Protein 2IQI (pdb70)

Secondary structure (DSSP, 8-state):
-EEE-----PPPPTTSPP--SEEEEPPPB--TTTSSSS-EEESSTT--EE-TTEEESS-HHHHHHHHHHHHHHTTSS-SEEE----EEEEEEEEEEEEE-TTSSS-EEEEEEEEEEEETTTTEEEEEEEEEEEEE-SSSSHHHHHHHHHHHHHHHHHHHHHHHHHHHHHHHT-/-EE-----PPPPTTSPPB-S-EEEPPPB--TTTSSSS-EEESSTTB-EE-TT-EESS-HHHHHHHHHHHHHHHHTSBS-EE---EEEEEEEEEEEEE-TTSSS-EEEEEEEEEEEETTTTEEEEEEEEEEEEE-SSSSHHHHHHHHHHHHHHHHHHHHHHHHHHHHHHH--/-EE-----PPPPTTSPPB-S-EEEPPPB--TTTSSSEEEEESSTTB-EEEEEEEESS-HHHHHHHHHHHHHHHHSSBS-EE---EEEEEEEEEEEEE-TTSSS-EEEEEEEEEEEETTTTEEEEEEEEEEEEE-SSSSHHHHHHHHHHHHHHHHHHHHHHHHHHHHHHHT-/-EE-----PPPPTTSPPB-S-EEEPPPB--TTTSSSEEEEEEETTEEEEEEEEEESS-HHHHHHHHHHHHHHTTTSBS-EE---EEEEEEEEEEEEE-TTSSSPEEEEEEEEEEEETTTTEEEEEEEEEEEEE-SSSSHHHHHHHHHHHHHHHHHHHHHHHHHHHHHHHT-/-EE-----PPPPTTSPPEEEEEEEPPPEE-TTTSSSEEEEESSTT--EEEEEEEESS-HHHHHHHHHHHHHHTTSSEEEEE---EEEEEEEEEEEEE--SSSS-EEEEEEEEEEEETTTTEEEEEEEEEEEEE-SSSSHHHHHHHHHHHHHHHHHHHHHHHHHHHHHHHT-/-EEE-----PPP-TTSPPEEEEEEEPPPEE-TTTSSSEEEEESSTTEEEEEEEEEESS-HHHHHHHHHHHHHHTTTSEEEEE-----SEEEEEEEEEEEEE-TTSSS-EEEEEEEEEEEETTTTEEEEEEEEEEEEE-SSSSHHHHHHHHHHHHHHHHHHHHHHHHHHHHHHHT-/-EE-----PPPPTTSPPB-S-EEEPPPB--TTTSSSEEEEESSTTB-EEEEEEEESS-HHHHHHHHHHHHHHTTTSBS-EE----EEEEEEEEEEEEE-TTSSS-EEEEEEEEEEEETTTTEEEEEEEEEEEEE-SSSSHHHHHHHHHHHHHHHHHHHHHHHHHHHHHHS--/-EE------PPPTTS--B-S-EEEPPPB--TTTSSSEEEEESSTTEEEEEEEEEESS-HHHHHHHHHHHHHHHHSSBS-EE---EEEEEEEEEEEEE-TTSSS-EEEEEEEEEEEETTTTEEEEEEEEEEEEE-SSSSHHHHHHHHHHHHHHHHHHHHHHHHHHHHHHTT-

CATH classification: 3.40.50.10610

Structure (mmCIF, N/CA/C/O backbone):
data_2IQI
#
_entry.id   2IQI
#
_cell.length_a   155.933
_cell.length_b   103.114
_cell.length_c   121.650
_cell.angle_alpha   90.000
_cell.angle_beta   90.000
_cell.angle_gamma   90.000
#
_symmetry.space_group_name_H-M   'P 21 21 2'
#
loop_
_entity.id
_entity.type
_entity.pdbx_description
1 polymer 'Hypothetical protein XCC0632'
2 water water
#
loop_
_atom_site.group_PDB
_atom_site.id
_atom_site.type_symbol
_atom_site.label_atom_id
_atom_site.label_alt_id
_atom_site.label_comp_id
_atom_site.label_asym_id
_atom_site.label_entity_id
_atom_site.label_seq_id
_atom_site.pdbx_PDB_ins_code
_atom_site.Cartn_x
_atom_site.Cartn_y
_atom_site.Cartn_z
_atom_site.occupancy
_atom_site.B_iso_or_equiv
_atom_site.auth_seq_id
_atom_site.auth_comp_id
_atom_site.auth_asym_id
_atom_site.auth_atom_id
_atom_site.pdbx_PDB_model_num
ATOM 1 N N . ALA A 1 10 ? 56.827 34.988 50.569 1.00 47.70 32 ALA A N 1
ATOM 2 C CA . ALA A 1 10 ? 55.886 35.298 49.423 1.00 47.72 32 ALA A CA 1
ATOM 3 C C . ALA A 1 10 ? 55.439 33.997 48.747 1.00 46.98 32 ALA A C 1
ATOM 4 O O . ALA A 1 10 ? 56.281 33.204 48.312 1.00 47.39 32 ALA A O 1
ATOM 6 N N . THR A 1 11 ? 54.133 33.762 48.679 1.00 45.18 33 THR A N 1
ATOM 7 C CA . THR A 1 11 ? 53.647 32.671 47.873 1.00 43.88 33 THR A CA 1
ATOM 8 C C . THR A 1 11 ? 53.810 33.029 46.371 1.00 43.57 33 THR A C 1
ATOM 9 O O . THR A 1 11 ? 53.511 34.165 45.931 1.00 43.68 33 THR A O 1
ATOM 13 N N . ILE A 1 12 ? 54.303 32.075 45.592 1.00 41.72 34 ILE A N 1
ATOM 14 C CA . ILE A 1 12 ? 54.405 32.276 44.174 1.00 40.65 34 ILE A CA 1
ATOM 15 C C . ILE A 1 12 ? 53.308 31.473 43.411 1.00 40.74 34 ILE A C 1
ATOM 16 O O . ILE A 1 12 ? 53.282 30.233 43.434 1.00 40.05 34 ILE A O 1
ATOM 21 N N . TYR A 1 13 ? 52.412 32.191 42.727 1.00 39.98 35 TYR A N 1
ATOM 22 C CA . TYR A 1 13 ? 51.418 31.563 41.844 1.00 38.84 35 TYR A CA 1
ATOM 23 C C . TYR A 1 13 ? 51.912 31.306 40.418 1.00 38.65 35 TYR A C 1
ATOM 24 O O . TYR A 1 13 ? 52.620 32.119 39.830 1.00 38.01 35 TYR A O 1
ATOM 33 N N . ALA A 1 14 ? 51.550 30.147 39.879 1.00 39.26 36 ALA A N 1
ATOM 34 C CA . ALA A 1 14 ? 51.871 29.825 38.504 1.00 39.82 36 ALA A CA 1
ATOM 35 C C . ALA A 1 14 ? 50.711 29.103 37.879 1.00 40.60 36 ALA A C 1
ATOM 36 O O . ALA A 1 14 ? 50.545 27.878 38.064 1.00 41.35 36 ALA A O 1
ATOM 38 N N . PRO A 1 15 ? 49.875 29.853 37.153 1.00 40.26 37 PRO A N 1
ATOM 39 C CA . PRO A 1 15 ? 48.805 29.234 36.414 1.00 40.51 37 PRO A CA 1
ATOM 40 C C . PRO A 1 15 ? 49.304 28.376 35.268 1.00 40.56 37 PRO A C 1
ATOM 41 O O . PRO A 1 15 ? 50.400 28.568 34.746 1.00 40.23 37 PRO A O 1
ATOM 45 N N . THR A 1 16 ? 48.455 27.431 34.902 1.00 40.84 38 THR A N 1
ATOM 46 C CA . THR A 1 16 ? 48.697 26.472 33.856 1.00 40.54 38 THR A CA 1
ATOM 47 C C . THR A 1 16 ? 47.604 26.705 32.856 1.00 40.14 38 THR A C 1
ATOM 48 O O . THR A 1 16 ? 46.420 26.584 33.187 1.00 41.59 38 THR A O 1
ATOM 52 N N . VAL A 1 17 ? 48.009 27.089 31.658 1.00 39.00 39 VAL A N 1
ATOM 53 C CA . VAL A 1 17 ? 47.108 27.447 30.608 1.00 37.88 39 VAL A CA 1
ATOM 54 C C . VAL A 1 17 ? 47.355 26.500 29.467 1.00 38.53 39 VAL A C 1
ATOM 55 O O . VAL A 1 17 ? 48.336 26.620 28.751 1.00 37.84 39 VAL A O 1
ATOM 59 N N . ARG A 1 18 ? 46.422 25.570 29.308 1.00 40.09 40 ARG A N 1
ATOM 60 C CA . ARG A 1 18 ? 46.310 24.704 28.133 1.00 41.30 40 ARG A CA 1
ATOM 61 C C . ARG A 1 18 ? 45.105 25.140 27.276 1.00 41.00 40 ARG A C 1
ATOM 62 O O . ARG A 1 18 ? 43.974 25.162 27.743 1.00 40.91 40 ARG A O 1
ATOM 70 N N . VAL A 1 19 ? 45.360 25.535 26.033 1.00 41.81 41 VAL A N 1
ATOM 71 C CA . VAL A 1 19 ? 44.266 26.003 25.160 1.00 41.51 41 VAL A CA 1
ATOM 72 C C . VAL A 1 19 ? 43.822 24.923 24.189 1.00 42.65 41 VAL A C 1
ATOM 73 O O . VAL A 1 19 ? 44.614 24.415 23.388 1.00 41.59 41 VAL A O 1
ATOM 77 N N . THR A 1 20 ? 42.541 24.583 24.289 1.00 43.72 42 THR A N 1
ATOM 78 C CA . THR A 1 20 ? 41.945 23.552 23.474 1.00 45.20 42 THR A CA 1
ATOM 79 C C . THR A 1 20 ? 41.739 24.076 22.059 1.00 44.93 42 THR A C 1
ATOM 80 O O . THR A 1 20 ? 41.021 25.059 21.856 1.00 43.86 42 THR A O 1
ATOM 84 N N . PRO A 1 21 ? 42.346 23.372 21.076 1.00 45.28 43 PRO A N 1
ATOM 85 C CA . PRO A 1 21 ? 42.202 23.681 19.654 1.00 45.07 43 PRO A CA 1
ATOM 86 C C . PRO A 1 21 ? 40.725 23.613 19.288 1.00 45.43 43 PRO A C 1
ATOM 87 O O . PRO A 1 21 ? 40.007 22.714 19.760 1.00 45.98 43 PRO A O 1
ATOM 91 N N . ASN A 1 22 ? 40.291 24.564 18.467 1.00 45.27 44 ASN A N 1
ATOM 92 C CA . ASN A 1 22 ? 38.929 24.665 17.982 1.00 45.30 44 ASN A CA 1
ATOM 93 C C . ASN A 1 22 ? 38.798 24.131 16.552 1.00 45.84 44 ASN A C 1
ATOM 94 O O . ASN A 1 22 ? 39.480 24.613 15.654 1.00 45.62 44 ASN A O 1
ATOM 99 N N . PRO A 1 23 ? 37.890 23.159 16.331 1.00 46.48 45 PRO A N 1
ATOM 100 C CA . PRO A 1 23 ? 37.756 22.532 15.023 1.00 46.67 45 PRO A CA 1
ATOM 101 C C . PRO A 1 23 ? 37.395 23.484 13.931 1.00 46.39 45 PRO A C 1
ATOM 102 O O . PRO A 1 23 ? 37.579 23.151 12.786 1.00 47.16 45 PRO A O 1
ATOM 106 N N . ALA A 1 24 ? 36.936 24.677 14.255 1.00 46.24 46 ALA A N 1
ATOM 107 C CA . ALA A 1 24 ? 36.614 25.601 13.190 1.00 45.86 46 ALA A CA 1
ATOM 108 C C . ALA A 1 24 ? 37.696 26.630 12.877 1.00 45.45 46 ALA A C 1
ATOM 109 O O . ALA A 1 24 ? 37.458 27.571 12.082 1.00 45.91 46 ALA A O 1
ATOM 111 N N . TRP A 1 25 ? 38.862 26.497 13.502 1.00 44.34 47 TRP A N 1
ATOM 112 C CA . TRP A 1 25 ? 39.938 27.404 13.176 1.00 43.98 47 TRP A CA 1
ATOM 113 C C . TRP A 1 25 ? 40.553 26.922 11.873 1.00 44.46 47 TRP A C 1
ATOM 114 O O . TRP A 1 25 ? 40.865 25.728 11.742 1.00 44.18 47 TRP A O 1
ATOM 125 N N . PRO A 1 26 ? 40.784 27.847 10.917 1.00 44.39 48 PRO A N 1
ATOM 126 C CA . PRO A 1 26 ? 41.461 27.443 9.695 1.00 44.52 48 PRO A CA 1
ATOM 127 C C . PRO A 1 26 ? 42.844 26.897 10.025 1.00 45.48 48 PRO A C 1
ATOM 128 O O . PRO A 1 26 ? 43.531 27.409 10.950 1.00 45.10 48 PRO A O 1
ATOM 132 N N . GLN A 1 27 ? 43.211 25.834 9.300 1.00 46.70 49 GLN A N 1
ATOM 133 C CA . GLN A 1 27 ? 44.586 25.367 9.203 1.00 47.88 49 GLN A CA 1
ATOM 134 C C . GLN A 1 27 ? 45.283 26.246 8.189 1.00 47.60 49 GLN A C 1
ATOM 135 O O . GLN A 1 27 ? 44.862 26.291 7.044 1.00 48.04 49 GLN A O 1
ATOM 141 N N . VAL A 1 28 ? 46.316 26.972 8.606 1.00 47.64 50 VAL A N 1
ATOM 142 C CA . VAL A 1 28 ? 46.930 27.964 7.733 1.00 47.96 50 VAL A CA 1
ATOM 143 C C . VAL A 1 28 ? 48.326 27.539 7.279 1.00 48.44 50 VAL A C 1
ATOM 144 O O . VAL A 1 28 ? 48.805 26.468 7.646 1.00 49.14 50 VAL A O 1
ATOM 148 N N . SER A 1 29 ? 48.975 28.375 6.473 1.00 48.48 51 SER A N 1
ATOM 149 C CA . SER A 1 29 ? 50.365 28.120 6.093 1.00 48.49 51 SER A CA 1
ATOM 150 C C . SER A 1 29 ? 51.227 29.404 6.028 1.00 48.46 51 SER A C 1
ATOM 151 O O . SER A 1 29 ? 52.398 29.341 5.623 1.00 47.50 51 SER A O 1
ATOM 154 N N . TRP A 1 30 ? 50.647 30.557 6.406 1.00 48.32 52 TRP A N 1
ATOM 155 C CA . TRP A 1 30 ? 51.458 31.746 6.664 1.00 48.24 52 TRP A CA 1
ATOM 156 C C . TRP A 1 30 ? 52.188 31.584 8.026 1.00 48.61 52 TRP A C 1
ATOM 157 O O . TRP A 1 30 ? 52.031 30.548 8.731 1.00 47.97 52 TRP A O 1
ATOM 168 N N . GLN A 1 31 ? 53.016 32.573 8.371 1.00 48.08 53 GLN A N 1
ATOM 169 C CA . GLN A 1 31 ? 53.939 32.421 9.467 1.00 47.68 53 GLN A CA 1
ATOM 170 C C . GLN A 1 31 ? 53.748 33.572 10.386 1.00 46.90 53 GLN A C 1
ATOM 171 O O . GLN A 1 31 ? 53.562 34.705 9.909 1.00 46.83 53 GLN A O 1
ATOM 177 N N . LEU A 1 32 ? 53.790 33.277 11.698 1.00 45.25 54 LEU A N 1
ATOM 178 C CA . LEU A 1 32 ? 53.396 34.226 12.709 1.00 43.79 54 LEU A CA 1
ATOM 179 C C . LEU A 1 32 ? 54.512 34.580 13.662 1.00 43.90 54 LEU A C 1
ATOM 180 O O . LEU A 1 32 ? 55.154 33.715 14.280 1.00 43.49 54 LEU A O 1
ATOM 185 N N . LEU A 1 33 ? 54.730 35.876 13.786 1.00 43.45 55 LEU A N 1
ATOM 186 C CA . LEU A 1 33 ? 55.634 36.374 14.790 1.00 43.90 55 LEU A CA 1
ATOM 187 C C . LEU A 1 33 ? 54.785 36.962 15.929 1.00 44.08 55 LEU A C 1
ATOM 188 O O . LEU A 1 33 ? 53.997 37.890 15.684 1.00 45.33 55 LEU A O 1
ATOM 193 N N . VAL A 1 34 ? 54.941 36.434 17.150 1.00 42.87 56 VAL A N 1
ATOM 194 C CA . VAL A 1 34 ? 54.255 36.980 18.295 1.00 41.76 56 VAL A CA 1
ATOM 195 C C . VAL A 1 34 ? 55.204 37.969 18.970 1.00 42.07 56 VAL A C 1
ATOM 196 O O . VAL A 1 34 ? 56.218 37.572 19.526 1.00 42.48 56 VAL A O 1
ATOM 200 N N . ALA A 1 35 ? 54.880 39.253 18.934 1.00 41.89 57 ALA A N 1
ATOM 201 C CA . ALA A 1 35 ? 55.680 40.259 19.626 1.00 42.20 57 ALA A CA 1
ATOM 202 C C . ALA A 1 35 ? 55.650 40.163 21.177 1.00 43.02 57 ALA A C 1
ATOM 203 O O . ALA A 1 35 ? 54.807 39.457 21.763 1.00 43.11 57 ALA A O 1
ATOM 205 N N . LYS A 1 36 ? 56.574 40.865 21.837 1.00 43.77 58 LYS A N 1
ATOM 206 C CA . LYS A 1 36 ? 56.471 41.070 23.279 1.00 44.57 58 LYS A CA 1
ATOM 207 C C . LYS A 1 36 ? 55.264 41.958 23.511 1.00 43.79 58 LYS A C 1
ATOM 208 O O . LYS A 1 36 ? 55.156 43.006 22.890 1.00 43.36 58 LYS A O 1
ATOM 214 N N . PRO A 1 37 ? 54.343 41.538 24.402 1.00 43.41 59 PRO A N 1
ATOM 215 C CA . PRO A 1 37 ? 53.244 42.415 24.824 1.00 42.54 59 PRO A CA 1
ATOM 216 C C . PRO A 1 37 ? 53.795 43.650 25.477 1.00 42.07 59 PRO A C 1
ATOM 217 O O . PRO A 1 37 ? 54.867 43.604 26.097 1.00 42.44 59 PRO A O 1
ATOM 221 N N . SER A 1 38 ? 53.099 44.757 25.320 1.00 41.66 60 SER A N 1
ATOM 222 C CA . SER A 1 38 ? 53.544 45.993 25.933 1.00 41.83 60 SER A CA 1
ATOM 223 C C . SER A 1 38 ? 52.555 46.355 27.039 1.00 42.20 60 SER A C 1
ATOM 224 O O . SER A 1 38 ? 51.393 45.888 26.995 1.00 42.64 60 SER A O 1
ATOM 227 N N . ALA A 1 39 ? 53.015 47.147 28.023 1.00 41.70 61 ALA A N 1
ATOM 228 C CA . ALA A 1 39 ? 52.234 47.444 29.221 1.00 41.50 61 ALA A CA 1
ATOM 229 C C . ALA A 1 39 ? 52.921 48.409 30.170 1.00 41.96 61 ALA A C 1
ATOM 230 O O . ALA A 1 39 ? 54.130 48.470 30.222 1.00 42.20 61 ALA A O 1
ATOM 232 N N . ALA A 1 40 ? 52.140 49.124 30.974 1.00 43.10 62 ALA A N 1
ATOM 233 C CA . ALA A 1 40 ? 52.705 49.900 32.076 1.00 43.58 62 ALA A CA 1
ATOM 234 C C . ALA A 1 40 ? 53.470 49.006 33.053 1.00 45.04 62 ALA A C 1
ATOM 235 O O . ALA A 1 40 ? 53.103 47.827 33.259 1.00 45.12 62 ALA A O 1
ATOM 237 N N . ARG A 1 41 ? 54.534 49.565 33.644 1.00 46.65 63 ARG A N 1
ATOM 238 C CA . ARG A 1 41 ? 55.393 48.843 34.597 1.00 48.47 63 ARG A CA 1
ATOM 239 C C . ARG A 1 41 ? 54.648 48.120 35.712 1.00 47.99 63 ARG A C 1
ATOM 240 O O . ARG A 1 41 ? 55.076 47.072 36.170 1.00 47.65 63 ARG A O 1
ATOM 248 N N . ILE A 1 42 ? 53.533 48.703 36.130 1.00 48.24 64 ILE A N 1
ATOM 249 C CA . ILE A 1 42 ? 52.690 48.147 37.161 1.00 49.00 64 ILE A CA 1
ATOM 250 C C . ILE A 1 42 ? 52.053 46.775 36.759 1.00 49.83 64 ILE A C 1
ATOM 251 O O . ILE A 1 42 ? 51.852 45.902 37.612 1.00 49.52 64 ILE A O 1
ATOM 256 N N . ILE A 1 43 ? 51.761 46.591 35.468 1.00 50.68 65 ILE A N 1
ATOM 257 C CA . ILE A 1 43 ? 51.206 45.338 34.959 1.00 51.82 65 ILE A CA 1
ATOM 258 C C . ILE A 1 43 ? 52.346 44.367 34.705 1.00 52.86 65 ILE A C 1
ATOM 259 O O . ILE A 1 43 ? 52.247 43.159 34.937 1.00 52.91 65 ILE A O 1
ATOM 264 N N . ASP A 1 44 ? 53.437 44.930 34.214 1.00 54.01 66 ASP A N 1
ATOM 265 C CA . ASP A 1 44 ? 54.587 44.180 33.769 1.00 54.99 66 ASP A CA 1
ATOM 266 C C . ASP A 1 44 ? 55.538 43.899 34.922 1.00 55.63 66 ASP A C 1
ATOM 267 O O . ASP A 1 44 ? 56.760 43.999 34.766 1.00 56.13 66 ASP A O 1
ATOM 272 N N . SER A 1 45 ? 54.980 43.603 36.093 1.00 55.58 67 SER A N 1
ATOM 273 C CA . SER A 1 45 ? 55.764 43.208 37.224 1.00 55.64 67 SER A CA 1
ATOM 274 C C . SER A 1 45 ? 55.349 41.767 37.571 1.00 55.47 67 SER A C 1
ATOM 275 O O . SER A 1 45 ? 54.350 41.259 37.045 1.00 55.45 67 SER A O 1
ATOM 278 N N . PRO A 1 46 ? 56.145 41.062 38.391 1.00 55.12 68 PRO A N 1
ATOM 279 C CA . PRO A 1 46 ? 55.584 39.826 38.935 1.00 54.64 68 PRO A CA 1
ATOM 280 C C . PRO A 1 46 ? 54.529 40.047 40.052 1.00 54.05 68 PRO A C 1
ATOM 281 O O . PRO A 1 46 ? 53.990 39.071 40.624 1.00 53.97 68 PRO A O 1
ATOM 285 N N . ARG A 1 47 ? 54.222 41.306 40.353 1.00 52.85 69 ARG A N 1
ATOM 286 C CA . ARG A 1 47 ? 53.281 41.558 41.436 1.00 51.91 69 ARG A CA 1
ATOM 287 C C . ARG A 1 47 ? 51.872 41.446 40.926 1.00 50.03 69 ARG A C 1
ATOM 288 O O . ARG A 1 47 ? 51.629 41.518 39.721 1.00 50.08 69 ARG A O 1
ATOM 296 N N . ILE A 1 48 ? 50.945 41.239 41.851 1.00 48.16 70 ILE A N 1
ATOM 297 C CA . ILE A 1 48 ? 49.562 40.973 41.491 1.00 45.55 70 ILE A CA 1
ATOM 298 C C . ILE A 1 48 ? 48.739 42.169 41.843 1.00 45.31 70 ILE A C 1
ATOM 299 O O . ILE A 1 48 ? 48.577 42.498 43.011 1.00 45.39 70 ILE A O 1
ATOM 304 N N . ASN A 1 49 ? 48.213 42.823 40.824 1.00 45.36 71 ASN A N 1
ATOM 305 C CA . ASN A 1 49 ? 47.362 43.980 41.027 1.00 44.89 71 ASN A CA 1
ATOM 306 C C . ASN A 1 49 ? 45.965 43.675 41.531 1.00 43.94 71 ASN A C 1
ATOM 307 O O . ASN A 1 49 ? 45.351 42.640 41.203 1.00 42.65 71 ASN A O 1
ATOM 312 N N . VAL A 1 50 ? 45.487 44.597 42.352 1.00 43.01 72 VAL A N 1
ATOM 313 C CA . VAL A 1 50 ? 44.164 44.520 42.905 1.00 42.63 72 VAL A CA 1
ATOM 314 C C . VAL A 1 50 ? 43.602 45.941 42.966 1.00 42.37 72 VAL A C 1
ATOM 315 O O . VAL A 1 50 ? 44.301 46.872 43.329 1.00 42.38 72 VAL A O 1
ATOM 319 N N . ARG A 1 51 ? 42.351 46.097 42.555 1.00 42.25 73 ARG A N 1
ATOM 320 C CA . ARG A 1 51 ? 41.642 47.370 42.608 1.00 42.20 73 ARG A CA 1
ATOM 321 C C . ARG A 1 51 ? 40.532 47.244 43.661 1.00 42.29 73 ARG A C 1
ATOM 322 O O . ARG A 1 51 ? 39.415 46.831 43.338 1.00 41.66 73 ARG A O 1
ATOM 330 N N . PRO A 1 52 ? 40.845 47.524 44.945 1.00 42.57 74 PRO A N 1
ATOM 331 C CA . PRO A 1 52 ? 39.804 47.344 45.944 1.00 42.66 74 PRO A CA 1
ATOM 332 C C . PRO A 1 52 ? 38.669 48.364 45.826 1.00 43.67 74 PRO A C 1
ATOM 333 O O . PRO A 1 52 ? 37.560 48.059 46.252 1.00 44.93 74 PRO A O 1
ATOM 337 N N . THR A 1 53 ? 38.935 49.555 45.297 1.00 43.66 75 THR A N 1
ATOM 338 C CA . THR A 1 53 ? 37.877 50.504 44.926 1.00 43.92 75 THR A CA 1
ATOM 339 C C . THR A 1 53 ? 38.224 51.122 43.587 1.00 43.82 75 THR A C 1
ATOM 340 O O . THR A 1 53 ? 39.391 51.184 43.207 1.00 43.43 75 THR A O 1
ATOM 344 N N . PRO A 1 54 ? 37.210 51.639 42.900 1.00 43.61 76 PRO A N 1
ATOM 345 C CA . PRO A 1 54 ? 37.335 51.893 41.472 1.00 43.57 76 PRO A CA 1
ATOM 346 C C . PRO A 1 54 ? 38.481 52.786 40.993 1.00 43.25 76 PRO A C 1
ATOM 347 O O . PRO A 1 54 ? 39.080 52.472 39.961 1.00 43.88 76 PRO A O 1
ATOM 351 N N . GLY A 1 55 ? 38.818 53.858 41.704 1.00 42.65 77 GLY A N 1
ATOM 352 C CA . GLY A 1 55 ? 39.911 54.719 41.225 1.00 41.73 77 GLY A CA 1
ATOM 353 C C . GLY A 1 55 ? 41.336 54.359 41.650 1.00 41.40 77 GLY A C 1
ATOM 354 O O . GLY A 1 55 ? 42.230 55.186 41.527 1.00 40.88 77 GLY A O 1
ATOM 355 N N . GLU A 1 56 ? 41.556 53.129 42.127 1.00 41.57 78 GLU A N 1
ATOM 356 C CA . GLU A 1 56 ? 42.718 52.822 42.976 1.00 42.63 78 GLU A CA 1
ATOM 357 C C . GLU A 1 56 ? 43.389 51.447 42.790 1.00 41.89 78 GLU A C 1
ATOM 358 O O . GLU A 1 56 ? 42.716 50.434 42.725 1.00 42.34 78 GLU A O 1
ATOM 364 N N . LEU A 1 57 ? 44.715 51.413 42.727 1.00 41.63 79 LEU A N 1
ATOM 365 C CA . LEU A 1 57 ? 45.434 50.137 42.628 1.00 41.93 79 LEU A CA 1
ATOM 366 C C . LEU A 1 57 ? 46.323 49.836 43.839 1.00 42.42 79 LEU A C 1
ATOM 367 O O . LEU A 1 57 ? 47.059 50.705 44.303 1.00 43.11 79 LEU A O 1
ATOM 372 N N . GLN A 1 58 ? 46.243 48.609 44.347 1.00 42.91 80 GLN A N 1
ATOM 373 C CA . GLN A 1 58 ? 47.155 48.088 45.379 1.00 43.37 80 GLN A CA 1
ATOM 374 C C . GLN A 1 58 ? 47.821 46.807 44.843 1.00 43.98 80 GLN A C 1
ATOM 375 O O . GLN A 1 58 ? 47.614 46.452 43.688 1.00 43.94 80 GLN A O 1
ATOM 381 N N . VAL A 1 59 ? 48.640 46.129 45.645 1.00 44.54 81 VAL A N 1
ATOM 382 C CA . VAL A 1 59 ? 49.188 44.817 45.232 1.00 45.25 81 VAL A CA 1
ATOM 383 C C . VAL A 1 59 ? 48.903 43.844 46.344 1.00 46.12 81 VAL A C 1
ATOM 384 O O . VAL A 1 59 ? 48.884 44.250 47.489 1.00 47.64 81 VAL A O 1
ATOM 388 N N . TYR A 1 60 ? 48.622 42.582 46.055 1.00 46.97 82 TYR A N 1
ATOM 389 C CA . TYR A 1 60 ? 48.425 41.657 47.173 1.00 48.31 82 TYR A CA 1
ATOM 390 C C . TYR A 1 60 ? 49.764 41.551 47.899 1.00 50.08 82 TYR A C 1
ATOM 391 O O . TYR A 1 60 ? 50.814 41.432 47.257 1.00 50.23 82 TYR A O 1
ATOM 400 N N . HIS A 1 61 ? 49.758 41.636 49.222 1.00 52.19 83 HIS A N 1
ATOM 401 C CA . HIS A 1 61 ? 51.023 41.426 49.918 1.00 54.41 83 HIS A CA 1
ATOM 402 C C . HIS A 1 61 ? 51.310 39.939 50.145 1.00 53.74 83 HIS A C 1
ATOM 403 O O . HIS A 1 61 ? 50.401 39.153 50.394 1.00 53.32 83 HIS A O 1
ATOM 410 N N . GLY A 1 62 ? 52.566 39.553 49.972 1.00 53.44 84 GLY A N 1
ATOM 411 C CA . GLY A 1 62 ? 52.954 38.154 50.178 1.00 53.98 84 GLY A CA 1
ATOM 412 C C . GLY A 1 62 ? 52.428 37.174 49.138 1.00 53.73 84 GLY A C 1
ATOM 413 O O . GLY A 1 62 ? 52.327 35.958 49.390 1.00 54.51 84 GLY A O 1
ATOM 414 N N . ALA A 1 63 ? 52.084 37.712 47.970 1.00 52.75 85 ALA A N 1
ATOM 415 C CA . ALA A 1 63 ? 51.725 36.922 46.803 1.00 51.41 85 ALA A CA 1
ATOM 416 C C . ALA A 1 63 ? 52.403 37.529 45.573 1.00 50.40 85 ALA A C 1
ATOM 417 O O . ALA A 1 63 ? 52.559 38.747 45.491 1.00 50.56 85 ALA A O 1
ATOM 419 N N . GLY A 1 64 ? 52.828 36.690 44.632 1.00 49.04 86 GLY A N 1
ATOM 420 C CA . GLY A 1 64 ? 53.325 37.187 43.345 1.00 47.00 86 GLY A CA 1
ATOM 421 C C . GLY A 1 64 ? 53.191 36.134 42.269 1.00 45.91 86 GLY A C 1
ATOM 422 O O . GLY A 1 64 ? 52.853 34.980 42.560 1.00 45.62 86 GLY A O 1
ATOM 423 N N . TRP A 1 65 ? 53.488 36.534 41.034 1.00 45.03 87 TRP A N 1
ATOM 424 C CA . TRP A 1 65 ? 53.479 35.659 39.847 1.00 43.88 87 TRP A CA 1
ATOM 425 C C . TRP A 1 65 ? 54.891 35.067 39.522 1.00 44.30 87 TRP A C 1
ATOM 426 O O . TRP A 1 65 ? 55.880 35.789 39.584 1.00 44.80 87 TRP A O 1
ATOM 437 N N . ALA A 1 66 ? 54.972 33.789 39.134 1.00 43.90 88 ALA A N 1
ATOM 438 C CA . ALA A 1 66 ? 56.220 33.180 38.642 1.00 44.03 88 ALA A CA 1
ATOM 439 C C . ALA A 1 66 ? 56.936 33.968 37.523 1.00 44.76 88 ALA A C 1
ATOM 440 O O . ALA A 1 66 ? 58.169 34.012 37.453 1.00 45.66 88 ALA A O 1
ATOM 442 N N . GLN A 1 67 ? 56.155 34.560 36.623 1.00 44.74 89 GLN A N 1
ATOM 443 C CA . GLN A 1 67 ? 56.678 35.382 35.535 1.00 43.90 89 GLN A CA 1
ATOM 444 C C . GLN A 1 67 ? 55.953 36.704 35.647 1.00 42.78 89 GLN A C 1
ATOM 445 O O . GLN A 1 67 ? 54.867 36.721 36.187 1.00 42.50 89 GLN A O 1
ATOM 451 N N . PRO A 1 68 ? 56.507 37.793 35.062 1.00 41.87 90 PRO A N 1
ATOM 452 C CA . PRO A 1 68 ? 55.675 38.983 34.894 1.00 40.83 90 PRO A CA 1
ATOM 453 C C . PRO A 1 68 ? 54.490 38.694 33.986 1.00 40.69 90 PRO A C 1
ATOM 454 O O . PRO A 1 68 ? 54.531 37.757 33.179 1.00 40.48 90 PRO A O 1
ATOM 458 N N . ALA A 1 69 ? 53.444 39.505 34.121 1.00 40.92 91 ALA A N 1
ATOM 459 C CA . ALA A 1 69 ? 52.135 39.215 33.548 1.00 40.54 91 ALA A CA 1
ATOM 460 C C . ALA A 1 69 ? 52.139 39.208 32.022 1.00 40.73 91 ALA A C 1
ATOM 461 O O . ALA A 1 69 ? 51.535 38.338 31.397 1.00 41.13 91 ALA A O 1
ATOM 463 N N . THR A 1 70 ? 52.852 40.147 31.429 1.00 40.67 92 THR A N 1
ATOM 464 C CA . THR A 1 70 ? 53.111 40.140 29.989 1.00 40.72 92 THR A CA 1
ATOM 465 C C . THR A 1 70 ? 53.808 38.880 29.525 1.00 40.89 92 THR A C 1
ATOM 466 O O . THR A 1 70 ? 53.515 38.406 28.446 1.00 42.11 92 THR A O 1
ATOM 470 N N . ASP A 1 71 ? 54.734 38.331 30.304 1.00 41.10 93 ASP A N 1
ATOM 471 C CA . ASP A 1 71 ? 55.394 37.089 29.888 1.00 41.60 93 ASP A CA 1
ATOM 472 C C . ASP A 1 71 ? 54.480 35.857 30.011 1.00 41.68 93 ASP A C 1
ATOM 473 O O . ASP A 1 71 ? 54.654 34.901 29.226 1.00 41.44 93 ASP A O 1
ATOM 478 N N . MET A 1 72 ? 53.570 35.843 31.017 1.00 41.18 94 MET A N 1
ATOM 479 C CA . MET A 1 72 ? 52.604 34.726 31.180 1.00 40.49 94 MET A CA 1
ATOM 480 C C . MET A 1 72 ? 51.729 34.766 29.923 1.00 40.24 94 MET A C 1
ATOM 481 O O . MET A 1 72 ? 51.380 33.722 29.349 1.00 39.48 94 MET A O 1
ATOM 486 N N . LEU A 1 73 ? 51.401 36.000 29.511 1.00 39.44 95 LEU A N 1
ATOM 487 C CA . LEU A 1 73 ? 50.599 36.240 28.341 1.00 39.52 95 LEU A CA 1
ATOM 488 C C . LEU A 1 73 ? 51.334 35.906 27.025 1.00 39.09 95 LEU A C 1
ATOM 489 O O . LEU A 1 73 ? 50.808 35.218 26.150 1.00 38.40 95 LEU A O 1
ATOM 494 N N . GLU A 1 74 ? 52.558 36.378 26.900 1.00 39.45 96 GLU A N 1
ATOM 495 C CA . GLU A 1 74 ? 53.417 35.927 25.811 1.00 39.93 96 GLU A CA 1
ATOM 496 C C . GLU A 1 74 ? 53.607 34.384 25.752 1.00 39.02 96 GLU A C 1
ATOM 497 O O . GLU A 1 74 ? 53.574 33.789 24.689 1.00 39.34 96 GLU A O 1
ATOM 503 N N . ASP A 1 75 ? 53.779 33.718 26.871 1.00 38.61 97 ASP A N 1
ATOM 504 C CA . ASP A 1 75 ? 53.897 32.269 26.794 1.00 39.19 97 ASP A CA 1
ATOM 505 C C . ASP A 1 75 ? 52.572 31.560 26.511 1.00 38.68 97 ASP A C 1
ATOM 506 O O . ASP A 1 75 ? 52.584 30.503 25.900 1.00 38.88 97 ASP A O 1
ATOM 511 N N . SER A 1 76 ? 51.443 32.099 26.959 1.00 37.51 98 SER A N 1
ATOM 512 C CA . SER A 1 76 ? 50.195 31.385 26.751 1.00 37.29 98 SER A CA 1
ATOM 513 C C . SER A 1 76 ? 49.862 31.381 25.309 1.00 36.55 98 SER A C 1
ATOM 514 O O . SER A 1 76 ? 49.412 30.360 24.766 1.00 36.85 98 SER A O 1
AT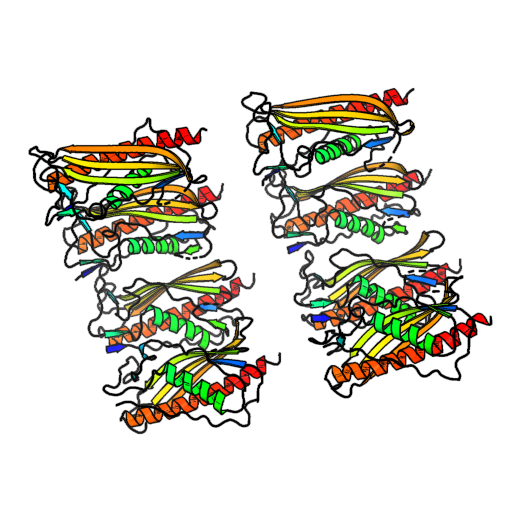OM 517 N N . VAL A 1 77 ? 50.069 32.553 24.712 1.00 35.58 99 VAL A N 1
ATOM 518 C CA . VAL A 1 77 ? 49.662 32.828 23.355 1.00 35.39 99 VAL A CA 1
ATOM 519 C C . VAL A 1 77 ? 50.447 31.935 22.391 1.00 36.68 99 VAL A C 1
ATOM 520 O O . VAL A 1 77 ? 49.848 31.195 21.583 1.00 37.01 99 VAL A O 1
ATOM 524 N N . VAL A 1 78 ? 51.777 31.982 22.519 1.00 36.86 100 VAL A N 1
ATOM 525 C CA . VAL A 1 78 ? 52.680 31.209 21.689 1.00 36.59 100 VAL A CA 1
ATOM 526 C C . VAL A 1 78 ? 52.486 29.715 21.925 1.00 36.84 100 VAL A C 1
ATOM 527 O O . VAL A 1 78 ? 52.387 28.953 20.976 1.00 36.85 100 VAL A O 1
ATOM 531 N N . ARG A 1 79 ? 52.410 29.289 23.180 1.00 36.75 101 ARG A N 1
ATOM 532 C CA . ARG A 1 79 ? 52.113 27.888 23.432 1.00 36.70 101 ARG A CA 1
ATOM 533 C C . ARG A 1 79 ? 50.789 27.480 22.854 1.00 36.53 101 ARG A C 1
ATOM 534 O O . ARG A 1 79 ? 50.709 26.406 22.283 1.00 36.45 101 ARG A O 1
ATOM 542 N N . ALA A 1 80 ? 49.751 28.317 22.953 1.00 36.34 102 ALA A N 1
ATOM 543 C CA . ALA A 1 80 ? 48.452 27.909 22.372 1.00 36.06 102 ALA A CA 1
ATOM 544 C C . ALA A 1 80 ? 48.453 27.830 20.815 1.00 36.65 102 ALA A C 1
ATOM 545 O O . ALA A 1 80 ? 47.812 26.951 20.236 1.00 36.84 102 ALA A O 1
ATOM 547 N N . PHE A 1 81 ? 49.210 28.705 20.148 1.00 36.80 103 PHE A N 1
ATOM 548 C CA . PHE A 1 81 ? 49.478 28.524 18.714 1.00 37.31 103 PHE A CA 1
ATOM 549 C C . PHE A 1 81 ? 50.210 27.218 18.440 1.00 38.30 103 PHE A C 1
ATOM 550 O O . PHE A 1 81 ? 49.844 26.494 17.525 1.00 38.70 103 PHE A O 1
ATOM 558 N N . GLU A 1 82 ? 51.233 26.918 19.240 1.00 39.79 104 GLU A N 1
ATOM 559 C CA . GLU A 1 82 ? 52.022 25.695 19.073 1.00 40.55 104 GLU A CA 1
ATOM 560 C C . GLU A 1 82 ? 51.137 24.489 19.216 1.00 41.60 104 GLU A C 1
ATOM 561 O O . GLU A 1 82 ? 51.123 23.635 18.334 1.00 42.77 104 GLU A O 1
ATOM 567 N N . ASP A 1 83 ? 50.338 24.450 20.268 1.00 42.45 105 ASP A N 1
ATOM 568 C CA . ASP A 1 83 ? 49.540 23.268 20.577 1.00 44.15 105 ASP A CA 1
ATOM 569 C C . ASP A 1 83 ? 48.278 23.153 19.736 1.00 44.39 105 ASP A C 1
ATOM 570 O O . ASP A 1 83 ? 47.486 22.253 19.971 1.00 45.09 105 ASP A O 1
ATOM 575 N N . SER A 1 84 ? 48.036 24.069 18.803 1.00 44.30 106 SER A N 1
ATOM 576 C CA . SER A 1 84 ? 46.738 24.065 18.152 1.00 43.85 106 SER A CA 1
ATOM 577 C C . SER A 1 84 ? 46.671 23.100 17.006 1.00 44.60 106 SER A C 1
ATOM 578 O O . SER A 1 84 ? 45.598 22.590 16.700 1.00 45.33 106 SER A O 1
ATOM 581 N N . GLY A 1 85 ? 47.810 22.847 16.362 1.00 45.38 107 GLY A N 1
ATOM 582 C CA . GLY A 1 85 ? 47.828 22.063 15.136 1.00 45.89 107 GLY A CA 1
ATOM 583 C C . GLY A 1 85 ? 47.425 22.891 13.926 1.00 47.03 107 GLY A C 1
ATOM 584 O O . GLY A 1 85 ? 47.463 22.409 12.810 1.00 48.67 107 GLY A O 1
ATOM 585 N N . LYS A 1 86 ? 47.085 24.159 14.117 1.00 47.35 108 LYS A N 1
ATOM 586 C CA . LYS A 1 86 ? 46.566 24.980 13.026 1.00 47.40 108 LYS A CA 1
ATOM 587 C C . LYS A 1 86 ? 47.624 25.789 12.282 1.00 47.32 108 LYS A C 1
ATOM 588 O O . LYS A 1 86 ? 47.381 26.246 11.166 1.00 47.16 108 LYS A O 1
ATOM 594 N N . ILE A 1 87 ? 48.800 25.933 12.885 1.00 47.22 109 ILE A N 1
ATOM 595 C CA . ILE A 1 87 ? 49.855 26.802 12.344 1.00 47.33 109 ILE A CA 1
ATOM 596 C C . ILE A 1 87 ? 51.250 26.250 12.647 1.00 48.23 109 ILE A C 1
ATOM 597 O O . ILE A 1 87 ? 51.634 26.103 13.795 1.00 47.89 109 ILE A O 1
ATOM 602 N N . ALA A 1 88 ? 52.003 25.964 11.593 1.00 49.18 110 ALA A N 1
ATOM 603 C CA . ALA A 1 88 ? 53.273 25.299 11.741 1.00 49.72 110 ALA A CA 1
ATOM 604 C C . ALA A 1 88 ? 54.350 26.286 12.126 1.00 49.96 110 ALA A C 1
ATOM 605 O O . ALA A 1 88 ? 55.364 25.872 12.670 1.00 50.74 110 ALA A O 1
ATOM 607 N N . ALA A 1 89 ? 54.152 27.575 11.867 1.00 49.56 111 ALA A N 1
ATOM 608 C CA . ALA A 1 89 ? 55.225 28.535 12.138 1.00 49.80 111 ALA A CA 1
ATOM 609 C C . ALA A 1 89 ? 54.842 29.709 13.042 1.00 49.79 111 ALA A C 1
ATOM 610 O O . ALA A 1 89 ? 54.275 30.696 12.589 1.00 49.88 111 ALA A O 1
ATOM 612 N N . VAL A 1 90 ? 55.170 29.595 14.323 1.00 50.09 112 VAL A N 1
ATOM 613 C CA . VAL A 1 90 ? 54.958 30.670 15.268 1.00 50.50 112 VAL A CA 1
ATOM 614 C C . VAL A 1 90 ? 56.258 30.881 15.949 1.00 51.39 112 VAL A C 1
ATOM 615 O O . VAL A 1 90 ? 56.882 29.918 16.334 1.00 51.96 112 VAL A O 1
ATOM 619 N N . ALA A 1 91 ? 56.645 32.130 16.160 1.00 52.29 113 ALA A N 1
ATOM 620 C CA . ALA A 1 91 ? 57.918 32.394 16.771 1.00 52.93 113 ALA A CA 1
ATOM 621 C C . ALA A 1 91 ? 57.891 33.689 17.579 1.00 53.89 113 ALA A C 1
ATOM 622 O O . ALA A 1 91 ? 56.963 34.497 17.434 1.00 53.37 113 ALA A O 1
ATOM 624 N N . ARG A 1 92 ? 58.917 33.875 18.413 1.00 54.96 114 ARG A N 1
ATOM 625 C CA . ARG A 1 92 ? 59.056 35.063 19.227 1.00 56.90 114 ARG A CA 1
ATOM 626 C C . ARG A 1 92 ? 60.146 35.894 18.592 1.00 58.49 114 ARG A C 1
ATOM 627 O O . ARG A 1 92 ? 60.158 36.079 17.412 1.00 60.07 114 ARG A O 1
ATOM 635 N N . ILE A 1 93 ? 61.105 36.387 19.342 1.00 60.53 115 ILE A N 1
ATOM 636 C CA . ILE A 1 93 ? 62.122 37.221 18.726 1.00 61.37 115 ILE A CA 1
ATOM 637 C C . ILE A 1 93 ? 63.540 36.683 18.981 1.00 61.44 115 ILE A C 1
ATOM 638 O O . ILE A 1 93 ? 64.242 36.276 18.040 1.00 61.68 115 ILE A O 1
ATOM 643 N N . SER A 1 99 ? 58.865 35.625 8.464 1.00 50.83 121 SER A N 1
ATOM 644 C CA . SER A 1 99 ? 57.467 35.807 8.929 1.00 51.48 121 SER A CA 1
ATOM 645 C C . SER A 1 99 ? 56.504 36.698 8.061 1.00 51.13 121 SER A C 1
ATOM 646 O O . SER A 1 99 ? 56.846 37.833 7.685 1.00 50.66 121 SER A O 1
ATOM 649 N N . ASP A 1 100 ? 55.291 36.181 7.801 1.00 50.70 122 ASP A N 1
ATOM 650 C CA . ASP A 1 100 ? 54.208 36.909 7.099 1.00 49.99 122 ASP A CA 1
ATOM 651 C C . ASP A 1 100 ? 53.405 37.907 7.963 1.00 49.38 122 ASP A C 1
ATOM 652 O O . ASP A 1 100 ? 53.219 39.057 7.586 1.00 49.73 122 ASP A O 1
ATOM 657 N N . TYR A 1 101 ? 52.920 37.472 9.123 1.00 49.08 123 TYR A N 1
ATOM 658 C CA . TYR A 1 101 ? 52.147 38.360 10.031 1.00 47.98 123 TYR A CA 1
ATOM 659 C C . TYR A 1 101 ? 52.828 38.545 11.364 1.00 47.29 123 TYR A C 1
ATOM 660 O O . TYR A 1 101 ? 53.588 37.676 11.791 1.00 47.18 123 TYR A O 1
ATOM 669 N N . LYS A 1 102 ? 52.528 39.667 12.020 1.00 46.60 124 LYS A N 1
ATOM 670 C CA . LYS A 1 102 ? 53.028 39.968 13.361 1.00 46.12 124 LYS A CA 1
ATOM 671 C C . LYS A 1 102 ? 51.840 40.250 14.284 1.00 44.49 124 LYS A C 1
ATOM 672 O O . LYS A 1 102 ? 51.016 41.117 13.985 1.00 43.52 124 LYS A O 1
ATOM 678 N N . LEU A 1 103 ? 51.755 39.501 15.395 1.00 43.37 125 LEU A N 1
ATOM 679 C CA . LEU A 1 103 ? 50.721 39.714 16.439 1.00 41.46 125 LEU A CA 1
ATOM 680 C C . LEU A 1 103 ? 51.269 40.560 17.562 1.00 41.24 125 LEU A C 1
ATOM 681 O O . LEU A 1 103 ? 52.134 40.097 18.333 1.00 40.92 125 LEU A O 1
ATOM 686 N N . ALA A 1 104 ? 50.758 41.790 17.658 1.00 40.12 126 ALA A N 1
ATOM 687 C CA . ALA A 1 104 ? 51.163 42.706 18.724 1.00 39.60 126 ALA A CA 1
ATOM 688 C C . ALA A 1 104 ? 50.050 42.980 19.769 1.00 39.40 126 ALA A C 1
ATOM 689 O O . ALA A 1 104 ? 48.964 43.469 19.440 1.00 39.90 126 ALA A O 1
ATOM 691 N N . ILE A 1 105 ? 50.349 42.693 21.030 1.00 38.81 127 ILE A N 1
ATOM 692 C CA . ILE A 1 105 ? 49.396 42.843 22.112 1.00 38.48 127 ILE A CA 1
ATOM 693 C C . ILE A 1 105 ? 49.780 43.984 23.043 1.00 38.08 127 ILE A C 1
ATOM 694 O O . ILE A 1 105 ? 50.892 44.076 23.482 1.00 37.69 127 ILE A O 1
ATOM 699 N N . ASP A 1 106 ? 48.849 44.879 23.323 1.00 39.03 128 ASP A N 1
ATOM 700 C CA . ASP A 1 106 ? 49.051 45.890 24.351 1.00 39.72 128 ASP A CA 1
ATOM 701 C C . ASP A 1 106 ? 48.105 45.505 25.486 1.00 39.64 128 ASP A C 1
ATOM 702 O O . ASP A 1 106 ? 46.901 45.335 25.242 1.00 39.93 128 ASP A O 1
ATOM 707 N N . VAL A 1 107 ? 48.659 45.310 26.690 1.00 39.16 129 VAL A N 1
ATOM 708 C CA . VAL A 1 107 ? 47.889 44.900 27.878 1.00 38.89 129 VAL A CA 1
ATOM 709 C C . VAL A 1 107 ? 47.455 46.128 28.694 1.00 38.80 129 VAL A C 1
ATOM 710 O O . VAL A 1 107 ? 48.304 46.956 29.066 1.00 38.77 129 VAL A O 1
ATOM 714 N N . ARG A 1 108 ? 46.144 46.254 28.935 1.00 38.06 130 ARG A N 1
ATOM 715 C CA . ARG A 1 108 ? 45.573 47.472 29.532 1.00 37.47 130 ARG A CA 1
ATOM 716 C C . ARG A 1 108 ? 45.270 47.286 31.007 1.00 37.25 130 ARG A C 1
ATOM 717 O O . ARG A 1 108 ? 45.539 48.164 31.820 1.00 36.79 130 ARG A O 1
ATOM 725 N N . ARG A 1 109 ? 44.699 46.130 31.336 1.00 37.61 131 ARG A N 1
ATOM 726 C CA . ARG A 1 109 ? 44.394 45.769 32.703 1.00 37.69 131 ARG A CA 1
ATOM 727 C C . ARG A 1 109 ? 44.769 44.326 32.930 1.00 38.35 131 ARG A C 1
ATOM 728 O O . ARG A 1 109 ? 44.499 43.461 32.077 1.00 38.60 131 ARG A O 1
ATOM 736 N N . PHE A 1 110 ? 45.468 44.091 34.041 1.00 38.42 132 PHE A N 1
ATOM 737 C CA . PHE A 1 110 ? 45.768 42.750 34.544 1.00 38.49 132 PHE A CA 1
ATOM 738 C C . PHE A 1 110 ? 45.602 42.793 36.088 1.00 39.53 132 PHE A C 1
ATOM 739 O O . PHE A 1 110 ? 46.557 43.070 36.849 1.00 39.67 132 PHE A O 1
ATOM 747 N N . GLU A 1 111 ? 44.381 42.564 36.560 1.00 39.54 133 GLU A N 1
ATOM 748 C CA . GLU A 1 111 ? 44.087 42.920 37.937 1.00 40.48 133 GLU A CA 1
ATOM 749 C C . GLU A 1 111 ? 42.958 42.118 38.556 1.00 39.93 133 GLU A C 1
ATOM 750 O O . GLU A 1 111 ? 42.052 41.654 37.870 1.00 39.87 133 GLU A O 1
ATOM 756 N N . SER A 1 112 ? 43.035 41.954 39.868 1.00 40.05 134 SER A N 1
ATOM 757 C CA . SER A 1 112 ? 41.903 41.484 40.645 1.00 40.45 134 SER A CA 1
ATOM 758 C C . SER A 1 112 ? 40.976 42.657 40.914 1.00 40.72 134 SER A C 1
ATOM 759 O O . SER A 1 112 ? 41.345 43.586 41.603 1.00 40.85 134 SER A O 1
ATOM 762 N N . ASP A 1 113 ? 39.785 42.635 40.327 1.00 41.90 135 ASP A N 1
ATOM 763 C CA . ASP A 1 113 ? 38.895 43.808 40.331 1.00 42.79 135 ASP A CA 1
ATOM 764 C C . ASP A 1 113 ? 37.660 43.543 41.164 1.00 42.82 135 ASP A C 1
ATOM 765 O O . ASP A 1 113 ? 36.878 42.631 40.862 1.00 42.57 135 ASP A O 1
ATOM 770 N N . TYR A 1 114 ? 37.503 44.327 42.228 1.00 43.08 136 TYR A N 1
ATOM 771 C CA . TYR A 1 114 ? 36.379 44.120 43.149 1.00 43.67 136 TYR A CA 1
ATOM 772 C C . TYR A 1 114 ? 35.087 44.617 42.548 1.00 43.90 136 TYR A C 1
ATOM 773 O O . TYR A 1 114 ? 34.030 44.080 42.840 1.00 43.15 136 TYR A O 1
ATOM 782 N N . ALA A 1 115 ? 35.208 45.636 41.697 1.00 45.40 137 ALA A N 1
ATOM 783 C CA . ALA A 1 115 ? 34.081 46.263 40.979 1.00 47.13 137 ALA A CA 1
ATOM 784 C C . ALA A 1 115 ? 32.834 46.531 41.890 1.00 48.36 137 ALA A C 1
ATOM 785 O O . ALA A 1 115 ? 31.704 46.117 41.577 1.00 48.26 137 ALA A O 1
ATOM 787 N N . GLY A 1 116 ? 33.054 47.204 43.025 1.00 49.77 138 GLY A N 1
ATOM 788 C CA . GLY A 1 116 ? 32.002 47.298 44.072 1.00 51.71 138 GLY A CA 1
ATOM 789 C C . GLY A 1 116 ? 31.206 46.015 44.381 1.00 52.11 138 GLY A C 1
ATOM 790 O O . GLY A 1 116 ? 29.981 46.028 44.518 1.00 53.19 138 GLY A O 1
ATOM 791 N N . GLN A 1 117 ? 31.897 44.892 44.460 1.00 51.98 139 GLN A N 1
ATOM 792 C CA . GLN A 1 117 ? 31.268 43.634 44.789 1.00 51.29 139 GLN A CA 1
ATOM 793 C C . GLN A 1 117 ? 31.987 43.140 46.002 1.00 50.41 139 GLN A C 1
ATOM 794 O O . GLN A 1 117 ? 32.956 43.727 46.451 1.00 49.68 139 GLN A O 1
ATOM 800 N N . SER A 1 118 ? 31.509 42.036 46.525 1.00 50.67 140 SER A N 1
ATOM 801 C CA . SER A 1 118 ? 32.048 41.491 47.748 1.00 50.08 140 SER A CA 1
ATOM 802 C C . SER A 1 118 ? 33.266 40.667 47.412 1.00 48.87 140 SER A C 1
ATOM 803 O O . SER A 1 118 ? 34.239 40.705 48.171 1.00 48.53 140 SER A O 1
ATOM 806 N N . LEU A 1 119 ? 33.188 39.937 46.277 1.00 47.13 141 LEU A N 1
ATOM 807 C CA . LEU A 1 119 ? 34.311 39.142 45.724 1.00 45.19 141 LEU A CA 1
ATOM 808 C C . LEU A 1 119 ? 34.801 39.683 44.360 1.00 44.02 141 LEU A C 1
ATOM 809 O O . LEU A 1 119 ? 33.981 40.019 43.487 1.00 44.16 141 LEU A O 1
ATOM 814 N N . PRO A 1 120 ? 36.134 39.712 44.151 1.00 42.29 142 PRO A N 1
ATOM 815 C CA . PRO A 1 120 ? 36.679 40.385 42.994 1.00 41.08 142 PRO A CA 1
ATOM 816 C C . PRO A 1 120 ? 36.710 39.465 41.769 1.00 40.23 142 PRO A C 1
ATOM 817 O O . PRO A 1 120 ? 36.571 38.228 41.894 1.00 39.35 142 PRO A O 1
ATOM 821 N N . ALA A 1 121 ? 36.887 40.076 40.597 1.00 38.78 143 ALA A N 1
ATOM 822 C CA . ALA A 1 121 ? 36.990 39.333 39.341 1.00 37.58 143 ALA A CA 1
ATOM 823 C C . ALA A 1 121 ? 38.407 39.485 38.780 1.00 36.60 143 ALA A C 1
ATOM 824 O O . ALA A 1 121 ? 38.925 40.600 38.685 1.00 35.52 143 ALA A O 1
ATOM 826 N N . ALA A 1 122 ? 39.034 38.361 38.428 1.00 36.00 144 ALA A N 1
ATOM 827 C CA . ALA A 1 122 ? 40.313 38.423 37.713 1.00 36.12 144 ALA A CA 1
ATOM 828 C C . ALA A 1 122 ? 40.029 38.945 36.319 1.00 35.21 144 ALA A C 1
ATOM 829 O O . ALA A 1 122 ? 39.247 38.361 35.599 1.00 35.55 144 ALA A O 1
ATOM 831 N N . THR A 1 123 ? 40.672 40.048 35.972 1.00 34.11 145 THR A N 1
ATOM 832 C CA . THR A 1 123 ? 40.320 40.838 34.843 1.00 33.47 145 THR A CA 1
ATOM 833 C C . THR A 1 123 ? 41.522 41.093 33.938 1.00 33.55 145 THR A C 1
ATOM 834 O O . THR A 1 123 ? 42.554 41.633 34.374 1.00 34.17 145 THR A O 1
ATOM 838 N N . ILE A 1 124 ? 41.378 40.724 32.670 1.00 32.49 146 ILE A N 1
ATOM 839 C CA . ILE A 1 124 ? 42.383 41.014 31.701 1.00 31.50 146 ILE A CA 1
ATOM 840 C C . ILE A 1 124 ? 41.709 41.793 30.627 1.00 32.31 146 ILE A C 1
ATOM 841 O O . ILE A 1 124 ? 40.696 41.369 30.091 1.00 32.91 146 ILE A O 1
ATOM 846 N N . GLU A 1 125 ? 42.244 42.971 30.337 1.00 33.24 147 GLU A N 1
ATOM 847 C CA . GLU A 1 125 ? 41.844 43.727 29.173 1.00 33.83 147 GLU A CA 1
ATOM 848 C C . GLU A 1 125 ? 43.073 44.039 28.345 1.00 33.65 147 GLU A C 1
ATOM 849 O O . GLU A 1 125 ? 44.079 44.542 28.887 1.00 33.27 147 GLU A O 1
ATOM 855 N N . LEU A 1 126 ? 42.990 43.727 27.044 1.00 33.95 148 LEU A N 1
ATOM 856 C CA . LEU A 1 126 ? 44.109 43.906 26.112 1.00 34.72 148 LEU A CA 1
ATOM 857 C C . LEU A 1 126 ? 43.676 44.211 24.648 1.00 36.48 148 LEU A C 1
ATOM 858 O O . LEU A 1 126 ? 42.522 43.922 24.252 1.00 37.20 148 LEU A O 1
ATOM 863 N N . ASN A 1 127 ? 44.596 44.786 23.854 1.00 36.85 149 ASN A N 1
ATOM 864 C CA . ASN A 1 127 ? 44.329 45.078 22.453 1.00 37.31 149 ASN A CA 1
ATOM 865 C C . ASN A 1 127 ? 45.359 44.409 21.549 1.00 38.30 149 ASN A C 1
ATOM 866 O O . ASN A 1 127 ? 46.570 44.584 21.730 1.00 39.25 149 ASN A O 1
ATOM 871 N N . ALA A 1 128 ? 44.887 43.632 20.583 1.00 38.63 150 ALA A N 1
ATOM 872 C CA . ALA A 1 128 ? 45.769 42.985 19.619 1.00 39.04 150 ALA A CA 1
ATOM 873 C C . ALA A 1 128 ? 45.685 43.669 18.282 1.00 39.46 150 ALA A C 1
ATOM 874 O O . ALA A 1 128 ? 44.606 43.979 17.794 1.00 39.46 150 ALA A O 1
ATOM 876 N N . LYS A 1 129 ? 46.833 43.903 17.684 1.00 39.90 151 LYS A N 1
ATOM 877 C CA . LYS A 1 129 ? 46.869 44.288 16.304 1.00 40.53 151 LYS A CA 1
ATOM 878 C C . LYS A 1 129 ? 47.500 43.126 15.591 1.00 41.26 151 LYS A C 1
ATOM 879 O O . LYS A 1 129 ? 48.463 42.519 16.113 1.00 42.24 151 LYS A O 1
ATOM 885 N N . LEU A 1 130 ? 46.976 42.808 14.418 1.00 41.49 152 LEU A N 1
ATOM 886 C CA . LEU A 1 130 ? 47.637 41.923 13.502 1.00 42.78 152 LEU A CA 1
ATOM 887 C C . LEU A 1 130 ? 48.146 42.770 12.338 1.00 44.40 152 LEU A C 1
ATOM 888 O O . LEU A 1 130 ? 47.386 43.487 11.689 1.00 45.47 152 LEU A O 1
ATOM 893 N N . LEU A 1 131 ? 49.442 42.718 12.100 1.00 46.25 153 LEU A N 1
ATOM 894 C CA . LEU A 1 131 ? 50.098 43.478 11.030 1.00 47.63 153 LEU A CA 1
ATOM 895 C C . LEU A 1 131 ? 50.620 42.535 9.972 1.00 48.86 153 LEU A C 1
ATOM 896 O O . LEU A 1 131 ? 50.991 41.390 10.265 1.00 48.77 153 LEU A O 1
ATOM 901 N N . HIS A 1 132 ? 50.626 43.013 8.731 1.00 50.99 154 HIS A N 1
ATOM 902 C CA . HIS A 1 132 ? 51.192 42.281 7.612 1.00 53.01 154 HIS A CA 1
ATOM 903 C C . HIS A 1 132 ? 52.633 42.775 7.529 1.00 54.52 154 HIS A C 1
ATOM 904 O O . HIS A 1 132 ? 52.859 43.966 7.273 1.00 55.18 154 HIS A O 1
ATOM 911 N N . SER A 1 133 ? 53.606 41.898 7.798 1.00 56.53 155 SER A N 1
ATOM 912 C CA . SER A 1 133 ? 55.002 42.357 8.048 1.00 58.87 155 SER A CA 1
ATOM 913 C C . SER A 1 133 ? 55.594 43.234 6.933 1.00 59.87 155 SER A C 1
ATOM 914 O O . SER A 1 133 ? 56.297 44.216 7.209 1.00 59.82 155 SER A O 1
ATOM 917 N N . SER A 1 134 ? 55.281 42.871 5.684 1.00 61.12 156 SER A N 1
ATOM 918 C CA . SER A 1 134 ? 55.656 43.638 4.482 1.00 61.59 156 SER A CA 1
ATOM 919 C C . SER A 1 134 ? 55.296 45.112 4.468 1.00 62.00 156 SER A C 1
ATOM 920 O O . SER A 1 134 ? 56.171 45.939 4.390 1.00 62.64 156 SER A O 1
ATOM 923 N N . ASP A 1 135 ? 54.014 45.452 4.471 1.00 62.30 157 ASP A N 1
ATOM 924 C CA . ASP A 1 135 ? 53.650 46.846 4.230 1.00 62.81 157 ASP A CA 1
ATOM 925 C C . ASP A 1 135 ? 53.654 47.639 5.530 1.00 62.75 157 ASP A C 1
ATOM 926 O O . ASP A 1 135 ? 53.405 48.863 5.517 1.00 62.56 157 ASP A O 1
ATOM 931 N N . GLN A 1 136 ? 53.924 46.934 6.647 1.00 62.27 158 GLN A N 1
ATOM 932 C CA . GLN A 1 136 ? 53.604 47.410 7.999 1.00 61.63 158 GLN A CA 1
ATOM 933 C C . GLN A 1 136 ? 52.156 47.869 7.961 1.00 59.05 158 GLN A C 1
ATOM 934 O O . GLN A 1 136 ? 51.829 49.036 8.242 1.00 58.27 158 GLN A O 1
ATOM 940 N N . ARG A 1 137 ? 51.306 46.934 7.543 1.00 56.93 159 ARG A N 1
ATOM 941 C CA . ARG A 1 137 ? 49.912 47.219 7.195 1.00 55.29 159 ARG A CA 1
ATOM 942 C C . ARG A 1 137 ? 49.031 46.629 8.264 1.00 54.69 159 ARG A C 1
ATOM 943 O O . ARG A 1 137 ? 49.046 45.422 8.500 1.00 54.38 159 ARG A O 1
ATOM 951 N N . VAL A 1 138 ? 48.251 47.481 8.907 1.00 53.61 160 VAL A N 1
ATOM 952 C CA . VAL A 1 138 ? 47.317 46.999 9.910 1.00 52.14 160 VAL A CA 1
ATOM 953 C C . VAL A 1 138 ? 46.206 46.207 9.265 1.00 51.28 160 VAL A C 1
ATOM 954 O O . VAL A 1 138 ? 45.414 46.753 8.517 1.00 51.65 160 VAL A O 1
ATOM 958 N N . VAL A 1 139 ? 46.185 44.904 9.536 1.00 50.04 161 VAL A N 1
ATOM 959 C CA . VAL A 1 139 ? 45.146 44.038 9.026 1.00 48.58 161 VAL A CA 1
ATOM 960 C C . VAL A 1 139 ? 43.857 44.277 9.799 1.00 48.51 161 VAL A C 1
ATOM 961 O O . VAL A 1 139 ? 42.826 44.480 9.215 1.00 49.41 161 VAL A O 1
ATOM 965 N N . ALA A 1 140 ? 43.936 44.272 11.122 1.00 48.28 162 ALA A N 1
ATOM 966 C CA . ALA A 1 140 ? 42.802 44.516 12.013 1.00 47.06 162 ALA A CA 1
ATOM 967 C C . ALA A 1 140 ? 43.306 44.649 13.443 1.00 46.69 162 ALA A C 1
ATOM 968 O O . ALA A 1 140 ? 44.488 44.419 13.753 1.00 46.79 162 ALA A O 1
ATOM 970 N N . SER A 1 141 ? 42.385 45.030 14.312 1.00 45.62 163 SER A N 1
ATOM 971 C CA . SER A 1 141 ? 42.689 45.390 15.666 1.00 44.14 163 SER A CA 1
ATOM 972 C C . SER A 1 141 ? 41.444 45.015 16.409 1.00 42.85 163 SER A C 1
ATOM 973 O O . SER A 1 141 ? 40.361 45.079 15.833 1.00 43.38 163 SER A O 1
ATOM 976 N N . ARG A 1 142 ? 41.591 44.599 17.666 1.00 41.22 164 ARG A N 1
ATOM 977 C CA . ARG A 1 142 ? 40.465 44.206 18.491 1.00 39.91 164 ARG A CA 1
ATOM 978 C C . ARG A 1 142 ? 40.804 44.237 19.963 1.00 38.94 164 ARG A C 1
ATOM 979 O O . ARG A 1 142 ? 41.832 43.729 20.392 1.00 39.17 164 ARG A O 1
ATOM 987 N N . THR A 1 143 ? 39.894 44.810 20.742 1.00 38.15 165 THR A N 1
ATOM 988 C CA . THR A 1 143 ? 39.981 44.815 22.193 1.00 36.80 165 THR A CA 1
ATOM 989 C C . THR A 1 143 ? 39.289 43.582 22.740 1.00 36.45 165 THR A C 1
ATOM 990 O O . THR A 1 143 ? 38.202 43.255 22.310 1.00 36.54 165 THR A O 1
ATOM 994 N N . PHE A 1 144 ? 39.966 42.872 23.635 1.00 36.21 166 PHE A N 1
ATOM 995 C CA . PHE A 1 144 ? 39.430 41.687 24.308 1.00 36.26 166 PHE A CA 1
ATOM 996 C C . PHE A 1 144 ? 39.387 42.004 25.785 1.00 36.69 166 PHE A C 1
ATOM 997 O O . PHE A 1 144 ? 40.406 42.417 26.311 1.00 37.40 166 PHE A O 1
ATOM 1005 N N . THR A 1 145 ? 38.244 41.804 26.441 1.00 36.86 167 THR A N 1
ATOM 1006 C CA . THR A 1 145 ? 38.119 41.968 27.890 1.00 37.64 167 THR A CA 1
ATOM 1007 C C . THR A 1 145 ? 37.563 40.683 28.480 1.00 37.75 167 THR A C 1
ATOM 1008 O O . THR A 1 145 ? 36.497 40.245 28.090 1.00 38.18 167 THR A O 1
ATOM 1012 N N . VAL A 1 146 ? 38.234 40.117 29.461 1.00 37.53 168 VAL A N 1
ATOM 1013 C CA . VAL A 1 146 ? 37.676 38.984 30.132 1.00 37.66 168 VAL A CA 1
ATOM 1014 C C . VAL A 1 146 ? 37.692 39.231 31.634 1.00 38.62 168 VAL A C 1
ATOM 1015 O O . VAL A 1 146 ? 38.699 39.706 32.171 1.00 38.60 168 VAL A O 1
ATOM 1019 N N . ALA A 1 147 ? 36.571 38.942 32.307 1.00 39.08 169 ALA A N 1
ATOM 1020 C CA . ALA A 1 147 ? 36.502 39.004 33.785 1.00 39.47 169 ALA A CA 1
ATOM 1021 C C . ALA A 1 147 ? 35.905 37.721 34.358 1.00 40.17 169 ALA A C 1
ATOM 1022 O O . ALA A 1 147 ? 34.807 37.286 33.972 1.00 40.23 169 ALA A O 1
ATOM 1024 N N . ARG A 1 148 ? 36.626 37.072 35.259 1.00 41.02 170 ARG A N 1
ATOM 102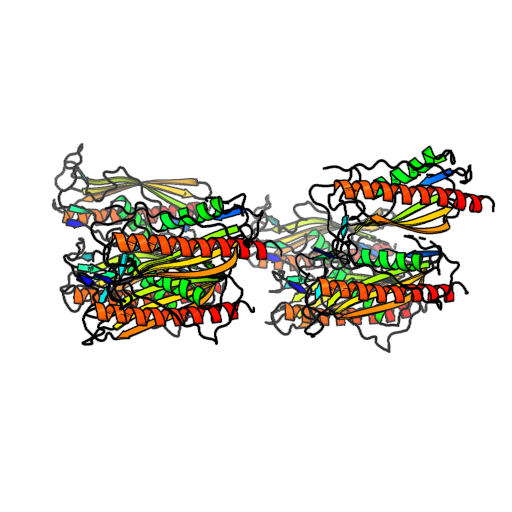5 C CA . ARG A 1 148 ? 36.089 35.818 35.801 1.00 41.80 170 ARG A CA 1
ATOM 1026 C C . ARG A 1 148 ? 36.002 35.915 37.304 1.00 42.57 170 ARG A C 1
ATOM 1027 O O . ARG A 1 148 ? 37.011 36.164 37.961 1.00 43.23 170 ARG A O 1
ATOM 1035 N N . PRO A 1 149 ? 34.794 35.716 37.868 1.00 43.32 171 PRO A N 1
ATOM 1036 C CA . PRO A 1 149 ? 34.626 35.909 39.322 1.00 42.87 171 PRO A CA 1
ATOM 1037 C C . PRO A 1 149 ? 35.446 34.862 40.038 1.00 42.84 171 PRO A C 1
ATOM 1038 O O . PRO A 1 149 ? 35.535 33.714 39.584 1.00 42.73 171 PRO A O 1
ATOM 1042 N N . SER A 1 150 ? 36.086 35.307 41.106 1.00 42.93 172 SER A N 1
ATOM 1043 C CA . SER A 1 150 ? 36.835 34.487 42.014 1.00 42.97 172 SER A CA 1
ATOM 1044 C C . SER A 1 150 ? 35.875 33.987 43.075 1.00 43.56 172 SER A C 1
ATOM 1045 O O . SER A 1 150 ? 34.887 34.637 43.351 1.00 44.22 172 SER A O 1
ATOM 1048 N N . SER A 1 151 ? 36.164 32.845 43.685 1.00 44.39 173 SER A N 1
ATOM 1049 C CA . SER A 1 151 ? 35.230 32.287 44.623 1.00 44.55 173 SER A CA 1
ATOM 1050 C C . SER A 1 151 ? 35.458 32.621 46.101 1.00 46.05 173 SER A C 1
ATOM 1051 O O . SER A 1 151 ? 34.501 32.544 46.912 1.00 47.61 173 SER A O 1
ATOM 1054 N N . SER A 1 152 ? 36.661 33.064 46.461 1.00 45.97 174 SER A N 1
ATOM 1055 C CA . SER A 1 152 ? 36.827 33.791 47.723 1.00 45.64 174 SER A CA 1
ATOM 1056 C C . SER A 1 152 ? 37.802 34.968 47.587 1.00 45.74 174 SER A C 1
ATOM 1057 O O . SER A 1 152 ? 38.272 35.249 46.512 1.00 46.63 174 SER A O 1
ATOM 1060 N N . THR A 1 153 ? 38.117 35.660 48.667 1.00 45.59 175 THR A N 1
ATOM 1061 C CA . THR A 1 153 ? 39.079 36.746 48.586 1.00 45.43 175 THR A CA 1
ATOM 1062 C C . THR A 1 153 ? 40.555 36.313 48.786 1.00 45.82 175 THR A C 1
ATOM 1063 O O . THR A 1 153 ? 41.440 37.151 48.615 1.00 45.26 175 THR A O 1
ATOM 1067 N N . ASP A 1 154 ? 40.829 35.045 49.154 1.00 46.07 176 ASP A N 1
ATOM 1068 C CA . ASP A 1 154 ? 42.229 34.611 49.335 1.00 47.32 176 ASP A CA 1
ATOM 1069 C C . ASP A 1 154 ? 42.947 34.657 47.987 1.00 46.46 176 ASP A C 1
ATOM 1070 O O . ASP A 1 154 ? 42.380 34.289 46.959 1.00 46.66 176 ASP A O 1
ATOM 1075 N N . THR A 1 155 ? 44.218 35.030 48.004 1.00 45.03 177 THR A N 1
ATOM 1076 C CA . THR A 1 155 ? 44.985 35.099 46.779 1.00 43.68 177 THR A CA 1
ATOM 1077 C C . THR A 1 155 ? 44.956 33.793 45.972 1.00 42.93 177 THR A C 1
ATOM 1078 O O . THR A 1 155 ? 44.844 33.848 44.743 1.00 43.25 177 THR A O 1
ATOM 1082 N N . ALA A 1 156 ? 44.992 32.634 46.625 1.00 41.79 178 ALA A N 1
ATOM 1083 C CA . ALA A 1 156 ? 44.787 31.351 45.879 1.00 41.37 178 ALA A CA 1
ATOM 1084 C C . ALA A 1 156 ? 43.493 31.267 45.021 1.00 41.06 178 ALA A C 1
ATOM 1085 O O . ALA A 1 156 ? 43.515 30.698 43.919 1.00 40.92 178 ALA A O 1
ATOM 1087 N N . ALA A 1 157 ? 42.377 31.794 45.528 1.00 39.90 179 ALA A N 1
ATOM 1088 C CA . ALA A 1 157 ? 41.157 31.821 44.743 1.00 39.13 179 ALA A CA 1
ATOM 1089 C C . ALA A 1 157 ? 41.318 32.792 43.549 1.00 38.01 179 ALA A C 1
ATOM 1090 O O . ALA A 1 157 ? 40.851 32.529 42.429 1.00 37.11 179 ALA A O 1
ATOM 1092 N N . VAL A 1 158 ? 42.004 33.892 43.814 1.00 37.00 180 VAL A N 1
ATOM 1093 C CA . VAL A 1 158 ? 42.223 34.925 42.821 1.00 37.62 180 VAL A CA 1
ATOM 1094 C C . VAL A 1 158 ? 43.087 34.405 41.647 1.00 38.29 180 VAL A C 1
ATOM 1095 O O . VAL A 1 158 ? 42.805 34.680 40.474 1.00 38.86 180 VAL A O 1
ATOM 1099 N N . ALA A 1 159 ? 44.123 33.641 41.984 1.00 37.78 181 ALA A N 1
ATOM 1100 C CA . ALA A 1 159 ? 45.027 33.097 41.016 1.00 37.04 181 ALA A CA 1
ATOM 1101 C C . ALA A 1 159 ? 44.313 32.058 40.176 1.00 37.15 181 ALA A C 1
ATOM 1102 O O . ALA A 1 159 ? 44.557 31.948 38.977 1.00 37.56 181 ALA A O 1
ATOM 1104 N N . ALA A 1 160 ? 43.439 31.286 40.807 1.00 37.06 182 ALA A N 1
ATOM 1105 C CA . ALA A 1 160 ? 42.640 30.302 40.105 1.00 37.03 182 ALA A CA 1
ATOM 1106 C C . ALA A 1 160 ? 41.737 30.985 39.096 1.00 37.28 182 ALA A C 1
ATOM 1107 O O . ALA A 1 160 ? 41.579 30.499 37.969 1.00 36.60 182 ALA A O 1
ATOM 1109 N N . ALA A 1 161 ? 41.166 32.125 39.489 1.00 37.03 183 ALA A N 1
ATOM 1110 C CA . ALA A 1 161 ? 40.353 32.897 38.537 1.00 37.09 183 ALA A CA 1
ATOM 1111 C C . ALA A 1 161 ? 41.209 33.461 37.367 1.00 36.92 183 ALA A C 1
ATOM 1112 O O . ALA A 1 161 ? 40.755 33.565 36.239 1.00 36.47 183 ALA A O 1
ATOM 1114 N N . PHE A 1 162 ? 42.457 33.804 37.657 1.00 36.81 184 PHE A N 1
ATOM 1115 C CA . PHE A 1 162 ? 43.337 34.344 36.659 1.00 36.74 184 PHE A CA 1
ATOM 1116 C C . PHE A 1 162 ? 43.710 33.271 35.634 1.00 37.79 184 PHE A C 1
ATOM 1117 O O . PHE A 1 162 ? 43.874 33.565 34.460 1.00 38.82 184 PHE A O 1
ATOM 1125 N N . GLU A 1 163 ? 43.837 32.023 36.065 1.00 38.13 185 GLU A N 1
ATOM 1126 C CA . GLU A 1 163 ? 44.037 30.937 35.132 1.00 38.34 185 GLU A CA 1
ATOM 1127 C C . GLU A 1 163 ? 42.839 30.853 34.149 1.00 38.53 185 GLU A C 1
ATOM 1128 O O . GLU A 1 163 ? 43.000 30.702 32.926 1.00 38.72 185 GLU A O 1
ATOM 1134 N N . GLN A 1 164 ? 41.629 30.965 34.691 1.00 38.36 186 GLN A N 1
ATOM 1135 C CA . GLN A 1 164 ? 40.440 30.938 33.886 1.00 38.04 186 GLN A CA 1
ATOM 1136 C C . GLN A 1 164 ? 40.415 32.128 32.880 1.00 37.85 186 GLN A C 1
ATOM 1137 O O . GLN A 1 164 ? 40.104 31.915 31.683 1.00 38.06 186 GLN A O 1
ATOM 1143 N N . ALA A 1 165 ? 40.769 33.343 33.336 1.00 36.20 187 ALA A N 1
ATOM 1144 C CA . ALA A 1 165 ? 40.778 34.528 32.471 1.00 35.65 187 ALA A CA 1
ATOM 1145 C C . ALA A 1 165 ? 41.876 34.442 31.409 1.00 36.30 187 ALA A C 1
ATOM 1146 O O . ALA A 1 165 ? 41.673 34.819 30.230 1.00 36.64 187 ALA A O 1
ATOM 1148 N N . LEU A 1 166 ? 43.039 33.949 31.825 1.00 35.71 188 LEU A N 1
ATOM 1149 C CA . LEU A 1 166 ? 44.127 33.752 30.915 1.00 35.63 188 LEU A CA 1
ATOM 1150 C C . LEU A 1 166 ? 43.725 32.794 29.858 1.00 35.33 188 LEU A C 1
ATOM 1151 O O . LEU A 1 166 ? 43.996 33.057 28.689 1.00 36.15 188 LEU A O 1
ATOM 1156 N N . THR A 1 167 ? 43.114 31.672 30.260 1.00 34.46 189 THR A N 1
ATOM 1157 C CA . THR A 1 167 ? 42.789 30.611 29.315 1.00 33.38 189 THR A CA 1
ATOM 1158 C C . THR A 1 167 ? 41.767 31.150 28.314 1.00 33.67 189 THR A C 1
ATOM 1159 O O . THR A 1 167 ? 41.961 31.019 27.096 1.00 33.91 189 THR A O 1
ATOM 1163 N N . GLN A 1 168 ? 40.725 31.813 28.819 1.00 33.48 190 GLN A N 1
ATOM 1164 C CA . GLN A 1 168 ? 39.689 32.377 27.945 1.00 33.71 190 GLN A CA 1
ATOM 1165 C C . GLN A 1 168 ? 40.190 33.476 26.980 1.00 34.01 190 GLN A C 1
ATOM 1166 O O . GLN A 1 168 ? 39.855 33.412 25.801 1.00 34.92 190 GLN A O 1
ATOM 1172 N N . VAL A 1 169 ? 40.998 34.446 27.438 1.00 33.77 191 VAL A N 1
ATOM 1173 C CA . VAL A 1 169 ? 41.476 35.507 26.523 1.00 33.24 191 VAL A CA 1
ATOM 1174 C C . VAL A 1 169 ? 42.411 34.944 25.464 1.00 33.99 191 VAL A C 1
ATOM 1175 O O . VAL A 1 169 ? 42.319 35.351 24.310 1.00 34.51 191 VAL A O 1
ATOM 1179 N N . THR A 1 170 ? 43.287 34.004 25.852 1.00 34.01 192 THR A N 1
ATOM 1180 C CA . THR A 1 170 ? 44.240 33.388 24.934 1.00 33.84 192 THR A CA 1
ATOM 1181 C C . THR A 1 170 ? 43.441 32.640 23.863 1.00 34.76 192 THR A C 1
ATOM 1182 O O . THR A 1 170 ? 43.797 32.671 22.695 1.00 34.84 192 THR A O 1
ATOM 1186 N N . THR A 1 171 ? 42.352 31.978 24.261 1.00 35.58 193 THR A N 1
ATOM 1187 C CA . THR A 1 171 ? 41.529 31.215 23.308 1.00 36.05 193 THR A CA 1
ATOM 1188 C C . THR A 1 171 ? 40.899 32.181 22.289 1.00 36.92 193 THR A C 1
ATOM 1189 O O . THR A 1 171 ? 40.739 31.865 21.091 1.00 37.50 193 THR A O 1
ATOM 1193 N N . GLU A 1 172 ? 40.525 33.358 22.766 1.00 36.73 194 GLU A N 1
ATOM 1194 C CA . GLU A 1 172 ? 39.895 34.317 21.889 1.00 37.42 194 GLU A CA 1
ATOM 1195 C C . GLU A 1 172 ? 40.951 34.926 20.963 1.00 36.19 194 GLU A C 1
ATOM 1196 O O . GLU A 1 172 ? 40.648 35.296 19.837 1.00 35.96 194 GLU A O 1
ATOM 1202 N N . LEU A 1 173 ? 42.186 35.016 21.436 1.00 35.31 195 LEU A N 1
ATOM 1203 C CA . LEU A 1 173 ? 43.234 35.654 20.650 1.00 35.40 195 LEU A CA 1
ATOM 1204 C C . LEU A 1 173 ? 43.672 34.770 19.502 1.00 34.49 195 LEU A C 1
ATOM 1205 O O . LEU A 1 173 ? 43.725 35.187 18.353 1.00 33.98 195 LEU A O 1
ATOM 1210 N N . VAL A 1 174 ? 43.995 33.542 19.853 1.00 33.62 196 VAL A N 1
ATOM 1211 C CA . VAL A 1 174 ? 44.450 32.583 18.922 1.00 33.42 196 VAL A CA 1
ATOM 1212 C C . VAL A 1 174 ? 43.469 32.448 17.759 1.00 33.82 196 VAL A C 1
ATOM 1213 O O . VAL A 1 174 ? 43.884 32.421 16.585 1.00 33.44 196 VAL A O 1
ATOM 1217 N N . GLY A 1 175 ? 42.175 32.390 18.077 1.00 33.79 197 GLY A N 1
ATOM 1218 C CA . GLY A 1 175 ? 41.160 32.069 17.101 1.00 33.77 197 GLY A CA 1
ATOM 1219 C C . GLY A 1 175 ? 40.978 33.267 16.230 1.00 34.82 197 GLY A C 1
ATOM 1220 O O . GLY A 1 175 ? 40.705 33.148 15.048 1.00 36.25 197 GLY A O 1
ATOM 1221 N N . TRP A 1 176 ? 41.159 34.445 16.793 1.00 35.30 198 TRP A N 1
ATOM 1222 C CA . TRP A 1 176 ? 40.922 35.656 16.018 1.00 35.63 198 TRP A CA 1
ATOM 1223 C C . TRP A 1 176 ? 42.109 35.925 15.139 1.00 36.61 198 TRP A C 1
ATOM 1224 O O . TRP A 1 176 ? 41.961 36.549 14.101 1.00 37.26 198 TRP A O 1
ATOM 1235 N N . THR A 1 177 ? 43.285 35.476 15.570 1.00 37.40 199 THR A N 1
ATOM 1236 C CA . THR A 1 177 ? 44.514 35.665 14.815 1.00 38.56 199 THR A CA 1
ATOM 1237 C C . THR A 1 177 ? 44.525 34.767 13.592 1.00 38.61 199 THR A C 1
ATOM 1238 O O . THR A 1 177 ? 44.844 35.211 12.499 1.00 39.27 199 THR A O 1
ATOM 1242 N N . LEU A 1 178 ? 44.165 33.506 13.789 1.00 38.51 200 LEU A N 1
ATOM 1243 C CA . LEU A 1 178 ? 44.070 32.565 12.698 1.00 38.20 200 LEU A CA 1
ATOM 1244 C C . LEU A 1 178 ? 43.011 32.968 11.708 1.00 39.17 200 LEU A C 1
ATOM 1245 O O . LEU A 1 178 ? 43.255 32.890 10.520 1.00 40.49 200 LEU A O 1
ATOM 1250 N N . ILE A 1 179 ? 41.824 33.352 12.174 1.00 39.83 201 ILE A N 1
ATOM 1251 C CA . ILE A 1 179 ? 40.731 33.662 11.244 1.00 39.41 201 ILE A CA 1
ATOM 1252 C C . ILE A 1 179 ? 41.029 34.972 10.512 1.00 40.99 201 ILE A C 1
ATOM 1253 O O . ILE A 1 179 ? 40.969 35.015 9.270 1.00 41.71 201 ILE A O 1
ATOM 1258 N N . THR A 1 180 ? 41.385 36.017 11.256 1.00 41.35 202 THR A N 1
ATOM 1259 C CA . THR A 1 180 ? 41.673 37.292 10.629 1.00 42.76 202 THR A CA 1
ATOM 1260 C C . THR A 1 180 ? 42.871 37.163 9.669 1.00 44.22 202 THR A C 1
ATOM 1261 O O . THR A 1 180 ? 42.819 37.633 8.531 1.00 44.74 202 THR A O 1
ATOM 1265 N N . GLY A 1 181 ? 43.921 36.485 10.114 1.00 44.75 203 GLY A N 1
ATOM 1266 C CA . GLY A 1 181 ? 45.072 36.272 9.279 1.00 45.81 203 GLY A CA 1
ATOM 1267 C C . GLY A 1 181 ? 44.690 35.638 7.968 1.00 46.81 203 GLY A C 1
ATOM 1268 O O . GLY A 1 181 ? 45.068 36.121 6.904 1.00 46.87 203 GLY A O 1
ATOM 1269 N N . GLN A 1 182 ? 43.935 34.557 8.064 1.00 47.96 204 GLN A N 1
ATOM 1270 C CA . GLN A 1 182 ? 43.510 33.776 6.928 1.00 49.88 204 GLN A CA 1
ATOM 1271 C C . GLN A 1 182 ? 42.576 34.541 5.970 1.00 51.60 204 GLN A C 1
ATOM 1272 O O . GLN A 1 182 ? 42.644 34.358 4.764 1.00 52.57 204 GLN A O 1
ATOM 1278 N N . GLN A 1 183 ? 41.716 35.410 6.483 1.00 52.99 205 GLN A N 1
ATOM 1279 C CA . GLN A 1 183 ? 40.849 36.147 5.584 1.00 53.95 205 GLN A CA 1
ATOM 1280 C C . GLN A 1 183 ? 41.666 37.171 4.852 1.00 53.93 205 GLN A C 1
ATOM 1281 O O . GLN A 1 183 ? 41.338 37.507 3.708 1.00 54.99 205 GLN A O 1
ATOM 1287 N N . ASP A 1 184 ? 42.728 37.663 5.490 1.00 54.02 206 ASP A N 1
ATOM 1288 C CA . ASP A 1 184 ? 43.593 38.645 4.841 1.00 53.91 206 ASP A CA 1
ATOM 1289 C C . ASP A 1 184 ? 44.435 37.939 3.803 1.00 54.40 206 ASP A C 1
ATOM 1290 O O . ASP A 1 184 ? 44.618 38.451 2.712 1.00 54.40 206 ASP A O 1
ATOM 1295 N N . SER A 1 185 ? 44.928 36.754 4.142 1.00 54.78 207 SER A N 1
ATOM 1296 C CA . SER A 1 185 ? 45.858 36.065 3.274 1.00 55.14 207 SER A CA 1
ATOM 1297 C C . SER A 1 185 ? 45.212 35.741 1.935 1.00 55.58 207 SER A C 1
ATOM 1298 O O . SER A 1 185 ? 45.878 35.725 0.909 1.00 55.55 207 SER A O 1
ATOM 1301 N N . GLN A 1 186 ? 43.905 35.515 1.953 1.00 55.87 208 GLN A N 1
ATOM 1302 C CA . GLN A 1 186 ? 43.177 35.109 0.759 1.00 56.05 208 GLN A CA 1
ATOM 1303 C C . GLN A 1 186 ? 42.847 36.244 -0.204 1.00 55.55 208 GLN A C 1
ATOM 1304 O O . GLN A 1 186 ? 42.031 36.057 -1.092 1.00 55.45 208 GLN A O 1
ATOM 1310 N N . THR A 1 187 ? 43.464 37.414 -0.014 1.00 55.32 209 THR A N 1
ATOM 1311 C CA . THR A 1 187 ? 43.196 38.606 -0.837 1.00 55.32 209 THR A CA 1
ATOM 1312 C C . THR A 1 187 ? 44.500 39.202 -1.388 1.00 55.55 209 THR A C 1
ATOM 1313 O O . THR A 1 187 ? 45.597 38.626 -1.220 1.00 56.03 209 THR A O 1
ATOM 1317 N N . THR B 1 11 ? 74.163 22.363 48.549 1.00 40.06 33 THR B N 1
ATOM 1318 C CA . THR B 1 11 ? 74.234 21.047 47.845 1.00 41.54 33 THR B CA 1
ATOM 1319 C C . THR B 1 11 ? 73.998 21.142 46.326 1.00 42.71 33 THR B C 1
ATOM 1320 O O . THR B 1 11 ? 72.963 21.675 45.895 1.00 43.54 33 THR B O 1
ATOM 1324 N N . ILE B 1 12 ? 74.920 20.578 45.528 1.00 42.64 34 ILE B N 1
ATOM 1325 C CA . ILE B 1 12 ? 74.867 20.704 44.068 1.00 42.64 34 ILE B CA 1
ATOM 1326 C C . ILE B 1 12 ? 74.620 19.347 43.342 1.00 42.23 34 ILE B C 1
ATOM 1327 O O . ILE B 1 12 ? 75.437 18.439 43.395 1.00 41.83 34 ILE B O 1
ATOM 1332 N N . TYR B 1 13 ? 73.481 19.226 42.674 1.00 41.45 35 TYR B N 1
ATOM 1333 C CA . TYR B 1 13 ? 73.174 18.045 41.911 1.00 40.99 35 TYR B CA 1
ATOM 1334 C C . TYR B 1 13 ? 73.654 18.180 40.475 1.00 41.71 35 TYR B C 1
ATOM 1335 O O . TYR B 1 13 ? 73.465 19.209 39.817 1.00 40.88 35 TYR B O 1
ATOM 1344 N N . ALA B 1 14 ? 74.318 17.130 40.013 1.00 42.61 36 ALA B N 1
ATOM 1345 C CA . ALA B 1 14 ? 74.916 17.116 38.701 1.00 43.65 36 ALA B CA 1
ATOM 1346 C C . ALA B 1 14 ? 74.529 15.811 38.056 1.00 44.45 36 ALA B C 1
ATOM 1347 O O . ALA B 1 14 ? 75.268 14.845 38.131 1.00 45.00 36 ALA B O 1
ATOM 1349 N N . PRO B 1 15 ? 73.346 15.765 37.441 1.00 45.29 37 PRO B N 1
ATOM 1350 C CA . PRO B 1 15 ? 72.888 14.566 36.751 1.00 45.86 37 PRO B CA 1
ATOM 1351 C C . PRO B 1 15 ? 73.839 14.159 35.648 1.00 46.39 37 PRO B C 1
ATOM 1352 O O . PRO B 1 15 ? 74.613 14.966 35.172 1.00 46.07 37 PRO B O 1
ATOM 1356 N N . THR B 1 16 ? 73.766 12.908 35.247 1.00 47.39 38 THR B N 1
ATOM 1357 C CA . THR B 1 16 ? 74.641 12.406 34.218 1.00 49.14 38 THR B CA 1
ATOM 1358 C C . THR B 1 16 ? 73.809 11.647 33.188 1.00 49.83 38 THR B C 1
ATOM 1359 O O . THR B 1 16 ? 73.250 10.589 33.485 1.00 50.56 38 THR B O 1
ATOM 1363 N N . VAL B 1 17 ? 73.686 12.221 31.998 1.00 50.52 39 VAL B N 1
ATOM 1364 C CA . VAL B 1 17 ? 72.783 11.686 30.997 1.00 51.22 39 VAL B CA 1
ATOM 1365 C C . VAL B 1 17 ? 73.616 11.055 29.913 1.00 52.64 39 VAL B C 1
ATOM 1366 O O . VAL B 1 17 ? 74.402 11.740 29.265 1.00 52.73 39 VAL B O 1
ATOM 1370 N N . ARG B 1 18 ? 73.474 9.746 29.730 1.00 54.18 40 ARG B N 1
ATOM 1371 C CA . ARG B 1 18 ? 74.117 9.074 28.598 1.00 56.04 40 ARG B CA 1
ATOM 1372 C C . ARG B 1 18 ? 73.040 8.311 27.859 1.00 56.24 40 ARG B C 1
ATOM 1373 O O . ARG B 1 18 ? 72.389 7.441 28.440 1.00 55.82 40 ARG B O 1
ATOM 1381 N N . VAL B 1 19 ? 72.824 8.681 26.597 1.00 57.23 41 VAL B N 1
ATOM 1382 C CA . VAL B 1 19 ? 71.828 8.027 25.738 1.00 58.24 41 VAL B CA 1
ATOM 1383 C C . VAL B 1 19 ? 72.467 6.922 24.913 1.00 59.16 41 VAL B C 1
ATOM 1384 O O . VAL B 1 19 ? 73.398 7.179 24.160 1.00 59.63 41 VAL B O 1
ATOM 1388 N N . THR B 1 20 ? 71.972 5.695 25.050 1.00 60.53 42 THR B N 1
ATOM 1389 C CA . THR B 1 20 ? 72.416 4.601 24.182 1.00 61.85 42 THR B CA 1
ATOM 1390 C C . THR B 1 20 ? 71.804 4.828 22.820 1.00 62.45 42 THR B C 1
ATOM 1391 O O . THR B 1 20 ? 70.590 5.051 22.722 1.00 62.73 42 THR B O 1
ATOM 1395 N N . PRO B 1 21 ? 72.620 4.743 21.756 1.00 63.04 43 PRO B N 1
ATOM 1396 C CA . PRO B 1 21 ? 72.020 4.966 20.448 1.00 63.67 43 PRO B CA 1
ATOM 1397 C C . PRO B 1 21 ? 71.013 3.854 20.138 1.00 64.52 43 PRO B C 1
ATOM 1398 O O . PRO B 1 21 ? 71.216 2.700 20.536 1.00 64.39 43 PRO B O 1
ATOM 1402 N N . ASN B 1 22 ? 69.922 4.215 19.472 1.00 65.36 44 ASN B N 1
ATOM 1403 C CA . ASN B 1 22 ? 69.004 3.240 18.880 1.00 66.16 44 ASN B CA 1
ATOM 1404 C C . ASN B 1 22 ? 69.529 2.779 17.488 1.00 66.49 44 ASN B C 1
ATOM 1405 O O . ASN B 1 22 ? 69.783 3.610 16.601 1.00 66.72 44 ASN B O 1
ATOM 1410 N N . PRO B 1 23 ? 69.737 1.457 17.306 1.00 66.89 45 PRO B N 1
ATOM 1411 C CA . PRO B 1 23 ? 70.091 0.914 15.964 1.00 66.83 45 PRO B CA 1
ATOM 1412 C C . PRO B 1 23 ? 69.182 1.415 14.823 1.00 66.62 45 PRO B C 1
ATOM 1413 O O . PRO B 1 23 ? 69.679 1.828 13.772 1.00 66.58 45 PRO B O 1
ATOM 1417 N N . ALA B 1 24 ? 67.868 1.415 15.038 1.00 66.45 46 ALA B N 1
ATOM 1418 C CA . ALA B 1 24 ? 66.912 1.867 14.014 1.00 66.49 46 ALA B CA 1
ATOM 1419 C C . ALA B 1 24 ? 67.063 3.341 13.540 1.00 66.74 46 ALA B C 1
ATOM 1420 O O . ALA B 1 24 ? 66.497 3.723 12.514 1.00 66.93 46 ALA B O 1
ATOM 1422 N N . TRP B 1 25 ? 67.806 4.170 14.279 1.00 66.86 47 TRP B N 1
ATOM 1423 C CA . TRP B 1 25 ? 67.958 5.583 13.908 1.00 66.71 47 TRP B CA 1
ATOM 1424 C C . TRP B 1 25 ? 68.736 5.705 12.604 1.00 66.94 47 TRP B C 1
ATOM 1425 O O . TRP B 1 25 ? 69.716 5.004 12.395 1.00 67.54 47 TRP B O 1
ATOM 1436 N N . PRO B 1 26 ? 68.297 6.582 11.707 1.00 67.08 48 PRO B N 1
ATOM 1437 C CA . PRO B 1 26 ? 69.047 6.745 10.473 1.00 67.40 48 PRO B CA 1
ATOM 1438 C C . PRO B 1 26 ? 70.445 7.334 10.671 1.00 67.77 48 PRO B C 1
ATOM 1439 O O . PRO B 1 26 ? 70.621 8.310 11.403 1.00 67.89 48 PRO B O 1
ATOM 1443 N N . GLN B 1 27 ? 71.428 6.722 10.020 1.00 68.05 49 GLN B N 1
ATOM 1444 C CA . GLN B 1 27 ? 72.744 7.330 9.842 1.00 67.88 49 GLN B CA 1
ATOM 1445 C C . GLN B 1 27 ? 72.564 8.485 8.837 1.00 67.12 49 GLN B C 1
ATOM 1446 O O . GLN B 1 27 ? 72.076 8.284 7.731 1.00 66.85 49 GLN B O 1
ATOM 1452 N N . VAL B 1 28 ? 72.912 9.702 9.234 1.00 66.49 50 VAL B N 1
ATOM 1453 C CA . VAL B 1 28 ? 72.615 10.874 8.405 1.00 65.55 50 VAL B CA 1
ATOM 1454 C C . VAL B 1 28 ? 73.870 11.660 8.057 1.00 64.93 50 VAL B C 1
ATOM 1455 O O . VAL B 1 28 ? 74.876 11.609 8.771 1.00 64.93 50 VAL B O 1
ATOM 1459 N N . SER B 1 29 ? 73.813 12.407 6.967 1.00 64.44 51 SER B N 1
ATOM 1460 C CA . SER B 1 29 ? 75.015 13.088 6.498 1.00 64.04 51 SER B CA 1
ATOM 1461 C C . SER B 1 29 ? 74.913 14.614 6.561 1.00 63.29 51 SER B C 1
ATOM 1462 O O . SER B 1 29 ? 75.919 15.303 6.399 1.00 63.21 51 SER B O 1
ATOM 1465 N N . TRP B 1 30 ? 73.705 15.129 6.806 1.00 62.40 52 TRP B N 1
ATOM 1466 C CA . TRP B 1 30 ? 73.493 16.570 7.027 1.00 61.18 52 TRP B CA 1
ATOM 1467 C C . TRP B 1 30 ? 74.121 17.093 8.343 1.00 60.13 52 TRP B C 1
ATOM 1468 O O . TRP B 1 30 ? 74.622 16.332 9.161 1.00 59.29 52 TRP B O 1
ATOM 1479 N N . GLN B 1 31 ? 74.105 18.403 8.522 1.00 59.25 53 GLN B N 1
ATOM 1480 C CA . GLN B 1 31 ? 74.733 19.015 9.673 1.00 58.98 53 GLN B CA 1
ATOM 1481 C C . GLN B 1 31 ? 73.690 19.669 10.555 1.00 58.02 53 GLN B C 1
ATOM 1482 O O . GLN B 1 31 ? 72.840 20.417 10.051 1.00 58.11 53 GLN B O 1
ATOM 1488 N N . LEU B 1 32 ? 73.773 19.425 11.866 1.00 56.30 54 LEU B N 1
ATOM 1489 C CA . LEU B 1 32 ? 72.798 19.985 12.803 1.00 54.20 54 LEU B CA 1
ATOM 1490 C C . LEU B 1 32 ? 73.349 21.024 13.766 1.00 53.53 54 LEU B C 1
ATOM 1491 O O . LEU B 1 32 ? 74.314 20.773 14.490 1.00 53.76 54 LEU B O 1
ATOM 1496 N N . LEU B 1 33 ? 72.694 22.175 13.788 1.00 52.44 55 LEU B N 1
ATOM 1497 C CA . LEU B 1 33 ? 72.899 23.176 14.821 1.00 51.88 55 LEU B CA 1
ATOM 1498 C C . LEU B 1 33 ? 71.909 22.950 15.969 1.00 51.29 55 LEU B C 1
ATOM 1499 O O . LEU B 1 33 ? 70.708 22.975 15.741 1.00 51.37 55 LEU B O 1
ATOM 1504 N N . VAL B 1 34 ? 72.387 22.769 17.199 1.00 50.65 56 VAL B N 1
ATOM 1505 C CA . VAL B 1 34 ? 71.478 22.848 18.358 1.00 49.89 56 VAL B CA 1
ATOM 1506 C C . VAL B 1 34 ? 71.470 24.238 19.003 1.00 49.99 56 VAL B C 1
ATOM 1507 O O . VAL B 1 34 ? 72.477 24.674 19.597 1.00 50.00 56 VAL B O 1
ATOM 1511 N N . ALA B 1 35 ? 70.329 24.915 18.888 1.00 49.49 57 ALA B N 1
ATOM 1512 C CA . ALA B 1 35 ? 70.116 26.234 19.488 1.00 49.65 57 ALA B CA 1
ATOM 1513 C C . ALA B 1 35 ? 70.064 26.274 21.036 1.00 49.98 57 ALA B C 1
ATOM 1514 O O . ALA B 1 35 ? 69.803 25.273 21.714 1.00 49.41 57 ALA B O 1
ATOM 1516 N N . LYS B 1 36 ? 70.326 27.447 21.588 1.00 50.58 58 LYS B N 1
ATOM 1517 C CA . LYS B 1 36 ? 70.193 27.635 23.017 1.00 51.60 58 LYS B CA 1
ATOM 1518 C C . LYS B 1 36 ? 68.717 27.563 23.369 1.00 50.42 58 LYS B C 1
ATOM 1519 O O . LYS B 1 36 ? 67.907 28.359 22.866 1.00 50.28 58 LYS B O 1
ATOM 1525 N N . PRO B 1 37 ? 68.362 26.592 24.217 1.00 49.32 59 PRO B N 1
ATOM 1526 C CA . PRO B 1 37 ? 66.965 26.418 24.510 1.00 49.28 59 PRO B CA 1
ATOM 1527 C C . PRO B 1 37 ? 66.481 27.600 25.334 1.00 49.31 59 PRO B C 1
ATOM 1528 O O . PRO B 1 37 ? 67.289 28.202 26.066 1.00 48.85 59 PRO B O 1
ATOM 1532 N N . SER B 1 38 ? 65.194 27.936 25.180 1.00 48.97 60 SER B N 1
ATOM 1533 C CA . SER B 1 38 ? 64.601 29.100 25.862 1.00 48.93 60 SER B CA 1
ATOM 1534 C C . SER B 1 38 ? 63.673 28.708 27.032 1.00 49.05 60 SER B C 1
ATOM 1535 O O . SER B 1 38 ? 63.271 27.564 27.155 1.00 48.94 60 SER B O 1
ATOM 1538 N N . ALA B 1 39 ? 63.345 29.658 27.890 1.00 49.49 61 ALA B N 1
ATOM 1539 C CA . ALA B 1 39 ? 62.631 29.332 29.110 1.00 50.20 61 ALA B CA 1
ATOM 1540 C C . ALA B 1 39 ? 62.396 30.570 29.967 1.00 50.87 61 ALA B C 1
ATOM 1541 O O . ALA B 1 39 ? 63.208 31.479 29.964 1.00 51.70 61 ALA B O 1
ATOM 1543 N N . ALA B 1 40 ? 61.301 30.621 30.716 1.00 51.76 62 ALA B N 1
ATOM 1544 C CA . ALA B 1 40 ? 61.183 31.657 31.759 1.00 52.46 62 ALA B CA 1
ATOM 1545 C C . ALA B 1 40 ? 62.412 31.626 32.686 1.00 53.12 62 ALA B C 1
ATOM 1546 O O . ALA B 1 40 ? 62.989 30.563 32.887 1.00 52.78 62 ALA B O 1
ATOM 1548 N N . ARG B 1 41 ? 62.799 32.782 33.230 1.00 54.36 63 ARG B N 1
ATOM 1549 C CA . ARG B 1 41 ? 63.940 32.903 34.152 1.00 56.65 63 ARG B CA 1
ATOM 1550 C C . ARG B 1 41 ? 63.897 31.904 35.307 1.00 55.42 63 ARG B C 1
ATOM 1551 O O . ARG B 1 41 ? 64.929 31.541 35.861 1.00 54.74 63 ARG B O 1
ATOM 1559 N N . ILE B 1 42 ? 62.698 31.457 35.654 1.00 54.94 64 ILE B N 1
ATOM 1560 C CA . ILE B 1 42 ? 62.517 30.633 36.829 1.00 54.76 64 ILE B CA 1
ATOM 1561 C C . ILE B 1 42 ? 63.006 29.203 36.591 1.00 54.85 64 ILE B C 1
ATOM 1562 O O . ILE B 1 42 ? 63.428 28.514 37.530 1.00 55.51 64 ILE B O 1
ATOM 1567 N N . ILE B 1 43 ? 62.969 28.772 35.333 1.00 54.61 65 ILE B N 1
ATOM 1568 C CA . ILE B 1 43 ? 63.449 27.458 34.928 1.00 54.34 65 ILE B CA 1
ATOM 1569 C C . ILE B 1 43 ? 64.930 27.558 34.600 1.00 54.65 65 ILE B C 1
ATOM 1570 O O . ILE B 1 43 ? 65.733 26.696 34.955 1.00 55.21 65 ILE B O 1
ATOM 1575 N N . ASP B 1 44 ? 65.279 28.637 33.916 1.00 54.88 66 ASP B N 1
ATOM 1576 C CA . ASP B 1 44 ? 66.625 28.878 33.409 1.00 55.44 66 ASP B CA 1
ATOM 1577 C C . ASP B 1 44 ? 67.473 29.431 34.532 1.00 54.81 66 ASP B C 1
ATOM 1578 O O . ASP B 1 44 ? 67.981 30.534 34.466 1.00 54.55 66 ASP B O 1
ATOM 1583 N N . SER B 1 45 ? 67.615 28.613 35.558 1.00 54.48 67 SER B N 1
ATOM 1584 C CA . SER B 1 45 ? 68.169 28.992 36.815 1.00 54.18 67 SER B CA 1
ATOM 1585 C C . SER B 1 45 ? 68.812 27.700 37.381 1.00 54.00 67 SER B C 1
ATOM 1586 O O . SER B 1 45 ? 68.473 26.594 36.942 1.00 53.62 67 SER B O 1
ATOM 1589 N N . PRO B 1 46 ? 69.809 27.840 38.276 1.00 53.59 68 PRO B N 1
ATOM 1590 C CA . PRO B 1 46 ? 70.272 26.679 39.032 1.00 53.32 68 PRO B CA 1
ATOM 1591 C C . PRO B 1 46 ? 69.322 26.262 40.150 1.00 52.83 68 PRO B C 1
ATOM 1592 O O . PRO B 1 46 ? 69.608 25.304 40.878 1.00 53.01 68 PRO B O 1
ATOM 1596 N N . ARG B 1 47 ? 68.215 26.977 40.307 1.00 51.80 69 ARG B N 1
ATOM 1597 C CA . ARG B 1 47 ? 67.248 26.589 41.330 1.00 51.17 69 ARG B CA 1
ATOM 1598 C C . ARG B 1 47 ? 66.423 25.372 40.894 1.00 49.04 69 ARG B C 1
ATOM 1599 O O . ARG B 1 47 ? 66.232 25.103 39.700 1.00 48.80 69 ARG B O 1
ATOM 1607 N N . ILE B 1 48 ? 65.997 24.590 41.869 1.00 47.07 70 ILE B N 1
ATOM 1608 C CA . ILE B 1 48 ? 65.226 23.401 41.583 1.00 44.81 70 ILE B CA 1
ATOM 1609 C C . ILE B 1 48 ? 63.786 23.698 41.923 1.00 44.38 70 ILE B C 1
ATOM 1610 O O . ILE B 1 48 ? 63.421 23.885 43.085 1.00 43.69 70 ILE B O 1
ATOM 1615 N N . ASN B 1 49 ? 62.980 23.806 40.875 1.00 43.87 71 ASN B N 1
ATOM 1616 C CA . ASN B 1 49 ? 61.574 24.150 41.009 1.00 43.32 71 ASN B CA 1
ATOM 1617 C C . ASN B 1 49 ? 60.800 22.989 41.574 1.00 42.21 71 ASN B C 1
ATOM 1618 O O . ASN B 1 49 ? 61.025 21.842 41.153 1.00 42.42 71 ASN B O 1
ATOM 1623 N N . VAL B 1 50 ? 59.895 23.279 42.507 1.00 40.62 72 VAL B N 1
ATOM 1624 C CA . VAL B 1 50 ? 58.951 22.271 43.004 1.00 40.32 72 VAL B CA 1
ATOM 1625 C C . VAL B 1 50 ? 57.490 22.767 43.057 1.00 40.38 72 VAL B C 1
ATOM 1626 O O . VAL B 1 50 ? 57.187 23.896 43.450 1.00 40.57 72 VAL B O 1
ATOM 1630 N N . ARG B 1 51 ? 56.580 21.916 42.646 1.00 40.37 73 ARG B N 1
ATOM 1631 C CA . ARG B 1 51 ? 55.163 22.250 42.696 1.00 40.80 73 ARG B CA 1
ATOM 1632 C C . ARG B 1 51 ? 54.470 21.457 43.827 1.00 40.66 73 ARG B C 1
ATOM 1633 O O . ARG B 1 51 ? 54.011 20.331 43.608 1.00 39.67 73 ARG B O 1
ATOM 1641 N N . PRO B 1 52 ? 54.411 22.040 45.039 1.00 40.91 74 PRO B N 1
ATOM 1642 C CA . PRO B 1 52 ? 53.845 21.343 46.197 1.00 41.97 74 PRO B CA 1
ATOM 1643 C C . PRO B 1 52 ? 52.306 21.149 46.144 1.00 43.23 74 PRO B C 1
ATOM 1644 O O . PRO B 1 52 ? 51.820 20.050 46.505 1.00 43.95 74 PRO B O 1
ATOM 1648 N N . THR B 1 53 ? 51.573 22.163 45.686 1.00 43.26 75 THR B N 1
ATOM 1649 C CA . THR B 1 53 ? 50.180 22.018 45.266 1.00 44.74 75 THR B CA 1
ATOM 1650 C C . THR B 1 53 ? 50.037 22.544 43.846 1.00 44.60 75 THR B C 1
ATOM 1651 O O . THR B 1 53 ? 50.854 23.370 43.433 1.00 44.48 75 THR B O 1
ATOM 1655 N N . PRO B 1 54 ? 48.965 22.128 43.107 1.00 44.72 76 PRO B N 1
ATOM 1656 C CA . PRO B 1 54 ? 48.859 22.467 41.673 1.00 44.35 76 PRO B CA 1
ATOM 1657 C C . PRO B 1 54 ? 49.048 23.933 41.270 1.00 44.75 76 PRO B C 1
ATOM 1658 O O . PRO B 1 54 ? 49.641 24.162 40.226 1.00 46.48 76 PRO B O 1
ATOM 1662 N N . GLY B 1 55 ? 48.620 24.919 42.050 1.00 43.69 77 GLY B N 1
ATOM 1663 C CA . GLY B 1 55 ? 48.751 26.303 41.575 1.00 42.58 77 GLY B CA 1
ATOM 1664 C C . GLY B 1 55 ? 50.026 27.082 41.881 1.00 42.60 77 GLY B C 1
ATOM 1665 O O . GLY B 1 55 ? 50.193 28.195 41.401 1.00 42.72 77 GLY B O 1
ATOM 1666 N N . GLU B 1 56 ? 50.937 26.495 42.656 1.00 42.76 78 GLU B N 1
ATOM 1667 C CA . GLU B 1 56 ? 52.061 27.224 43.291 1.00 42.67 78 GLU B CA 1
ATOM 1668 C C . GLU B 1 56 ? 53.457 26.743 42.917 1.00 42.12 78 GLU B C 1
ATOM 1669 O O . GLU B 1 56 ? 53.648 25.563 42.710 1.00 42.79 78 GLU B O 1
ATOM 1675 N N . LEU B 1 57 ? 54.434 27.636 42.870 1.00 41.90 79 LEU B N 1
ATOM 1676 C CA . LEU B 1 57 ? 55.831 27.216 42.761 1.00 42.37 79 LEU B CA 1
ATOM 1677 C C . LEU B 1 57 ? 56.688 27.624 43.943 1.00 43.27 79 LEU B C 1
ATOM 1678 O O . LEU B 1 57 ? 56.597 28.747 44.453 1.00 43.69 79 LEU B O 1
ATOM 1683 N N . GLN B 1 58 ? 57.523 26.694 44.383 1.00 44.03 80 GLN B N 1
ATOM 1684 C CA . GLN B 1 58 ? 58.596 27.001 45.319 1.00 44.72 80 GLN B CA 1
ATOM 1685 C C . GLN B 1 58 ? 59.884 26.408 44.775 1.00 44.70 80 GLN B C 1
ATOM 1686 O O . GLN B 1 58 ? 59.917 25.900 43.651 1.00 44.52 80 GLN B O 1
ATOM 1692 N N . VAL B 1 59 ? 60.943 26.484 45.567 1.00 44.81 81 VAL B N 1
ATOM 1693 C CA . VAL B 1 59 ? 62.234 25.952 45.169 1.00 45.36 81 VAL B CA 1
ATOM 1694 C C . VAL B 1 59 ? 62.704 25.174 46.382 1.00 46.20 81 VAL B C 1
ATOM 1695 O O . VAL B 1 59 ? 62.494 25.654 47.481 1.00 47.52 81 VAL B O 1
ATOM 1699 N N . TYR B 1 60 ? 63.289 23.981 46.205 1.00 46.37 82 TYR B N 1
ATOM 1700 C CA . TYR B 1 60 ? 63.968 23.283 47.301 1.00 46.75 82 TYR B CA 1
ATOM 1701 C C . TYR B 1 60 ? 65.029 24.175 47.835 1.00 48.50 82 TYR B C 1
ATOM 1702 O O . TYR B 1 60 ? 65.785 24.743 47.079 1.00 49.17 82 TYR B O 1
ATOM 1711 N N . HIS B 1 61 ? 65.066 24.327 49.147 1.00 50.74 83 HIS B N 1
ATOM 1712 C CA . HIS B 1 61 ? 66.070 25.170 49.746 1.00 52.71 83 HIS B CA 1
ATOM 1713 C C . HIS B 1 61 ? 67.392 24.415 49.920 1.00 52.70 83 HIS B C 1
ATOM 1714 O O . HIS B 1 61 ? 67.416 23.162 50.023 1.00 52.28 83 HIS B O 1
ATOM 1721 N N . GLY B 1 62 ? 68.489 25.177 49.902 1.00 52.18 84 GLY B N 1
ATOM 1722 C CA . GLY B 1 62 ? 69.795 24.590 50.117 1.00 52.33 84 GLY B CA 1
ATOM 1723 C C . GLY B 1 62 ? 70.085 23.442 49.153 1.00 52.08 84 GLY B C 1
ATOM 1724 O O . GLY B 1 62 ? 70.718 22.441 49.527 1.00 52.84 84 GLY B O 1
ATOM 1725 N N . ALA B 1 63 ? 69.626 23.603 47.908 1.00 50.66 85 ALA B N 1
ATOM 1726 C CA . ALA B 1 63 ? 69.857 22.630 46.844 1.00 48.67 85 ALA B CA 1
ATOM 1727 C C . ALA B 1 63 ? 69.814 23.342 45.505 1.00 47.05 85 ALA B C 1
ATOM 1728 O O . ALA B 1 63 ? 69.115 24.315 45.347 1.00 47.15 85 ALA B O 1
ATOM 1730 N N . GLY B 1 64 ? 70.579 22.840 44.556 1.00 45.47 86 GLY B N 1
ATOM 1731 C CA . GLY B 1 64 ? 70.762 23.483 43.265 1.00 43.95 86 GLY B CA 1
ATOM 1732 C C . GLY B 1 64 ? 71.381 22.542 42.232 1.00 42.75 86 GLY B C 1
ATOM 1733 O O . GLY B 1 64 ? 72.040 21.550 42.593 1.00 41.96 86 GLY B O 1
ATOM 1734 N N . TRP B 1 65 ? 71.142 22.864 40.954 1.00 41.86 87 TRP B N 1
ATOM 1735 C CA . TRP B 1 65 ? 71.740 22.187 39.801 1.00 41.21 87 TRP B CA 1
ATOM 1736 C C . TRP B 1 65 ? 73.181 22.687 39.590 1.00 41.68 87 TRP B C 1
ATOM 1737 O O . TRP B 1 65 ? 73.499 23.808 39.990 1.00 42.23 87 TRP B O 1
ATOM 1748 N N . ALA B 1 66 ? 74.043 21.868 38.977 1.00 41.46 88 ALA B N 1
ATOM 1749 C CA . ALA B 1 66 ? 75.401 22.297 38.616 1.00 41.73 88 ALA B CA 1
ATOM 1750 C C . ALA B 1 66 ? 75.410 23.462 37.623 1.00 42.20 88 ALA B C 1
ATOM 1751 O O . ALA B 1 66 ? 76.327 24.266 37.584 1.00 41.95 88 ALA B O 1
ATOM 1753 N N . GLN B 1 67 ? 74.317 23.572 36.893 1.00 43.16 89 GLN B N 1
ATOM 1754 C CA . GLN B 1 67 ? 74.259 24.206 35.614 1.00 44.53 89 GLN B CA 1
ATOM 1755 C C . GLN B 1 67 ? 72.755 24.510 35.433 1.00 44.39 89 GLN B C 1
ATOM 1756 O O . GLN B 1 67 ? 71.912 23.659 35.707 1.00 45.20 89 GLN B O 1
ATOM 1762 N N . PRO B 1 68 ? 72.399 25.735 35.027 1.00 44.14 90 PRO B N 1
ATOM 1763 C CA . PRO B 1 68 ? 70.981 26.037 34.796 1.00 43.91 90 PRO B CA 1
ATOM 1764 C C . PRO B 1 68 ? 70.277 24.982 33.918 1.00 44.38 90 PRO B C 1
ATOM 1765 O O . PRO B 1 68 ? 70.902 24.439 33.014 1.00 44.55 90 PRO B O 1
ATOM 1769 N N . ALA B 1 69 ? 68.990 24.715 34.176 1.00 44.46 91 ALA B N 1
ATOM 1770 C CA . ALA B 1 69 ? 68.244 23.649 33.509 1.00 44.35 91 ALA B CA 1
ATOM 1771 C C . ALA B 1 69 ? 68.294 23.731 31.993 1.00 44.79 91 ALA B C 1
ATOM 1772 O O . ALA B 1 69 ? 68.416 22.709 31.317 1.00 45.12 91 ALA B O 1
ATOM 1774 N N . THR B 1 70 ? 68.219 24.939 31.450 1.00 45.03 92 THR B N 1
ATOM 1775 C CA . THR B 1 70 ? 68.306 25.106 30.002 1.00 45.02 92 THR B CA 1
ATOM 1776 C C . THR B 1 70 ? 69.662 24.661 29.476 1.00 44.50 92 THR B C 1
ATOM 1777 O O . THR B 1 70 ? 69.730 24.096 28.384 1.00 45.36 92 THR B O 1
ATOM 1781 N N . ASP B 1 71 ? 70.732 24.909 30.236 1.00 43.39 93 ASP B N 1
ATOM 1782 C CA . ASP B 1 71 ? 72.080 24.458 29.843 1.00 42.21 93 ASP B CA 1
ATOM 1783 C C . ASP B 1 71 ? 72.240 22.956 30.000 1.00 42.16 93 ASP B C 1
ATOM 1784 O O . ASP B 1 71 ? 72.875 22.319 29.176 1.00 42.56 93 ASP B O 1
ATOM 1789 N N . MET B 1 72 ? 71.681 22.376 31.058 1.00 42.69 94 MET B N 1
ATOM 1790 C CA . MET B 1 72 ? 71.690 20.921 31.227 1.00 43.06 94 MET B CA 1
ATOM 1791 C C . MET B 1 72 ? 71.041 20.276 30.001 1.00 42.76 94 MET B C 1
ATOM 1792 O O . MET B 1 72 ? 71.548 19.305 29.445 1.00 41.56 94 MET B O 1
ATOM 1797 N N . LEU B 1 73 ? 69.913 20.843 29.597 1.00 43.33 95 LEU B N 1
ATOM 1798 C CA . LEU B 1 73 ? 69.168 20.365 28.458 1.00 44.52 95 LEU B CA 1
ATOM 1799 C C . LEU B 1 73 ? 69.973 20.501 27.175 1.00 45.25 95 LEU B C 1
ATOM 1800 O O . LEU B 1 73 ? 70.011 19.570 26.360 1.00 45.48 95 LEU B O 1
ATOM 1805 N N . GLU B 1 74 ? 70.607 21.656 26.992 1.00 45.82 96 GLU B N 1
ATOM 1806 C CA . GLU B 1 74 ? 71.459 21.869 25.849 1.00 46.97 96 GLU B CA 1
ATOM 1807 C C . GLU B 1 74 ? 72.592 20.813 25.813 1.00 46.78 96 GLU B C 1
ATOM 1808 O O . GLU B 1 74 ? 72.768 20.121 24.817 1.00 46.86 96 GLU B O 1
ATOM 1814 N N . ASP B 1 75 ? 73.332 20.667 26.906 1.00 46.87 97 ASP B N 1
ATOM 1815 C CA . ASP B 1 75 ? 74.437 19.702 26.963 1.00 47.26 97 ASP B CA 1
ATOM 1816 C C . ASP B 1 75 ? 73.998 18.226 26.813 1.00 46.76 97 ASP B C 1
ATOM 1817 O O . ASP B 1 75 ? 74.662 17.440 26.124 1.00 46.42 97 ASP B O 1
ATOM 1822 N N . SER B 1 76 ? 72.898 17.838 27.449 1.00 45.85 98 SER B N 1
ATOM 1823 C CA . SER B 1 76 ? 72.432 16.489 27.286 1.00 45.77 98 SER B CA 1
ATOM 1824 C C . SER B 1 76 ? 72.119 16.198 25.849 1.00 45.20 98 SER B C 1
ATOM 1825 O O . SER B 1 76 ? 72.346 15.096 25.395 1.00 45.79 98 SER B O 1
ATOM 1828 N N . VAL B 1 77 ? 71.586 17.182 25.146 1.00 44.61 99 VAL B N 1
ATOM 1829 C CA . VAL B 1 77 ? 71.098 16.960 23.800 1.00 45.30 99 VAL B CA 1
ATOM 1830 C C . VAL B 1 77 ? 72.262 16.886 22.783 1.00 46.10 99 VAL B C 1
ATOM 1831 O O . VAL B 1 77 ? 72.407 15.876 22.091 1.00 46.23 99 VAL B O 1
ATOM 1835 N N . VAL B 1 78 ? 73.070 17.953 22.697 1.00 46.23 100 VAL B N 1
ATOM 1836 C CA . VAL B 1 78 ? 74.252 17.984 21.838 1.00 46.19 100 VAL B CA 1
ATOM 1837 C C . VAL B 1 78 ? 75.104 16.728 22.042 1.00 47.26 100 VAL B C 1
ATOM 1838 O O . VAL B 1 78 ? 75.498 16.069 21.060 1.00 47.88 100 VAL B O 1
ATOM 1842 N N . ARG B 1 79 ? 75.345 16.376 23.306 1.00 47.36 101 ARG B N 1
ATOM 1843 C CA . ARG B 1 79 ? 76.200 15.249 23.651 1.00 47.53 101 ARG B CA 1
ATOM 1844 C C . ARG B 1 79 ? 75.635 13.934 23.188 1.00 47.90 101 ARG B C 1
ATOM 1845 O O . ARG B 1 79 ? 76.394 13.089 22.726 1.00 48.17 101 ARG B O 1
ATOM 1853 N N . ALA B 1 80 ? 74.310 13.772 23.283 1.00 47.87 102 ALA B N 1
ATOM 1854 C CA . ALA B 1 80 ? 73.645 12.536 22.863 1.00 47.70 102 ALA B CA 1
ATOM 1855 C C . ALA B 1 80 ? 73.733 12.335 21.356 1.00 48.58 102 ALA B C 1
ATOM 1856 O O . ALA B 1 80 ? 73.876 11.201 20.907 1.00 48.70 102 ALA B O 1
ATOM 1858 N N . PHE B 1 81 ? 73.632 13.425 20.586 1.00 49.39 103 PHE B N 1
ATOM 1859 C CA . PHE B 1 81 ? 73.886 13.380 19.158 1.00 50.71 103 PHE B CA 1
ATOM 1860 C C . PHE B 1 81 ? 75.318 12.923 18.943 1.00 51.66 103 PHE B C 1
ATOM 1861 O O . PHE B 1 81 ? 75.563 12.022 18.139 1.00 51.69 103 PHE B O 1
ATOM 1869 N N . GLU B 1 82 ? 76.242 13.528 19.699 1.00 53.04 104 GLU B N 1
ATOM 1870 C CA . GLU B 1 82 ? 77.681 13.211 19.632 1.00 53.63 104 GLU B CA 1
ATOM 1871 C C . GLU B 1 82 ? 77.976 11.753 19.970 1.00 54.54 104 GLU B C 1
ATOM 1872 O O . GLU B 1 82 ? 78.617 11.073 19.179 1.00 54.82 104 GLU B O 1
ATOM 1878 N N . ASP B 1 83 ? 77.466 11.254 21.098 1.00 55.47 105 ASP B N 1
ATOM 1879 C CA . ASP B 1 83 ? 77.618 9.834 21.445 1.00 56.55 105 ASP B CA 1
ATOM 1880 C C . ASP B 1 83 ? 76.837 8.818 20.541 1.00 56.95 105 ASP B C 1
ATOM 1881 O O . ASP B 1 83 ? 77.033 7.609 20.666 1.00 57.14 105 ASP B O 1
ATOM 1886 N N . SER B 1 84 ? 75.966 9.281 19.641 1.00 57.30 106 SER B N 1
ATOM 1887 C CA . SER B 1 84 ? 75.086 8.355 18.903 1.00 57.84 106 SER B CA 1
ATOM 1888 C C . SER B 1 84 ? 75.757 7.618 17.768 1.00 58.63 106 SER B C 1
ATOM 1889 O O . SER B 1 84 ? 75.449 6.456 17.515 1.00 59.40 106 SER B O 1
ATOM 1892 N N . GLY B 1 85 ? 76.626 8.318 17.042 1.00 59.19 107 GLY B N 1
ATOM 1893 C CA . GLY B 1 85 ? 77.299 7.738 15.891 1.00 58.68 107 GLY B CA 1
ATOM 1894 C C . GLY B 1 85 ? 76.372 7.719 14.706 1.00 58.75 107 GLY B C 1
ATOM 1895 O O . GLY B 1 85 ? 76.595 6.966 13.773 1.00 59.55 107 GLY B O 1
ATOM 1896 N N . LYS B 1 86 ? 75.325 8.541 14.745 1.00 58.37 108 LYS B N 1
ATOM 1897 C CA . LYS B 1 86 ? 74.398 8.711 13.622 1.00 57.46 108 LYS B CA 1
ATOM 1898 C C . LYS B 1 86 ? 74.557 10.076 12.964 1.00 57.26 108 LYS B C 1
ATOM 1899 O O . LYS B 1 86 ? 73.933 10.367 11.934 1.00 57.53 108 LYS B O 1
ATOM 1905 N N . ILE B 1 87 ? 75.379 10.925 13.569 1.00 56.99 109 ILE B N 1
ATOM 1906 C CA . ILE B 1 87 ? 75.623 12.259 13.036 1.00 56.69 109 ILE B CA 1
ATOM 1907 C C . ILE B 1 87 ? 77.063 12.697 13.329 1.00 57.26 109 ILE B C 1
ATOM 1908 O O . ILE B 1 87 ? 77.484 12.843 14.476 1.00 57.08 109 ILE B O 1
ATOM 1913 N N . ALA B 1 88 ? 77.794 12.840 12.234 1.00 57.91 110 ALA B N 1
ATOM 1914 C CA . ALA B 1 88 ? 79.168 13.251 12.177 1.00 58.51 110 ALA B CA 1
ATOM 1915 C C . ALA B 1 88 ? 79.354 14.750 12.448 1.00 59.26 110 ALA B C 1
ATOM 1916 O O . ALA B 1 88 ? 80.448 15.155 12.854 1.00 59.98 110 ALA B O 1
ATOM 1918 N N . ALA B 1 89 ? 78.330 15.579 12.205 1.00 59.60 111 ALA B N 1
ATOM 1919 C CA . ALA B 1 89 ? 78.445 17.030 12.492 1.00 59.61 111 ALA B CA 1
ATOM 1920 C C . ALA B 1 89 ? 77.300 17.626 13.327 1.00 59.82 111 ALA B C 1
ATOM 1921 O O . ALA B 1 89 ? 76.174 17.751 12.837 1.00 59.88 111 ALA B O 1
ATOM 1923 N N . VAL B 1 90 ? 77.614 17.971 14.585 1.00 59.89 112 VAL B N 1
ATOM 1924 C CA . VAL B 1 90 ? 76.682 18.599 15.530 1.00 59.65 112 VAL B CA 1
ATOM 1925 C C . VAL B 1 90 ? 77.326 19.790 16.234 1.00 59.78 112 VAL B C 1
ATOM 1926 O O . VAL B 1 90 ? 78.423 19.680 16.786 1.00 59.69 112 VAL B O 1
ATOM 1930 N N . ALA B 1 91 ? 76.608 20.910 16.283 1.00 59.58 113 ALA B N 1
ATOM 1931 C CA . ALA B 1 91 ? 77.221 22.171 16.686 1.00 59.02 113 ALA B CA 1
ATOM 1932 C C . ALA B 1 91 ? 76.364 23.064 17.587 1.00 58.45 113 ALA B C 1
ATOM 1933 O O . ALA B 1 91 ? 75.142 22.945 17.629 1.00 58.94 113 ALA B O 1
ATOM 1935 N N . ARG B 1 92 ? 77.034 23.985 18.275 1.00 57.22 114 ARG B N 1
ATOM 1936 C CA . ARG B 1 92 ? 76.407 25.140 18.857 1.00 55.82 114 ARG B CA 1
ATOM 1937 C C . ARG B 1 92 ? 76.947 26.363 18.102 1.00 55.29 114 ARG B C 1
ATOM 1938 O O . ARG B 1 92 ? 76.466 27.500 18.229 1.00 55.33 114 ARG B O 1
ATOM 1946 N N . SER B 1 99 ? 75.926 24.361 8.574 1.00 60.81 121 SER B N 1
ATOM 1947 C CA . SER B 1 99 ? 74.641 23.974 9.221 1.00 61.17 121 SER B CA 1
ATOM 1948 C C . SER B 1 99 ? 73.401 23.741 8.306 1.00 61.03 121 SER B C 1
ATOM 1949 O O . SER B 1 99 ? 72.941 24.661 7.640 1.00 61.27 121 SER B O 1
ATOM 1952 N N . ASP B 1 100 ? 72.834 22.536 8.308 1.00 60.76 122 ASP B N 1
ATOM 1953 C CA . ASP B 1 100 ? 71.681 22.231 7.424 1.00 60.81 122 ASP B CA 1
ATOM 1954 C C . ASP B 1 100 ? 70.299 22.374 8.081 1.00 60.06 122 ASP B C 1
ATOM 1955 O O . ASP B 1 100 ? 69.402 22.993 7.501 1.00 60.69 122 ASP B O 1
ATOM 1960 N N . TYR B 1 101 ? 70.133 21.756 9.256 1.00 58.42 123 TYR B N 1
ATOM 1961 C CA . TYR B 1 101 ? 68.976 21.982 10.126 1.00 56.70 123 TYR B CA 1
ATOM 1962 C C . TYR B 1 101 ? 69.345 22.575 11.509 1.00 54.58 123 TYR B C 1
ATOM 1963 O O . TYR B 1 101 ? 70.446 22.337 12.028 1.00 53.56 123 TYR B O 1
ATOM 1972 N N . LYS B 1 102 ? 68.395 23.334 12.072 1.00 52.21 124 LYS B N 1
ATOM 1973 C CA . LYS B 1 102 ? 68.455 23.938 13.408 1.00 50.32 124 LYS B CA 1
ATOM 1974 C C . LYS B 1 102 ? 67.404 23.295 14.341 1.00 49.32 124 LYS B C 1
ATOM 1975 O O . LYS B 1 102 ? 66.194 23.297 14.019 1.00 49.36 124 LYS B O 1
ATOM 1981 N N . LEU B 1 103 ? 67.841 22.746 15.483 1.00 47.31 125 LEU B N 1
ATOM 1982 C CA . LEU B 1 103 ? 66.886 22.256 16.501 1.00 45.26 125 LEU B CA 1
ATOM 1983 C C . LEU B 1 103 ? 66.653 23.291 17.587 1.00 43.55 125 LEU B C 1
ATOM 1984 O O . LEU B 1 103 ? 67.540 23.552 18.380 1.00 43.08 125 LEU B O 1
ATOM 1989 N N . ALA B 1 104 ? 65.460 23.874 17.629 1.00 42.12 126 ALA B N 1
ATOM 1990 C CA . ALA B 1 104 ? 65.146 24.868 18.679 1.00 41.07 126 ALA B CA 1
ATOM 1991 C C . ALA B 1 104 ? 64.118 24.399 19.721 1.00 39.81 126 ALA B C 1
ATOM 1992 O O . ALA B 1 104 ? 63.022 23.997 19.404 1.00 39.54 126 ALA B O 1
ATOM 1994 N N . ILE B 1 105 ? 64.513 24.461 20.974 1.00 39.17 127 ILE B N 1
ATOM 1995 C CA . ILE B 1 105 ? 63.743 23.935 22.077 1.00 38.16 127 ILE B CA 1
ATOM 1996 C C . ILE B 1 105 ? 63.314 25.083 22.996 1.00 38.21 127 ILE B C 1
ATOM 1997 O O . ILE B 1 105 ? 64.153 25.871 23.493 1.00 37.44 127 ILE B O 1
ATOM 2002 N N . ASP B 1 106 ? 62.011 25.158 23.225 1.00 38.30 128 ASP B N 1
ATOM 2003 C CA . ASP B 1 106 ? 61.464 25.955 24.309 1.00 39.15 128 ASP B CA 1
ATOM 2004 C C . ASP B 1 106 ? 61.074 25.012 25.451 1.00 38.18 128 ASP B C 1
ATOM 2005 O O . ASP B 1 106 ? 60.356 24.031 25.237 1.00 38.37 128 ASP B O 1
ATOM 2010 N N . VAL B 1 107 ? 61.548 25.310 26.655 1.00 37.49 129 VAL B N 1
ATOM 2011 C CA . VAL B 1 107 ? 61.224 24.538 27.877 1.00 36.98 129 VAL B CA 1
ATOM 2012 C C . VAL B 1 107 ? 60.031 25.164 28.625 1.00 36.89 129 VAL B C 1
ATOM 2013 O O . VAL B 1 107 ? 60.079 26.321 29.052 1.00 37.22 129 VAL B O 1
ATOM 2017 N N . ARG B 1 108 ? 58.941 24.412 28.748 1.00 36.54 130 ARG B N 1
ATOM 2018 C CA . ARG B 1 108 ? 57.716 24.939 29.319 1.00 36.67 130 ARG B CA 1
ATOM 2019 C C . ARG B 1 108 ? 57.667 24.710 30.821 1.00 37.37 130 ARG B C 1
ATOM 2020 O O . ARG B 1 108 ? 57.263 25.581 31.597 1.00 36.95 130 ARG B O 1
ATOM 2028 N N . ARG B 1 109 ? 58.075 23.514 31.231 1.00 38.64 131 ARG B N 1
ATOM 2029 C CA . ARG B 1 109 ? 58.244 23.226 32.638 1.00 39.65 131 ARG B CA 1
ATOM 2030 C C . ARG B 1 109 ? 59.341 22.211 32.938 1.00 39.92 131 ARG B C 1
ATOM 2031 O O . ARG B 1 109 ? 59.613 21.319 32.129 1.00 40.00 131 ARG B O 1
ATOM 2039 N N . PHE B 1 110 ? 59.986 22.400 34.099 1.00 40.02 132 PHE B N 1
ATOM 2040 C CA . PHE B 1 110 ? 61.154 21.638 34.525 1.00 39.33 132 PHE B CA 1
ATOM 2041 C C . PHE B 1 110 ? 61.093 21.589 36.063 1.00 39.05 132 PHE B C 1
ATOM 2042 O O . PHE B 1 110 ? 61.691 22.405 36.777 1.00 39.31 132 PHE B O 1
ATOM 2050 N N . GLU B 1 111 ? 60.335 20.656 36.597 1.00 38.68 133 GLU B N 1
ATOM 2051 C CA . GLU B 1 111 ? 60.014 20.739 38.029 1.00 38.91 133 GLU B CA 1
ATOM 2052 C C . GLU B 1 111 ? 59.765 19.425 38.679 1.00 37.91 133 GLU B C 1
ATOM 2053 O O . GLU B 1 111 ? 59.497 18.412 38.031 1.00 36.91 133 GLU B O 1
ATOM 2059 N N . SER B 1 112 ? 59.832 19.476 39.991 1.00 38.26 134 SER B N 1
ATOM 2060 C CA . SER B 1 112 ? 59.425 18.350 40.810 1.00 39.49 134 SER B CA 1
ATOM 2061 C C . SER B 1 112 ? 57.923 18.537 41.165 1.00 39.83 134 SER B C 1
ATOM 2062 O O . SER B 1 112 ? 57.555 19.438 41.921 1.00 39.46 134 SER B O 1
ATOM 2065 N N . ASP B 1 113 ? 57.079 17.710 40.556 1.00 40.82 135 ASP B N 1
ATOM 2066 C CA . ASP B 1 113 ? 55.627 17.867 40.582 1.00 42.56 135 ASP B CA 1
ATOM 2067 C C . ASP B 1 113 ? 54.923 16.838 41.493 1.00 43.01 135 ASP B C 1
ATOM 2068 O O . ASP B 1 113 ? 54.862 15.630 41.190 1.00 42.25 135 ASP B O 1
ATOM 2073 N N . TYR B 1 114 ? 54.396 17.314 42.615 1.00 44.19 136 TYR B N 1
ATOM 2074 C CA . TYR B 1 114 ? 53.564 16.451 43.435 1.00 46.32 136 TYR B CA 1
ATOM 2075 C C . TYR B 1 114 ? 52.308 15.993 42.663 1.00 48.15 136 TYR B C 1
ATOM 2076 O O . TYR B 1 114 ? 52.018 14.781 42.608 1.00 49.20 136 TYR B O 1
ATOM 2085 N N . ALA B 1 115 ? 51.595 16.913 42.010 1.00 49.74 137 ALA B N 1
ATOM 2086 C CA . ALA B 1 115 ? 50.428 16.498 41.229 1.00 51.41 137 ALA B CA 1
ATOM 2087 C C . ALA B 1 115 ? 49.469 15.641 42.094 1.00 52.64 137 ALA B C 1
ATOM 2088 O O . ALA B 1 115 ? 48.968 14.592 41.631 1.00 51.42 137 ALA B O 1
ATOM 2090 N N . GLY B 1 116 ? 49.266 16.083 43.354 1.00 53.84 138 GLY B N 1
ATOM 2091 C CA . GLY B 1 116 ? 48.338 15.436 44.273 1.00 55.21 138 GLY B CA 1
ATOM 2092 C C . GLY B 1 116 ? 48.954 14.340 45.129 1.00 56.16 138 GLY B C 1
ATOM 2093 O O . GLY B 1 116 ? 48.779 14.360 46.342 1.00 56.90 138 GLY B O 1
ATOM 2094 N N . GLN B 1 117 ? 49.657 13.389 44.492 1.00 56.14 139 GLN B N 1
ATOM 2095 C CA . GLN B 1 117 ? 50.461 12.318 45.142 1.00 55.48 139 GLN B CA 1
ATOM 2096 C C . GLN B 1 117 ? 51.256 12.737 46.388 1.00 54.43 139 GLN B C 1
ATOM 2097 O O . GLN B 1 117 ? 51.458 13.924 46.664 1.00 53.77 139 GLN B O 1
ATOM 2103 N N . SER B 1 118 ? 51.725 11.744 47.131 1.00 53.64 140 SER B N 1
ATOM 2104 C CA . SER B 1 118 ? 52.547 12.000 48.307 1.00 53.19 140 SER B CA 1
ATOM 2105 C C . SER B 1 118 ? 54.047 11.990 47.945 1.00 52.84 140 SER B C 1
ATOM 2106 O O . SER B 1 118 ? 54.874 12.412 48.734 1.00 52.68 140 SER B O 1
ATOM 2109 N N . LEU B 1 119 ? 54.361 11.476 46.754 1.00 52.18 141 LEU B N 1
ATOM 2110 C CA . LEU B 1 119 ? 55.691 11.497 46.175 1.00 51.28 141 LEU B CA 1
ATOM 2111 C C . LEU B 1 119 ? 55.677 12.247 44.816 1.00 50.90 141 LEU B C 1
ATOM 2112 O O . LEU B 1 119 ? 54.833 11.972 43.950 1.00 51.91 141 LEU B O 1
ATOM 2117 N N . PRO B 1 120 ? 56.606 13.199 44.614 1.00 49.57 142 PRO B N 1
ATOM 2118 C CA . PRO B 1 120 ? 56.638 13.989 43.389 1.00 48.29 142 PRO B CA 1
ATOM 2119 C C . PRO B 1 120 ? 57.239 13.270 42.178 1.00 47.06 142 PRO B C 1
ATOM 2120 O O . PRO B 1 120 ? 58.027 12.351 42.344 1.00 47.38 142 PRO B O 1
ATOM 2124 N N . ALA B 1 121 ? 56.857 13.687 40.968 1.00 45.30 143 ALA B N 1
ATOM 2125 C CA . ALA B 1 121 ? 57.519 13.220 39.747 1.00 43.10 143 ALA B CA 1
ATOM 2126 C C . ALA B 1 121 ? 58.330 14.351 39.137 1.00 41.85 143 ALA B C 1
ATOM 2127 O O . ALA B 1 121 ? 57.855 15.476 39.029 1.00 40.93 143 ALA B O 1
ATOM 2129 N N . ALA B 1 122 ? 59.564 14.044 38.755 1.00 40.73 144 ALA B N 1
ATOM 2130 C CA . ALA B 1 122 ? 60.397 15.001 38.060 1.00 40.06 144 ALA B CA 1
ATOM 2131 C C . ALA B 1 122 ? 59.830 15.194 36.673 1.00 39.94 144 ALA B C 1
ATOM 2132 O O . ALA B 1 122 ? 59.700 14.227 35.892 1.00 39.19 144 ALA B O 1
ATOM 2134 N N . THR B 1 123 ? 59.495 16.444 36.369 1.00 39.82 145 THR B N 1
ATOM 2135 C CA . THR B 1 123 ? 58.726 16.722 35.180 1.00 40.29 145 THR B CA 1
ATOM 2136 C C . THR B 1 123 ? 59.388 17.714 34.230 1.00 40.40 145 THR B C 1
ATOM 2137 O O . THR B 1 123 ? 59.733 18.825 34.612 1.00 40.33 145 THR B O 1
ATOM 2141 N N . ILE B 1 124 ? 59.555 17.277 32.984 1.00 40.41 146 ILE B N 1
ATOM 2142 C CA . ILE B 1 124 ? 60.089 18.090 31.921 1.00 40.03 146 ILE B CA 1
ATOM 2143 C C . ILE B 1 124 ? 59.018 18.133 30.823 1.00 40.57 146 ILE B C 1
ATOM 2144 O O . ILE B 1 124 ? 58.511 17.074 30.410 1.00 40.59 146 ILE B O 1
ATOM 2149 N N . GLU B 1 125 ? 58.676 19.346 30.365 1.00 40.49 147 GLU B N 1
ATOM 2150 C CA . GLU B 1 125 ? 57.806 19.551 29.193 1.00 40.92 147 GLU B CA 1
ATOM 2151 C C . GLU B 1 125 ? 58.429 20.597 28.256 1.00 40.81 147 GLU B C 1
ATOM 2152 O O . GLU B 1 125 ? 58.751 21.698 28.686 1.00 41.06 147 GLU B O 1
ATOM 2158 N N . LEU B 1 126 ? 58.611 20.243 26.981 1.00 40.02 148 LEU B N 1
ATOM 2159 C CA . LEU B 1 126 ? 59.266 21.144 26.056 1.00 39.74 148 LEU B CA 1
ATOM 2160 C C . LEU B 1 126 ? 58.726 21.072 24.630 1.00 39.95 148 LEU B C 1
ATOM 2161 O O . LEU B 1 126 ? 58.031 20.132 24.225 1.00 39.56 148 LEU B O 1
ATOM 2166 N N . ASN B 1 127 ? 59.043 22.079 23.853 1.00 39.61 149 ASN B N 1
ATOM 2167 C CA . ASN B 1 127 ? 58.547 22.071 22.521 1.00 40.15 149 ASN B CA 1
ATOM 2168 C C . ASN B 1 127 ? 59.694 22.228 21.543 1.00 40.56 149 ASN B C 1
ATOM 2169 O O . ASN B 1 127 ? 60.464 23.190 21.643 1.00 40.86 149 ASN B O 1
ATOM 2174 N N . ALA B 1 128 ? 59.813 21.289 20.615 1.00 41.07 150 ALA B N 1
ATOM 2175 C CA . ALA B 1 128 ? 60.911 21.329 19.653 1.00 42.96 150 ALA B CA 1
ATOM 2176 C C . ALA B 1 128 ? 60.491 21.733 18.237 1.00 44.10 150 ALA B C 1
ATOM 2177 O O . ALA B 1 128 ? 59.518 21.209 17.679 1.00 44.32 150 ALA B O 1
ATOM 2179 N N . LYS B 1 129 ? 61.217 22.693 17.677 1.00 46.06 151 LYS B N 1
ATOM 2180 C CA . LYS B 1 129 ? 61.155 22.982 16.250 1.00 47.89 151 LYS B CA 1
ATOM 2181 C C . LYS B 1 129 ? 62.423 22.482 15.601 1.00 49.26 151 LYS B C 1
ATOM 2182 O O . LYS B 1 129 ? 63.525 22.638 16.147 1.00 49.55 151 LYS B O 1
ATOM 2188 N N . LEU B 1 130 ? 62.263 21.857 14.443 1.00 51.41 152 LEU B N 1
ATOM 2189 C CA . LEU B 1 130 ? 63.386 21.572 13.560 1.00 53.40 152 LEU B CA 1
ATOM 2190 C C . LEU B 1 130 ? 63.257 22.408 12.300 1.00 54.97 152 LEU B C 1
ATOM 2191 O O . LEU B 1 130 ? 62.393 22.154 11.484 1.00 55.93 152 LEU B O 1
ATOM 2196 N N . LEU B 1 131 ? 64.091 23.432 12.170 1.00 57.10 153 LEU B N 1
ATOM 2197 C CA . LEU B 1 131 ? 64.082 24.337 11.007 1.00 58.39 153 LEU B CA 1
ATOM 2198 C C . LEU B 1 131 ? 65.080 23.847 9.979 1.00 59.72 153 LEU B C 1
ATOM 2199 O O . LEU B 1 131 ? 65.954 23.024 10.299 1.00 60.46 153 LEU B O 1
ATOM 2204 N N . HIS B 1 132 ? 64.946 24.343 8.746 1.00 60.97 154 HIS B N 1
ATOM 2205 C CA . HIS B 1 132 ? 65.943 24.172 7.686 1.00 61.53 154 HIS B CA 1
ATOM 2206 C C . HIS B 1 132 ? 66.658 25.534 7.641 1.00 62.19 154 HIS B C 1
ATOM 2207 O O . HIS B 1 132 ? 66.004 26.568 7.514 1.00 62.15 154 HIS B O 1
ATOM 2214 N N . SER B 1 133 ? 67.981 25.540 7.807 1.00 63.04 155 SER B N 1
ATOM 2215 C CA . SER B 1 133 ? 68.735 26.778 8.083 1.00 64.18 155 SER B CA 1
ATOM 2216 C C . SER B 1 133 ? 68.629 27.888 7.032 1.00 65.00 155 SER B C 1
ATOM 2217 O O . SER B 1 133 ? 68.356 29.047 7.387 1.00 65.23 155 SER B O 1
ATOM 2220 N N . SER B 1 134 ? 68.846 27.534 5.758 1.00 65.91 156 SER B N 1
ATOM 2221 C CA . SER B 1 134 ? 68.793 28.487 4.612 1.00 66.78 156 SER B CA 1
ATOM 2222 C C . SER B 1 134 ? 67.429 29.169 4.402 1.00 67.02 156 SER B C 1
ATOM 2223 O O . SER B 1 134 ? 67.350 30.380 4.221 1.00 67.03 156 SER B O 1
ATOM 2226 N N . ASP B 1 135 ? 66.368 28.363 4.418 1.00 67.53 157 ASP B N 1
ATOM 2227 C CA . ASP B 1 135 ? 64.993 28.831 4.272 1.00 67.52 157 ASP B CA 1
ATOM 2228 C C . ASP B 1 135 ? 64.471 29.571 5.489 1.00 66.99 157 ASP B C 1
ATOM 2229 O O . ASP B 1 135 ? 63.658 30.482 5.350 1.00 67.28 157 ASP B O 1
ATOM 2234 N N . GLN B 1 136 ? 64.938 29.164 6.676 1.00 66.08 158 GLN B N 1
ATOM 2235 C CA . GLN B 1 136 ? 64.273 29.449 7.966 1.00 65.00 158 GLN B CA 1
ATOM 2236 C C . GLN B 1 136 ? 62.844 28.892 7.881 1.00 63.93 158 GLN B C 1
ATOM 2237 O O . GLN B 1 136 ? 61.866 29.616 8.144 1.00 64.44 158 GLN B O 1
ATOM 2243 N N . ARG B 1 137 ? 62.748 27.615 7.468 1.00 62.00 159 ARG B N 1
ATOM 2244 C CA . ARG B 1 137 ? 61.492 26.960 7.098 1.00 60.01 159 ARG B CA 1
ATOM 2245 C C . ARG B 1 137 ? 61.227 25.862 8.102 1.00 59.80 159 ARG B C 1
ATOM 2246 O O . ARG B 1 137 ? 62.021 24.929 8.211 1.00 60.24 159 ARG B O 1
ATOM 2254 N N . VAL B 1 138 ? 60.097 25.944 8.810 1.00 58.78 160 VAL B N 1
ATOM 2255 C CA . VAL B 1 138 ? 59.762 24.949 9.837 1.00 57.34 160 VAL B CA 1
ATOM 2256 C C . VAL B 1 138 ? 59.424 23.590 9.231 1.00 56.57 160 VAL B C 1
ATOM 2257 O O . VAL B 1 138 ? 58.422 23.434 8.570 1.00 56.82 160 VAL B O 1
ATOM 2261 N N . VAL B 1 139 ? 60.290 22.617 9.457 1.00 55.49 161 VAL B N 1
ATOM 2262 C CA . VAL B 1 139 ? 60.069 21.263 8.986 1.00 54.86 161 VAL B CA 1
ATOM 2263 C C . VAL B 1 139 ? 58.924 20.599 9.737 1.00 54.70 161 VAL B C 1
ATOM 2264 O O . VAL B 1 139 ? 58.040 20.004 9.106 1.00 55.33 161 VAL B O 1
ATOM 2268 N N . ALA B 1 140 ? 58.968 20.675 11.077 1.00 54.00 162 ALA B N 1
ATOM 2269 C CA . ALA B 1 140 ? 58.011 20.011 12.001 1.00 52.66 162 ALA B CA 1
ATOM 2270 C C . ALA B 1 140 ? 58.187 20.515 13.424 1.00 52.09 162 ALA B C 1
ATOM 2271 O O . ALA B 1 140 ? 59.140 21.240 13.755 1.00 51.99 162 ALA B O 1
ATOM 2273 N N . SER B 1 141 ? 57.246 20.092 14.260 1.00 51.24 163 SER B N 1
ATOM 2274 C CA . SER B 1 141 ? 57.081 20.547 15.637 1.00 49.49 163 SER B CA 1
ATOM 2275 C C . SER B 1 141 ? 56.536 19.384 16.427 1.00 48.41 163 SER B C 1
ATOM 2276 O O . SER B 1 141 ? 55.646 18.659 15.961 1.00 47.70 163 SER B O 1
ATOM 2279 N N . ARG B 1 142 ? 57.057 19.229 17.633 1.00 46.89 164 ARG B N 1
ATOM 2280 C CA . ARG B 1 142 ? 56.490 18.301 18.568 1.00 45.92 164 ARG B CA 1
ATOM 2281 C C . ARG B 1 142 ? 56.691 18.780 19.999 1.00 45.25 164 ARG B C 1
ATOM 2282 O O . ARG B 1 142 ? 57.702 19.430 20.333 1.00 44.56 164 ARG B O 1
ATOM 2290 N N . THR B 1 143 ? 55.702 18.446 20.829 1.00 44.22 165 THR B N 1
ATOM 2291 C CA . THR B 1 143 ? 55.777 18.654 22.255 1.00 42.54 165 THR B CA 1
ATOM 2292 C C . THR B 1 143 ? 56.080 17.314 22.923 1.00 42.58 165 THR B C 1
ATOM 2293 O O . THR B 1 143 ? 55.446 16.289 22.643 1.00 42.50 165 THR B O 1
ATOM 2297 N N . PHE B 1 144 ? 57.105 17.330 23.768 1.00 42.27 166 PHE B N 1
ATOM 2298 C CA . PHE B 1 144 ? 57.507 16.174 24.536 1.00 41.94 166 PHE B CA 1
ATOM 2299 C C . PHE B 1 144 ? 57.221 16.461 25.990 1.00 41.86 166 PHE B C 1
ATOM 2300 O O . PHE B 1 144 ? 57.504 17.567 26.472 1.00 41.76 166 PHE B O 1
ATOM 2308 N N . THR B 1 145 ? 56.656 15.475 26.681 1.00 41.66 167 THR B N 1
ATOM 2309 C CA . THR B 1 145 ? 56.448 15.558 28.123 1.00 41.94 167 THR B CA 1
ATOM 2310 C C . THR B 1 145 ? 56.931 14.250 28.711 1.00 41.93 167 THR B C 1
ATOM 2311 O O . THR B 1 145 ? 56.679 13.183 28.165 1.00 42.11 167 THR B O 1
ATOM 2315 N N . VAL B 1 146 ? 57.630 14.334 29.831 1.00 41.86 168 VAL B N 1
ATOM 2316 C CA . VAL B 1 146 ? 58.163 13.163 30.486 1.00 41.63 168 VAL B CA 1
ATOM 2317 C C . VAL B 1 146 ? 58.052 13.417 31.985 1.00 41.67 168 VAL B C 1
ATOM 2318 O O . VAL B 1 146 ? 58.495 14.483 32.471 1.00 42.14 168 VAL B O 1
ATOM 2322 N N . ALA B 1 147 ? 57.458 12.469 32.717 1.00 41.21 169 ALA B N 1
ATOM 2323 C CA . ALA B 1 147 ? 57.369 12.577 34.178 1.00 41.09 169 ALA B CA 1
ATOM 2324 C C . ALA B 1 147 ? 57.889 11.328 34.820 1.00 41.18 169 ALA B C 1
ATOM 2325 O O . ALA B 1 147 ? 57.406 10.239 34.534 1.00 41.26 169 ALA B O 1
ATOM 2327 N N . ARG B 1 148 ? 58.881 11.475 35.685 1.00 41.62 170 ARG B N 1
ATOM 2328 C CA . ARG B 1 148 ? 59.491 10.315 36.340 1.00 42.33 170 ARG B CA 1
ATOM 2329 C C . ARG B 1 148 ? 59.335 10.404 37.855 1.00 42.91 170 ARG B C 1
ATOM 2330 O O . ARG B 1 148 ? 59.827 11.346 38.486 1.00 42.65 170 ARG B O 1
ATOM 2338 N N . PRO B 1 149 ? 58.589 9.461 38.450 1.00 43.89 171 PRO B N 1
ATOM 2339 C CA . PRO B 1 149 ? 58.325 9.517 39.897 1.00 44.20 171 PRO B CA 1
ATOM 2340 C C . PRO B 1 149 ? 59.591 9.386 40.733 1.00 44.75 171 PRO B C 1
ATOM 2341 O O . PRO B 1 149 ? 60.436 8.536 40.460 1.00 44.90 171 PRO B O 1
ATOM 2345 N N . SER B 1 150 ? 59.728 10.247 41.733 1.00 45.08 172 SER B N 1
ATOM 2346 C CA . SER B 1 150 ? 60.829 10.150 42.659 1.00 45.47 172 SER B CA 1
ATOM 2347 C C . SER B 1 150 ? 60.510 9.068 43.683 1.00 46.32 172 SER B C 1
ATOM 2348 O O . SER B 1 150 ? 59.356 8.819 44.004 1.00 46.66 172 SER B O 1
ATOM 2351 N N . SER B 1 151 ? 61.538 8.387 44.153 1.00 47.23 173 SER B N 1
ATOM 2352 C CA . SER B 1 151 ? 61.317 7.175 44.894 1.00 48.19 173 SER B CA 1
ATOM 2353 C C . SER B 1 151 ? 61.254 7.559 46.354 1.00 49.48 173 SER B C 1
ATOM 2354 O O . SER B 1 151 ? 61.028 6.694 47.218 1.00 50.82 173 SER B O 1
ATOM 2357 N N . SER B 1 152 ? 61.423 8.853 46.634 1.00 49.15 174 SER B N 1
ATOM 2358 C CA . SER B 1 152 ? 61.396 9.354 47.993 1.00 49.06 174 SER B CA 1
ATOM 2359 C C . SER B 1 152 ? 61.173 10.869 47.899 1.00 49.23 174 SER B C 1
ATOM 2360 O O . SER B 1 152 ? 61.159 11.414 46.819 1.00 49.42 174 SER B O 1
ATOM 2363 N N . THR B 1 153 ? 60.971 11.539 49.019 1.00 49.40 175 THR B N 1
ATOM 2364 C CA . THR B 1 153 ? 60.694 12.974 49.046 1.00 49.45 175 THR B CA 1
ATOM 2365 C C . THR B 1 153 ? 61.989 13.838 49.115 1.00 50.20 175 THR B C 1
ATOM 2366 O O . THR B 1 153 ? 61.937 15.071 48.974 1.00 49.81 175 THR B O 1
ATOM 2370 N N . ASP B 1 154 ? 63.136 13.172 49.342 1.00 50.81 176 ASP B N 1
ATOM 2371 C CA . ASP B 1 154 ? 64.468 13.804 49.482 1.00 51.52 176 ASP B CA 1
ATOM 2372 C C . ASP B 1 154 ? 64.968 14.429 48.202 1.00 51.02 176 ASP B C 1
ATOM 2373 O O . ASP B 1 154 ? 64.798 13.823 47.134 1.00 51.27 176 ASP B O 1
ATOM 2378 N N . THR B 1 155 ? 65.663 15.566 48.288 1.00 49.68 177 THR B N 1
ATOM 2379 C CA . THR B 1 155 ? 66.170 16.176 47.061 1.00 48.73 177 THR B CA 1
ATOM 2380 C C . THR B 1 155 ? 67.129 15.251 46.280 1.00 48.31 177 THR B C 1
ATOM 2381 O O . THR B 1 155 ? 67.045 15.174 45.050 1.00 47.83 177 THR B O 1
ATOM 2385 N N . ALA B 1 156 ? 68.007 14.530 46.979 1.00 47.60 178 ALA B N 1
ATOM 2386 C CA . ALA B 1 156 ? 68.810 13.480 46.313 1.00 46.55 178 ALA B CA 1
ATOM 2387 C C . ALA B 1 156 ? 67.964 12.548 45.444 1.00 45.65 178 ALA B C 1
ATOM 2388 O O . ALA B 1 156 ? 68.359 12.229 44.303 1.00 45.10 178 ALA B O 1
ATOM 2390 N N . ALA B 1 157 ? 66.798 12.137 45.969 1.00 44.74 179 ALA B N 1
ATOM 2391 C CA . ALA B 1 157 ? 65.921 11.166 45.257 1.00 43.84 179 ALA B CA 1
ATOM 2392 C C . ALA B 1 157 ? 65.261 11.792 44.027 1.00 43.47 179 ALA B C 1
ATOM 2393 O O . ALA B 1 157 ? 65.081 11.126 43.019 1.00 43.15 179 ALA B O 1
ATOM 2395 N N . VAL B 1 158 ? 64.930 13.079 44.134 1.00 42.97 180 VAL B N 1
ATOM 2396 C CA . VAL B 1 158 ? 64.308 13.837 43.080 1.00 43.23 180 VAL B CA 1
ATOM 2397 C C . VAL B 1 158 ? 65.314 14.071 41.969 1.00 43.35 180 VAL B C 1
ATOM 2398 O O . VAL B 1 158 ? 65.013 13.850 40.767 1.00 43.89 180 VAL B O 1
ATOM 2402 N N . ALA B 1 159 ? 66.516 14.503 42.367 1.00 42.75 181 ALA B N 1
ATOM 2403 C CA . ALA B 1 159 ? 67.589 14.759 41.408 1.00 41.09 181 ALA B CA 1
ATOM 2404 C C . ALA B 1 159 ? 67.842 13.489 40.630 1.00 40.61 181 ALA B C 1
ATOM 2405 O O . ALA B 1 159 ? 67.934 13.544 39.418 1.00 40.64 181 ALA B O 1
ATOM 2407 N N . ALA B 1 160 ? 67.874 12.339 41.313 1.00 40.88 182 ALA B N 1
ATOM 2408 C CA . ALA B 1 160 ? 67.864 11.002 40.629 1.00 40.43 182 ALA B CA 1
ATOM 2409 C C . ALA B 1 160 ? 66.775 10.873 39.569 1.00 40.31 182 ALA B C 1
ATOM 2410 O O . ALA B 1 160 ? 67.054 10.398 38.445 1.00 39.94 182 ALA B O 1
ATOM 2412 N N . ALA B 1 161 ? 65.548 11.297 39.918 1.00 39.88 183 ALA B N 1
ATOM 2413 C CA . ALA B 1 161 ? 64.419 11.169 38.992 1.00 40.56 183 ALA B CA 1
ATOM 2414 C C . ALA B 1 161 ? 64.557 12.117 37.775 1.00 41.27 183 ALA B C 1
ATOM 2415 O O . ALA B 1 161 ? 64.204 11.769 36.621 1.00 40.62 183 ALA B O 1
ATOM 2417 N N . PHE B 1 162 ? 65.110 13.299 38.045 1.00 41.91 184 PHE B N 1
ATOM 2418 C CA . PHE B 1 162 ? 65.401 14.256 36.998 1.00 42.60 184 PHE B CA 1
ATOM 2419 C C . PHE B 1 162 ? 66.385 13.713 35.992 1.00 43.31 184 PHE B C 1
ATOM 2420 O O . PHE B 1 162 ? 66.278 14.014 34.820 1.00 44.52 184 PHE B O 1
ATOM 2428 N N . GLU B 1 163 ? 67.351 12.930 36.440 1.00 43.82 185 GLU B N 1
ATOM 2429 C CA . GLU B 1 163 ? 68.290 12.313 35.539 1.00 44.88 185 GLU B CA 1
ATOM 2430 C C . GLU B 1 163 ? 67.619 11.316 34.587 1.00 45.33 185 GLU B C 1
ATOM 2431 O O . GLU B 1 163 ? 67.857 11.364 33.374 1.00 44.94 185 GLU B O 1
ATOM 2437 N N . GLN B 1 164 ? 66.783 10.419 35.116 1.00 45.84 186 GLN B N 1
ATOM 2438 C CA . GLN B 1 164 ? 66.021 9.507 34.241 1.00 46.76 186 GLN B CA 1
ATOM 2439 C C . GLN B 1 164 ? 65.181 10.275 33.235 1.00 45.65 186 GLN B C 1
ATOM 2440 O O . GLN B 1 164 ? 65.244 10.014 32.030 1.00 46.38 186 GLN B O 1
ATOM 2446 N N . ALA B 1 165 ? 64.426 11.252 33.727 1.00 45.17 187 ALA B N 1
ATOM 2447 C CA . ALA B 1 165 ? 63.570 12.080 32.891 1.00 43.87 187 ALA B CA 1
ATOM 2448 C C . ALA B 1 165 ? 64.324 12.828 31.801 1.00 43.79 187 ALA B C 1
ATOM 2449 O O . ALA B 1 165 ? 63.854 12.869 30.649 1.00 43.86 187 ALA B O 1
ATOM 2451 N N . LEU B 1 166 ? 65.477 13.416 32.151 1.00 42.95 188 LEU B N 1
ATOM 2452 C CA . LEU B 1 166 ? 66.350 14.039 31.160 1.00 43.08 188 LEU B CA 1
ATOM 2453 C C . LEU B 1 166 ? 66.889 13.047 30.174 1.00 42.83 188 LEU B C 1
ATOM 2454 O O . LEU B 1 166 ? 67.100 13.378 29.022 1.00 42.98 188 LEU B O 1
ATOM 2459 N N . THR B 1 167 ? 67.125 11.827 30.618 1.00 42.94 189 THR B N 1
ATOM 2460 C CA . THR B 1 167 ? 67.587 10.809 29.691 1.00 43.65 189 THR B CA 1
ATOM 2461 C C . THR B 1 167 ? 66.506 10.480 28.668 1.00 44.23 189 THR B C 1
ATOM 2462 O O . THR B 1 167 ? 66.780 10.470 27.467 1.00 44.15 189 THR B O 1
ATOM 2466 N N . GLN B 1 168 ? 65.286 10.228 29.141 1.00 44.83 190 GLN B N 1
ATOM 2467 C CA . GLN B 1 168 ? 64.179 9.910 28.240 1.00 45.89 190 GLN B CA 1
ATOM 2468 C C . GLN B 1 168 ? 63.877 11.075 27.301 1.00 44.92 190 GLN B C 1
ATOM 2469 O O . GLN B 1 168 ? 63.779 10.877 26.095 1.00 45.04 190 GLN B O 1
ATOM 2475 N N . VAL B 1 169 ? 63.769 12.297 27.816 1.00 44.94 191 VAL B N 1
ATOM 2476 C CA . VAL B 1 169 ? 63.367 13.388 26.920 1.00 44.63 191 VAL B CA 1
ATOM 2477 C C . VAL B 1 169 ? 64.422 13.593 25.846 1.00 44.24 191 VAL B C 1
ATOM 2478 O O . VAL B 1 169 ? 64.094 13.888 24.703 1.00 44.29 191 VAL B O 1
ATOM 2482 N N . THR B 1 170 ? 65.683 13.404 26.232 1.00 43.99 192 THR B N 1
ATOM 2483 C CA . THR B 1 170 ? 66.805 13.579 25.332 1.00 43.51 192 THR B CA 1
ATOM 2484 C C . THR B 1 170 ? 66.837 12.467 24.307 1.00 43.67 192 THR B C 1
ATOM 2485 O O . THR B 1 170 ? 67.119 12.716 23.140 1.00 43.94 192 THR B O 1
ATOM 2489 N N . THR B 1 171 ? 66.568 11.246 24.750 1.00 43.71 193 THR B N 1
ATOM 2490 C CA . THR B 1 171 ? 66.450 10.114 23.846 1.00 44.51 193 THR B CA 1
ATOM 2491 C C . THR B 1 171 ? 65.355 10.395 22.809 1.00 44.98 193 THR B C 1
ATOM 2492 O O . THR B 1 171 ? 65.593 10.284 21.605 1.00 45.27 193 THR B O 1
ATOM 2496 N N . GLU B 1 172 ? 64.166 10.760 23.285 1.00 45.08 194 GLU B N 1
ATOM 2497 C CA . GLU B 1 172 ? 63.032 11.027 22.410 1.00 45.43 194 GLU B CA 1
ATOM 2498 C C . GLU B 1 172 ? 63.358 12.156 21.435 1.00 44.32 194 GLU B C 1
ATOM 2499 O O . GLU B 1 172 ? 62.951 12.092 20.295 1.00 44.67 194 GLU B O 1
ATOM 2505 N N . LEU B 1 173 ? 64.111 13.164 21.864 1.00 43.28 195 LEU B N 1
ATOM 2506 C CA . LEU B 1 173 ? 64.456 14.274 20.981 1.00 43.21 195 LEU B CA 1
ATOM 2507 C C . LEU B 1 173 ? 65.474 13.928 19.894 1.00 43.92 195 LEU B C 1
ATOM 2508 O O . LEU B 1 173 ? 65.408 14.430 18.775 1.00 44.31 195 LEU B O 1
ATOM 2513 N N . VAL B 1 174 ? 66.456 13.110 20.243 1.00 44.44 196 VAL B N 1
ATOM 2514 C CA . VAL B 1 174 ? 67.465 12.693 19.280 1.00 44.46 196 VAL B CA 1
ATOM 2515 C C . VAL B 1 174 ? 66.836 11.799 18.202 1.00 44.48 196 VAL B C 1
ATOM 2516 O O . VAL B 1 174 ? 66.926 12.115 17.005 1.00 44.06 196 VAL B O 1
ATOM 2520 N N . GLY B 1 175 ? 66.157 10.734 18.646 1.00 44.28 197 GLY B N 1
ATOM 2521 C CA . GLY B 1 175 ? 65.293 9.931 17.806 1.00 44.83 197 GLY B CA 1
ATOM 2522 C C . GLY B 1 175 ? 64.469 10.761 16.815 1.00 45.80 197 GLY B C 1
ATOM 2523 O O . GLY B 1 175 ? 64.497 10.491 15.599 1.00 46.24 197 GLY B O 1
ATOM 2524 N N . TRP B 1 176 ? 63.759 11.783 17.314 1.00 45.41 198 TRP B N 1
ATOM 2525 C CA . TRP B 1 176 ? 62.802 12.508 16.482 1.00 45.17 198 TRP B CA 1
ATOM 2526 C C . TRP B 1 176 ? 63.536 13.413 15.512 1.00 45.63 198 TRP B C 1
ATOM 2527 O O . TRP B 1 176 ? 63.180 13.460 14.344 1.00 45.89 198 TRP B O 1
ATOM 2538 N N . THR B 1 177 ? 64.566 14.104 15.986 1.00 46.44 199 THR B N 1
ATOM 2539 C CA . THR B 1 177 ? 65.374 14.967 15.130 1.00 47.69 199 THR B CA 1
ATOM 2540 C C . THR B 1 177 ? 65.973 14.171 13.969 1.00 48.45 199 THR B C 1
ATOM 2541 O O . THR B 1 177 ? 65.892 14.594 12.810 1.00 48.13 199 THR B O 1
ATOM 2545 N N . LEU B 1 178 ? 66.547 13.013 14.283 1.00 49.17 200 LEU B N 1
ATOM 2546 C CA . LEU B 1 178 ? 67.236 12.246 13.277 1.00 50.07 200 LEU B CA 1
ATOM 2547 C C . LEU B 1 178 ? 66.253 11.833 12.191 1.00 51.75 200 LEU B C 1
ATOM 2548 O O . LEU B 1 178 ? 66.481 12.139 11.005 1.00 52.16 200 LEU B O 1
ATOM 2553 N N . ILE B 1 179 ? 65.166 11.164 12.605 1.00 52.93 201 ILE B N 1
ATOM 2554 C CA . ILE B 1 179 ? 64.112 10.680 11.696 1.00 53.85 201 ILE B CA 1
ATOM 2555 C C . ILE B 1 179 ? 63.480 11.816 10.897 1.00 55.22 201 ILE B C 1
ATOM 2556 O O . ILE B 1 179 ? 63.430 11.773 9.658 1.00 55.66 201 ILE B O 1
ATOM 2561 N N . THR B 1 180 ? 63.025 12.847 11.599 1.00 56.70 202 THR B N 1
ATOM 2562 C CA . THR B 1 180 ? 62.371 13.978 10.944 1.00 58.00 202 THR B CA 1
ATOM 2563 C C . THR B 1 180 ? 63.274 14.657 9.931 1.00 58.77 202 THR B C 1
ATOM 2564 O O . THR B 1 180 ? 62.892 14.809 8.791 1.00 59.29 202 THR B O 1
ATOM 2568 N N . GLY B 1 181 ? 64.467 15.058 10.338 1.00 60.00 203 GLY B N 1
ATOM 2569 C CA . GLY B 1 181 ? 65.378 15.738 9.417 1.00 62.09 203 GLY B CA 1
ATOM 2570 C C . GLY B 1 181 ? 65.722 14.919 8.169 1.00 63.53 203 GLY B C 1
ATOM 2571 O O . GLY B 1 181 ? 65.766 15.460 7.051 1.00 63.28 203 GLY B O 1
ATOM 2572 N N . GLN B 1 182 ? 65.961 13.618 8.366 1.00 64.67 204 GLN B N 1
ATOM 2573 C CA . GLN B 1 182 ? 66.220 12.694 7.268 1.00 66.29 204 GLN B CA 1
ATOM 2574 C C . GLN B 1 182 ? 65.056 12.684 6.268 1.00 67.26 204 GLN B C 1
ATOM 2575 O O . GLN B 1 182 ? 65.270 12.901 5.075 1.00 67.76 204 GLN B O 1
ATOM 2581 N N . GLN B 1 183 ? 63.836 12.468 6.771 1.00 68.25 205 GLN B N 1
ATOM 2582 C CA . GLN B 1 183 ? 62.617 12.490 5.966 1.00 69.13 205 GLN B CA 1
ATOM 2583 C C . GLN B 1 183 ? 62.487 13.759 5.140 1.00 68.94 205 GLN B C 1
ATOM 2584 O O . GLN B 1 183 ? 61.910 13.736 4.063 1.00 69.48 205 GLN B O 1
ATOM 2590 N N . ASP B 1 184 ? 63.019 14.865 5.632 1.00 69.11 206 ASP B N 1
ATOM 2591 C CA . ASP B 1 184 ? 62.921 16.118 4.894 1.00 69.77 206 ASP B CA 1
ATOM 2592 C C . ASP B 1 184 ? 64.019 16.276 3.815 1.00 70.79 206 ASP B C 1
ATOM 2593 O O . ASP B 1 184 ? 63.740 16.798 2.734 1.00 70.81 206 ASP B O 1
ATOM 2598 N N . SER B 1 185 ? 65.246 15.820 4.090 1.00 71.77 207 SER B N 1
ATOM 2599 C CA . SER B 1 185 ? 66.344 15.958 3.113 1.00 72.87 207 SER B CA 1
ATOM 2600 C C . SER B 1 185 ? 66.137 15.125 1.823 1.00 73.54 207 SER B C 1
ATOM 2601 O O . SER B 1 185 ? 66.638 15.481 0.745 1.00 73.39 207 SER B O 1
ATOM 2604 N N . GLN B 1 186 ? 65.407 14.017 1.937 1.00 74.01 208 GLN B N 1
ATOM 2605 C CA . GLN B 1 186 ? 64.999 13.269 0.749 1.00 74.72 208 GLN B CA 1
ATOM 2606 C C . GLN B 1 186 ? 63.900 14.025 -0.064 1.00 74.49 208 GLN B C 1
ATOM 2607 O O . GLN B 1 186 ? 62.882 13.449 -0.422 1.00 74.29 208 GLN B O 1
ATOM 2613 N N . THR B 1 187 ? 64.120 15.321 -0.319 1.00 74.48 209 THR B N 1
ATOM 2614 C CA . THR B 1 187 ? 63.265 16.153 -1.179 1.00 74.46 209 THR B CA 1
ATOM 2615 C C . THR B 1 187 ? 64.016 17.450 -1.608 1.00 74.39 209 THR B C 1
ATOM 2616 O O . THR B 1 187 ? 64.755 17.499 -2.615 1.00 73.67 209 THR B O 1
ATOM 2620 N N . THR C 1 11 ? 95.723 28.144 48.588 1.00 45.86 33 THR C N 1
ATOM 2621 C CA . THR C 1 11 ? 96.670 27.297 47.799 1.00 46.66 33 THR C CA 1
ATOM 2622 C C . THR C 1 11 ? 96.285 27.261 46.312 1.00 46.87 33 THR C C 1
ATOM 2623 O O . THR C 1 11 ? 95.126 26.996 45.965 1.00 47.72 33 THR C O 1
ATOM 2627 N N . ILE C 1 12 ? 97.262 27.526 45.445 1.00 46.35 34 ILE C N 1
ATOM 2628 C CA . ILE C 1 12 ? 97.042 27.619 44.009 1.00 45.44 34 ILE C CA 1
ATOM 2629 C C . ILE C 1 12 ? 97.922 26.570 43.313 1.00 45.37 34 ILE C C 1
ATOM 2630 O O . ILE C 1 12 ? 99.153 26.658 43.335 1.00 45.37 34 ILE C O 1
ATOM 2635 N N . TYR C 1 13 ? 97.286 25.557 42.723 1.00 44.92 35 TYR C N 1
ATOM 2636 C CA . TYR C 1 13 ? 97.977 24.498 41.979 1.00 44.07 35 TYR C CA 1
ATOM 2637 C C . TYR C 1 13 ? 98.207 24.913 40.538 1.00 44.02 35 TYR C C 1
ATOM 2638 O O . TYR C 1 13 ? 97.359 25.585 39.916 1.00 44.15 35 TYR C O 1
ATOM 2647 N N . ALA C 1 14 ? 99.374 24.538 40.024 1.00 43.35 36 ALA C N 1
ATOM 2648 C CA . ALA C 1 14 ? 99.864 25.051 38.760 1.00 42.66 36 ALA C CA 1
ATOM 2649 C C . ALA C 1 14 ? 100.579 23.920 38.068 1.00 42.82 36 ALA C C 1
ATOM 2650 O O . ALA C 1 14 ? 101.791 23.863 38.058 1.00 42.55 36 ALA C O 1
ATOM 2652 N N . PRO C 1 15 ? 99.817 22.992 37.499 1.00 43.21 37 PRO C N 1
ATOM 2653 C CA . PRO C 1 15 ? 100.419 21.844 36.853 1.00 43.73 37 PRO C CA 1
ATOM 2654 C C . PRO C 1 15 ? 101.343 22.253 35.727 1.00 44.56 37 PRO C C 1
ATOM 2655 O O . PRO C 1 15 ? 101.201 23.335 35.169 1.00 43.87 37 PRO C O 1
ATOM 2659 N N . THR C 1 16 ? 102.287 21.371 35.413 1.00 46.00 38 THR C N 1
ATOM 2660 C CA . THR C 1 16 ? 103.178 21.562 34.288 1.00 47.20 38 THR C CA 1
ATOM 2661 C C . THR C 1 16 ? 102.918 20.451 33.285 1.00 47.53 38 THR C C 1
ATOM 2662 O O . THR C 1 16 ? 103.234 19.283 33.533 1.00 47.93 38 THR C O 1
ATOM 2666 N N . VAL C 1 17 ? 102.297 20.821 32.169 1.00 47.98 39 VAL C N 1
ATOM 2667 C CA . VAL C 1 17 ? 102.023 19.882 31.103 1.00 48.55 39 VAL C CA 1
ATOM 2668 C C . VAL C 1 17 ? 103.099 19.989 30.026 1.00 49.11 39 VAL C C 1
ATOM 2669 O O . VAL C 1 17 ? 103.085 20.927 29.252 1.00 48.86 39 VAL C O 1
ATOM 2673 N N . ARG C 1 18 ? 104.030 19.030 30.013 1.00 50.21 40 ARG C N 1
ATOM 2674 C CA . ARG C 1 18 ? 105.032 18.854 28.930 1.00 51.15 40 ARG C CA 1
ATOM 2675 C C . ARG C 1 18 ? 104.711 17.639 28.076 1.00 50.85 40 ARG C C 1
ATOM 2676 O O . ARG C 1 18 ? 104.793 16.511 28.540 1.00 49.93 40 ARG C O 1
ATOM 2684 N N . VAL C 1 19 ? 104.368 17.876 26.820 1.00 51.80 41 VAL C N 1
ATOM 2685 C CA . VAL C 1 19 ? 104.068 16.775 25.884 1.00 52.35 41 VAL C CA 1
ATOM 2686 C C . VAL C 1 19 ? 105.250 16.382 25.007 1.00 53.01 41 VAL C C 1
ATOM 2687 O O . VAL C 1 19 ? 105.816 17.217 24.277 1.00 53.67 41 VAL C O 1
ATOM 2691 N N . THR C 1 20 ? 105.607 15.107 25.106 1.00 53.75 42 THR C N 1
ATOM 2692 C CA . THR C 1 20 ? 106.629 14.472 24.271 1.00 55.02 42 THR C CA 1
ATOM 2693 C C . THR C 1 20 ? 106.091 14.090 22.885 1.00 55.21 42 THR C C 1
ATOM 2694 O O . THR C 1 20 ? 105.227 13.212 22.779 1.00 55.38 42 THR C O 1
ATOM 2698 N N . PRO C 1 21 ? 106.635 14.708 21.819 1.00 55.40 43 PRO C N 1
ATOM 2699 C CA . PRO C 1 21 ? 106.282 14.321 20.446 1.00 55.52 43 PRO C CA 1
ATOM 2700 C C . PRO C 1 21 ? 106.451 12.812 20.180 1.00 55.89 43 PRO C C 1
ATOM 2701 O O . PRO C 1 21 ? 107.452 12.212 20.593 1.00 55.49 43 PRO C O 1
ATOM 2705 N N . ASN C 1 22 ? 105.455 12.200 19.544 1.00 56.47 44 ASN C N 1
ATOM 2706 C CA . ASN C 1 22 ? 105.662 10.931 18.872 1.00 57.59 44 ASN C CA 1
ATOM 2707 C C . ASN C 1 22 ? 106.248 11.258 17.493 1.00 58.50 44 ASN C C 1
ATOM 2708 O O . ASN C 1 22 ? 105.655 12.039 16.726 1.00 58.47 44 ASN C O 1
ATOM 2713 N N . PRO C 1 23 ? 107.438 10.699 17.186 1.00 59.21 45 PRO C N 1
ATOM 2714 C CA . PRO C 1 23 ? 108.009 10.830 15.826 1.00 59.81 45 PRO C CA 1
ATOM 2715 C C . PRO C 1 23 ? 107.080 10.338 14.702 1.00 60.13 45 PRO C C 1
ATOM 2716 O O . PRO C 1 23 ? 107.102 10.916 13.611 1.00 59.94 45 PRO C O 1
ATOM 2720 N N . ALA C 1 24 ? 106.259 9.317 14.991 1.00 60.25 46 ALA C N 1
ATOM 2721 C CA . ALA C 1 24 ? 105.277 8.773 14.037 1.00 60.72 46 ALA C CA 1
ATOM 2722 C C . ALA C 1 24 ? 104.238 9.790 13.520 1.00 61.21 46 ALA C C 1
ATOM 2723 O O . ALA C 1 24 ? 103.608 9.557 12.481 1.00 61.31 46 ALA C O 1
ATOM 2725 N N . TRP C 1 25 ? 104.027 10.881 14.262 1.00 61.32 47 TRP C N 1
ATOM 2726 C CA . TRP C 1 25 ? 103.118 11.926 13.830 1.00 61.49 47 TRP C CA 1
ATOM 2727 C C . TRP C 1 25 ? 103.711 12.582 12.587 1.00 61.84 47 TRP C C 1
ATOM 2728 O O . TRP C 1 25 ? 104.930 12.735 12.492 1.00 62.03 47 TRP C O 1
ATOM 2739 N N . PRO C 1 26 ? 102.855 12.993 11.644 1.00 61.86 48 PRO C N 1
ATOM 2740 C CA . PRO C 1 26 ? 103.362 13.641 10.447 1.00 61.88 48 PRO C CA 1
ATOM 2741 C C . PRO C 1 26 ? 103.742 15.087 10.729 1.00 62.05 48 PRO C C 1
ATOM 2742 O O . PRO C 1 26 ? 103.158 15.720 11.616 1.00 62.74 48 PRO C O 1
ATOM 2746 N N . GLN C 1 27 ? 104.730 15.590 9.995 1.00 61.75 49 GLN C N 1
ATOM 2747 C CA . GLN C 1 27 ? 105.045 17.010 9.955 1.00 61.11 49 GLN C CA 1
ATOM 2748 C C . GLN C 1 27 ? 104.134 17.608 8.905 1.00 60.07 49 GLN C C 1
ATOM 2749 O O . GLN C 1 27 ? 103.984 17.069 7.824 1.00 59.78 49 GLN C O 1
ATOM 2755 N N . VAL C 1 28 ? 103.472 18.700 9.237 1.00 59.85 50 VAL C N 1
ATOM 2756 C CA . VAL C 1 28 ? 102.373 19.167 8.397 1.00 59.05 50 VAL C CA 1
ATOM 2757 C C . VAL C 1 28 ? 102.663 20.555 7.910 1.00 59.51 50 VAL C C 1
ATOM 2758 O O . VAL C 1 28 ? 103.441 21.300 8.510 1.00 59.32 50 VAL C O 1
ATOM 2762 N N . SER C 1 29 ? 102.010 20.878 6.804 1.00 59.91 51 SER C N 1
ATOM 2763 C CA . SER C 1 29 ? 102.272 22.070 6.046 1.00 59.63 51 SER C CA 1
ATOM 2764 C C . SER C 1 29 ? 101.209 23.118 6.396 1.00 58.80 51 SER C C 1
ATOM 2765 O O . SER C 1 29 ? 101.418 24.326 6.205 1.00 58.73 51 SER C O 1
ATOM 2768 N N . TRP C 1 30 ? 100.073 22.638 6.909 1.00 57.54 52 TRP C N 1
ATOM 2769 C CA . TRP C 1 30 ? 98.928 23.489 7.179 1.00 56.34 52 TRP C CA 1
ATOM 2770 C C . TRP C 1 30 ? 99.001 24.308 8.488 1.00 55.27 52 TRP C C 1
ATOM 2771 O O . TRP C 1 30 ? 99.924 24.184 9.290 1.00 54.92 52 TRP C O 1
ATOM 2782 N N . GLN C 1 31 ? 98.013 25.171 8.656 1.00 54.32 53 GLN C N 1
ATOM 2783 C CA . GLN C 1 31 ? 97.969 26.131 9.729 1.00 53.85 53 GLN C CA 1
ATOM 2784 C C . GLN C 1 31 ? 96.722 25.858 10.598 1.00 52.61 53 GLN C C 1
ATOM 2785 O O . GLN C 1 31 ? 95.585 25.828 10.078 1.00 52.48 53 GLN C O 1
ATOM 2791 N N . LEU C 1 32 ? 96.949 25.669 11.911 1.00 50.71 54 LEU C N 1
ATOM 2792 C CA . LEU C 1 32 ? 95.910 25.265 12.874 1.00 48.98 54 LEU C CA 1
ATOM 2793 C C . LEU C 1 32 ? 95.487 26.371 13.814 1.00 48.08 54 LEU C C 1
ATOM 2794 O O . LEU C 1 32 ? 96.305 27.002 14.460 1.00 48.10 54 LEU C O 1
ATOM 2799 N N . LEU C 1 33 ? 94.193 26.623 13.859 1.00 47.23 55 LEU C N 1
ATOM 2800 C CA . LEU C 1 33 ? 93.628 27.448 14.903 1.00 46.90 55 LEU C CA 1
ATOM 2801 C C . LEU C 1 33 ? 93.106 26.533 16.031 1.00 46.17 55 LEU C C 1
ATOM 2802 O O . LEU C 1 33 ? 92.338 25.608 15.785 1.00 46.42 55 LEU C O 1
ATOM 2807 N N . VAL C 1 34 ? 93.544 26.779 17.259 1.00 45.79 56 VAL C N 1
ATOM 2808 C CA . VAL C 1 34 ? 92.975 26.117 18.438 1.00 45.62 56 VAL C CA 1
ATOM 2809 C C . VAL C 1 34 ? 91.993 27.093 19.068 1.00 45.18 56 VAL C C 1
ATOM 2810 O O . VAL C 1 34 ? 92.400 28.086 19.686 1.00 44.33 56 VAL C O 1
ATOM 2814 N N . ALA C 1 35 ? 90.702 26.808 18.893 1.00 45.20 57 ALA C N 1
ATOM 2815 C CA . ALA C 1 35 ? 89.612 27.632 19.453 1.00 45.40 57 ALA C CA 1
ATOM 2816 C C . ALA C 1 35 ? 89.602 27.584 20.973 1.00 45.84 57 ALA C C 1
ATOM 2817 O O . ALA C 1 35 ? 90.053 26.601 21.569 1.00 45.82 57 ALA C O 1
ATOM 2819 N N . LYS C 1 36 ? 89.062 28.622 21.600 1.00 46.87 58 LYS C N 1
ATOM 2820 C CA . LYS C 1 36 ? 88.696 28.548 23.033 1.00 48.41 58 LYS C CA 1
ATOM 2821 C C . LYS C 1 36 ? 87.831 27.315 23.368 1.00 47.75 58 LYS C C 1
ATOM 2822 O O . LYS C 1 36 ? 86.764 27.114 22.790 1.00 46.96 58 LYS C O 1
ATOM 2828 N N . PRO C 1 37 ? 88.306 26.469 24.297 1.00 47.47 59 PRO C N 1
ATOM 2829 C CA . PRO C 1 37 ? 87.436 25.386 24.721 1.00 47.81 59 PRO C CA 1
ATOM 2830 C C . PRO C 1 37 ? 86.142 25.949 25.355 1.00 48.32 59 PRO C C 1
ATOM 2831 O O . PRO C 1 37 ? 86.091 27.118 25.752 1.00 47.99 59 PRO C O 1
ATOM 2835 N N . SER C 1 38 ? 85.107 25.125 25.415 1.00 48.94 60 SER C N 1
ATOM 2836 C CA . SER C 1 38 ? 83.856 25.520 26.040 1.00 49.63 60 SER C CA 1
ATOM 2837 C C . SER C 1 38 ? 83.524 24.542 27.156 1.00 49.72 60 SER C C 1
ATOM 2838 O O . SER C 1 38 ? 83.838 23.354 27.054 1.00 49.59 60 SER C O 1
ATOM 2841 N N . ALA C 1 39 ? 82.889 25.054 28.206 1.00 50.17 61 ALA C N 1
ATOM 2842 C CA . ALA C 1 39 ? 82.390 24.244 29.303 1.00 50.72 61 ALA C CA 1
ATOM 2843 C C . ALA C 1 39 ? 81.415 24.997 30.211 1.00 51.18 61 ALA C C 1
ATOM 2844 O O . ALA C 1 39 ? 81.349 26.218 30.196 1.00 50.82 61 ALA C O 1
ATOM 2846 N N . ALA C 1 40 ? 80.670 24.258 31.028 1.00 52.23 62 ALA C N 1
ATOM 2847 C CA . ALA C 1 40 ? 79.809 24.861 32.043 1.00 53.13 62 ALA C CA 1
ATOM 2848 C C . ALA C 1 40 ? 80.604 25.821 32.918 1.00 53.84 62 ALA C C 1
ATOM 2849 O O . ALA C 1 40 ? 81.814 25.664 33.070 1.00 54.16 62 ALA C O 1
ATOM 2851 N N . ARG C 1 41 ? 79.936 26.802 33.506 1.00 54.47 63 ARG C N 1
ATOM 2852 C CA . ARG C 1 41 ? 80.640 27.754 34.353 1.00 56.50 63 ARG C CA 1
ATOM 2853 C C . ARG C 1 41 ? 81.446 27.101 35.484 1.00 55.26 63 ARG C C 1
ATOM 2854 O O . ARG C 1 41 ? 82.433 27.664 35.959 1.00 55.37 63 ARG C O 1
ATOM 2862 N N . ILE C 1 42 ? 81.019 25.914 35.901 1.00 54.48 64 ILE C N 1
ATOM 2863 C CA . ILE C 1 42 ? 81.563 25.250 37.073 1.00 53.77 64 ILE C CA 1
ATOM 2864 C C . ILE C 1 42 ? 82.929 24.589 36.770 1.00 53.48 64 ILE C C 1
ATOM 2865 O O . ILE C 1 42 ? 83.689 24.266 37.683 1.00 53.83 64 ILE C O 1
ATOM 2870 N N . ILE C 1 43 ? 83.226 24.408 35.485 1.00 52.55 65 ILE C N 1
ATOM 2871 C CA . ILE C 1 43 ? 84.480 23.839 35.016 1.00 51.57 65 ILE C CA 1
ATOM 2872 C C . ILE C 1 43 ? 85.373 24.995 34.590 1.00 52.55 65 ILE C C 1
ATOM 2873 O O . ILE C 1 43 ? 86.581 25.010 34.844 1.00 53.56 65 ILE C O 1
ATOM 2878 N N . ASP C 1 44 ? 84.749 25.967 33.937 1.00 52.66 66 ASP C N 1
ATOM 2879 C CA . ASP C 1 44 ? 85.396 27.157 33.412 1.00 52.52 66 ASP C CA 1
ATOM 2880 C C . ASP C 1 44 ? 85.580 28.146 34.548 1.00 52.01 66 ASP C C 1
ATOM 2881 O O . ASP C 1 44 ? 85.168 29.291 34.452 1.00 52.05 66 ASP C O 1
ATOM 2886 N N . SER C 1 45 ? 86.155 27.678 35.650 1.00 51.63 67 SER C N 1
ATOM 2887 C CA . SER C 1 45 ? 86.464 28.526 36.794 1.00 50.98 67 SER C CA 1
ATOM 2888 C C . SER C 1 45 ? 87.724 27.957 37.394 1.00 50.81 67 SER C C 1
ATOM 2889 O O . SER C 1 45 ? 88.133 26.844 37.028 1.00 51.16 67 SER C O 1
ATOM 2892 N N . PRO C 1 46 ? 88.369 28.714 38.293 1.00 50.39 68 PRO C N 1
ATOM 2893 C CA . PRO C 1 46 ? 89.515 28.152 38.983 1.00 49.86 68 PRO C CA 1
ATOM 2894 C C . PRO C 1 46 ? 89.132 27.174 40.096 1.00 49.82 68 PRO C C 1
ATOM 2895 O O . PRO C 1 46 ? 90.020 26.681 40.813 1.00 50.62 68 PRO C O 1
ATOM 2899 N N . ARG C 1 47 ? 87.847 26.885 40.263 1.00 49.17 69 ARG C N 1
ATOM 2900 C CA . ARG C 1 47 ? 87.448 25.936 41.311 1.00 48.76 69 ARG C CA 1
ATOM 2901 C C . ARG C 1 47 ? 87.872 24.531 40.924 1.00 47.06 69 ARG C C 1
ATOM 2902 O O . ARG C 1 47 ? 87.844 24.199 39.738 1.00 47.09 69 ARG C O 1
ATOM 2910 N N . ILE C 1 48 ? 88.325 23.728 41.893 1.00 45.21 70 ILE C N 1
ATOM 2911 C CA . ILE C 1 48 ? 88.644 22.326 41.588 1.00 43.68 70 ILE C CA 1
ATOM 2912 C C . ILE C 1 48 ? 87.477 21.442 41.959 1.00 43.55 70 ILE C C 1
ATOM 2913 O O . ILE C 1 48 ? 87.156 21.253 43.115 1.00 43.75 70 ILE C O 1
ATOM 2918 N N . ASN C 1 49 ? 86.839 20.920 40.932 1.00 43.64 71 ASN C N 1
ATOM 2919 C CA . ASN C 1 49 ? 85.608 20.209 41.069 1.00 43.50 71 ASN C CA 1
ATOM 2920 C C . ASN C 1 49 ? 85.916 18.874 41.609 1.00 43.63 71 ASN C C 1
ATOM 2921 O O . ASN C 1 49 ? 86.858 18.255 41.134 1.00 44.57 71 ASN C O 1
ATOM 2926 N N . VAL C 1 50 ? 85.134 18.424 42.589 1.00 43.45 72 VAL C N 1
ATOM 2927 C CA . VAL C 1 50 ? 85.194 17.035 43.062 1.00 43.35 72 VAL C CA 1
ATOM 2928 C C . VAL C 1 50 ? 83.788 16.401 43.121 1.00 43.30 72 VAL C C 1
ATOM 2929 O O . VAL C 1 50 ? 82.812 17.062 43.492 1.00 43.71 72 VAL C O 1
ATOM 2933 N N . ARG C 1 51 ? 83.695 15.130 42.749 1.00 42.69 73 ARG C N 1
ATOM 2934 C CA . ARG C 1 51 ? 82.450 14.360 42.775 1.00 42.40 73 ARG C CA 1
ATOM 2935 C C . ARG C 1 51 ? 82.477 13.297 43.876 1.00 42.50 73 ARG C C 1
ATOM 2936 O O . ARG C 1 51 ? 82.850 12.163 43.605 1.00 42.78 73 ARG C O 1
ATOM 2944 N N . PRO C 1 52 ? 82.063 13.637 45.114 1.00 43.14 74 PRO C N 1
ATOM 2945 C CA . PRO C 1 52 ? 82.154 12.627 46.190 1.00 43.66 74 PRO C CA 1
ATOM 2946 C C . PRO C 1 52 ? 81.070 11.518 46.174 1.00 44.42 74 PRO C C 1
ATOM 2947 O O . PRO C 1 52 ? 81.295 10.481 46.787 1.00 45.08 74 PRO C O 1
ATOM 2951 N N . THR C 1 53 ? 79.935 11.715 45.498 1.00 44.73 75 THR C N 1
ATOM 2952 C CA . THR C 1 53 ? 79.009 10.606 45.162 1.00 45.71 75 THR C CA 1
ATOM 2953 C C . THR C 1 53 ? 78.493 10.810 43.757 1.00 45.38 75 THR C C 1
ATOM 2954 O O . THR C 1 53 ? 78.373 11.950 43.330 1.00 46.38 75 THR C O 1
ATOM 2958 N N . PRO C 1 54 ? 78.141 9.728 43.035 1.00 44.97 76 PRO C N 1
ATOM 2959 C CA . PRO C 1 54 ? 77.831 9.855 41.611 1.00 44.75 76 PRO C CA 1
ATOM 2960 C C . PRO C 1 54 ? 76.928 11.014 41.215 1.00 45.45 76 PRO C C 1
ATOM 2961 O O . PRO C 1 54 ? 77.067 11.518 40.106 1.00 46.00 76 PRO C O 1
ATOM 2965 N N . GLY C 1 55 ? 76.006 11.440 42.086 1.00 45.75 77 GLY C N 1
ATOM 2966 C CA . GLY C 1 55 ? 75.026 12.457 41.696 1.00 44.69 77 GLY C CA 1
ATOM 2967 C C . GLY C 1 55 ? 75.330 13.898 42.064 1.00 44.61 77 GLY C C 1
ATOM 2968 O O . GLY C 1 55 ? 74.578 14.772 41.666 1.00 44.62 77 GLY C O 1
ATOM 2969 N N . GLU C 1 56 ? 76.404 14.160 42.814 1.00 44.40 78 GLU C N 1
ATOM 2970 C CA . GLU C 1 56 ? 76.695 15.523 43.325 1.00 44.81 78 GLU C CA 1
ATOM 2971 C C . GLU C 1 56 ? 78.051 16.087 42.955 1.00 45.09 78 GLU C C 1
ATOM 2972 O O . GLU C 1 56 ? 78.993 15.343 42.688 1.00 46.02 78 GLU C O 1
ATOM 2978 N N . LEU C 1 57 ? 78.165 17.409 42.956 1.00 45.26 79 LEU C N 1
ATOM 2979 C CA . LEU C 1 57 ? 79.460 18.051 42.819 1.00 45.61 79 LEU C CA 1
ATOM 2980 C C . LEU C 1 57 ? 79.728 19.027 43.956 1.00 45.79 79 LEU C C 1
ATOM 2981 O O . LEU C 1 57 ? 78.871 19.788 44.343 1.00 46.14 79 LEU C O 1
ATOM 2986 N N . GLN C 1 58 ? 80.938 18.996 44.487 1.00 46.08 80 GLN C N 1
ATOM 2987 C CA . GLN C 1 58 ? 81.394 20.020 45.406 1.00 46.05 80 GLN C CA 1
ATOM 2988 C C . GLN C 1 58 ? 82.714 20.517 44.854 1.00 46.03 80 GLN C C 1
ATOM 2989 O O . GLN C 1 58 ? 83.145 20.078 43.767 1.00 45.58 80 GLN C O 1
ATOM 2995 N N . VAL C 1 59 ? 83.339 21.438 45.585 1.00 45.68 81 VAL C N 1
ATOM 2996 C CA . VAL C 1 59 ? 84.650 21.912 45.223 1.00 46.40 81 VAL C CA 1
ATOM 2997 C C . VAL C 1 59 ? 85.547 21.684 46.419 1.00 46.64 81 VAL C C 1
ATOM 2998 O O . VAL C 1 59 ? 85.036 21.620 47.533 1.00 47.39 81 VAL C O 1
ATOM 3002 N N . TYR C 1 60 ? 86.862 21.537 46.211 1.00 46.52 82 TYR C N 1
ATOM 3003 C CA . TYR C 1 60 ? 87.815 21.462 47.347 1.00 46.01 82 TYR C CA 1
ATOM 3004 C C . TYR C 1 60 ? 87.933 22.848 47.952 1.00 47.39 82 TYR C C 1
ATOM 3005 O O . TYR C 1 60 ? 87.935 23.844 47.217 1.00 47.03 82 TYR C O 1
ATOM 3014 N N . HIS C 1 61 ? 88.023 22.921 49.284 1.00 49.27 83 HIS C N 1
ATOM 3015 C CA . HIS C 1 61 ? 88.125 24.228 49.947 1.00 50.88 83 HIS C CA 1
ATOM 3016 C C . HIS C 1 61 ? 89.556 24.691 50.105 1.00 50.24 83 HIS C C 1
ATOM 3017 O O . HIS C 1 61 ? 90.473 23.863 50.203 1.00 49.85 83 HIS C O 1
ATOM 3024 N N . GLY C 1 62 ? 89.750 26.006 50.057 1.00 50.04 84 GLY C N 1
ATOM 3025 C CA . GLY C 1 62 ? 91.122 26.581 50.100 1.00 51.11 84 GLY C CA 1
ATOM 3026 C C . GLY C 1 62 ? 92.113 25.986 49.070 1.00 51.39 84 GLY C C 1
ATOM 3027 O O . GLY C 1 62 ? 93.263 25.606 49.404 1.00 51.78 84 GLY C O 1
ATOM 3028 N N . ALA C 1 63 ? 91.653 25.894 47.821 1.00 50.07 85 ALA C N 1
ATOM 3029 C CA . ALA C 1 63 ? 92.387 25.222 46.766 1.00 49.18 85 ALA C CA 1
ATOM 3030 C C . ALA C 1 63 ? 91.801 25.651 45.413 1.00 48.16 85 ALA C C 1
ATOM 3031 O O . ALA C 1 63 ? 90.578 25.665 45.218 1.00 48.47 85 ALA C O 1
ATOM 3033 N N . GLY C 1 64 ? 92.690 26.050 44.515 1.00 46.47 86 GLY C N 1
ATOM 3034 C CA . GLY C 1 64 ? 92.308 26.530 43.199 1.00 44.94 86 GLY C CA 1
ATOM 3035 C C . GLY C 1 64 ? 93.361 26.220 42.147 1.00 43.75 86 GLY C C 1
ATOM 3036 O O . GLY C 1 64 ? 94.520 25.884 42.474 1.00 43.95 86 GLY C O 1
ATOM 3037 N N . TRP C 1 65 ? 92.948 26.303 40.885 1.00 41.48 87 TRP C N 1
ATOM 3038 C CA . TRP C 1 65 ? 93.865 26.268 39.781 1.00 39.01 87 TRP C CA 1
ATOM 3039 C C . TRP C 1 65 ? 94.488 27.653 39.600 1.00 39.60 87 TRP C C 1
ATOM 3040 O O . TRP C 1 65 ? 93.938 28.657 40.038 1.00 39.13 87 TRP C O 1
ATOM 3051 N N . ALA C 1 66 ? 95.634 27.710 38.916 1.00 40.56 88 ALA C N 1
ATOM 3052 C CA . ALA C 1 66 ? 96.321 28.985 38.659 1.00 39.88 88 ALA C CA 1
ATOM 3053 C C . ALA C 1 66 ? 95.592 29.822 37.629 1.00 39.41 88 ALA C C 1
ATOM 3054 O O . ALA C 1 66 ? 95.729 31.045 37.597 1.00 38.43 88 ALA C O 1
ATOM 3056 N N . GLN C 1 67 ? 94.810 29.130 36.809 1.00 39.72 89 GLN C N 1
ATOM 3057 C CA . GLN C 1 67 ? 93.972 29.716 35.753 1.00 40.71 89 GLN C CA 1
ATOM 3058 C C . GLN C 1 67 ? 92.788 28.761 35.554 1.00 39.98 89 GLN C C 1
ATOM 3059 O O . GLN C 1 67 ? 92.914 27.583 35.876 1.00 40.66 89 GLN C O 1
ATOM 3065 N N . PRO C 1 68 ? 91.652 29.241 35.016 1.00 39.20 90 PRO C N 1
ATOM 3066 C CA . PRO C 1 68 ? 90.465 28.361 34.816 1.00 38.75 90 PRO C CA 1
ATOM 3067 C C . PRO C 1 68 ? 90.780 27.071 34.040 1.00 38.89 90 PRO C C 1
ATOM 3068 O O . PRO C 1 68 ? 91.717 27.052 33.268 1.00 38.81 90 PRO C O 1
ATOM 3072 N N . ALA C 1 69 ? 90.010 26.001 34.229 1.00 39.38 91 ALA C N 1
ATOM 3073 C CA . ALA C 1 69 ? 90.382 24.691 33.654 1.00 39.77 91 ALA C CA 1
ATOM 3074 C C . ALA C 1 69 ? 90.399 24.659 32.138 1.00 40.02 91 ALA C C 1
ATOM 3075 O O . ALA C 1 69 ? 91.296 24.058 31.527 1.00 40.71 91 ALA C O 1
ATOM 3077 N N . THR C 1 70 ? 89.395 25.286 31.538 1.00 39.72 92 THR C N 1
ATOM 3078 C CA . THR C 1 70 ? 89.357 25.498 30.112 1.00 39.12 92 THR C CA 1
ATOM 3079 C C . THR C 1 70 ? 90.634 26.155 29.633 1.00 39.79 92 THR C C 1
ATOM 3080 O O . THR C 1 70 ? 91.227 25.689 28.689 1.00 39.76 92 THR C O 1
ATOM 3084 N N . ASP C 1 71 ? 91.037 27.251 30.279 1.00 40.91 93 ASP C N 1
ATOM 3085 C CA . ASP C 1 71 ? 92.299 27.932 29.985 1.00 42.09 93 ASP C CA 1
ATOM 3086 C C . ASP C 1 71 ? 93.524 27.060 30.135 1.00 43.01 93 ASP C C 1
ATOM 3087 O O . ASP C 1 71 ? 94.471 27.237 29.346 1.00 43.54 93 ASP C O 1
ATOM 3092 N N . MET C 1 72 ? 93.532 26.178 31.154 1.00 43.53 94 MET C N 1
ATOM 3093 C CA . MET C 1 72 ? 94.632 25.228 31.367 1.00 44.11 94 MET C CA 1
ATOM 3094 C C . MET C 1 72 ? 94.690 24.355 30.145 1.00 44.37 94 MET C C 1
ATOM 3095 O O . MET C 1 72 ? 95.789 24.094 29.633 1.00 44.64 94 MET C O 1
ATOM 3100 N N . LEU C 1 73 ? 93.521 23.899 29.693 1.00 43.90 95 LEU C N 1
ATOM 3101 C CA . LEU C 1 73 ? 93.453 22.970 28.582 1.00 44.86 95 LEU C CA 1
ATOM 3102 C C . LEU C 1 73 ? 93.901 23.612 27.288 1.00 45.28 95 LEU C C 1
ATOM 3103 O O . LEU C 1 73 ? 94.622 23.005 26.519 1.00 45.41 95 LEU C O 1
ATOM 3108 N N . GLU C 1 74 ? 93.461 24.839 27.050 1.00 46.06 96 GLU C N 1
ATOM 3109 C CA . GLU C 1 74 ? 93.834 25.562 25.859 1.00 47.48 96 GLU C CA 1
ATOM 3110 C C . GLU C 1 74 ? 95.362 25.710 25.791 1.00 47.50 96 GLU C C 1
ATOM 3111 O O . GLU C 1 74 ? 95.961 25.364 24.778 1.00 47.31 96 GLU C O 1
ATOM 3117 N N . ASP C 1 75 ? 95.973 26.217 26.872 1.00 47.84 97 ASP C N 1
ATOM 3118 C CA . ASP C 1 75 ? 97.432 26.383 26.969 1.00 47.82 97 ASP C CA 1
ATOM 3119 C C . ASP C 1 75 ? 98.197 25.073 26.714 1.00 47.17 97 ASP C C 1
ATOM 3120 O O . ASP C 1 75 ? 99.133 25.066 25.939 1.00 46.94 97 ASP C O 1
ATOM 3125 N N . SER C 1 76 ? 97.788 23.975 27.347 1.00 46.67 98 SER C N 1
ATOM 3126 C CA . SER C 1 76 ? 98.442 22.673 27.197 1.00 46.15 98 SER C CA 1
ATOM 3127 C C . SER C 1 76 ? 98.433 22.217 25.760 1.00 45.47 98 SER C C 1
ATOM 3128 O O . SER C 1 76 ? 99.413 21.667 25.259 1.00 45.28 98 SER C O 1
ATOM 3131 N N . VAL C 1 77 ? 97.295 22.420 25.110 1.00 44.67 99 VAL C N 1
ATOM 3132 C CA . VAL C 1 77 ? 97.099 21.970 23.744 1.00 43.95 99 VAL C CA 1
ATOM 3133 C C . VAL C 1 77 ? 97.906 22.847 22.813 1.00 43.48 99 VAL C C 1
ATOM 3134 O O . VAL C 1 77 ? 98.561 22.345 21.945 1.00 44.05 99 VAL C O 1
ATOM 3138 N N . VAL C 1 78 ? 97.890 24.151 23.006 1.00 43.06 100 VAL C N 1
ATOM 3139 C CA . VAL C 1 78 ? 98.588 25.024 22.083 1.00 43.83 100 VAL C CA 1
ATOM 3140 C C . VAL C 1 78 ? 100.093 24.767 22.231 1.00 44.66 100 VAL C C 1
ATOM 3141 O O . VAL C 1 78 ? 100.832 24.582 21.265 1.00 44.89 100 VAL C O 1
ATOM 3145 N N . ARG C 1 79 ? 100.519 24.664 23.470 1.00 45.38 101 ARG C N 1
ATOM 3146 C CA . ARG C 1 79 ? 101.903 24.503 23.769 1.00 45.62 101 ARG C CA 1
ATOM 3147 C C . ARG C 1 79 ? 102.408 23.134 23.355 1.00 45.90 101 ARG C C 1
ATOM 3148 O O . ARG C 1 79 ? 103.555 23.014 22.973 1.00 46.15 101 ARG C O 1
ATOM 3156 N N . ALA C 1 80 ? 101.571 22.103 23.393 1.00 46.16 102 ALA C N 1
ATOM 3157 C CA . ALA C 1 80 ? 101.995 20.794 22.846 1.00 46.13 102 ALA C CA 1
ATOM 3158 C C . ALA C 1 80 ? 102.177 20.846 21.311 1.00 46.42 102 ALA C C 1
ATOM 3159 O O . ALA C 1 80 ? 103.091 20.226 20.757 1.00 46.30 102 ALA C O 1
ATOM 3161 N N . PHE C 1 81 ? 101.335 21.600 20.622 1.00 46.48 103 PHE C N 1
ATOM 3162 C CA . PHE C 1 81 ? 101.544 21.751 19.193 1.00 47.67 103 PHE C CA 1
ATOM 3163 C C . PHE C 1 81 ? 102.869 22.428 18.894 1.00 48.74 103 PHE C C 1
ATOM 3164 O O . PHE C 1 81 ? 103.733 21.870 18.194 1.00 49.00 103 PHE C O 1
ATOM 3172 N N . GLU C 1 82 ? 103.017 23.625 19.460 1.00 49.69 104 GLU C N 1
ATOM 3173 C CA . GLU C 1 82 ? 104.247 24.397 19.402 1.00 49.90 104 GLU C CA 1
ATOM 3174 C C . GLU C 1 82 ? 105.494 23.568 19.783 1.00 50.34 104 GLU C C 1
ATOM 3175 O O . GLU C 1 82 ? 106.524 23.690 19.134 1.00 51.58 104 GLU C O 1
ATOM 3181 N N . ASP C 1 83 ? 105.415 22.719 20.800 1.00 50.25 105 ASP C N 1
ATOM 3182 C CA . ASP C 1 83 ? 106.606 21.972 21.222 1.00 50.65 105 ASP C CA 1
ATOM 3183 C C . ASP C 1 83 ? 106.862 20.748 20.330 1.00 50.67 105 ASP C C 1
ATOM 3184 O O . ASP C 1 83 ? 107.965 20.186 20.341 1.00 50.54 105 ASP C O 1
ATOM 3189 N N . SER C 1 84 ? 105.852 20.335 19.565 1.00 50.71 106 SER C N 1
ATOM 3190 C CA . SER C 1 84 ? 105.907 19.018 18.906 1.00 50.63 106 SER C CA 1
ATOM 3191 C C . SER C 1 84 ? 106.953 18.969 17.804 1.00 51.03 106 SER C C 1
ATOM 3192 O O . SER C 1 84 ? 107.612 17.936 17.597 1.00 51.60 106 SER C O 1
ATOM 3195 N N . GLY C 1 85 ? 107.090 20.089 17.100 1.00 50.83 107 GLY C N 1
ATOM 3196 C CA . GLY C 1 85 ? 107.974 20.175 15.966 1.00 50.26 107 GLY C CA 1
ATOM 3197 C C . GLY C 1 85 ? 107.315 19.648 14.726 1.00 50.27 107 GLY C C 1
ATOM 3198 O O . GLY C 1 85 ? 107.945 19.602 13.682 1.00 51.19 107 GLY C O 1
ATOM 3199 N N . LYS C 1 86 ? 106.044 19.280 14.821 1.00 49.73 108 LYS C N 1
ATOM 3200 C CA . LYS C 1 86 ? 105.326 18.739 13.682 1.00 49.58 108 LYS C CA 1
ATOM 3201 C C . LYS C 1 86 ? 104.478 19.771 12.910 1.00 50.16 108 LYS C C 1
ATOM 3202 O O . LYS C 1 86 ? 104.098 19.545 11.765 1.00 50.09 108 LYS C O 1
ATOM 3208 N N . ILE C 1 87 ? 104.187 20.911 13.531 1.00 51.03 109 ILE C N 1
ATOM 3209 C CA . ILE C 1 87 ? 103.336 21.956 12.912 1.00 51.07 109 ILE C CA 1
ATOM 3210 C C . ILE C 1 87 ? 103.939 23.294 13.293 1.00 52.00 109 ILE C C 1
ATOM 3211 O O . ILE C 1 87 ? 103.954 23.656 14.475 1.00 52.25 109 ILE C O 1
ATOM 3216 N N . ALA C 1 88 ? 104.443 24.033 12.315 1.00 52.63 110 ALA C N 1
ATOM 3217 C CA . ALA C 1 88 ? 105.134 25.273 12.651 1.00 53.18 110 ALA C CA 1
ATOM 3218 C C . ALA C 1 88 ? 104.217 26.497 12.613 1.00 53.08 110 ALA C C 1
ATOM 3219 O O . ALA C 1 88 ? 104.657 27.605 12.880 1.00 53.31 110 ALA C O 1
ATOM 3221 N N . ALA C 1 89 ? 102.942 26.286 12.320 1.00 53.67 111 ALA C N 1
ATOM 3222 C CA . ALA C 1 89 ? 101.922 27.344 12.417 1.00 54.56 111 ALA C CA 1
ATOM 3223 C C . ALA C 1 89 ? 100.705 26.977 13.317 1.00 55.26 111 ALA C C 1
ATOM 3224 O O . ALA C 1 89 ? 99.724 26.406 12.809 1.00 55.60 111 ALA C O 1
ATOM 3226 N N . VAL C 1 90 ? 100.768 27.294 14.623 1.00 55.31 112 VAL C N 1
ATOM 3227 C CA . VAL C 1 90 ? 99.631 27.106 15.559 1.00 55.31 112 VAL C CA 1
ATOM 3228 C C . VAL C 1 90 ? 99.196 28.424 16.163 1.00 55.19 112 VAL C C 1
ATOM 3229 O O . VAL C 1 90 ? 100.032 29.166 16.650 1.00 55.07 112 VAL C O 1
ATOM 3233 N N . ALA C 1 91 ? 97.897 28.705 16.206 1.00 55.62 113 ALA C N 1
ATOM 3234 C CA . ALA C 1 91 ? 97.470 30.031 16.700 1.00 56.11 113 ALA C CA 1
ATOM 3235 C C . ALA C 1 91 ? 96.242 30.035 17.596 1.00 55.94 113 ALA C C 1
ATOM 3236 O O . ALA C 1 91 ? 95.603 29.013 17.766 1.00 54.98 113 ALA C O 1
ATOM 3238 N N . ARG C 1 92 ? 95.920 31.221 18.129 1.00 56.67 114 ARG C N 1
ATOM 3239 C CA . ARG C 1 92 ? 94.620 31.524 18.756 1.00 57.22 114 ARG C CA 1
ATOM 3240 C C . ARG C 1 92 ? 93.819 32.610 17.970 1.00 56.36 114 ARG C C 1
ATOM 3241 O O . ARG C 1 92 ? 92.772 33.144 18.413 1.00 56.10 114 ARG C O 1
ATOM 3249 N N . SER C 1 99 ? 94.719 30.490 8.710 1.00 50.57 121 SER C N 1
ATOM 3250 C CA . SER C 1 99 ? 94.183 29.225 9.269 1.00 52.43 121 SER C CA 1
ATOM 3251 C C . SER C 1 99 ? 93.412 28.241 8.316 1.00 52.32 121 SER C C 1
ATOM 3252 O O . SER C 1 99 ? 92.420 28.625 7.703 1.00 52.51 121 SER C O 1
ATOM 3255 N N . ASP C 1 100 ? 93.846 26.976 8.240 1.00 52.48 122 ASP C N 1
ATOM 3256 C CA . ASP C 1 100 ? 93.192 25.951 7.390 1.00 52.86 122 ASP C CA 1
ATOM 3257 C C . ASP C 1 100 ? 92.209 25.060 8.161 1.00 52.77 122 ASP C C 1
ATOM 3258 O O . ASP C 1 100 ? 91.133 24.701 7.645 1.00 52.91 122 ASP C O 1
ATOM 3263 N N . TYR C 1 101 ? 92.599 24.687 9.382 1.00 52.53 123 TYR C N 1
ATOM 3264 C CA . TYR C 1 101 ? 91.744 23.908 10.288 1.00 51.90 123 TYR C CA 1
ATOM 3265 C C . TYR C 1 101 ? 91.528 24.634 11.597 1.00 51.18 123 TYR C C 1
ATOM 3266 O O . TYR C 1 101 ? 92.359 25.451 12.002 1.00 51.54 123 TYR C O 1
ATOM 3275 N N . LYS C 1 102 ? 90.394 24.362 12.234 1.00 50.01 124 LYS C N 1
ATOM 3276 C CA . LYS C 1 102 ? 90.083 24.883 13.562 1.00 48.66 124 LYS C CA 1
ATOM 3277 C C . LYS C 1 102 ? 89.811 23.680 14.447 1.00 47.67 124 LYS C C 1
ATOM 3278 O O . LYS C 1 102 ? 88.963 22.849 14.110 1.00 47.80 124 LYS C O 1
ATOM 3284 N N . LEU C 1 103 ? 90.547 23.561 15.546 1.00 46.19 125 LEU C N 1
ATOM 3285 C CA . LEU C 1 103 ? 90.271 22.515 16.524 1.00 45.14 125 LEU C CA 1
ATOM 3286 C C . LEU C 1 103 ? 89.340 23.122 17.574 1.00 45.48 125 LEU C C 1
ATOM 3287 O O . LEU C 1 103 ? 89.693 24.124 18.226 1.00 45.76 125 LEU C O 1
ATOM 3292 N N . ALA C 1 104 ? 88.144 22.541 17.714 1.00 45.06 126 ALA C N 1
ATOM 3293 C CA . ALA C 1 104 ? 87.117 23.032 18.660 1.00 44.38 126 ALA C CA 1
ATOM 3294 C C . ALA C 1 104 ? 86.868 21.980 19.742 1.00 44.48 126 ALA C C 1
ATOM 3295 O O . ALA C 1 104 ? 86.409 20.863 19.441 1.00 45.51 126 ALA C O 1
ATOM 3297 N N . ILE C 1 105 ? 87.199 22.307 20.993 1.00 43.74 127 ILE C N 1
ATOM 3298 C CA . ILE C 1 105 ? 87.055 21.356 22.089 1.00 42.57 127 ILE C CA 1
ATOM 3299 C C . ILE C 1 105 ? 85.886 21.681 22.995 1.00 42.51 127 ILE C C 1
ATOM 3300 O O . ILE C 1 105 ? 85.696 22.831 23.397 1.00 42.82 127 ILE C O 1
ATOM 3305 N N . ASP C 1 106 ? 85.106 20.667 23.337 1.00 42.33 128 ASP C N 1
ATOM 3306 C CA . ASP C 1 106 ? 84.074 20.825 24.372 1.00 42.67 128 ASP C CA 1
ATOM 3307 C C . ASP C 1 106 ? 84.385 19.910 25.575 1.00 42.27 128 ASP C C 1
ATOM 3308 O O . ASP C 1 106 ? 84.562 18.693 25.413 1.00 43.08 128 ASP C O 1
ATOM 3313 N N . VAL C 1 107 ? 84.458 20.500 26.766 1.00 41.01 129 VAL C N 1
ATOM 3314 C CA . VAL C 1 107 ? 84.892 19.806 27.970 1.00 40.19 129 VAL C CA 1
ATOM 3315 C C . VAL C 1 107 ? 83.660 19.418 28.787 1.00 40.48 129 VAL C C 1
ATOM 3316 O O . VAL C 1 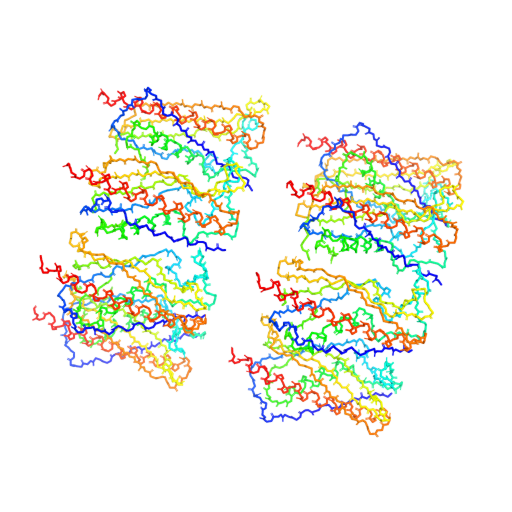107 ? 82.929 20.306 29.280 1.00 40.82 129 VAL C O 1
ATOM 3320 N N . ARG C 1 108 ? 83.411 18.116 28.916 1.00 40.55 130 ARG C N 1
ATOM 3321 C CA . ARG C 1 108 ? 82.212 17.620 29.616 1.00 41.52 130 ARG C CA 1
ATOM 3322 C C . ARG C 1 108 ? 82.431 17.418 31.114 1.00 42.45 130 ARG C C 1
ATOM 3323 O O . ARG C 1 108 ? 81.562 17.792 31.911 1.00 42.71 130 ARG C O 1
ATOM 3331 N N . ARG C 1 109 ? 83.571 16.841 31.510 1.00 42.79 131 ARG C N 1
ATOM 3332 C CA . ARG C 1 109 ? 83.996 17.012 32.894 1.00 43.21 131 ARG C CA 1
ATOM 3333 C C . ARG C 1 109 ? 85.468 17.239 33.043 1.00 43.22 131 ARG C C 1
ATOM 3334 O O . ARG C 1 109 ? 86.250 16.916 32.161 1.00 43.79 131 ARG C O 1
ATOM 3342 N N . PHE C 1 110 ? 85.809 17.856 34.167 1.00 42.49 132 PHE C N 1
ATOM 3343 C CA . PHE C 1 110 ? 87.151 18.158 34.560 1.00 41.66 132 PHE C CA 1
ATOM 3344 C C . PHE C 1 110 ? 87.059 18.119 36.091 1.00 41.41 132 PHE C C 1
ATOM 3345 O O . PHE C 1 110 ? 86.792 19.135 36.750 1.00 41.10 132 PHE C O 1
ATOM 3353 N N . GLU C 1 111 ? 87.231 16.924 36.644 1.00 40.79 133 GLU C N 1
ATOM 3354 C CA . GLU C 1 111 ? 86.917 16.709 38.047 1.00 41.18 133 GLU C CA 1
ATOM 3355 C C . GLU C 1 111 ? 87.680 15.555 38.719 1.00 41.10 133 GLU C C 1
ATOM 3356 O O . GLU C 1 111 ? 88.123 14.590 38.083 1.00 41.34 133 GLU C O 1
ATOM 3362 N N . SER C 1 112 ? 87.801 15.676 40.026 1.00 40.80 134 SER C N 1
ATOM 3363 C CA . SER C 1 112 ? 88.293 14.622 40.870 1.00 40.91 134 SER C CA 1
ATOM 3364 C C . SER C 1 112 ? 87.090 13.708 41.162 1.00 41.77 134 SER C C 1
ATOM 3365 O O . SER C 1 112 ? 86.157 14.130 41.827 1.00 41.86 134 SER C O 1
ATOM 3368 N N . ASP C 1 113 ? 87.110 12.474 40.660 1.00 42.33 135 ASP C N 1
ATOM 3369 C CA . ASP C 1 113 ? 85.955 11.583 40.735 1.00 42.89 135 ASP C CA 1
ATOM 3370 C C . ASP C 1 113 ? 86.206 10.374 41.663 1.00 43.85 135 ASP C C 1
ATOM 3371 O O . ASP C 1 113 ? 87.072 9.530 41.385 1.00 43.57 135 ASP C O 1
ATOM 3376 N N . TYR C 1 114 ? 85.422 10.264 42.742 1.00 44.33 136 TYR C N 1
ATOM 3377 C CA . TYR C 1 114 ? 85.576 9.136 43.656 1.00 44.81 136 TYR C CA 1
ATOM 3378 C C . TYR C 1 114 ? 85.143 7.808 43.049 1.00 45.66 136 TYR C C 1
ATOM 3379 O O . TYR C 1 114 ? 85.732 6.748 43.343 1.00 45.23 136 TYR C O 1
ATOM 3388 N N . ALA C 1 115 ? 84.124 7.874 42.190 1.00 46.90 137 ALA C N 1
ATOM 3389 C CA . ALA C 1 115 ? 83.607 6.722 41.439 1.00 48.01 137 ALA C CA 1
ATOM 3390 C C . ALA C 1 115 ? 83.396 5.457 42.270 1.00 49.55 137 ALA C C 1
ATOM 3391 O O . ALA C 1 115 ? 83.629 4.359 41.769 1.00 49.91 137 ALA C O 1
ATOM 3393 N N . GLY C 1 116 ? 82.963 5.584 43.527 1.00 50.94 138 GLY C N 1
ATOM 3394 C CA . GLY C 1 116 ? 82.766 4.378 44.354 1.00 53.39 138 GLY C CA 1
ATOM 3395 C C . GLY C 1 116 ? 83.970 3.930 45.192 1.00 54.93 138 GLY C C 1
ATOM 3396 O O . GLY C 1 116 ? 83.802 3.306 46.255 1.00 55.27 138 GLY C O 1
ATOM 3397 N N . GLN C 1 117 ? 85.169 4.272 44.704 1.00 55.39 139 GLN C N 1
ATOM 3398 C CA . GLN C 1 117 ? 86.459 4.045 45.364 1.00 55.41 139 GLN C CA 1
ATOM 3399 C C . GLN C 1 117 ? 86.709 4.874 46.628 1.00 54.43 139 GLN C C 1
ATOM 3400 O O . GLN C 1 117 ? 86.087 5.898 46.873 1.00 54.39 139 GLN C O 1
ATOM 3406 N N . SER C 1 118 ? 87.686 4.427 47.397 1.00 53.52 140 SER C N 1
ATOM 3407 C CA . SER C 1 118 ? 88.164 5.153 48.538 1.00 52.08 140 SER C CA 1
ATOM 3408 C C . SER C 1 118 ? 89.097 6.339 48.159 1.00 51.50 140 SER C C 1
ATOM 3409 O O . SER C 1 118 ? 89.252 7.266 48.949 1.00 50.70 140 SER C O 1
ATOM 3412 N N . LEU C 1 119 ? 89.719 6.295 46.969 1.00 50.53 141 LEU C N 1
ATOM 3413 C CA . LEU C 1 119 ? 90.554 7.414 46.429 1.00 49.35 141 LEU C CA 1
ATOM 3414 C C . LEU C 1 119 ? 90.070 7.957 45.075 1.00 47.58 141 LEU C C 1
ATOM 3415 O O . LEU C 1 119 ? 89.682 7.201 44.204 1.00 47.65 141 LEU C O 1
ATOM 3420 N N . PRO C 1 120 ? 90.167 9.269 44.852 1.00 46.62 142 PRO C N 1
ATOM 3421 C CA . PRO C 1 120 ? 89.618 9.785 43.592 1.00 45.71 142 PRO C CA 1
ATOM 3422 C C . PRO C 1 120 ? 90.576 9.724 42.401 1.00 45.20 142 PRO C C 1
ATOM 3423 O O . PRO C 1 120 ? 91.807 9.734 42.564 1.00 44.98 142 PRO C O 1
ATOM 3427 N N . ALA C 1 121 ? 89.981 9.659 41.214 1.00 44.18 143 ALA C N 1
ATOM 3428 C CA . ALA C 1 121 ? 90.674 9.717 39.948 1.00 42.83 143 ALA C CA 1
ATOM 3429 C C . ALA C 1 121 ? 90.442 11.104 39.267 1.00 42.85 143 ALA C C 1
ATOM 3430 O O . ALA C 1 121 ? 89.300 11.546 39.087 1.00 42.95 143 ALA C O 1
ATOM 3432 N N . ALA C 1 122 ? 91.533 11.801 38.944 1.00 42.47 144 ALA C N 1
ATOM 3433 C CA . ALA C 1 122 ? 91.487 13.023 38.150 1.00 42.07 144 ALA C CA 1
ATOM 3434 C C . ALA C 1 122 ? 90.991 12.692 36.732 1.00 42.35 144 ALA C C 1
ATOM 3435 O O . ALA C 1 122 ? 91.642 11.948 35.980 1.00 41.99 144 ALA C O 1
ATOM 3437 N N . THR C 1 123 ? 89.843 13.270 36.377 1.00 42.21 145 THR C N 1
ATOM 3438 C CA . THR C 1 123 ? 89.047 12.773 35.277 1.00 42.58 145 THR C CA 1
ATOM 3439 C C . THR C 1 123 ? 88.704 13.939 34.370 1.00 42.92 145 THR C C 1
ATOM 3440 O O . THR C 1 123 ? 88.161 14.954 34.826 1.00 43.85 145 THR C O 1
ATOM 3444 N N . ILE C 1 124 ? 89.044 13.790 33.092 1.00 42.43 146 ILE C N 1
ATOM 3445 C CA . ILE C 1 124 ? 88.806 14.805 32.096 1.00 42.27 146 ILE C CA 1
ATOM 3446 C C . ILE C 1 124 ? 88.086 14.146 30.933 1.00 42.80 146 ILE C C 1
ATOM 3447 O O . ILE C 1 124 ? 88.555 13.159 30.383 1.00 43.74 146 ILE C O 1
ATOM 3452 N N . GLU C 1 125 ? 86.930 14.660 30.559 1.00 42.92 147 GLU C N 1
ATOM 3453 C CA . GLU C 1 125 ? 86.238 14.113 29.419 1.00 43.50 147 GLU C CA 1
ATOM 3454 C C . GLU C 1 125 ? 85.903 15.235 28.485 1.00 42.08 147 GLU C C 1
ATOM 3455 O O . GLU C 1 125 ? 85.203 16.152 28.876 1.00 42.54 147 GLU C O 1
ATOM 3461 N N . LEU C 1 126 ? 86.395 15.176 27.252 1.00 41.07 148 LEU C N 1
ATOM 3462 C CA . LEU C 1 126 ? 86.050 16.203 26.268 1.00 39.78 148 LEU C CA 1
ATOM 3463 C C . LEU C 1 126 ? 85.707 15.612 24.894 1.00 39.92 148 LEU C C 1
ATOM 3464 O O . LEU C 1 126 ? 86.093 14.473 24.579 1.00 39.79 148 LEU C O 1
ATOM 3469 N N . ASN C 1 127 ? 84.966 16.376 24.093 1.00 40.02 149 ASN C N 1
ATOM 3470 C CA . ASN C 1 127 ? 84.736 16.042 22.679 1.00 40.64 149 ASN C CA 1
ATOM 3471 C C . ASN C 1 127 ? 85.432 17.073 21.827 1.00 40.79 149 ASN C C 1
ATOM 3472 O O . ASN C 1 127 ? 85.215 18.267 21.995 1.00 40.66 149 ASN C O 1
ATOM 3477 N N . ALA C 1 128 ? 86.286 16.614 20.931 1.00 41.72 150 ALA C N 1
ATOM 3478 C CA . ALA C 1 128 ? 86.981 17.536 20.028 1.00 42.90 150 ALA C CA 1
ATOM 3479 C C . ALA C 1 128 ? 86.350 17.422 18.673 1.00 43.63 150 ALA C C 1
ATOM 3480 O O . ALA C 1 128 ? 85.909 16.335 18.275 1.00 43.25 150 ALA C O 1
ATOM 3482 N N . LYS C 1 129 ? 86.317 18.545 17.975 1.00 45.46 151 LYS C N 1
ATOM 3483 C CA . LYS C 1 129 ? 85.986 18.571 16.556 1.00 48.14 151 LYS C CA 1
ATOM 3484 C C . LYS C 1 129 ? 87.089 19.216 15.745 1.00 49.52 151 LYS C C 1
ATOM 3485 O O . LYS C 1 129 ? 87.623 20.261 16.142 1.00 49.90 151 LYS C O 1
ATOM 3491 N N . LEU C 1 130 ? 87.408 18.622 14.598 1.00 51.66 152 LEU C N 1
ATOM 3492 C CA . LEU C 1 130 ? 88.288 19.280 13.635 1.00 53.98 152 LEU C CA 1
ATOM 3493 C C . LEU C 1 130 ? 87.485 19.873 12.487 1.00 56.00 152 LEU C C 1
ATOM 3494 O O . LEU C 1 130 ? 86.824 19.144 11.751 1.00 56.93 152 LEU C O 1
ATOM 3499 N N . LEU C 1 131 ? 87.526 21.194 12.345 1.00 57.93 153 LEU C N 1
ATOM 3500 C CA . LEU C 1 131 ? 86.832 21.886 11.254 1.00 59.59 153 LEU C CA 1
ATOM 3501 C C . LEU C 1 131 ? 87.761 22.144 10.073 1.00 60.87 153 LEU C C 1
ATOM 3502 O O . LEU C 1 131 ? 88.984 22.184 10.251 1.00 61.53 153 LEU C O 1
ATOM 3507 N N . HIS C 1 132 ? 87.209 22.299 8.872 1.00 61.73 154 HIS C N 1
ATOM 3508 C CA . HIS C 1 132 ? 87.980 22.867 7.775 1.00 62.88 154 HIS C CA 1
ATOM 3509 C C . HIS C 1 132 ? 87.491 24.304 7.706 1.00 63.73 154 HIS C C 1
ATOM 3510 O O . HIS C 1 132 ? 86.285 24.524 7.616 1.00 64.48 154 HIS C O 1
ATOM 3517 N N . SER C 1 133 ? 88.388 25.288 7.783 1.00 64.60 155 SER C N 1
ATOM 3518 C CA . SER C 1 133 ? 87.942 26.675 8.015 1.00 65.66 155 SER C CA 1
ATOM 3519 C C . SER C 1 133 ? 87.315 27.322 6.798 1.00 66.65 155 SER C C 1
ATOM 3520 O O . SER C 1 133 ? 86.342 28.070 6.953 1.00 66.43 155 SER C O 1
ATOM 3523 N N . SER C 1 134 ? 87.900 27.052 5.612 1.00 67.92 156 SER C N 1
ATOM 3524 C CA . SER C 1 134 ? 87.360 27.448 4.279 1.00 68.88 156 SER C CA 1
ATOM 3525 C C . SER C 1 134 ? 85.853 27.400 4.226 1.00 69.27 156 SER C C 1
ATOM 3526 O O . SER C 1 134 ? 85.203 28.431 4.113 1.00 68.76 156 SER C O 1
ATOM 3529 N N . ASP C 1 135 ? 85.326 26.178 4.333 1.00 70.29 157 ASP C N 1
ATOM 3530 C CA . ASP C 1 135 ? 83.922 25.872 4.076 1.00 71.46 157 ASP C CA 1
ATOM 3531 C C . ASP C 1 135 ? 83.143 25.423 5.313 1.00 71.52 157 ASP C C 1
ATOM 3532 O O . ASP C 1 135 ? 82.100 24.749 5.186 1.00 71.76 157 ASP C O 1
ATOM 3537 N N . GLN C 1 136 ? 83.642 25.769 6.503 1.00 71.22 158 GLN C N 1
ATOM 3538 C CA . GLN C 1 136 ? 82.931 25.460 7.744 1.00 70.51 158 GLN C CA 1
ATOM 3539 C C . GLN C 1 136 ? 82.656 23.945 7.918 1.00 69.44 158 GLN C C 1
ATOM 3540 O O . GLN C 1 136 ? 81.709 23.566 8.607 1.00 69.67 158 GLN C O 1
ATOM 3546 N N . ARG C 1 137 ? 83.475 23.086 7.305 1.00 67.74 159 ARG C N 1
ATOM 3547 C CA . ARG C 1 137 ? 83.163 21.651 7.213 1.00 66.25 159 ARG C CA 1
ATOM 3548 C C . ARG C 1 137 ? 83.720 20.820 8.358 1.00 65.51 159 ARG C C 1
ATOM 3549 O O . ARG C 1 137 ? 84.924 20.866 8.644 1.00 65.59 159 ARG C O 1
ATOM 3557 N N . VAL C 1 138 ? 82.858 20.024 8.987 1.00 64.29 160 VAL C N 1
ATOM 3558 C CA . VAL C 1 138 ? 83.331 19.076 9.989 1.00 62.89 160 VAL C CA 1
ATOM 3559 C C . VAL C 1 138 ? 84.089 17.941 9.320 1.00 62.61 160 VAL C C 1
ATOM 3560 O O . VAL C 1 138 ? 83.580 17.235 8.445 1.00 62.71 160 VAL C O 1
ATOM 3564 N N . VAL C 1 139 ? 85.348 17.835 9.723 1.00 62.06 161 VAL C N 1
ATOM 3565 C CA . VAL C 1 139 ? 86.262 16.836 9.245 1.00 61.05 161 VAL C CA 1
ATOM 3566 C C . VAL C 1 139 ? 86.033 15.603 10.095 1.00 61.29 161 VAL C C 1
ATOM 3567 O O . VAL C 1 139 ? 85.854 14.521 9.538 1.00 61.67 161 VAL C O 1
ATOM 3571 N N . ALA C 1 140 ? 86.009 15.782 11.428 1.00 60.97 162 ALA C N 1
ATOM 3572 C CA . ALA C 1 140 ? 85.944 14.682 12.411 1.00 60.59 162 ALA C CA 1
ATOM 3573 C C . ALA C 1 140 ? 85.732 15.124 13.866 1.00 60.92 162 ALA C C 1
ATOM 3574 O O . ALA C 1 140 ? 85.980 16.281 14.265 1.00 61.15 162 ALA C O 1
ATOM 3576 N N . SER C 1 141 ? 85.303 14.164 14.673 1.00 60.44 163 SER C N 1
ATOM 3577 C CA . SER C 1 141 ? 84.804 14.459 15.992 1.00 59.71 163 SER C CA 1
ATOM 3578 C C . SER C 1 141 ? 85.027 13.211 16.838 1.00 58.83 163 SER C C 1
ATOM 3579 O O . SER C 1 141 ? 84.448 12.177 16.554 1.00 59.05 163 SER C O 1
ATOM 3582 N N . ARG C 1 142 ? 85.902 13.299 17.838 1.00 57.37 164 ARG C N 1
ATOM 3583 C CA . ARG C 1 142 ? 86.165 12.179 18.755 1.00 55.97 164 ARG C CA 1
ATOM 3584 C C . ARG C 1 142 ? 85.965 12.646 20.197 1.00 54.32 164 ARG C C 1
ATOM 3585 O O . ARG C 1 142 ? 86.264 13.801 20.558 1.00 54.07 164 ARG C O 1
ATOM 3593 N N . THR C 1 143 ? 85.408 11.747 20.997 1.00 52.40 165 THR C N 1
ATOM 3594 C CA . THR C 1 143 ? 85.268 11.959 22.419 1.00 50.83 165 THR C CA 1
ATOM 3595 C C . THR C 1 143 ? 86.483 11.369 23.135 1.00 49.75 165 THR C C 1
ATOM 3596 O O . THR C 1 143 ? 86.888 10.233 22.856 1.00 49.65 165 THR C O 1
ATOM 3600 N N . PHE C 1 144 ? 87.075 12.151 24.035 1.00 48.42 166 PHE C N 1
ATOM 3601 C CA . PHE C 1 144 ? 88.261 11.723 24.776 1.00 47.20 166 PHE C CA 1
ATOM 3602 C C . PHE C 1 144 ? 87.959 11.704 26.247 1.00 47.29 166 PHE C C 1
ATOM 3603 O O . PHE C 1 144 ? 87.444 12.706 26.772 1.00 48.11 166 PHE C O 1
ATOM 3611 N N . THR C 1 145 ? 88.297 10.590 26.907 1.00 46.51 167 THR C N 1
ATOM 3612 C CA . THR C 1 145 ? 88.169 10.426 28.350 1.00 45.64 167 THR C CA 1
ATOM 3613 C C . THR C 1 145 ? 89.440 9.822 28.917 1.00 45.29 167 THR C C 1
ATOM 3614 O O . THR C 1 145 ? 89.969 8.869 28.381 1.00 45.39 167 THR C O 1
ATOM 3618 N N . VAL C 1 146 ? 89.899 10.371 30.032 1.00 44.80 168 VAL C N 1
ATOM 3619 C CA . VAL C 1 146 ? 91.110 9.976 30.672 1.00 44.45 168 VAL C CA 1
ATOM 3620 C C . VAL C 1 146 ? 90.864 10.111 32.182 1.00 44.84 168 VAL C C 1
ATOM 3621 O O . VAL C 1 146 ? 90.414 11.174 32.646 1.00 44.46 168 VAL C O 1
ATOM 3625 N N . ALA C 1 147 ? 91.139 9.044 32.948 1.00 45.17 169 ALA C N 1
ATOM 3626 C CA . ALA C 1 147 ? 91.020 9.081 34.436 1.00 45.47 169 ALA C CA 1
ATOM 3627 C C . ALA C 1 147 ? 92.308 8.579 35.077 1.00 45.51 169 ALA C C 1
ATOM 3628 O O . ALA C 1 147 ? 92.789 7.523 34.705 1.00 45.79 169 ALA C O 1
ATOM 3630 N N . ARG C 1 148 ? 92.895 9.329 36.002 1.00 45.57 170 ARG C N 1
ATOM 3631 C CA . ARG C 1 148 ? 94.109 8.831 36.664 1.00 46.51 170 ARG C CA 1
ATOM 3632 C C . ARG C 1 148 ? 93.943 8.925 38.182 1.00 46.22 170 ARG C C 1
ATOM 3633 O O . ARG C 1 148 ? 93.571 9.976 38.707 1.00 45.28 170 ARG C O 1
ATOM 3641 N N . PRO C 1 149 ? 94.236 7.822 38.889 1.00 46.25 171 PRO C N 1
ATOM 3642 C CA . PRO C 1 149 ? 93.853 7.778 40.279 1.00 46.42 171 PRO C CA 1
ATOM 3643 C C . PRO C 1 149 ? 94.862 8.512 41.141 1.00 46.45 171 PRO C C 1
ATOM 3644 O O . PRO C 1 149 ? 96.056 8.472 40.877 1.00 46.41 171 PRO C O 1
ATOM 3648 N N . SER C 1 150 ? 94.370 9.222 42.148 1.00 46.88 172 SER C N 1
ATOM 3649 C CA . SER C 1 150 ? 95.236 9.954 43.040 1.00 46.23 172 SER C CA 1
ATOM 3650 C C . SER C 1 150 ? 95.798 8.928 43.986 1.00 46.59 172 SER C C 1
ATOM 3651 O O . SER C 1 150 ? 95.140 7.963 44.338 1.00 46.19 172 SER C O 1
ATOM 3654 N N . SER C 1 151 ? 97.053 9.110 44.351 1.00 47.45 173 SER C N 1
ATOM 3655 C CA . SER C 1 151 ? 97.700 8.218 45.283 1.00 47.99 173 SER C CA 1
ATOM 3656 C C . SER C 1 151 ? 97.255 8.561 46.735 1.00 48.38 173 SER C C 1
ATOM 3657 O O . SER C 1 151 ? 97.706 7.937 47.700 1.00 49.17 173 SER C O 1
ATOM 3660 N N . SER C 1 152 ? 96.376 9.546 46.890 1.00 47.92 174 SER C N 1
ATOM 3661 C CA . SER C 1 152 ? 96.048 10.082 48.200 1.00 47.58 174 SER C CA 1
ATOM 3662 C C . SER C 1 152 ? 94.852 11.020 48.112 1.00 47.84 174 SER C C 1
ATOM 3663 O O . SER C 1 152 ? 94.382 11.352 47.031 1.00 47.86 174 SER C O 1
ATOM 3666 N N . THR C 1 153 ? 94.380 11.430 49.275 1.00 47.94 175 THR C N 1
ATOM 3667 C CA . THR C 1 153 ? 93.146 12.145 49.441 1.00 47.96 175 THR C CA 1
ATOM 3668 C C . THR C 1 153 ? 93.404 13.640 49.367 1.00 48.43 175 THR C C 1
ATOM 3669 O O . THR C 1 153 ? 92.508 14.404 49.032 1.00 48.31 175 THR C O 1
ATOM 3673 N N . ASP C 1 154 ? 94.631 14.040 49.710 1.00 48.96 176 ASP C N 1
ATOM 3674 C CA . ASP C 1 154 ? 95.063 15.435 49.711 1.00 49.85 176 ASP C CA 1
ATOM 3675 C C . ASP C 1 154 ? 94.955 16.059 48.343 1.00 48.94 176 ASP C C 1
ATOM 3676 O O . ASP C 1 154 ? 95.160 15.387 47.321 1.00 48.30 176 ASP C O 1
ATOM 3681 N N . THR C 1 155 ? 94.697 17.363 48.325 1.00 47.91 177 THR C N 1
ATOM 3682 C CA . THR C 1 155 ? 94.600 18.052 47.062 1.00 47.45 177 THR C CA 1
ATOM 3683 C C . THR C 1 155 ? 95.917 18.058 46.267 1.00 46.95 177 THR C C 1
ATOM 3684 O O . THR C 1 155 ? 95.874 17.811 45.062 1.00 48.10 177 THR C O 1
ATOM 3688 N N . ALA C 1 156 ? 97.063 18.299 46.907 1.00 45.81 178 ALA C N 1
ATOM 3689 C CA . ALA C 1 156 ? 98.377 18.153 46.231 1.00 44.38 178 ALA C CA 1
ATOM 3690 C C . ALA C 1 156 ? 98.445 16.845 45.450 1.00 43.28 178 ALA C C 1
ATOM 3691 O O . ALA C 1 156 ? 98.715 16.837 44.244 1.00 43.33 178 ALA C O 1
ATOM 3693 N N . ALA C 1 157 ? 98.155 15.737 46.099 1.00 41.83 179 ALA C N 1
ATOM 3694 C CA . ALA C 1 157 ? 98.151 14.492 45.335 1.00 40.94 179 ALA C CA 1
ATOM 3695 C C . ALA C 1 157 ? 97.123 14.466 44.192 1.00 40.40 179 ALA C C 1
ATOM 3696 O O . ALA C 1 157 ? 97.374 13.819 43.195 1.00 40.25 179 ALA C O 1
ATOM 3698 N N . VAL C 1 158 ? 95.969 15.136 44.344 1.00 39.87 180 VAL C N 1
ATOM 3699 C CA . VAL C 1 158 ? 94.922 15.090 43.310 1.00 39.46 180 VAL C CA 1
ATOM 3700 C C . VAL C 1 158 ? 95.321 15.940 42.104 1.00 39.50 180 VAL C C 1
ATOM 3701 O O . VAL C 1 158 ? 95.148 15.541 40.942 1.00 38.13 180 VAL C O 1
ATOM 3705 N N . ALA C 1 159 ? 95.852 17.121 42.415 1.00 39.41 181 ALA C N 1
ATOM 3706 C CA . ALA C 1 159 ? 96.465 17.981 41.431 1.00 39.42 181 ALA C CA 1
ATOM 3707 C C . ALA C 1 159 ? 97.610 17.264 40.641 1.00 39.45 181 ALA C C 1
ATOM 3708 O O . ALA C 1 159 ? 97.710 17.406 39.425 1.00 39.82 181 ALA C O 1
ATOM 3710 N N . ALA C 1 160 ? 98.469 16.498 41.295 1.00 38.78 182 ALA C N 1
ATOM 3711 C CA . ALA C 1 160 ? 99.490 15.787 40.528 1.00 38.53 182 ALA C CA 1
ATOM 3712 C C . ALA C 1 160 ? 98.820 14.785 39.571 1.00 39.03 182 ALA C C 1
ATOM 3713 O O . ALA C 1 160 ? 99.334 14.469 38.507 1.00 39.70 182 ALA C O 1
ATOM 3715 N N . ALA C 1 161 ? 97.654 14.284 39.929 1.00 39.56 183 ALA C N 1
ATOM 3716 C CA . ALA C 1 161 ? 96.956 13.402 39.004 1.00 39.91 183 ALA C CA 1
ATOM 3717 C C . ALA C 1 161 ? 96.349 14.153 37.796 1.00 40.18 183 ALA C C 1
ATOM 3718 O O . ALA C 1 161 ? 96.323 13.632 36.693 1.00 41.35 183 ALA C O 1
ATOM 3720 N N . PHE C 1 162 ? 95.864 15.368 38.003 1.00 40.37 184 PHE C N 1
ATOM 3721 C CA . PHE C 1 162 ? 95.355 16.194 36.927 1.00 40.31 184 PHE C CA 1
ATOM 3722 C C . PHE C 1 162 ? 96.451 16.531 35.935 1.00 40.68 184 PHE C C 1
ATOM 3723 O O . PHE C 1 162 ? 96.260 16.421 34.721 1.00 40.84 184 PHE C O 1
ATOM 3731 N N . GLU C 1 163 ? 97.607 16.925 36.450 1.00 41.63 185 GLU C N 1
ATOM 3732 C CA . GLU C 1 163 ? 98.807 17.088 35.621 1.00 42.70 185 GLU C CA 1
ATOM 3733 C C . GLU C 1 163 ? 99.006 15.890 34.729 1.00 42.27 185 GLU C C 1
ATOM 3734 O O . GLU C 1 163 ? 99.161 16.050 33.503 1.00 42.95 185 GLU C O 1
ATOM 3740 N N . GLN C 1 164 ? 98.952 14.700 35.323 1.00 41.39 186 GLN C N 1
ATOM 3741 C CA . GLN C 1 164 ? 99.056 13.471 34.538 1.00 42.03 186 GLN C CA 1
ATOM 3742 C C . GLN C 1 164 ? 97.911 13.252 33.551 1.00 41.41 186 GLN C C 1
ATOM 3743 O O . GLN C 1 164 ? 98.133 12.783 32.449 1.00 41.91 186 GLN C O 1
ATOM 3749 N N . ALA C 1 165 ? 96.687 13.574 33.947 1.00 40.84 187 ALA C N 1
ATOM 3750 C CA . ALA C 1 165 ? 95.549 13.362 33.085 1.00 40.35 187 ALA C CA 1
ATOM 3751 C C . ALA C 1 165 ? 95.548 14.359 31.927 1.00 40.14 187 ALA C C 1
ATOM 3752 O O . ALA C 1 165 ? 95.183 13.995 30.798 1.00 39.54 187 ALA C O 1
ATOM 3754 N N . LEU C 1 166 ? 95.961 15.601 32.211 1.00 39.27 188 LEU C N 1
ATOM 3755 C CA . LEU C 1 166 ? 96.055 16.634 31.199 1.00 39.36 188 LEU C CA 1
ATOM 3756 C C . LEU C 1 166 ? 97.021 16.246 30.120 1.00 39.23 188 LEU C C 1
ATOM 3757 O O . LEU C 1 166 ? 96.695 16.256 28.948 1.00 39.50 188 LEU C O 1
ATOM 3762 N N . THR C 1 167 ? 98.228 15.908 30.545 1.00 39.39 189 THR C N 1
ATOM 3763 C CA . THR C 1 167 ? 99.263 15.426 29.667 1.00 39.89 189 THR C CA 1
ATOM 3764 C C . THR C 1 167 ? 98.742 14.305 28.737 1.00 39.91 189 THR C C 1
ATOM 3765 O O . THR C 1 167 ? 98.899 14.403 27.521 1.00 40.05 189 THR C O 1
ATOM 3769 N N . GLN C 1 168 ? 98.132 13.258 29.297 1.00 39.60 190 GLN C N 1
ATOM 3770 C CA . GLN C 1 168 ? 97.589 12.180 28.488 1.00 41.27 190 GLN C CA 1
ATOM 3771 C C . GLN C 1 168 ? 96.536 12.738 27.516 1.00 40.29 190 GLN C C 1
ATOM 3772 O O . GLN C 1 168 ? 96.632 12.505 26.313 1.00 40.29 190 GLN C O 1
ATOM 3778 N N . VAL C 1 169 ? 95.569 13.516 27.994 1.00 40.03 191 VAL C N 1
ATOM 3779 C CA . VAL C 1 169 ? 94.502 13.893 27.084 1.00 40.30 191 VAL C CA 1
ATOM 3780 C C . VAL C 1 169 ? 95.025 14.774 25.934 1.00 41.52 191 VAL C C 1
ATOM 3781 O O . VAL C 1 169 ? 94.608 14.601 24.779 1.00 41.52 191 VAL C O 1
ATOM 3785 N N . THR C 1 170 ? 95.949 15.690 26.256 1.00 42.51 192 THR C N 1
ATOM 3786 C CA . THR C 1 170 ? 96.603 16.558 25.270 1.00 43.09 192 THR C CA 1
ATOM 3787 C C . THR C 1 170 ? 97.433 15.767 24.232 1.00 44.28 192 THR C C 1
ATOM 3788 O O . THR C 1 170 ? 97.335 16.039 23.017 1.00 44.38 192 THR C O 1
ATOM 3792 N N . THR C 1 171 ? 98.261 14.823 24.709 1.00 44.75 193 THR C N 1
ATOM 3793 C CA . THR C 1 171 ? 99.017 13.931 23.832 1.00 46.12 193 THR C CA 1
ATOM 3794 C C . THR C 1 171 ? 98.071 13.293 22.800 1.00 46.60 193 THR C C 1
ATOM 3795 O O . THR C 1 171 ? 98.367 13.285 21.609 1.00 47.09 193 THR C O 1
ATOM 3799 N N . GLU C 1 172 ? 96.926 12.801 23.260 1.00 46.13 194 GLU C N 1
ATOM 3800 C CA . GLU C 1 172 ? 95.956 12.185 22.381 1.00 46.96 194 GLU C CA 1
ATOM 3801 C C . GLU C 1 172 ? 95.335 13.152 21.378 1.00 46.17 194 GLU C C 1
ATOM 3802 O O . GLU C 1 172 ? 95.117 12.795 20.215 1.00 46.24 194 GLU C O 1
ATOM 3808 N N . LEU C 1 173 ? 95.045 14.364 21.827 1.00 45.82 195 LEU C N 1
ATOM 3809 C CA . LEU C 1 173 ? 94.476 15.389 20.960 1.00 45.76 195 LEU C CA 1
ATOM 3810 C C . LEU C 1 173 ? 95.438 15.863 19.870 1.00 45.94 195 LEU C C 1
ATOM 3811 O O . LEU C 1 173 ? 95.044 16.093 18.729 1.00 45.69 195 LEU C O 1
ATOM 3816 N N . VAL C 1 174 ? 96.702 16.034 20.228 1.00 46.22 196 VAL C N 1
ATOM 3817 C CA . VAL C 1 174 ? 97.649 16.591 19.285 1.00 46.16 196 VAL C CA 1
ATOM 3818 C C . VAL C 1 174 ? 97.813 15.585 18.190 1.00 46.76 196 VAL C C 1
ATOM 3819 O O . VAL C 1 174 ? 97.645 15.937 17.024 1.00 47.90 196 VAL C O 1
ATOM 3823 N N . GLY C 1 175 ? 98.078 14.333 18.568 1.00 46.42 197 GLY C N 1
ATOM 3824 C CA . GLY C 1 175 ? 98.181 13.234 17.621 1.00 46.56 197 GLY C CA 1
ATOM 3825 C C . GLY C 1 175 ? 96.939 13.006 16.767 1.00 47.12 197 GLY C C 1
ATOM 3826 O O . GLY C 1 175 ? 97.023 12.563 15.620 1.00 47.78 197 GLY C O 1
ATOM 3827 N N . TRP C 1 176 ? 95.773 13.298 17.324 1.00 47.13 198 TRP C N 1
ATOM 3828 C CA . TRP C 1 176 ? 94.546 13.087 16.604 1.00 46.85 198 TRP C CA 1
ATOM 3829 C C . TRP C 1 176 ? 94.349 14.214 15.625 1.00 47.72 198 TRP C C 1
ATOM 3830 O O . TRP C 1 176 ? 93.852 14.015 14.513 1.00 47.95 198 TRP C O 1
ATOM 3841 N N . THR C 1 177 ? 94.728 15.412 16.038 1.00 48.49 199 THR C N 1
ATOM 3842 C CA . THR C 1 177 ? 94.609 16.556 15.160 1.00 49.40 199 THR C CA 1
ATOM 3843 C C . THR C 1 177 ? 95.583 16.388 13.973 1.00 50.53 199 THR C C 1
ATOM 3844 O O . THR C 1 177 ? 95.170 16.510 12.814 1.00 50.76 199 THR C O 1
ATOM 3848 N N . LEU C 1 178 ? 96.840 16.040 14.243 1.00 51.41 200 LEU C N 1
ATOM 3849 C CA . LEU C 1 178 ? 97.810 15.924 13.158 1.00 52.99 200 LEU C CA 1
ATOM 3850 C C . LEU C 1 178 ? 97.425 14.849 12.126 1.00 54.72 200 LEU C C 1
ATOM 3851 O O . LEU C 1 178 ? 97.285 15.167 10.944 1.00 55.07 200 LEU C O 1
ATOM 3856 N N . ILE C 1 179 ? 97.247 13.602 12.579 1.00 56.30 201 ILE C N 1
ATOM 3857 C CA . ILE C 1 179 ? 96.852 12.491 11.712 1.00 57.97 201 ILE C CA 1
ATOM 3858 C C . ILE C 1 179 ? 95.618 12.831 10.888 1.00 59.47 201 ILE C C 1
ATOM 3859 O O . ILE C 1 179 ? 95.688 12.804 9.670 1.00 60.47 201 ILE C O 1
ATOM 3864 N N . THR C 1 180 ? 94.507 13.160 11.552 1.00 60.92 202 THR C N 1
ATOM 3865 C CA . THR C 1 180 ? 93.207 13.349 10.907 1.00 61.96 202 THR C CA 1
ATOM 3866 C C . THR C 1 180 ? 93.298 14.466 9.896 1.00 63.24 202 THR C C 1
ATOM 3867 O O . THR C 1 180 ? 92.932 14.278 8.738 1.00 64.06 202 THR C O 1
ATOM 3871 N N . GLY C 1 181 ? 93.788 15.618 10.343 1.00 64.18 203 GLY C N 1
ATOM 3872 C CA . GLY C 1 181 ? 93.893 16.793 9.503 1.00 65.98 203 GLY C CA 1
ATOM 3873 C C . GLY C 1 181 ? 94.756 16.596 8.271 1.00 67.24 203 GLY C C 1
ATOM 3874 O O . GLY C 1 181 ? 94.468 17.162 7.225 1.00 67.14 203 GLY C O 1
ATOM 3875 N N . GLN C 1 182 ? 95.814 15.798 8.400 1.00 68.77 204 GLN C N 1
ATOM 3876 C CA . GLN C 1 182 ? 96.671 15.440 7.267 1.00 70.60 204 GLN C CA 1
ATOM 3877 C C . GLN C 1 182 ? 95.907 14.547 6.281 1.00 72.01 204 GLN C C 1
ATOM 3878 O O . GLN C 1 182 ? 95.742 14.908 5.112 1.00 72.88 204 GLN C O 1
ATOM 3884 N N . GLN C 1 183 ? 95.403 13.411 6.759 1.00 73.25 205 GLN C N 1
ATOM 3885 C CA . GLN C 1 183 ? 94.520 12.566 5.960 1.00 74.35 205 GLN C CA 1
ATOM 3886 C C . GLN C 1 183 ? 93.391 13.348 5.304 1.00 74.63 205 GLN C C 1
ATOM 3887 O O . GLN C 1 183 ? 92.642 12.795 4.495 1.00 74.94 205 GLN C O 1
ATOM 3893 N N . ASP C 1 184 ? 93.265 14.625 5.642 1.00 75.03 206 ASP C N 1
ATOM 3894 C CA . ASP C 1 184 ? 92.279 15.461 4.979 1.00 75.73 206 ASP C CA 1
ATOM 3895 C C . ASP C 1 184 ? 92.869 16.521 4.065 1.00 76.84 206 ASP C C 1
ATOM 3896 O O . ASP C 1 184 ? 92.199 16.945 3.129 1.00 77.53 206 ASP C O 1
ATOM 3901 N N . SER C 1 185 ? 94.094 16.972 4.307 1.00 77.57 207 SER C N 1
ATOM 3902 C CA . SER C 1 185 ? 94.644 17.963 3.399 1.00 78.62 207 SER C CA 1
ATOM 3903 C C . SER C 1 185 ? 94.815 17.293 2.035 1.00 79.39 207 SER C C 1
ATOM 3904 O O . SER C 1 185 ? 94.494 17.887 1.002 1.00 79.64 207 SER C O 1
ATOM 3907 N N . GLN C 1 186 ? 95.244 16.027 2.067 1.00 80.28 208 GLN C N 1
ATOM 3908 C CA . GLN C 1 186 ? 95.462 15.182 0.876 1.00 81.21 208 GLN C CA 1
ATOM 3909 C C . GLN C 1 186 ? 94.196 14.660 0.148 1.00 81.31 208 GLN C C 1
ATOM 3910 O O . GLN C 1 186 ? 94.145 13.488 -0.225 1.00 81.28 208 GLN C O 1
ATOM 3916 N N . THR C 1 187 ? 93.197 15.524 -0.042 1.00 81.51 209 THR C N 1
ATOM 3917 C CA . THR C 1 187 ? 91.958 15.194 -0.747 1.00 81.76 209 THR C CA 1
ATOM 3918 C C . THR C 1 187 ? 91.348 16.499 -1.313 1.00 82.06 209 THR C C 1
ATOM 3919 O O . THR C 1 187 ? 92.074 17.572 -1.350 1.00 81.93 209 THR C O 1
ATOM 3923 N N . THR D 1 11 ? 106.241 48.028 48.290 1.00 45.85 33 THR D N 1
ATOM 3924 C CA . THR D 1 11 ? 107.593 47.920 47.653 1.00 46.84 33 THR D CA 1
ATOM 3925 C C . THR D 1 11 ? 107.483 47.598 46.157 1.00 46.92 33 THR D C 1
ATOM 3926 O O . THR D 1 11 ? 106.963 46.548 45.742 1.00 46.84 33 THR D O 1
ATOM 3930 N N . ILE D 1 12 ? 107.968 48.532 45.349 1.00 46.74 34 ILE D N 1
ATOM 3931 C CA . ILE D 1 12 ? 107.824 48.428 43.920 1.00 46.10 34 ILE D CA 1
ATOM 3932 C C . ILE D 1 12 ? 109.195 48.248 43.284 1.00 45.72 34 ILE D C 1
ATOM 3933 O O . ILE D 1 12 ? 110.046 49.151 43.328 1.00 44.96 34 ILE D O 1
ATOM 3938 N N . TYR D 1 13 ? 109.394 47.074 42.685 1.00 45.25 35 TYR D N 1
ATOM 3939 C CA . TYR D 1 13 ? 110.593 46.808 41.879 1.00 44.73 35 TYR D CA 1
ATOM 3940 C C . TYR D 1 13 ? 110.402 47.225 40.401 1.00 43.77 35 TYR D C 1
ATOM 3941 O O . TYR D 1 13 ? 109.368 46.960 39.793 1.00 43.34 35 TYR D O 1
ATOM 3950 N N . ALA D 1 14 ? 111.389 47.931 39.870 1.00 43.15 36 ALA D N 1
ATOM 3951 C CA . ALA D 1 14 ? 111.365 48.417 38.495 1.00 43.09 36 ALA D CA 1
ATOM 3952 C C . ALA D 1 14 ? 112.714 48.129 37.837 1.00 43.11 36 ALA D C 1
ATOM 3953 O O . ALA D 1 14 ? 113.602 48.969 37.855 1.00 42.50 36 ALA D O 1
ATOM 3955 N N . PRO D 1 15 ? 112.885 46.912 37.293 1.00 43.72 37 PRO D N 1
ATOM 3956 C CA . PRO D 1 15 ? 114.101 46.610 36.532 1.00 44.21 37 PRO D CA 1
ATOM 3957 C C . PRO D 1 15 ? 114.307 47.596 35.398 1.00 44.74 37 PRO D C 1
ATOM 3958 O O . PRO D 1 15 ? 113.355 48.207 34.915 1.00 44.71 37 PRO D O 1
ATOM 3962 N N . THR D 1 16 ? 115.562 47.737 34.996 1.00 45.70 38 THR D N 1
ATOM 3963 C CA . THR D 1 16 ? 116.003 48.586 33.871 1.00 46.07 38 THR D CA 1
ATOM 3964 C C . THR D 1 16 ? 116.693 47.647 32.902 1.00 44.86 38 THR D C 1
ATOM 3965 O O . THR D 1 16 ? 117.733 47.105 33.188 1.00 44.85 38 THR D O 1
ATOM 3969 N N . VAL D 1 17 ? 116.064 47.405 31.780 1.00 44.76 39 VAL D N 1
ATOM 3970 C CA . VAL D 1 17 ? 116.570 46.456 30.814 1.00 44.86 39 VAL D CA 1
ATOM 3971 C C . VAL D 1 17 ? 117.273 47.229 29.691 1.00 45.75 39 VAL D C 1
ATOM 3972 O O . VAL D 1 17 ? 116.648 48.068 29.028 1.00 44.57 39 VAL D O 1
ATOM 3976 N N . ARG D 1 18 ? 118.575 46.955 29.515 1.00 47.10 40 ARG D N 1
ATOM 3977 C CA . ARG D 1 18 ? 119.395 47.616 28.483 1.00 47.69 40 ARG D CA 1
ATOM 3978 C C . ARG D 1 18 ? 120.083 46.552 27.663 1.00 47.55 40 ARG D C 1
ATOM 3979 O O . ARG D 1 18 ? 120.988 45.846 28.137 1.00 47.31 40 ARG D O 1
ATOM 3987 N N . VAL D 1 19 ? 119.647 46.458 26.418 1.00 47.59 41 VAL D N 1
ATOM 3988 C CA . VAL D 1 19 ? 120.186 45.517 25.457 1.00 47.41 41 VAL D CA 1
ATOM 3989 C C . VAL D 1 19 ? 121.341 46.153 24.705 1.00 47.79 41 VAL D C 1
ATOM 3990 O O . VAL D 1 19 ? 121.141 47.153 24.033 1.00 47.45 41 VAL D O 1
ATOM 3994 N N . THR D 1 20 ? 122.537 45.571 24.806 1.00 48.96 42 THR D N 1
ATOM 3995 C CA . THR D 1 20 ? 123.637 45.907 23.876 1.00 50.06 42 THR D CA 1
ATOM 3996 C C . THR D 1 20 ? 123.396 45.245 22.532 1.00 49.62 42 THR D C 1
ATOM 3997 O O . THR D 1 20 ? 123.290 44.017 22.465 1.00 49.50 42 THR D O 1
ATOM 4001 N N . PRO D 1 21 ? 123.365 46.048 21.451 1.00 49.34 43 PRO D N 1
ATOM 4002 C CA . PRO D 1 21 ? 123.211 45.546 20.098 1.00 49.00 43 PRO D CA 1
ATOM 4003 C C . PRO D 1 21 ? 124.335 44.593 19.754 1.00 49.17 43 PRO D C 1
ATOM 4004 O O . PRO D 1 21 ? 125.483 44.772 20.206 1.00 49.13 43 PRO D O 1
ATOM 4008 N N . ASN D 1 22 ? 124.011 43.563 18.982 1.00 48.86 44 ASN D N 1
ATOM 4009 C CA . ASN D 1 22 ? 125.062 42.737 18.433 1.00 48.26 44 ASN D CA 1
ATOM 4010 C C . ASN D 1 22 ? 125.424 43.279 17.033 1.00 47.45 44 ASN D C 1
ATOM 4011 O O . ASN D 1 22 ? 124.560 43.371 16.164 1.00 46.99 44 ASN D O 1
ATOM 4016 N N . PRO D 1 23 ? 126.698 43.667 16.827 1.00 47.09 45 PRO D N 1
ATOM 4017 C CA . PRO D 1 23 ? 127.121 44.174 15.507 1.00 46.79 45 PRO D CA 1
ATOM 4018 C C . PRO D 1 23 ? 126.888 43.157 14.395 1.00 45.95 45 PRO D C 1
ATOM 4019 O O . PRO D 1 23 ? 126.835 43.513 13.246 1.00 45.20 45 PRO D O 1
ATOM 4023 N N . ALA D 1 24 ? 126.710 41.893 14.743 1.00 45.48 46 ALA D N 1
ATOM 4024 C CA . ALA D 1 24 ? 126.452 40.895 13.717 1.00 44.96 46 ALA D CA 1
ATOM 4025 C C . ALA D 1 24 ? 124.974 40.869 13.249 1.00 45.01 46 ALA D C 1
ATOM 4026 O O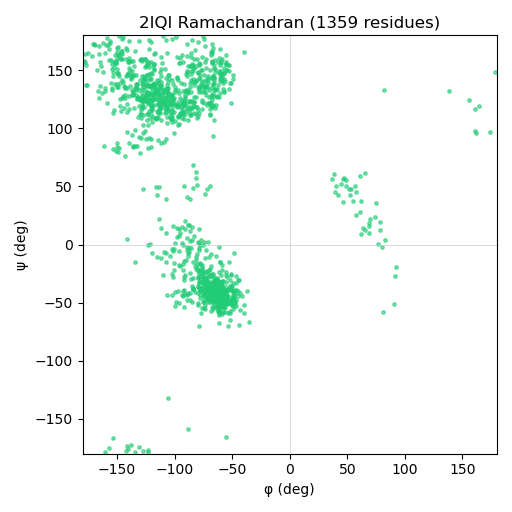 . ALA D 1 24 ? 124.661 40.150 12.309 1.00 44.94 46 ALA D O 1
ATOM 4028 N N . TRP D 1 25 ? 124.070 41.605 13.920 1.00 45.04 47 TRP D N 1
ATOM 4029 C CA . TRP D 1 25 ? 122.638 41.634 13.542 1.00 44.70 47 TRP D CA 1
ATOM 4030 C C . TRP D 1 25 ? 122.450 42.468 12.269 1.00 44.95 47 TRP D C 1
ATOM 4031 O O . TRP D 1 25 ? 122.996 43.570 12.165 1.00 44.83 47 TRP D O 1
ATOM 4042 N N . PRO D 1 26 ? 121.640 41.976 11.319 1.00 44.99 48 PRO D N 1
ATOM 4043 C CA . PRO D 1 26 ? 121.456 42.669 10.071 1.00 45.97 48 PRO D CA 1
ATOM 4044 C C . PRO D 1 26 ? 120.746 43.974 10.329 1.00 47.47 48 PRO D C 1
ATOM 4045 O O . PRO D 1 26 ? 119.719 43.988 11.027 1.00 49.02 48 PRO D O 1
ATOM 4049 N N . GLN D 1 27 ? 121.270 45.067 9.795 1.00 48.25 49 GLN D N 1
ATOM 4050 C CA . GLN D 1 27 ? 120.469 46.291 9.661 1.00 48.84 49 GLN D CA 1
ATOM 4051 C C . GLN D 1 27 ? 119.359 46.073 8.630 1.00 48.51 49 GLN D C 1
ATOM 4052 O O . GLN D 1 27 ? 119.637 45.637 7.540 1.00 49.16 49 GLN D O 1
ATOM 4058 N N . VAL D 1 28 ? 118.112 46.372 8.978 1.00 48.90 50 VAL D N 1
ATOM 4059 C CA . VAL D 1 28 ? 116.957 46.021 8.142 1.00 49.47 50 VAL D CA 1
ATOM 4060 C C . VAL D 1 28 ? 115.998 47.185 7.840 1.00 49.86 50 VAL D C 1
ATOM 4061 O O . VAL D 1 28 ? 115.904 48.172 8.596 1.00 49.83 50 VAL D O 1
ATOM 4065 N N . SER D 1 29 ? 115.241 47.034 6.759 1.00 50.09 51 SER D N 1
ATOM 4066 C CA . SER D 1 29 ? 114.380 48.127 6.305 1.00 50.82 51 SER D CA 1
ATOM 4067 C C . SER D 1 29 ? 112.879 47.769 6.283 1.00 50.42 51 SER D C 1
ATOM 4068 O O . SER D 1 29 ? 112.030 48.633 6.073 1.00 49.60 51 SER D O 1
ATOM 4071 N N . TRP D 1 30 ? 112.548 46.504 6.518 1.00 50.42 52 TRP D N 1
ATOM 4072 C CA . TRP D 1 30 ? 111.153 46.189 6.758 1.00 50.77 52 TRP D CA 1
ATOM 4073 C C . TRP D 1 30 ? 110.664 46.856 8.074 1.00 50.36 52 TRP D C 1
ATOM 4074 O O . TRP D 1 30 ? 111.477 47.283 8.905 1.00 49.77 52 TRP D O 1
ATOM 4085 N N . GLN D 1 31 ? 109.350 47.027 8.209 1.00 49.98 53 GLN D N 1
ATOM 4086 C CA . GLN D 1 31 ? 108.770 47.719 9.369 1.00 50.13 53 GLN D CA 1
ATOM 4087 C C . GLN D 1 31 ? 108.133 46.671 10.258 1.00 47.97 53 GLN D C 1
ATOM 4088 O O . GLN D 1 31 ? 107.372 45.824 9.775 1.00 47.54 53 GLN D O 1
ATOM 4094 N N . LEU D 1 32 ? 108.437 46.730 11.549 1.00 46.03 54 LEU D N 1
ATOM 4095 C CA . LEU D 1 32 ? 107.963 45.706 12.460 1.00 44.65 54 LEU D CA 1
ATOM 4096 C C . LEU D 1 32 ? 106.932 46.228 13.445 1.00 44.49 54 LEU D C 1
ATOM 4097 O O . LEU D 1 32 ? 107.085 47.319 13.980 1.00 44.82 54 LEU D O 1
ATOM 4102 N N . LEU D 1 33 ? 105.896 45.432 13.655 1.00 43.80 55 LEU D N 1
ATOM 4103 C CA . LEU D 1 33 ? 104.930 45.609 14.719 1.00 44.49 55 LEU D CA 1
ATOM 4104 C C . LEU D 1 33 ? 105.166 44.605 15.884 1.00 44.44 55 LEU D C 1
ATOM 4105 O O . LEU D 1 33 ? 105.278 43.396 15.659 1.00 44.54 55 LEU D O 1
ATOM 4110 N N . VAL D 1 34 ? 105.223 45.118 17.118 1.00 44.01 56 VAL D N 1
ATOM 4111 C CA . VAL D 1 34 ? 105.297 44.291 18.322 1.00 43.34 56 VAL D CA 1
ATOM 4112 C C . VAL D 1 34 ? 103.955 44.238 19.026 1.00 43.68 56 VAL D C 1
ATOM 4113 O O . VAL D 1 34 ? 103.518 45.212 19.616 1.00 43.87 56 VAL D O 1
ATOM 4117 N N . ALA D 1 35 ? 103.304 43.081 18.939 1.00 44.43 57 ALA D N 1
ATOM 4118 C CA . ALA D 1 35 ? 101.973 42.818 19.499 1.00 44.49 57 ALA D CA 1
ATOM 4119 C C . ALA D 1 35 ? 101.950 42.832 21.043 1.00 45.31 57 ALA D C 1
ATOM 4120 O O . ALA D 1 35 ? 102.981 42.632 21.666 1.00 45.29 57 ALA D O 1
ATOM 4122 N N . LYS D 1 36 ? 100.797 43.063 21.680 1.00 46.58 58 LYS D N 1
ATOM 4123 C CA . LYS D 1 36 ? 100.743 42.879 23.144 1.00 47.87 58 LYS D CA 1
ATOM 4124 C C . LYS D 1 36 ? 101.005 41.418 23.421 1.00 47.06 58 LYS D C 1
ATOM 4125 O O . LYS D 1 36 ? 100.423 40.578 22.769 1.00 47.48 58 LYS D O 1
ATOM 4131 N N . PRO D 1 37 ? 101.966 41.108 24.306 1.00 46.74 59 PRO D N 1
ATOM 4132 C CA . PRO D 1 37 ? 102.201 39.699 24.644 1.00 46.12 59 PRO D CA 1
ATOM 4133 C C . PRO D 1 37 ? 100.980 39.124 25.354 1.00 46.34 59 PRO D C 1
ATOM 4134 O O . PRO D 1 37 ? 100.254 39.880 26.008 1.00 46.99 59 PRO D O 1
ATOM 4138 N N . SER D 1 38 ? 100.748 37.815 25.213 1.00 46.46 60 SER D N 1
ATOM 4139 C CA . SER D 1 38 ? 99.604 37.098 25.845 1.00 45.90 60 SER D CA 1
ATOM 4140 C C . SER D 1 38 ? 100.062 36.261 27.024 1.00 46.36 60 SER D C 1
ATOM 4141 O O . SER D 1 38 ? 101.144 35.647 26.982 1.00 46.90 60 SER D O 1
ATOM 4144 N N . ALA D 1 39 ? 99.240 36.217 28.069 1.00 46.60 61 ALA D N 1
ATOM 4145 C CA . ALA D 1 39 ? 99.539 35.405 29.274 1.00 46.38 61 ALA D CA 1
ATOM 4146 C C . ALA D 1 39 ? 98.280 35.125 30.104 1.00 46.24 61 ALA D C 1
ATOM 4147 O O . ALA D 1 39 ? 97.255 35.779 29.923 1.00 46.23 61 ALA D O 1
ATOM 4149 N N . ALA D 1 40 ? 98.356 34.161 31.015 1.00 46.11 62 ALA D N 1
ATOM 4150 C CA . ALA D 1 40 ? 97.319 33.990 32.019 1.00 46.27 62 ALA D CA 1
ATOM 4151 C C . ALA D 1 40 ? 97.203 35.235 32.906 1.00 47.31 62 ALA D C 1
ATOM 4152 O O . ALA D 1 40 ? 98.208 35.903 33.181 1.00 46.99 62 ALA D O 1
ATOM 4154 N N . ARG D 1 41 ? 95.994 35.543 33.379 1.00 48.35 63 ARG D N 1
ATOM 4155 C CA . ARG D 1 41 ? 95.813 36.689 34.295 1.00 50.17 63 ARG D CA 1
ATOM 4156 C C . ARG D 1 41 ? 96.897 36.742 35.382 1.00 48.93 63 ARG D C 1
ATOM 4157 O O . ARG D 1 41 ? 97.282 37.816 35.853 1.00 49.09 63 ARG D O 1
ATOM 4165 N N . ILE D 1 42 ? 97.409 35.583 35.774 1.00 48.50 64 ILE D N 1
ATOM 4166 C CA . ILE D 1 42 ? 98.355 35.531 36.901 1.00 48.29 64 ILE D CA 1
ATOM 4167 C C . ILE D 1 42 ? 99.764 36.080 36.586 1.00 47.84 64 ILE D C 1
ATOM 4168 O O . ILE D 1 42 ? 100.438 36.597 37.471 1.00 47.65 64 ILE D O 1
ATOM 4173 N N . ILE D 1 43 ? 100.183 35.975 35.328 1.00 47.29 65 ILE D N 1
ATOM 4174 C CA . ILE D 1 43 ? 101.461 36.501 34.904 1.00 47.19 65 ILE D CA 1
ATOM 4175 C C . ILE D 1 43 ? 101.219 37.960 34.549 1.00 47.43 65 ILE D C 1
ATOM 4176 O O . ILE D 1 43 ? 101.963 38.847 34.991 1.00 47.96 65 ILE D O 1
ATOM 4181 N N . ASP D 1 44 ? 100.157 38.185 33.774 1.00 47.12 66 ASP D N 1
ATOM 4182 C CA . ASP D 1 44 ? 99.716 39.503 33.315 1.00 47.14 66 ASP D CA 1
ATOM 4183 C C . ASP D 1 44 ? 99.158 40.384 34.442 1.00 47.00 66 ASP D C 1
ATOM 4184 O O . ASP D 1 44 ? 98.051 40.919 34.315 1.00 46.23 66 ASP D O 1
ATOM 4189 N N . SER D 1 45 ? 99.920 40.504 35.535 1.00 46.60 67 SER D N 1
ATOM 4190 C CA . SER D 1 45 ? 99.641 41.449 36.599 1.00 46.65 67 SER D CA 1
ATOM 4191 C C . SER D 1 45 ? 100.956 41.959 37.189 1.00 46.79 67 SER D C 1
ATOM 4192 O O . SER D 1 45 ? 102.050 41.535 36.769 1.00 46.88 67 SER D O 1
ATOM 4195 N N . PRO D 1 46 ? 100.866 42.899 38.146 1.00 46.42 68 PRO D N 1
ATOM 4196 C CA . PRO D 1 46 ? 102.101 43.325 38.766 1.00 45.99 68 PRO D CA 1
ATOM 4197 C C . PRO D 1 46 ? 102.437 42.485 40.008 1.00 45.75 68 PRO D C 1
ATOM 4198 O O . PRO D 1 46 ? 103.235 42.905 40.853 1.00 45.58 68 PRO D O 1
ATOM 4202 N N . ARG D 1 47 ? 101.859 41.297 40.106 1.00 45.41 69 ARG D N 1
ATOM 4203 C CA . ARG D 1 47 ? 102.256 40.389 41.170 1.00 45.69 69 ARG D CA 1
ATOM 4204 C C . ARG D 1 47 ? 103.500 39.607 40.816 1.00 44.57 69 ARG D C 1
ATOM 4205 O O . ARG D 1 47 ? 103.695 39.198 39.675 1.00 44.74 69 ARG D O 1
ATOM 4213 N N . ILE D 1 48 ? 104.399 39.475 41.777 1.00 43.68 70 ILE D N 1
ATOM 4214 C CA . ILE D 1 48 ? 105.610 38.709 41.536 1.00 42.56 70 ILE D CA 1
ATOM 4215 C C . ILE D 1 48 ? 105.327 37.249 41.868 1.00 42.47 70 ILE D C 1
ATOM 4216 O O . ILE D 1 48 ? 105.145 36.890 43.019 1.00 43.24 70 ILE D O 1
ATOM 4221 N N . ASN D 1 49 ? 105.229 36.431 40.833 1.00 42.07 71 ASN D N 1
ATOM 4222 C CA . ASN D 1 49 ? 104.950 35.011 40.961 1.00 41.93 71 ASN D CA 1
ATOM 4223 C C . ASN D 1 49 ? 106.125 34.218 41.542 1.00 41.59 71 ASN D C 1
ATOM 4224 O O . ASN D 1 49 ? 107.302 34.509 41.280 1.00 41.39 71 ASN D O 1
ATOM 4229 N N . VAL D 1 50 ? 105.794 33.208 42.332 1.00 41.03 72 VAL D N 1
ATOM 4230 C CA . VAL D 1 50 ? 106.802 32.318 42.908 1.00 40.48 72 VAL D CA 1
ATOM 4231 C C . VAL D 1 50 ? 106.294 30.888 43.033 1.00 39.86 72 VAL D C 1
ATOM 4232 O O . VAL D 1 50 ? 105.125 30.650 43.316 1.00 38.37 72 VAL D O 1
ATOM 4236 N N . ARG D 1 51 ? 107.204 29.955 42.760 1.00 39.82 73 ARG D N 1
ATOM 4237 C CA . ARG D 1 51 ? 106.945 28.516 42.808 1.00 39.38 73 ARG D CA 1
ATOM 4238 C C . ARG D 1 51 ? 107.894 27.825 43.852 1.00 39.82 73 ARG D C 1
ATOM 4239 O O . ARG D 1 51 ? 108.954 27.274 43.470 1.00 40.14 73 ARG D O 1
ATOM 4247 N N . PRO D 1 52 ? 107.505 27.849 45.160 1.00 39.50 74 PRO D N 1
ATOM 4248 C CA . PRO D 1 52 ? 108.250 27.248 46.268 1.00 39.73 74 PRO D CA 1
ATOM 4249 C C . PRO D 1 52 ? 108.230 25.714 46.293 1.00 40.51 74 PRO D C 1
ATOM 4250 O O . PRO D 1 52 ? 109.122 25.123 46.881 1.00 40.76 74 PRO D O 1
ATOM 4254 N N . THR D 1 53 ? 107.237 25.069 45.669 1.00 40.90 75 THR D N 1
ATOM 4255 C CA . THR D 1 53 ? 107.353 23.636 45.305 1.00 40.74 75 THR D CA 1
ATOM 4256 C C . THR D 1 53 ? 106.840 23.438 43.872 1.00 40.58 75 THR D C 1
ATOM 4257 O O . THR D 1 53 ? 106.009 24.225 43.379 1.00 40.19 75 THR D O 1
ATOM 4261 N N . PRO D 1 54 ? 107.345 22.404 43.181 1.00 40.27 76 PRO D N 1
ATOM 4262 C CA . PRO D 1 54 ? 107.049 22.268 41.759 1.00 40.14 76 PRO D CA 1
ATOM 4263 C C . PRO D 1 54 ? 105.594 22.532 41.339 1.00 40.07 76 PRO D C 1
ATOM 4264 O O . PRO D 1 54 ? 105.377 23.163 40.307 1.00 40.06 76 PRO D O 1
ATOM 4268 N N . GLY D 1 55 ? 104.615 22.061 42.106 1.00 39.93 77 GLY D N 1
ATOM 4269 C CA . GLY D 1 55 ? 103.260 21.988 41.569 1.00 40.12 77 GLY D CA 1
ATOM 4270 C C . GLY D 1 55 ? 102.410 23.163 41.974 1.00 40.67 77 GLY D C 1
ATOM 4271 O O . GLY D 1 55 ? 101.200 23.154 41.804 1.00 40.96 77 GLY D O 1
ATOM 4272 N N . GLU D 1 56 ? 103.045 24.202 42.487 1.00 41.27 78 GLU D N 1
ATOM 4273 C CA . GLU D 1 56 ? 102.320 25.203 43.226 1.00 41.82 78 GLU D CA 1
ATOM 4274 C C . GLU D 1 56 ? 102.841 26.635 43.022 1.00 41.35 78 GLU D C 1
ATOM 4275 O O . GLU D 1 56 ? 104.037 26.847 43.024 1.00 41.26 78 GLU D O 1
ATOM 4281 N N . LEU D 1 57 ? 101.923 27.598 42.836 1.00 41.17 79 LEU D N 1
ATOM 4282 C CA . LEU D 1 57 ? 102.233 29.028 42.724 1.00 40.53 79 LEU D CA 1
ATOM 4283 C C . LEU D 1 57 ? 101.728 29.816 43.909 1.00 39.87 79 LEU D C 1
ATOM 4284 O O . LEU D 1 57 ? 100.697 29.506 44.459 1.00 40.14 79 LEU D O 1
ATOM 4289 N N . GLN D 1 58 ? 102.494 30.833 44.274 1.00 39.85 80 GLN D N 1
ATOM 4290 C CA . GLN D 1 58 ? 102.186 31.827 45.290 1.00 39.92 80 GLN D CA 1
ATOM 4291 C C . GLN D 1 58 ? 102.613 33.183 44.744 1.00 39.90 80 GLN D C 1
ATOM 4292 O O . GLN D 1 58 ? 102.953 33.283 43.584 1.00 39.84 80 GLN D O 1
ATOM 4298 N N . VAL D 1 59 ? 102.578 34.232 45.551 1.00 40.46 81 VAL D N 1
ATOM 4299 C CA . VAL D 1 59 ? 103.078 35.528 45.088 1.00 41.69 81 VAL D CA 1
ATOM 4300 C C . VAL D 1 59 ? 103.786 36.124 46.290 1.00 42.21 81 VAL D C 1
ATOM 4301 O O . VAL D 1 59 ? 103.374 35.868 47.392 1.00 43.62 81 VAL D O 1
ATOM 4305 N N . TYR D 1 60 ? 104.855 36.879 46.105 1.00 42.37 82 TYR D N 1
ATOM 4306 C CA . TYR D 1 60 ? 105.542 37.495 47.235 1.00 42.67 82 TYR D CA 1
ATOM 4307 C C . TYR D 1 60 ? 104.670 38.594 47.814 1.00 44.06 82 TYR D C 1
ATOM 4308 O O . TYR D 1 60 ? 104.247 39.475 47.070 1.00 44.04 82 TYR D O 1
ATOM 4317 N N . HIS D 1 61 ? 104.414 38.557 49.129 1.00 45.60 83 HIS D N 1
ATOM 4318 C CA . HIS D 1 61 ? 103.588 39.606 49.776 1.00 46.77 83 HIS D CA 1
ATOM 4319 C C . HIS D 1 61 ? 104.423 40.841 50.013 1.00 46.08 83 HIS D C 1
ATOM 4320 O O . HIS D 1 61 ? 105.635 40.757 50.178 1.00 44.96 83 HIS D O 1
ATOM 4327 N N . GLY D 1 62 ? 103.783 41.995 49.963 1.00 46.32 84 GLY D N 1
ATOM 4328 C CA . GLY D 1 62 ? 104.519 43.234 50.209 1.00 47.58 84 GLY D CA 1
ATOM 4329 C C . GLY D 1 62 ? 105.638 43.487 49.204 1.00 47.97 84 GLY D C 1
ATOM 4330 O O . GLY D 1 62 ? 106.717 44.025 49.555 1.00 48.88 84 GLY D O 1
ATOM 4331 N N . ALA D 1 63 ? 105.357 43.116 47.947 1.00 47.59 85 ALA D N 1
ATOM 4332 C CA . ALA D 1 63 ? 106.275 43.273 46.810 1.00 46.50 85 ALA D CA 1
ATOM 4333 C C . ALA D 1 63 ? 105.491 43.078 45.508 1.00 45.92 85 ALA D C 1
ATOM 4334 O O . ALA D 1 63 ? 104.804 42.043 45.327 1.00 45.78 85 ALA D O 1
ATOM 4336 N N . GLY D 1 64 ? 105.597 44.083 44.628 1.00 44.13 86 GLY D N 1
ATOM 4337 C CA . GLY D 1 64 ? 105.069 44.026 43.277 1.00 41.95 86 GLY D CA 1
ATOM 4338 C C . GLY D 1 64 ? 105.973 44.683 42.255 1.00 41.01 86 GLY D C 1
ATOM 4339 O O . GLY D 1 64 ? 106.915 45.381 42.607 1.00 40.51 86 GLY D O 1
ATOM 4340 N N . TRP D 1 65 ? 105.671 44.439 40.978 1.00 40.87 87 TRP D N 1
ATOM 4341 C CA . TRP D 1 65 ? 106.298 45.103 39.809 1.00 40.12 87 TRP D CA 1
ATOM 4342 C C . TRP D 1 65 ? 105.720 46.511 39.578 1.00 41.09 87 TRP D C 1
ATOM 4343 O O . TRP D 1 65 ? 104.575 46.791 39.952 1.00 41.54 87 TRP D O 1
ATOM 4354 N N . ALA D 1 66 ? 106.480 47.384 38.916 1.00 41.68 88 ALA D N 1
ATOM 4355 C CA . ALA D 1 66 ? 105.978 48.710 38.549 1.00 41.68 88 ALA D CA 1
ATOM 4356 C C . ALA D 1 66 ? 104.860 48.722 37.486 1.00 42.09 88 ALA D C 1
ATOM 4357 O O . ALA D 1 66 ? 104.070 49.656 37.420 1.00 41.60 88 ALA D O 1
ATOM 4359 N N . GLN D 1 67 ? 104.835 47.670 36.662 1.00 42.93 89 GLN D N 1
ATOM 4360 C CA . GLN D 1 67 ? 103.917 47.457 35.529 1.00 43.43 89 GLN D CA 1
ATOM 4361 C C . GLN D 1 67 ? 103.529 45.992 35.561 1.00 42.74 89 GLN D C 1
ATOM 4362 O O . GLN D 1 67 ? 104.280 45.155 36.087 1.00 42.40 89 GLN D O 1
ATOM 4368 N N . PRO D 1 68 ? 102.390 45.646 34.948 1.00 42.41 90 PRO D N 1
ATOM 4369 C CA . PRO D 1 68 ? 102.239 44.198 34.743 1.00 42.21 90 PRO D CA 1
ATOM 4370 C C . PRO D 1 68 ? 103.429 43.604 33.985 1.00 42.15 90 PRO D C 1
ATOM 4371 O O . PRO D 1 68 ? 104.065 44.277 33.170 1.00 41.83 90 PRO D O 1
ATOM 4375 N N . ALA D 1 69 ? 103.721 42.339 34.258 1.00 42.28 91 ALA D N 1
ATOM 4376 C CA . ALA D 1 69 ? 104.884 41.692 33.683 1.00 41.94 91 ALA D CA 1
ATOM 4377 C C . ALA D 1 69 ? 104.821 41.572 32.151 1.00 41.66 91 ALA D C 1
ATOM 4378 O O . ALA D 1 69 ? 105.846 41.730 31.483 1.00 41.97 91 ALA D O 1
ATOM 4380 N N . THR D 1 70 ? 103.649 41.261 31.599 1.00 40.72 92 THR D N 1
ATOM 4381 C CA . THR D 1 70 ? 103.478 41.247 30.156 1.00 40.08 92 THR D CA 1
ATOM 4382 C C . THR D 1 70 ? 103.895 42.605 29.594 1.00 40.44 92 THR D C 1
ATOM 4383 O O . THR D 1 70 ? 104.644 42.674 28.604 1.00 40.49 92 THR D O 1
ATOM 4387 N N . ASP D 1 71 ? 103.460 43.688 30.238 1.00 40.94 93 ASP D N 1
ATOM 4388 C CA . ASP D 1 71 ? 103.897 45.040 29.827 1.00 41.39 93 ASP D CA 1
ATOM 4389 C C . ASP D 1 71 ? 105.404 45.297 30.028 1.00 41.48 93 ASP D C 1
ATOM 4390 O O . ASP D 1 71 ? 105.987 46.027 29.236 1.00 42.03 93 ASP D O 1
ATOM 4395 N N . MET D 1 72 ? 106.034 44.752 31.081 1.00 41.51 94 MET D N 1
ATOM 4396 C CA . MET D 1 72 ? 107.498 44.903 31.254 1.00 40.77 94 MET D CA 1
ATOM 4397 C C . MET D 1 72 ? 108.183 44.295 30.019 1.00 41.41 94 MET D C 1
ATOM 4398 O O . MET D 1 72 ? 109.121 44.874 29.442 1.00 42.38 94 MET D O 1
ATOM 4403 N N . LEU D 1 73 ? 107.711 43.131 29.593 1.00 40.87 95 LEU D N 1
ATOM 4404 C CA . LEU D 1 73 ? 108.322 42.455 28.493 1.00 40.81 95 LEU D CA 1
ATOM 4405 C C . LEU D 1 73 ? 108.092 43.199 27.185 1.00 41.47 95 LEU D C 1
ATOM 4406 O O . LEU D 1 73 ? 109.032 43.407 26.417 1.00 41.25 95 LEU D O 1
ATOM 4411 N N . GLU D 1 74 ? 106.849 43.611 26.948 1.00 42.48 96 GLU D N 1
ATOM 4412 C CA . GLU D 1 74 ? 106.489 44.372 25.744 1.00 43.76 96 GLU D CA 1
ATOM 4413 C C . GLU D 1 74 ? 107.307 45.655 25.631 1.00 43.73 96 GLU D C 1
ATOM 4414 O O . GLU D 1 74 ? 107.749 46.019 24.540 1.00 44.04 96 GLU D O 1
ATOM 4420 N N . ASP D 1 75 ? 107.493 46.340 26.751 1.00 43.40 97 ASP D N 1
ATOM 4421 C CA . ASP D 1 75 ? 108.337 47.518 26.778 1.00 43.93 97 ASP D CA 1
ATOM 4422 C C . ASP D 1 75 ? 109.822 47.197 26.518 1.00 44.16 97 ASP D C 1
ATOM 4423 O O . ASP D 1 75 ? 110.493 47.930 25.795 1.00 44.43 97 ASP D O 1
ATOM 4428 N N . SER D 1 76 ? 110.340 46.118 27.120 1.00 44.06 98 SER D N 1
ATOM 4429 C CA . SER D 1 76 ? 111.724 45.722 26.937 1.00 43.21 98 SER D CA 1
ATOM 4430 C C . SER D 1 76 ? 112.005 45.515 25.499 1.00 42.43 98 SER D C 1
ATOM 4431 O O . SER D 1 76 ? 112.967 46.058 24.991 1.00 42.51 98 SER D O 1
ATOM 4434 N N . VAL D 1 77 ? 111.157 44.707 24.859 1.00 41.46 99 VAL D N 1
ATOM 4435 C CA . VAL D 1 77 ? 111.339 44.280 23.489 1.00 40.88 99 VAL D CA 1
ATOM 4436 C C . VAL D 1 77 ? 111.314 45.482 22.561 1.00 41.57 99 VAL D C 1
ATOM 4437 O O . VAL D 1 77 ? 112.293 45.739 21.859 1.00 42.12 99 VAL D O 1
ATOM 4441 N N . VAL D 1 78 ? 110.227 46.250 22.592 1.00 41.58 100 VAL D N 1
ATOM 4442 C CA . VAL D 1 78 ? 110.063 47.389 21.700 1.00 41.57 100 VAL D CA 1
ATOM 4443 C C . VAL D 1 78 ? 111.213 48.367 21.901 1.00 42.48 100 VAL D C 1
ATOM 4444 O O . VAL D 1 78 ? 111.772 48.918 20.929 1.00 42.61 100 VAL D O 1
ATOM 4448 N N . ARG D 1 79 ? 111.608 48.557 23.153 1.00 42.41 101 ARG D N 1
ATOM 4449 C CA . ARG D 1 79 ? 112.666 49.509 23.420 1.00 42.69 101 ARG D CA 1
ATOM 4450 C C . ARG D 1 79 ? 113.999 49.033 22.948 1.00 42.55 101 ARG D C 1
ATOM 4451 O O . ARG D 1 79 ? 114.767 49.834 22.442 1.00 43.36 101 ARG D O 1
ATOM 4459 N N . ALA D 1 80 ? 114.272 47.741 23.090 1.00 42.71 102 ALA D N 1
ATOM 4460 C CA . ALA D 1 80 ? 115.555 47.182 22.647 1.00 42.86 102 ALA D CA 1
ATOM 4461 C C . ALA D 1 80 ? 115.702 47.226 21.108 1.00 43.43 102 ALA D C 1
ATOM 4462 O O . ALA D 1 80 ? 116.788 47.492 20.601 1.00 43.64 102 ALA D O 1
ATOM 4464 N N . PHE D 1 81 ? 114.611 47.019 20.373 1.00 44.09 103 PHE D N 1
ATOM 4465 C CA . PHE D 1 81 ? 114.619 47.226 18.923 1.00 45.43 103 PHE D CA 1
ATOM 4466 C C . PHE D 1 81 ? 114.925 48.672 18.573 1.00 47.15 103 PHE D C 1
ATOM 4467 O O . PHE D 1 81 ? 115.644 48.949 17.587 1.00 47.86 103 PHE D O 1
ATOM 4475 N N . GLU D 1 82 ? 114.344 49.585 19.366 1.00 48.77 104 GLU D N 1
ATOM 4476 C CA . GLU D 1 82 ? 114.440 51.031 19.147 1.00 49.50 104 GLU D CA 1
ATOM 4477 C C . GLU D 1 82 ? 115.880 51.423 19.349 1.00 49.80 104 GLU D C 1
ATOM 4478 O O . GLU D 1 82 ? 116.439 52.125 18.519 1.00 50.19 104 GLU D O 1
ATOM 4484 N N . ASP D 1 83 ? 116.498 50.929 20.415 1.00 50.01 105 ASP D N 1
ATOM 4485 C CA . ASP D 1 83 ? 117.844 51.356 20.759 1.00 50.82 105 ASP D CA 1
ATOM 4486 C C . ASP D 1 83 ? 118.904 50.500 20.080 1.00 51.28 105 ASP D C 1
ATOM 4487 O O . ASP D 1 83 ? 120.117 50.647 20.355 1.00 51.55 105 ASP D O 1
ATOM 4492 N N . SER D 1 84 ? 118.478 49.587 19.214 1.00 51.47 106 SER D N 1
ATOM 4493 C CA . SER D 1 84 ? 119.441 48.641 18.660 1.00 52.14 106 SER D CA 1
ATOM 4494 C C . SER D 1 84 ? 120.272 49.254 17.522 1.00 52.56 106 SER D C 1
ATOM 4495 O O . SER D 1 84 ? 121.425 48.877 17.315 1.00 52.65 106 SER D O 1
ATOM 4498 N N . GLY D 1 85 ? 119.683 50.212 16.808 1.00 52.92 107 GLY D N 1
ATOM 4499 C CA . GLY D 1 85 ? 120.320 50.837 15.660 1.00 52.89 107 GLY D CA 1
ATOM 4500 C C . GLY D 1 85 ? 120.300 49.889 14.466 1.00 53.38 107 GLY D C 1
ATOM 4501 O O . GLY D 1 85 ? 121.251 49.853 13.670 1.00 54.12 107 GLY D O 1
ATOM 4502 N N . LYS D 1 86 ? 119.229 49.109 14.330 1.00 52.46 108 LYS D N 1
ATOM 4503 C CA . LYS D 1 86 ? 119.197 48.077 13.314 1.00 51.32 108 LYS D CA 1
ATOM 4504 C C . LYS D 1 86 ? 117.886 48.082 12.578 1.00 50.91 108 LYS D C 1
ATOM 4505 O O . LYS D 1 86 ? 117.770 47.478 11.520 1.00 51.47 108 LYS D O 1
ATOM 4511 N N . ILE D 1 87 ? 116.890 48.761 13.129 1.00 49.79 109 ILE D N 1
ATOM 4512 C CA . ILE D 1 87 ? 115.576 48.796 12.509 1.00 48.74 109 ILE D CA 1
ATOM 4513 C C . ILE D 1 87 ? 115.037 50.186 12.804 1.00 49.63 109 ILE D C 1
ATOM 4514 O O . ILE D 1 87 ? 115.006 50.638 13.947 1.00 49.67 109 ILE D O 1
ATOM 4519 N N . ALA D 1 88 ? 114.634 50.889 11.768 1.00 50.51 110 ALA D N 1
ATOM 4520 C CA . ALA D 1 88 ? 114.334 52.303 11.953 1.00 50.97 110 ALA D CA 1
ATOM 4521 C C . ALA D 1 88 ? 112.856 52.484 12.257 1.00 50.47 110 ALA D C 1
ATOM 4522 O O . ALA D 1 88 ? 112.466 53.505 12.843 1.00 50.17 110 ALA D O 1
ATOM 4524 N N . ALA D 1 89 ? 112.063 51.482 11.861 1.00 49.78 111 ALA D N 1
ATOM 4525 C CA . ALA D 1 89 ? 110.620 51.494 12.053 1.00 49.39 111 ALA D CA 1
ATOM 4526 C C . ALA D 1 89 ? 110.081 50.299 12.868 1.00 49.22 111 ALA D C 1
ATOM 4527 O O . ALA D 1 89 ? 109.735 49.252 12.301 1.00 49.36 111 ALA D O 1
ATOM 4529 N N . VAL D 1 90 ? 109.980 50.467 14.188 1.00 48.85 112 VAL D N 1
ATOM 4530 C CA . VAL D 1 90 ? 109.337 49.461 15.068 1.00 48.24 112 VAL D CA 1
ATOM 4531 C C . VAL D 1 90 ? 108.262 50.085 15.934 1.00 48.12 112 VAL D C 1
ATOM 4532 O O . VAL D 1 90 ? 108.464 51.140 16.520 1.00 47.95 112 VAL D O 1
ATOM 4536 N N . ALA D 1 91 ? 107.118 49.428 16.031 1.00 48.29 113 ALA D N 1
ATOM 4537 C CA . ALA D 1 91 ? 105.980 50.071 16.657 1.00 48.44 113 ALA D CA 1
ATOM 4538 C C . ALA D 1 91 ? 105.041 49.149 17.398 1.00 48.52 113 ALA D C 1
ATOM 4539 O O . ALA D 1 91 ? 105.005 47.956 17.136 1.00 48.26 113 ALA D O 1
ATOM 4541 N N . ARG D 1 92 ? 104.247 49.760 18.286 1.00 48.62 114 ARG D N 1
ATOM 4542 C CA . ARG D 1 92 ? 103.062 49.157 18.913 1.00 48.27 114 ARG D CA 1
ATOM 4543 C C . ARG D 1 92 ? 101.780 49.393 18.100 1.00 47.32 114 ARG D C 1
ATOM 4544 O O . ARG D 1 92 ? 100.762 48.712 18.290 1.00 46.77 114 ARG D O 1
ATOM 4552 N N . SER D 1 99 ? 103.667 48.390 8.683 1.00 57.71 121 SER D N 1
ATOM 4553 C CA . SER D 1 99 ? 103.783 47.070 9.348 1.00 57.89 121 SER D CA 1
ATOM 4554 C C . SER D 1 99 ? 104.023 45.848 8.420 1.00 56.92 121 SER D C 1
ATOM 4555 O O . SER D 1 99 ? 103.065 45.285 7.877 1.00 56.32 121 SER D O 1
ATOM 4558 N N . ASP D 1 100 ? 105.287 45.429 8.269 1.00 55.90 122 ASP D N 1
ATOM 4559 C CA . ASP D 1 100 ? 105.654 44.311 7.361 1.00 54.92 122 ASP D CA 1
ATOM 4560 C C . ASP D 1 100 ? 105.672 42.949 8.048 1.00 53.57 122 ASP D C 1
ATOM 4561 O O . ASP D 1 100 ? 105.065 42.007 7.562 1.00 53.80 122 ASP D O 1
ATOM 4566 N N . TYR D 1 101 ? 106.424 42.850 9.147 1.00 51.77 123 TYR D N 1
ATOM 4567 C CA . TYR D 1 101 ? 106.419 41.673 10.003 1.00 50.00 123 TYR D CA 1
ATOM 4568 C C . TYR D 1 101 ? 105.794 42.056 11.341 1.00 49.16 123 TYR D C 1
ATOM 4569 O O . TYR D 1 101 ? 105.853 43.231 11.742 1.00 48.64 123 TYR D O 1
ATOM 4578 N N . LYS D 1 102 ? 105.164 41.074 11.989 1.00 47.71 124 LYS D N 1
ATOM 4579 C CA . LYS D 1 102 ? 104.504 41.229 13.296 1.00 46.60 124 LYS D CA 1
ATOM 4580 C C . LYS D 1 102 ? 105.044 40.184 14.270 1.00 45.42 124 LYS D C 1
ATOM 4581 O O . LYS D 1 102 ? 105.031 38.984 13.957 1.00 45.48 124 LYS D O 1
ATOM 4587 N N . LEU D 1 103 ? 105.513 40.638 15.435 1.00 43.72 125 LEU D N 1
ATOM 4588 C CA . LEU D 1 103 ? 106.097 39.754 16.468 1.00 42.39 125 LEU D CA 1
ATOM 4589 C C . LEU D 1 103 ? 105.140 39.494 17.642 1.00 41.50 125 LEU D C 1
ATOM 4590 O O . LEU D 1 103 ? 104.888 40.383 18.449 1.00 41.18 125 LEU D O 1
ATOM 4595 N N . ALA D 1 104 ? 104.603 38.278 17.726 1.00 41.03 126 ALA D N 1
ATOM 4596 C CA . ALA D 1 104 ? 103.691 37.879 18.827 1.00 40.58 126 ALA D CA 1
ATOM 4597 C C . ALA D 1 104 ? 104.375 36.983 19.881 1.00 40.12 126 ALA D C 1
ATOM 4598 O O . ALA D 1 104 ? 104.955 35.940 19.529 1.00 41.34 126 ALA D O 1
ATOM 4600 N N . ILE D 1 105 ? 104.299 37.368 21.155 1.00 38.50 127 ILE D N 1
ATOM 4601 C CA . ILE D 1 105 ? 104.871 36.569 22.229 1.00 37.13 127 ILE D CA 1
ATOM 4602 C C . ILE D 1 105 ? 103.735 36.040 23.118 1.00 38.08 127 ILE D C 1
ATOM 4603 O O . ILE D 1 105 ? 102.796 36.765 23.474 1.00 37.61 127 ILE D O 1
ATOM 4608 N N . ASP D 1 106 ? 103.811 34.755 23.451 1.00 38.73 128 ASP D N 1
ATOM 4609 C CA . ASP D 1 106 ? 102.959 34.187 24.477 1.00 39.34 128 ASP D CA 1
ATOM 4610 C C . ASP D 1 106 ? 103.880 33.822 25.640 1.00 39.02 128 ASP D C 1
ATOM 4611 O O . ASP D 1 106 ? 104.771 32.993 25.465 1.00 38.85 128 ASP D O 1
ATOM 4616 N N . VAL D 1 107 ? 103.691 34.466 26.801 1.00 38.68 129 VAL D N 1
ATOM 4617 C CA . VAL D 1 107 ? 104.510 34.209 28.017 1.00 38.09 129 VAL D CA 1
ATOM 4618 C C . VAL D 1 107 ? 103.953 33.050 28.848 1.00 37.54 129 VAL D C 1
ATOM 4619 O O . VAL D 1 107 ? 102.855 33.178 29.383 1.00 37.39 129 VAL D O 1
ATOM 4623 N N . ARG D 1 108 ? 104.732 31.969 28.985 1.00 37.16 130 ARG D N 1
ATOM 4624 C CA . ARG D 1 108 ? 104.339 30.724 29.700 1.00 37.30 130 ARG D CA 1
ATOM 4625 C C . ARG D 1 108 ? 104.584 30.679 31.222 1.00 37.23 130 ARG D C 1
ATOM 4626 O O . ARG D 1 108 ? 103.773 30.103 31.951 1.00 35.65 130 ARG D O 1
ATOM 4634 N N . ARG D 1 109 ? 105.749 31.185 31.660 1.00 37.47 131 ARG D N 1
ATOM 4635 C CA . ARG D 1 109 ? 106.103 31.339 33.083 1.00 37.76 131 ARG D CA 1
ATOM 4636 C C . ARG D 1 109 ? 106.850 32.640 33.163 1.00 38.00 131 ARG D C 1
ATOM 4637 O O . ARG D 1 109 ? 107.597 32.978 32.234 1.00 38.85 131 ARG D O 1
ATOM 4645 N N . PHE D 1 110 ? 106.670 33.351 34.271 1.00 37.67 132 PHE D N 1
ATOM 4646 C CA . PHE D 1 110 ? 107.424 34.549 34.566 1.00 37.62 132 PHE D CA 1
ATOM 4647 C C . PHE D 1 110 ? 107.443 34.658 36.098 1.00 38.59 132 PHE D C 1
ATOM 4648 O O . PHE D 1 110 ? 106.637 35.426 36.708 1.00 38.36 132 PHE D O 1
ATOM 4656 N N . GLU D 1 111 ? 108.377 33.901 36.708 1.00 38.54 133 GLU D N 1
ATOM 4657 C CA . GLU D 1 111 ? 108.273 33.489 38.120 1.00 38.88 133 GLU D CA 1
ATOM 4658 C C . GLU D 1 111 ? 109.600 33.240 38.780 1.00 38.15 133 GLU D C 1
ATOM 4659 O O . GLU D 1 111 ? 110.552 32.857 38.121 1.00 39.07 133 GLU D O 1
ATOM 4665 N N . SER D 1 112 ? 109.647 33.425 40.090 1.00 37.76 134 SER D N 1
ATOM 4666 C CA . SER D 1 112 ? 110.803 33.037 40.890 1.00 37.58 134 SER D CA 1
ATOM 4667 C C . SER D 1 112 ? 110.623 31.592 41.248 1.00 37.57 134 SER D C 1
ATOM 4668 O O . SER D 1 112 ? 109.720 31.243 41.998 1.00 37.96 134 SER D O 1
ATOM 4671 N N . ASP D 1 113 ? 111.466 30.744 40.690 1.00 38.11 135 ASP D N 1
ATOM 4672 C CA . ASP D 1 113 ? 111.263 29.295 40.698 1.00 38.07 135 ASP D CA 1
ATOM 4673 C C . ASP D 1 113 ? 112.278 28.690 41.643 1.00 37.96 135 ASP D C 1
ATOM 4674 O O . ASP D 1 113 ? 113.472 28.872 41.456 1.00 38.80 135 ASP D O 1
ATOM 4679 N N . TYR D 1 114 ? 111.833 27.983 42.666 1.00 37.68 136 TYR D N 1
ATOM 4680 C CA . TYR D 1 114 ? 112.775 27.427 43.634 1.00 37.50 136 TYR D CA 1
ATOM 4681 C C . TYR D 1 114 ? 113.405 26.166 43.118 1.00 38.58 136 TYR D C 1
ATOM 4682 O O . TYR D 1 114 ? 114.477 25.781 43.583 1.00 38.52 136 TYR D O 1
ATOM 4691 N N . ALA D 1 115 ? 112.731 25.515 42.169 1.00 39.62 137 ALA D N 1
ATOM 4692 C CA . ALA D 1 115 ? 113.290 24.405 41.443 1.00 41.22 137 ALA D CA 1
ATOM 4693 C C . ALA D 1 115 ? 114.193 23.512 42.333 1.00 43.04 137 ALA D C 1
ATOM 4694 O O . ALA D 1 115 ? 115.388 23.343 42.017 1.00 44.07 137 ALA D O 1
ATOM 4696 N N . GLY D 1 116 ? 113.656 22.987 43.449 1.00 43.88 138 GLY D N 1
ATOM 4697 C CA . GLY D 1 116 ? 114.402 22.075 44.339 1.00 44.31 138 GLY D CA 1
ATOM 4698 C C . GLY D 1 116 ? 115.615 22.639 45.082 1.00 45.35 138 GLY D C 1
ATOM 4699 O O . GLY D 1 116 ? 116.390 21.887 45.678 1.00 45.52 138 GLY D O 1
ATOM 4700 N N . GLN D 1 117 ? 115.773 23.962 45.079 1.00 45.61 139 GLN D N 1
ATOM 4701 C CA . GLN D 1 117 ? 116.977 24.601 45.608 1.00 45.76 139 GLN D CA 1
ATOM 4702 C C . GLN D 1 117 ? 116.707 25.601 46.720 1.00 45.83 139 GLN D C 1
ATOM 4703 O O . GLN D 1 117 ? 115.575 26.003 46.971 1.00 46.19 139 GLN D O 1
ATOM 4709 N N . SER D 1 118 ? 117.775 26.008 47.380 1.00 45.86 140 SER D N 1
ATOM 4710 C CA . SER D 1 118 ? 117.684 26.885 48.513 1.00 45.55 140 SER D CA 1
ATOM 4711 C C . SER D 1 118 ? 117.656 28.358 48.064 1.00 45.27 140 SER D C 1
ATOM 4712 O O . SER D 1 118 ? 117.063 29.196 48.735 1.00 45.93 140 SER D O 1
ATOM 4715 N N . LEU D 1 119 ? 118.289 28.664 46.928 1.00 44.65 141 LEU D N 1
ATOM 4716 C CA . LEU D 1 119 ? 118.169 29.958 46.244 1.00 43.34 141 LEU D CA 1
ATOM 4717 C C . LEU D 1 119 ? 117.367 29.809 44.934 1.00 43.21 141 LEU D C 1
ATOM 4718 O O . LEU D 1 119 ? 117.683 28.940 44.105 1.00 43.88 141 LEU D O 1
ATOM 4723 N N . PRO D 1 120 ? 116.357 30.677 44.701 1.00 41.98 142 PRO D N 1
ATOM 4724 C CA . PRO D 1 120 ? 115.542 30.458 43.505 1.00 41.18 142 PRO D CA 1
ATOM 4725 C C . PRO D 1 120 ? 116.120 31.096 42.232 1.00 40.79 142 PRO D C 1
ATOM 4726 O O . PRO D 1 120 ? 116.973 32.005 42.324 1.00 41.21 142 PRO D O 1
ATOM 4730 N N . ALA D 1 121 ? 115.658 30.633 41.065 1.00 39.40 143 ALA D N 1
ATOM 4731 C CA . ALA D 1 121 ? 115.957 31.278 39.782 1.00 38.60 143 ALA D CA 1
ATOM 4732 C C . ALA D 1 121 ? 114.771 32.125 39.261 1.00 38.94 143 ALA D C 1
ATOM 4733 O O . ALA D 1 121 ? 113.623 31.627 39.174 1.00 38.93 143 ALA D O 1
ATOM 4735 N N . ALA D 1 122 ? 115.038 33.389 38.911 1.00 38.02 144 ALA D N 1
ATOM 4736 C CA . ALA D 1 122 ? 114.062 34.226 38.206 1.00 37.51 144 ALA D CA 1
ATOM 4737 C C . ALA D 1 122 ? 113.924 33.668 36.805 1.00 37.50 144 ALA D C 1
ATOM 4738 O O . ALA D 1 122 ? 114.882 33.696 36.061 1.00 36.44 144 ALA D O 1
ATOM 4740 N N . THR D 1 123 ? 112.727 33.189 36.446 1.00 37.77 145 THR D N 1
ATOM 4741 C CA . THR D 1 123 ? 112.546 32.300 35.295 1.00 37.67 145 THR D CA 1
ATOM 4742 C C . THR D 1 123 ? 111.513 32.863 34.359 1.00 38.17 145 THR D C 1
ATOM 4743 O O . THR D 1 123 ? 110.448 33.275 34.811 1.00 38.88 145 THR D O 1
ATOM 4747 N N . ILE D 1 124 ? 111.833 32.873 33.063 1.00 37.70 146 ILE D N 1
ATOM 4748 C CA . ILE D 1 124 ? 110.924 33.331 32.012 1.00 37.62 146 ILE D CA 1
ATOM 4749 C C . ILE D 1 124 ? 110.914 32.331 30.850 1.00 38.63 146 ILE D C 1
ATOM 4750 O O . ILE D 1 124 ? 111.972 31.937 30.318 1.00 38.54 146 ILE D O 1
ATOM 4755 N N . GLU D 1 125 ? 109.714 31.927 30.451 1.00 38.93 147 GLU D N 1
ATOM 4756 C CA . GLU D 1 125 ? 109.548 30.981 29.370 1.00 39.34 147 GLU D CA 1
ATOM 4757 C C . GLU D 1 125 ? 108.444 31.554 28.491 1.00 40.11 147 GLU D C 1
ATOM 4758 O O . GLU D 1 125 ? 107.418 32.045 28.999 1.00 40.83 147 GLU D O 1
ATOM 4764 N N . LEU D 1 126 ? 108.669 31.529 27.186 1.00 40.39 148 LEU D N 1
ATOM 4765 C CA . LEU D 1 126 ? 107.809 32.214 26.247 1.00 40.81 148 LEU D CA 1
ATOM 4766 C C . LEU D 1 126 ? 108.059 31.713 24.853 1.00 41.89 148 LEU D C 1
ATOM 4767 O O . LEU D 1 126 ? 109.145 31.256 24.526 1.00 41.91 148 LEU D O 1
ATOM 4772 N N . ASN D 1 127 ? 107.044 31.822 24.020 1.00 43.18 149 ASN D N 1
ATOM 4773 C CA . ASN D 1 127 ? 107.141 31.424 22.631 1.00 44.07 149 ASN D CA 1
ATOM 4774 C C . ASN D 1 127 ? 106.800 32.613 21.722 1.00 44.32 149 ASN D C 1
ATOM 4775 O O . ASN D 1 127 ? 105.788 33.301 21.922 1.00 44.93 149 ASN D O 1
ATOM 4780 N N . ALA D 1 128 ? 107.658 32.878 20.749 1.00 44.46 150 ALA D N 1
ATOM 4781 C CA . ALA D 1 128 ? 107.490 34.047 19.890 1.00 44.62 150 ALA D CA 1
ATOM 4782 C C . ALA D 1 128 ? 107.237 33.564 18.486 1.00 45.26 150 ALA D C 1
ATOM 4783 O O . ALA D 1 128 ? 107.945 32.674 18.001 1.00 45.37 150 ALA D O 1
ATOM 4785 N N . LYS D 1 129 ? 106.192 34.102 17.864 1.00 46.00 151 LYS D N 1
ATOM 4786 C CA . LYS D 1 129 ? 105.887 33.834 16.462 1.00 47.33 151 LYS D CA 1
ATOM 4787 C C . LYS D 1 129 ? 106.238 35.061 15.684 1.00 48.11 151 LYS D C 1
ATOM 4788 O O . LYS D 1 129 ? 105.864 36.146 16.088 1.00 48.50 151 LYS D O 1
ATOM 4794 N N . LEU D 1 130 ? 106.929 34.900 14.561 1.00 49.73 152 LEU D N 1
ATOM 4795 C CA . LEU D 1 130 ? 107.131 36.002 13.607 1.00 50.98 152 LEU D CA 1
ATOM 4796 C C . LEU D 1 130 ? 106.177 35.851 12.411 1.00 52.21 152 LEU D C 1
ATOM 4797 O O . LEU D 1 130 ? 106.306 34.915 11.625 1.00 52.38 152 LEU D O 1
ATOM 4802 N N . LEU D 1 131 ? 105.185 36.737 12.310 1.00 54.04 153 LEU D N 1
ATOM 4803 C CA . LEU D 1 131 ? 104.211 36.689 11.204 1.00 55.15 153 LEU D CA 1
ATOM 4804 C C . LEU D 1 131 ? 104.572 37.645 10.090 1.00 56.19 153 LEU D C 1
ATOM 4805 O O . LEU D 1 131 ? 105.050 38.770 10.323 1.00 56.30 153 LEU D O 1
ATOM 4810 N N . HIS D 1 132 ? 104.347 37.205 8.860 1.00 57.66 154 HIS D N 1
ATOM 4811 C CA . HIS D 1 132 ? 104.342 38.147 7.749 1.00 58.50 154 HIS D CA 1
ATOM 4812 C C . HIS D 1 132 ? 102.932 38.745 7.704 1.00 59.09 154 HIS D C 1
ATOM 4813 O O . HIS D 1 132 ? 101.956 37.983 7.566 1.00 59.01 154 HIS D O 1
ATOM 4820 N N . SER D 1 133 ? 102.843 40.082 7.853 1.00 59.77 155 SER D N 1
ATOM 4821 C CA . SER D 1 133 ? 101.569 40.825 8.014 1.00 60.50 155 SER D CA 1
ATOM 4822 C C . SER D 1 133 ? 100.539 40.668 6.890 1.00 61.27 155 SER D C 1
ATOM 4823 O O . SER D 1 133 ? 99.380 40.414 7.189 1.00 61.04 155 SER D O 1
ATOM 4826 N N . SER D 1 134 ? 100.946 40.845 5.622 1.00 62.29 156 SER D N 1
ATOM 4827 C CA . SER D 1 134 ? 100.037 40.623 4.456 1.00 63.37 156 SER D CA 1
ATOM 4828 C C . SER D 1 134 ? 99.408 39.228 4.380 1.00 63.58 156 SER D C 1
ATOM 4829 O O . SER D 1 134 ? 98.192 39.129 4.346 1.00 63.81 156 SER D O 1
ATOM 4832 N N . ASP D 1 135 ? 100.226 38.170 4.324 1.00 64.17 157 ASP D N 1
ATOM 4833 C CA . ASP D 1 135 ? 99.733 36.778 4.198 1.00 64.83 157 ASP D CA 1
ATOM 4834 C C . ASP D 1 135 ? 99.032 36.239 5.446 1.00 64.52 157 ASP D C 1
ATOM 4835 O O . ASP D 1 135 ? 98.216 35.338 5.331 1.00 64.07 157 ASP D O 1
ATOM 4840 N N . GLN D 1 136 ? 99.367 36.784 6.627 1.00 64.44 158 GLN D N 1
ATOM 4841 C CA . GLN D 1 136 ? 99.100 36.131 7.922 1.00 64.40 158 GLN D CA 1
ATOM 4842 C C . GLN D 1 136 ? 99.877 34.813 7.897 1.00 63.05 158 GLN D C 1
ATOM 4843 O O . GLN D 1 136 ? 99.312 33.710 8.008 1.00 63.36 158 GLN D O 1
ATOM 4849 N N . ARG D 1 137 ? 101.185 34.953 7.721 1.00 61.45 159 ARG D N 1
ATOM 4850 C CA . ARG D 1 137 ? 102.069 33.826 7.483 1.00 60.00 159 ARG D CA 1
ATOM 4851 C C . ARG D 1 137 ? 103.058 33.717 8.632 1.00 59.84 159 ARG D C 1
ATOM 4852 O O . ARG D 1 137 ? 103.686 34.709 9.045 1.00 60.29 159 ARG D O 1
ATOM 4860 N N . VAL D 1 138 ? 103.186 32.496 9.142 1.00 58.50 160 VAL D N 1
ATOM 4861 C CA . VAL D 1 138 ? 104.113 32.195 10.189 1.00 56.65 160 VAL D CA 1
ATOM 4862 C C . VAL D 1 138 ? 105.465 32.023 9.534 1.00 54.83 160 VAL D C 1
ATOM 4863 O O . VAL D 1 138 ? 105.684 31.073 8.816 1.00 54.54 160 VAL D O 1
ATOM 4867 N N . VAL D 1 139 ? 106.355 32.980 9.747 1.00 53.33 161 VAL D N 1
ATOM 4868 C CA . VAL D 1 139 ? 107.678 32.892 9.159 1.00 51.88 161 VAL D CA 1
ATOM 4869 C C . VAL D 1 139 ? 108.453 31.801 9.880 1.00 51.86 161 VAL D C 1
ATOM 4870 O O . VAL D 1 139 ? 109.127 30.990 9.232 1.00 51.84 161 VAL D O 1
ATOM 4874 N N . ALA D 1 140 ? 108.330 31.793 11.219 1.00 51.59 162 ALA D N 1
ATOM 4875 C CA . ALA D 1 140 ? 109.135 30.959 12.149 1.00 50.32 162 ALA D CA 1
ATOM 4876 C C . ALA D 1 140 ? 108.671 31.194 13.559 1.00 50.09 162 ALA D C 1
ATOM 4877 O O . ALA D 1 140 ? 107.998 32.176 13.862 1.00 49.84 162 ALA D O 1
ATOM 4879 N N . SER D 1 141 ? 109.075 30.285 14.427 1.00 50.29 163 SER D N 1
ATOM 4880 C CA . SER D 1 141 ? 108.535 30.170 15.764 1.00 49.87 163 SER D CA 1
ATOM 4881 C C . SER D 1 141 ? 109.642 29.622 16.686 1.00 49.54 163 SER D C 1
ATOM 4882 O O . SER D 1 141 ? 110.390 28.720 16.295 1.00 50.37 163 SER D O 1
ATOM 4885 N N . ARG D 1 142 ? 109.773 30.162 17.892 1.00 48.41 164 ARG D N 1
ATOM 4886 C CA . ARG D 1 142 ? 110.759 29.656 18.844 1.00 47.16 164 ARG D CA 1
ATOM 4887 C C . ARG D 1 142 ? 110.290 29.900 20.269 1.00 47.15 164 ARG D C 1
ATOM 4888 O O . ARG D 1 142 ? 109.759 30.955 20.588 1.00 46.73 164 ARG D O 1
ATOM 4896 N N . THR D 1 143 ? 110.492 28.887 21.103 1.00 47.03 165 THR D N 1
ATOM 4897 C CA . THR D 1 143 ? 110.362 28.983 22.530 1.00 46.95 165 THR D CA 1
ATOM 4898 C C . THR D 1 143 ? 111.731 29.428 23.082 1.00 47.42 165 THR D C 1
ATOM 4899 O O . THR D 1 143 ? 112.757 28.894 22.674 1.00 48.44 165 THR D O 1
ATOM 4903 N N . PHE D 1 144 ? 111.755 30.454 23.936 1.00 46.77 166 PHE D N 1
ATOM 4904 C CA . PHE D 1 144 ? 112.956 30.878 24.672 1.00 45.87 166 PHE D CA 1
ATOM 4905 C C . PHE D 1 144 ? 112.670 30.650 26.173 1.00 46.47 166 PHE D C 1
ATOM 4906 O O . PHE D 1 144 ? 111.566 30.980 26.659 1.00 47.32 166 PHE D O 1
ATOM 4914 N N . THR D 1 145 ? 113.654 30.134 26.908 1.00 45.53 167 THR D N 1
ATOM 4915 C CA . THR D 1 145 ? 113.527 29.841 28.315 1.00 45.16 167 THR D CA 1
ATOM 4916 C C . THR D 1 145 ? 114.758 30.408 28.980 1.00 44.99 167 THR D C 1
ATOM 4917 O O . THR D 1 145 ? 115.876 30.111 28.562 1.00 45.68 167 THR D O 1
ATOM 4921 N N . VAL D 1 146 ? 114.577 31.247 29.996 1.00 44.14 168 VAL D N 1
ATOM 4922 C CA . VAL D 1 146 ? 115.707 31.760 30.758 1.00 43.06 168 VAL D CA 1
ATOM 4923 C C . VAL D 1 146 ? 115.480 31.617 32.253 1.00 42.79 168 VAL D C 1
ATOM 4924 O O . VAL D 1 146 ? 114.418 31.951 32.755 1.00 43.18 168 VAL D O 1
ATOM 4928 N N . ALA D 1 147 ? 116.480 31.115 32.965 1.00 42.40 169 ALA D N 1
ATOM 4929 C CA . ALA D 1 147 ? 116.402 30.971 34.421 1.00 41.22 169 ALA D CA 1
ATOM 4930 C C . ALA D 1 147 ? 117.720 31.472 34.992 1.00 41.30 169 ALA D C 1
ATOM 4931 O O . ALA D 1 147 ? 118.770 30.945 34.655 1.00 41.51 169 ALA D O 1
ATOM 4933 N N . ARG D 1 148 ? 117.664 32.526 35.806 1.00 41.85 170 ARG D N 1
ATOM 4934 C CA . ARG D 1 148 ? 118.852 33.140 36.429 1.00 42.06 170 ARG D CA 1
ATOM 4935 C C . ARG D 1 148 ? 118.796 33.071 37.970 1.00 42.21 170 ARG D C 1
ATOM 4936 O O . ARG D 1 148 ? 117.986 33.766 38.610 1.00 42.12 170 ARG D O 1
ATOM 4944 N N . PRO D 1 149 ? 119.671 32.234 38.567 1.00 41.94 171 PRO D N 1
ATOM 4945 C CA . PRO D 1 149 ? 119.705 32.073 40.039 1.00 41.79 171 PRO D CA 1
ATOM 4946 C C . PRO D 1 149 ? 119.788 33.417 40.788 1.00 41.66 171 PRO D C 1
ATOM 4947 O O . PRO D 1 149 ? 120.498 34.301 40.366 1.00 41.21 171 PRO D O 1
ATOM 4951 N N . SER D 1 150 ? 119.061 33.567 41.887 1.00 41.40 172 SER D N 1
ATOM 4952 C CA . SER D 1 150 ? 119.237 34.738 42.726 1.00 41.15 172 SER D CA 1
ATOM 4953 C C . SER D 1 150 ? 120.405 34.556 43.713 1.00 41.85 172 SER D C 1
ATOM 4954 O O . SER D 1 150 ? 120.707 33.441 44.127 1.00 43.09 172 SER D O 1
ATOM 4957 N N . SER D 1 151 ? 121.042 35.631 44.140 1.00 41.83 173 SER D N 1
ATOM 4958 C CA . SER D 1 151 ? 122.102 35.501 45.127 1.00 42.78 173 SER D CA 1
ATOM 4959 C C . SER D 1 151 ? 121.557 35.318 46.556 1.00 43.56 173 SER D C 1
ATOM 4960 O O . SER D 1 151 ? 122.300 35.106 47.526 1.00 43.43 173 SER D O 1
ATOM 4963 N N . SER D 1 152 ? 120.240 35.410 46.686 1.00 44.30 174 SER D N 1
ATOM 4964 C CA . SER D 1 152 ? 119.606 35.444 47.979 1.00 44.27 174 SER D CA 1
ATOM 4965 C C . SER D 1 152 ? 118.137 35.198 47.812 1.00 44.50 174 SER D C 1
ATOM 4966 O O . SER D 1 152 ? 117.607 35.187 46.712 1.00 44.94 174 SER D O 1
ATOM 4969 N N . THR D 1 153 ? 117.483 35.020 48.939 1.00 44.94 175 THR D N 1
ATOM 4970 C CA . THR D 1 153 ? 116.089 34.675 49.010 1.00 44.53 175 THR D CA 1
ATOM 4971 C C . THR D 1 153 ? 115.222 35.946 49.071 1.00 45.15 175 THR D C 1
ATOM 4972 O O . THR D 1 153 ? 114.019 35.861 48.852 1.00 44.93 175 THR D O 1
ATOM 4976 N N . ASP D 1 154 ? 115.836 37.110 49.333 1.00 45.27 176 ASP D N 1
ATOM 4977 C CA . ASP D 1 154 ? 115.113 38.378 49.478 1.00 46.60 176 ASP D CA 1
ATOM 4978 C C . ASP D 1 154 ? 114.554 38.891 48.140 1.00 45.55 176 ASP D C 1
ATOM 4979 O O . ASP D 1 154 ? 115.216 38.799 47.126 1.00 45.51 176 ASP D O 1
ATOM 4984 N N . THR D 1 155 ? 113.371 39.497 48.150 1.00 44.38 177 THR D N 1
ATOM 4985 C CA . THR D 1 155 ? 112.791 39.953 46.913 1.00 43.58 177 THR D CA 1
ATOM 4986 C C . THR D 1 155 ? 113.661 40.969 46.160 1.00 43.48 177 THR D C 1
ATOM 4987 O O . THR D 1 155 ? 113.621 40.991 44.922 1.00 44.03 177 THR D O 1
ATOM 4991 N N . ALA D 1 156 ? 114.432 41.800 46.860 1.00 41.87 178 ALA D N 1
ATOM 4992 C CA . ALA D 1 156 ? 115.377 42.678 46.155 1.00 40.78 178 ALA D CA 1
ATOM 4993 C C . ALA D 1 156 ? 116.255 41.870 45.177 1.00 40.66 178 ALA D C 1
ATOM 4994 O O . ALA D 1 156 ? 116.386 42.233 43.983 1.00 40.93 178 ALA D O 1
ATOM 4996 N N . ALA D 1 157 ? 116.846 40.777 45.680 1.00 39.55 179 ALA D N 1
ATOM 4997 C CA . ALA D 1 157 ? 117.818 39.976 44.896 1.00 37.44 179 ALA D CA 1
ATOM 4998 C C . ALA D 1 157 ? 117.118 39.181 43.822 1.00 36.19 179 ALA D C 1
ATOM 4999 O O . ALA D 1 157 ? 117.677 39.000 42.755 1.00 37.33 179 ALA D O 1
ATOM 5001 N N . VAL D 1 158 ? 115.904 38.726 44.093 1.00 34.52 180 VAL D N 1
ATOM 5002 C CA . VAL D 1 158 ? 115.100 38.036 43.093 1.00 33.93 180 VAL D CA 1
ATOM 5003 C C . VAL D 1 158 ? 114.763 39.017 41.951 1.00 34.42 180 VAL D C 1
ATOM 5004 O O . VAL D 1 158 ? 114.791 38.671 40.757 1.00 34.55 180 VAL D O 1
ATOM 5008 N N . ALA D 1 159 ? 114.486 40.256 42.318 1.00 34.46 181 ALA D N 1
ATOM 5009 C CA . ALA D 1 159 ? 114.110 41.238 41.323 1.00 35.30 181 ALA D CA 1
ATOM 5010 C C . ALA D 1 159 ? 115.309 41.563 40.407 1.00 35.78 181 ALA D C 1
ATOM 5011 O O . ALA D 1 159 ? 115.148 41.648 39.188 1.00 35.19 181 ALA D O 1
ATOM 5013 N N . ALA D 1 160 ? 116.491 41.731 41.025 1.00 35.85 182 ALA D N 1
ATOM 5014 C CA . ALA D 1 160 ? 117.757 41.917 40.333 1.00 35.56 182 ALA D CA 1
ATOM 5015 C C . ALA D 1 160 ? 118.003 40.726 39.424 1.00 36.48 182 ALA D C 1
ATOM 5016 O O . ALA D 1 160 ? 118.340 40.926 38.239 1.00 36.86 182 ALA D O 1
ATOM 5018 N N . ALA D 1 161 ? 117.789 39.496 39.914 1.00 35.83 183 ALA D N 1
ATOM 5019 C CA . ALA D 1 161 ? 117.881 38.368 38.970 1.00 36.05 183 ALA D CA 1
ATOM 5020 C C . ALA D 1 161 ? 116.874 38.483 37.768 1.00 36.87 183 ALA D C 1
ATOM 5021 O O . ALA D 1 161 ? 117.215 38.115 36.639 1.00 36.74 183 ALA D O 1
ATOM 5023 N N . PHE D 1 162 ? 115.655 38.999 37.993 1.00 37.82 184 PHE D N 1
ATOM 5024 C CA . PHE D 1 162 ? 114.707 39.157 36.873 1.00 38.74 184 PHE D CA 1
ATOM 5025 C C . PHE D 1 162 ? 115.216 40.193 35.879 1.00 39.50 184 PHE D C 1
ATOM 5026 O O . PHE D 1 162 ? 114.978 40.080 34.698 1.00 39.78 184 PHE D O 1
ATOM 5034 N N . GLU D 1 163 ? 115.947 41.189 36.354 1.00 40.67 185 GLU D N 1
ATOM 5035 C CA . GLU D 1 163 ? 116.458 42.192 35.452 1.00 42.07 185 GLU D CA 1
ATOM 5036 C C . GLU D 1 163 ? 117.369 41.470 34.467 1.00 42.52 185 GLU D C 1
ATOM 5037 O O . GLU D 1 163 ? 117.265 41.681 33.256 1.00 43.71 185 GLU D O 1
ATOM 5043 N N . GLN D 1 164 ? 118.218 40.584 34.991 1.00 41.75 186 GLN D N 1
ATOM 5044 C CA . GLN D 1 164 ? 119.138 39.806 34.184 1.00 41.34 186 GLN D CA 1
ATOM 5045 C C . GLN D 1 164 ? 118.445 38.853 33.245 1.00 40.69 186 GLN D C 1
ATOM 5046 O O . GLN D 1 164 ? 118.849 38.717 32.093 1.00 40.56 186 GLN D O 1
ATOM 5052 N N . ALA D 1 165 ? 117.396 38.194 33.730 1.00 40.11 187 ALA D N 1
ATOM 5053 C CA . ALA D 1 165 ? 116.613 37.297 32.885 1.00 39.01 187 ALA D CA 1
ATOM 5054 C C . ALA D 1 165 ? 115.854 38.016 31.753 1.00 38.47 187 ALA D C 1
ATOM 5055 O O . ALA D 1 165 ? 115.892 37.549 30.632 1.00 37.81 187 ALA D O 1
ATOM 5057 N N . LEU D 1 166 ? 115.158 39.124 32.051 1.00 37.75 188 LEU D N 1
ATOM 5058 C CA . LEU D 1 166 ? 114.504 39.914 31.010 1.00 37.77 188 LEU D CA 1
ATOM 5059 C C . LEU D 1 166 ? 115.481 40.405 29.953 1.00 37.81 188 LEU D C 1
ATOM 5060 O O . LEU D 1 166 ? 115.147 40.437 28.773 1.00 37.52 188 LEU D O 1
ATOM 5065 N N . THR D 1 167 ? 116.659 40.838 30.401 1.00 37.71 189 THR D N 1
ATOM 5066 C CA . THR D 1 167 ? 117.669 41.407 29.538 1.00 37.63 189 THR D CA 1
ATOM 5067 C C . THR D 1 167 ? 118.097 40.310 28.560 1.00 38.70 189 THR D C 1
ATOM 5068 O O . THR D 1 167 ? 118.079 40.508 27.332 1.00 39.40 189 THR D O 1
ATOM 5072 N N . GLN D 1 168 ? 118.422 39.129 29.087 1.00 38.79 190 GLN D N 1
ATOM 5073 C CA . GLN D 1 168 ? 118.762 37.977 28.231 1.00 39.09 190 GLN D CA 1
ATOM 5074 C C . GLN D 1 168 ? 117.604 37.613 27.264 1.00 37.02 190 GLN D C 1
ATOM 5075 O O . GLN D 1 168 ? 117.816 37.506 26.062 1.00 37.83 190 GLN D O 1
ATOM 5081 N N . VAL D 1 169 ? 116.389 37.445 27.747 1.00 35.30 191 VAL D N 1
ATOM 5082 C CA . VAL D 1 169 ? 115.364 36.951 26.844 1.00 34.30 191 VAL D CA 1
ATOM 5083 C C . VAL D 1 169 ? 115.054 37.963 25.755 1.00 34.29 191 VAL D C 1
ATOM 5084 O O . VAL D 1 169 ? 114.804 37.577 24.622 1.00 34.01 191 VAL D O 1
ATOM 5088 N N . THR D 1 170 ? 115.118 39.251 26.113 1.00 34.11 192 THR D N 1
ATOM 5089 C CA . THR D 1 170 ? 114.955 40.358 25.186 1.00 33.99 192 THR D CA 1
ATOM 5090 C C . THR D 1 170 ? 116.029 40.396 24.093 1.00 34.31 192 THR D C 1
ATOM 5091 O O . THR D 1 170 ? 115.676 40.477 22.903 1.00 34.19 192 THR D O 1
ATOM 5095 N N . THR D 1 171 ? 117.312 40.388 24.504 1.00 34.31 193 THR D N 1
ATOM 5096 C CA . THR D 1 171 ? 118.456 40.316 23.600 1.00 34.51 193 THR D CA 1
ATOM 5097 C C . THR D 1 171 ? 118.200 39.208 22.568 1.00 35.13 193 THR D C 1
ATOM 5098 O O . THR D 1 171 ? 118.354 39.407 21.359 1.00 34.61 193 THR D O 1
ATOM 5102 N N . GLU D 1 172 ? 117.773 38.047 23.048 1.00 35.47 194 GLU D N 1
ATOM 5103 C CA . GLU D 1 172 ? 117.506 36.932 22.136 1.00 36.57 194 GLU D CA 1
ATOM 5104 C C . GLU D 1 172 ? 116.332 37.116 21.175 1.00 36.43 194 GLU D C 1
ATOM 5105 O O . GLU D 1 172 ? 116.405 36.630 20.075 1.00 37.03 194 GLU D O 1
ATOM 5111 N N . LEU D 1 173 ? 115.271 37.821 21.558 1.00 37.01 195 LEU D N 1
ATOM 5112 C CA . LEU D 1 173 ? 114.134 38.027 20.659 1.00 36.95 195 LEU D CA 1
ATOM 5113 C C . LEU D 1 173 ? 114.495 39.043 19.580 1.00 37.35 195 LEU D C 1
ATOM 5114 O O . LEU D 1 173 ? 114.139 38.907 18.402 1.00 37.17 195 LEU D O 1
ATOM 5119 N N . VAL D 1 174 ? 115.213 40.085 19.985 1.00 37.67 196 VAL D N 1
ATOM 5120 C CA . VAL D 1 174 ? 115.613 41.111 19.045 1.00 37.57 196 VAL D CA 1
ATOM 5121 C C . VAL D 1 174 ? 116.432 40.472 17.944 1.00 37.89 196 VAL D C 1
ATOM 5122 O O . VAL D 1 174 ? 116.002 40.488 16.803 1.00 38.64 196 VAL D O 1
ATOM 5126 N N . GLY D 1 175 ? 117.552 39.841 18.318 1.00 37.94 197 GLY D N 1
ATOM 5127 C CA . GLY D 1 175 ? 118.432 39.099 17.429 1.00 36.23 197 GLY D CA 1
ATOM 5128 C C . GLY D 1 175 ? 117.727 38.099 16.564 1.00 36.27 197 GLY D C 1
ATOM 5129 O O . GLY D 1 175 ? 117.920 38.073 15.354 1.00 37.64 197 GLY D O 1
ATOM 5130 N N . TRP D 1 176 ? 116.894 37.264 17.154 1.00 35.47 198 TRP D N 1
ATOM 5131 C CA . TRP D 1 176 ? 116.163 36.287 16.358 1.00 35.32 198 TRP D CA 1
ATOM 5132 C C . TRP D 1 176 ? 115.164 36.931 15.355 1.00 35.56 198 TRP D C 1
ATOM 5133 O O . TRP D 1 176 ? 115.104 36.525 14.194 1.00 35.61 198 TRP D O 1
ATOM 5144 N N . THR D 1 177 ? 114.398 37.918 15.812 1.00 35.79 199 THR D N 1
ATOM 5145 C CA . THR D 1 177 ? 113.465 38.628 14.957 1.00 36.64 199 THR D CA 1
ATOM 5146 C C . THR D 1 177 ? 114.185 39.301 13.776 1.00 38.09 199 THR D C 1
ATOM 5147 O O . THR D 1 177 ? 113.732 39.193 12.607 1.00 37.71 199 THR D O 1
ATOM 5151 N N . LEU D 1 178 ? 115.307 39.967 14.084 1.00 38.48 200 LEU D N 1
ATOM 5152 C CA . LEU D 1 178 ? 116.071 40.661 13.074 1.00 39.55 200 LEU D CA 1
ATOM 5153 C C . LEU D 1 178 ? 116.556 39.660 12.035 1.00 40.99 200 LEU D C 1
ATOM 5154 O O . LEU D 1 178 ? 116.202 39.785 10.855 1.00 41.45 200 LEU D O 1
ATOM 5159 N N . ILE D 1 179 ? 117.327 38.656 12.469 1.00 41.69 201 ILE D N 1
ATOM 5160 C CA . ILE D 1 179 ? 117.937 37.692 11.528 1.00 42.17 201 ILE D CA 1
ATOM 5161 C C . ILE D 1 179 ? 116.871 36.887 10.748 1.00 43.02 201 ILE D C 1
ATOM 5162 O O . ILE D 1 179 ? 117.052 36.665 9.545 1.00 43.17 201 ILE D O 1
ATOM 5167 N N . THR D 1 180 ? 115.786 36.487 11.426 1.00 43.51 202 THR D N 1
ATOM 5168 C CA . THR D 1 180 ? 114.747 35.640 10.834 1.00 45.00 202 THR D CA 1
ATOM 5169 C C . THR D 1 180 ? 113.771 36.443 9.945 1.00 45.73 202 THR D C 1
ATOM 5170 O O . THR D 1 180 ? 113.328 35.968 8.896 1.00 45.29 202 THR D O 1
ATOM 5174 N N . GLY D 1 181 ? 113.456 37.668 10.359 1.00 46.52 203 GLY D N 1
ATOM 5175 C CA . GLY D 1 181 ? 112.750 38.596 9.487 1.00 46.75 203 GLY D CA 1
ATOM 5176 C C . GLY D 1 181 ? 113.484 38.801 8.174 1.00 47.46 203 GLY D C 1
ATOM 5177 O O . GLY D 1 181 ? 112.879 38.671 7.122 1.00 47.80 203 GLY D O 1
ATOM 5178 N N . GLN D 1 182 ? 114.786 39.086 8.231 1.00 48.24 204 GLN D N 1
ATOM 5179 C CA . GLN D 1 182 ? 115.587 39.344 7.034 1.00 49.85 204 GLN D CA 1
ATOM 5180 C C . GLN D 1 182 ? 115.793 38.150 6.102 1.00 51.69 204 GLN D C 1
ATOM 5181 O O . GLN D 1 182 ? 115.832 38.334 4.887 1.00 51.94 204 GLN D O 1
ATOM 5187 N N . GLN D 1 183 ? 115.931 36.940 6.647 1.00 53.45 205 GLN D N 1
ATOM 5188 C CA . GLN D 1 183 ? 116.015 35.761 5.793 1.00 55.69 205 GLN D CA 1
ATOM 5189 C C . GLN D 1 183 ? 114.658 35.580 5.163 1.00 55.44 205 GLN D C 1
ATOM 5190 O O . GLN D 1 183 ? 114.522 34.859 4.183 1.00 56.84 205 GLN D O 1
ATOM 5196 N N . ASP D 1 184 ? 113.626 36.184 5.726 1.00 54.99 206 ASP D N 1
ATOM 5197 C CA . ASP D 1 184 ? 112.342 36.024 5.077 1.00 54.70 206 ASP D CA 1
ATOM 5198 C C . ASP D 1 184 ? 112.156 37.026 3.938 1.00 55.85 206 ASP D C 1
ATOM 5199 O O . ASP D 1 184 ? 111.586 36.674 2.907 1.00 55.92 206 ASP D O 1
ATOM 5204 N N . SER D 1 185 ? 112.627 38.261 4.110 1.00 56.14 207 SER D N 1
ATOM 5205 C CA . SER D 1 185 ? 112.305 39.264 3.134 1.00 56.90 207 SER D CA 1
ATOM 5206 C C . SER D 1 185 ? 113.264 39.265 1.960 1.00 57.48 207 SER D C 1
ATOM 5207 O O . SER D 1 185 ? 113.093 40.026 1.038 1.00 57.70 207 SER D O 1
ATOM 5210 N N . GLN D 1 186 ? 114.283 38.424 1.992 1.00 58.60 208 GLN D N 1
ATOM 5211 C CA . GLN D 1 186 ? 115.151 38.270 0.826 1.00 59.53 208 GLN D CA 1
ATOM 5212 C C . GLN D 1 186 ? 114.691 37.125 -0.068 1.00 59.40 208 GLN D C 1
ATOM 5213 O O . GLN D 1 186 ? 115.441 36.693 -0.922 1.00 59.38 208 GLN D O 1
ATOM 5219 N N . THR D 1 187 ? 113.465 36.648 0.131 1.00 59.52 209 THR D N 1
ATOM 5220 C CA . THR D 1 187 ? 112.924 35.546 -0.661 1.00 59.82 209 THR D CA 1
ATOM 5221 C C . THR D 1 187 ? 111.663 35.957 -1.431 1.00 60.13 209 THR D C 1
ATOM 5222 O O . THR D 1 187 ? 111.109 37.041 -1.204 1.00 61.24 209 THR D O 1
ATOM 5226 N N . THR E 1 11 ? 49.952 44.044 109.396 1.00 39.48 33 THR E N 1
ATOM 5227 C CA . THR E 1 11 ? 48.876 43.392 108.586 1.00 40.45 33 THR E CA 1
ATOM 5228 C C . THR E 1 11 ? 48.975 43.665 107.090 1.00 40.23 33 THR E C 1
ATOM 5229 O O . THR E 1 11 ? 49.144 44.798 106.678 1.00 40.62 33 THR E O 1
ATOM 5233 N N . ILE E 1 12 ? 48.845 42.624 106.284 1.00 40.06 34 ILE E N 1
ATOM 5234 C CA . ILE E 1 12 ? 48.965 42.768 104.842 1.00 40.51 34 ILE E CA 1
ATOM 5235 C C . ILE E 1 12 ? 47.645 42.424 104.138 1.00 40.36 34 ILE E C 1
ATOM 5236 O O . ILE E 1 12 ? 47.205 41.284 104.093 1.00 40.33 34 ILE E O 1
ATOM 5241 N N . TYR E 1 13 ? 46.988 43.434 103.614 1.00 40.28 35 TYR E N 1
ATOM 5242 C CA . TYR E 1 13 ? 45.794 43.202 102.832 1.00 39.81 35 TYR E CA 1
ATOM 5243 C C . TYR E 1 13 ? 46.157 42.758 101.430 1.00 40.26 35 TYR E C 1
ATOM 5244 O O . TYR E 1 13 ? 47.076 43.290 100.798 1.00 39.28 35 TYR E O 1
ATOM 5253 N N . ALA E 1 14 ? 45.456 41.724 100.986 1.00 41.18 36 ALA E N 1
ATOM 5254 C CA . ALA E 1 14 ? 45.694 41.147 99.683 1.00 42.06 36 ALA E CA 1
ATOM 5255 C C . ALA E 1 14 ? 44.327 40.904 99.086 1.00 42.89 36 ALA E C 1
ATOM 5256 O O . ALA E 1 14 ? 43.761 39.836 99.223 1.00 42.94 36 ALA E O 1
ATOM 5258 N N . PRO E 1 15 ? 43.771 41.938 98.469 1.00 44.14 37 PRO E N 1
ATOM 5259 C CA . PRO E 1 15 ? 42.525 41.956 97.726 1.00 45.10 37 PRO E CA 1
ATOM 5260 C C . PRO E 1 15 ? 42.539 40.949 96.602 1.00 45.97 37 PRO E C 1
ATOM 5261 O O . PRO E 1 15 ? 43.583 40.713 95.994 1.00 46.47 37 PRO E O 1
ATOM 5265 N N . THR E 1 16 ? 41.375 40.394 96.308 1.00 46.70 38 THR E N 1
ATOM 5266 C CA . THR E 1 16 ? 41.228 39.367 95.298 1.00 47.48 38 THR E CA 1
ATOM 5267 C C . THR E 1 16 ? 40.327 39.965 94.236 1.00 47.33 38 THR E C 1
ATOM 5268 O O . THR E 1 16 ? 39.161 40.176 94.494 1.00 47.75 38 THR E O 1
ATOM 5272 N N . VAL E 1 17 ? 40.866 40.289 93.063 1.00 47.69 39 VAL E N 1
ATOM 5273 C CA . VAL E 1 17 ? 40.052 40.947 92.027 1.00 47.74 39 VAL E CA 1
ATOM 5274 C C . VAL E 1 17 ? 39.679 39.972 90.923 1.00 48.60 39 VAL E C 1
ATOM 5275 O O . VAL E 1 17 ? 40.572 39.432 90.265 1.00 48.53 39 VAL E O 1
ATOM 5279 N N . ARG E 1 18 ? 38.364 39.796 90.714 1.00 49.65 40 ARG E N 1
ATOM 5280 C CA . ARG E 1 18 ? 37.801 38.955 89.648 1.00 50.83 40 ARG E CA 1
ATOM 5281 C C . ARG E 1 18 ? 36.723 39.662 88.811 1.00 51.21 40 ARG E C 1
ATOM 5282 O O . ARG E 1 18 ? 35.640 39.949 89.301 1.00 51.04 40 ARG E O 1
ATOM 5290 N N . VAL E 1 19 ? 37.030 39.932 87.542 1.00 52.43 41 VAL E N 1
ATOM 5291 C CA . VAL E 1 19 ? 36.114 40.689 86.656 1.00 53.62 41 VAL E CA 1
ATOM 5292 C C . VAL E 1 19 ? 35.160 39.779 85.890 1.00 54.73 41 VAL E C 1
ATOM 5293 O O . VAL E 1 19 ? 35.588 38.887 85.139 1.00 55.24 41 VAL E O 1
ATOM 5297 N N . THR E 1 20 ? 33.870 40.015 86.092 1.00 55.64 42 THR E N 1
ATOM 5298 C CA . THR E 1 20 ? 32.856 39.229 85.421 1.00 56.95 42 THR E CA 1
ATOM 5299 C C . THR E 1 20 ? 32.804 39.734 84.001 1.00 57.26 42 THR E C 1
ATOM 5300 O O . THR E 1 20 ? 32.450 40.896 83.738 1.00 57.78 42 THR E O 1
ATOM 5304 N N . PRO E 1 21 ? 33.141 38.864 83.061 1.00 57.59 43 PRO E N 1
ATOM 5305 C CA . PRO E 1 21 ? 33.138 39.329 81.676 1.00 58.19 43 PRO E CA 1
ATOM 5306 C C . PRO E 1 21 ? 31.733 39.809 81.246 1.00 58.38 43 PRO E C 1
ATOM 5307 O O . PRO E 1 21 ? 30.735 39.247 81.686 1.00 58.24 43 PRO E O 1
ATOM 5311 N N . ASN E 1 22 ? 31.676 40.859 80.430 1.00 59.11 44 ASN E N 1
ATOM 5312 C CA . ASN E 1 22 ? 30.418 41.311 79.793 1.00 59.76 44 ASN E CA 1
ATOM 5313 C C . ASN E 1 22 ? 30.243 40.779 78.358 1.00 60.21 44 ASN E C 1
ATOM 5314 O O . ASN E 1 22 ? 31.061 41.089 77.468 1.00 60.32 44 ASN E O 1
ATOM 5319 N N . PRO E 1 23 ? 29.149 40.018 78.124 1.00 60.19 45 PRO E N 1
ATOM 5320 C CA . PRO E 1 23 ? 28.852 39.425 76.787 1.00 59.90 45 PRO E CA 1
ATOM 5321 C C . PRO E 1 23 ? 28.822 40.450 75.645 1.00 58.70 45 PRO E C 1
ATOM 5322 O O . PRO E 1 23 ? 29.127 40.095 74.518 1.00 58.61 45 PRO E O 1
ATOM 5326 N N . ALA E 1 24 ? 28.488 41.700 75.935 1.00 57.52 46 ALA E N 1
ATOM 5327 C CA . ALA E 1 24 ? 28.541 42.742 74.915 1.00 57.48 46 ALA E CA 1
ATOM 5328 C C . ALA E 1 24 ? 29.975 43.119 74.485 1.00 57.66 46 ALA E C 1
ATOM 5329 O O . ALA E 1 24 ? 30.174 43.668 73.398 1.00 57.88 46 ALA E O 1
ATOM 5331 N N . TRP E 1 25 ? 30.977 42.843 75.323 1.00 57.47 47 TRP E N 1
ATOM 5332 C CA . TRP E 1 25 ? 32.342 43.153 74.924 1.00 56.99 47 TRP E CA 1
ATOM 5333 C C . TRP E 1 25 ? 32.639 42.426 73.624 1.00 56.96 47 TRP E C 1
ATOM 5334 O O . TRP E 1 25 ? 32.294 41.249 73.474 1.00 56.71 47 TRP E O 1
ATOM 5345 N N . PRO E 1 26 ? 33.204 43.149 72.647 1.00 56.80 48 PRO E N 1
ATOM 5346 C CA . PRO E 1 26 ? 33.581 42.517 71.384 1.00 56.93 48 PRO E CA 1
ATOM 5347 C C . PRO E 1 26 ? 34.688 41.519 71.626 1.00 57.37 48 PRO E C 1
ATOM 5348 O O . PRO E 1 26 ? 35.554 41.766 72.452 1.00 57.90 48 PRO E O 1
ATOM 5352 N N . GLN E 1 27 ? 34.646 40.389 70.932 1.00 58.04 49 GLN E N 1
ATOM 5353 C CA . GLN E 1 27 ? 35.774 39.482 70.905 1.00 58.38 49 GLN E CA 1
ATOM 5354 C C . GLN E 1 27 ? 36.751 39.977 69.838 1.00 58.13 49 GLN E C 1
ATOM 5355 O O . GLN E 1 27 ? 36.401 40.072 68.669 1.00 57.89 49 GLN E O 1
ATOM 5361 N N . VAL E 1 28 ? 37.971 40.305 70.257 1.00 58.12 50 VAL E N 1
ATOM 5362 C CA . VAL E 1 28 ? 38.938 40.973 69.393 1.00 58.01 50 VAL E CA 1
ATOM 5363 C C . VAL E 1 28 ? 40.074 40.054 68.974 1.00 57.86 50 VAL E C 1
ATOM 5364 O O . VAL E 1 28 ? 40.447 39.138 69.704 1.00 58.40 50 VAL E O 1
ATOM 5368 N N . SER E 1 29 ? 40.640 40.304 67.804 1.00 57.59 51 SER E N 1
ATOM 5369 C CA . SER E 1 29 ? 41.719 39.446 67.309 1.00 57.25 51 SER E CA 1
ATOM 5370 C C . SER E 1 29 ? 43.124 40.094 67.449 1.00 56.36 51 SER E C 1
ATOM 5371 O O . SER E 1 29 ? 44.142 39.421 67.273 1.00 56.32 51 SER E O 1
ATOM 5374 N N . TRP E 1 30 ? 43.176 41.387 67.796 1.00 55.00 52 TRP E N 1
ATOM 5375 C CA . TRP E 1 30 ? 44.459 42.076 68.040 1.00 53.17 52 TRP E CA 1
ATOM 5376 C C . TRP E 1 30 ? 45.130 41.724 69.388 1.00 52.30 52 TRP E C 1
ATOM 5377 O O . TRP E 1 30 ? 44.620 40.900 70.175 1.00 52.19 52 TRP E O 1
ATOM 5388 N N . GLN E 1 31 ? 46.287 42.330 69.624 1.00 50.25 53 GLN E N 1
ATOM 5389 C CA . GLN E 1 31 ? 47.171 41.917 70.687 1.00 49.31 53 GLN E CA 1
ATOM 5390 C C . GLN E 1 31 ? 47.547 43.151 71.490 1.00 48.34 53 GLN E C 1
ATOM 5391 O O . GLN E 1 31 ? 48.072 44.132 70.921 1.00 48.84 53 GLN E O 1
ATOM 5397 N N . LEU E 1 32 ? 47.309 43.097 72.805 1.00 45.80 54 LEU E N 1
ATOM 5398 C CA . LEU E 1 32 ? 47.362 44.277 73.656 1.00 43.24 54 LEU E CA 1
ATOM 5399 C C . LEU E 1 32 ? 48.526 44.227 74.635 1.00 42.79 54 LEU E C 1
ATOM 5400 O O . LEU E 1 32 ? 48.733 43.221 75.306 1.00 43.02 54 LEU E O 1
ATOM 5405 N N . LEU E 1 33 ? 49.278 45.306 74.739 1.00 41.73 55 LEU E N 1
ATOM 5406 C CA . LEU E 1 33 ? 50.269 45.414 75.799 1.00 42.03 55 LEU E CA 1
ATOM 5407 C C . LEU E 1 33 ? 49.731 46.282 76.924 1.00 42.20 55 LEU E C 1
ATOM 5408 O O . LEU E 1 33 ? 49.321 47.410 76.671 1.00 43.21 55 LEU E O 1
ATOM 5413 N N . VAL E 1 34 ? 49.743 45.777 78.157 1.00 41.61 56 VAL E N 1
ATOM 5414 C CA . VAL E 1 34 ? 49.421 46.617 79.305 1.00 41.19 56 VAL E CA 1
ATOM 5415 C C . VAL E 1 34 ? 50.704 47.172 79.960 1.00 41.31 56 VAL E C 1
ATOM 5416 O O . VAL E 1 34 ? 51.405 46.458 80.666 1.00 41.13 56 VAL E O 1
ATOM 5420 N N . ALA E 1 35 ? 51.012 48.441 79.728 1.00 41.23 57 ALA E N 1
ATOM 5421 C CA . ALA E 1 35 ? 52.182 49.074 80.357 1.00 41.80 57 ALA E CA 1
ATOM 5422 C C . ALA E 1 35 ? 52.200 49.127 81.938 1.00 42.88 57 ALA E C 1
ATOM 5423 O O . ALA E 1 35 ? 51.202 48.849 82.637 1.00 42.00 57 ALA E O 1
ATOM 5425 N N . LYS E 1 36 ? 53.349 49.465 82.503 1.00 44.21 58 LYS E N 1
ATOM 5426 C CA . LYS E 1 36 ? 53.395 49.711 83.924 1.00 45.97 58 LYS E CA 1
ATOM 5427 C C . LYS E 1 36 ? 52.580 50.972 84.172 1.00 44.72 58 LYS E C 1
ATOM 5428 O O . LYS E 1 36 ? 52.835 51.999 83.519 1.00 44.34 58 LYS E O 1
ATOM 5434 N N . PRO E 1 37 ? 51.573 50.887 85.083 1.00 43.54 59 PRO E N 1
ATOM 5435 C CA . PRO E 1 37 ? 50.830 52.055 85.475 1.00 42.67 59 PRO E CA 1
ATOM 5436 C C . PRO E 1 37 ? 51.796 52.957 86.217 1.00 42.37 59 PRO E C 1
ATOM 5437 O O . PRO E 1 37 ? 52.626 52.467 86.975 1.00 42.64 59 PRO E O 1
ATOM 5441 N N . SER E 1 38 ? 51.717 54.252 85.945 1.00 41.91 60 SER E N 1
ATOM 5442 C CA . SER E 1 38 ? 52.592 55.240 86.533 1.00 41.97 60 SER E CA 1
ATOM 5443 C C . SER E 1 38 ? 51.871 55.915 87.728 1.00 42.51 60 SER E C 1
ATOM 5444 O O . SER E 1 38 ? 50.642 55.831 87.841 1.00 42.32 60 SER E O 1
ATOM 5447 N N . ALA E 1 39 ? 52.637 56.560 88.615 1.00 42.56 61 ALA E N 1
ATOM 5448 C CA . ALA E 1 39 ? 52.082 57.253 89.792 1.00 42.82 61 ALA E CA 1
ATOM 5449 C C . ALA E 1 39 ? 53.153 57.965 90.635 1.00 43.15 61 ALA E C 1
ATOM 5450 O O . ALA E 1 39 ? 54.315 57.594 90.601 1.00 42.87 61 ALA E O 1
ATOM 5452 N N . ALA E 1 40 ? 52.759 58.972 91.410 1.00 43.98 62 ALA E N 1
ATOM 5453 C CA . ALA E 1 40 ? 53.652 59.543 92.428 1.00 45.06 62 ALA E CA 1
ATOM 5454 C C . ALA E 1 40 ? 54.128 58.420 93.344 1.00 45.89 62 ALA E C 1
ATOM 5455 O O . ALA E 1 40 ? 53.512 57.365 93.375 1.00 46.31 62 ALA E O 1
ATOM 5457 N N . ARG E 1 41 ? 55.188 58.649 94.101 1.00 47.27 63 ARG E N 1
ATOM 5458 C CA . ARG E 1 41 ? 55.731 57.626 95.000 1.00 49.54 63 ARG E CA 1
ATOM 5459 C C . ARG E 1 41 ? 54.866 57.152 96.184 1.00 49.76 63 ARG E C 1
ATOM 5460 O O . ARG E 1 41 ? 54.979 55.994 96.594 1.00 49.66 63 ARG E O 1
ATOM 5468 N N . ILE E 1 42 ? 54.049 58.039 96.750 1.00 50.56 64 ILE E N 1
ATOM 5469 C CA . ILE E 1 42 ? 53.210 57.713 97.920 1.00 51.71 64 ILE E CA 1
ATOM 5470 C C . ILE E 1 42 ? 52.086 56.713 97.544 1.00 52.12 64 ILE E C 1
ATOM 5471 O O . ILE E 1 42 ? 51.517 56.013 98.413 1.00 52.75 64 ILE E O 1
ATOM 5476 N N . ILE E 1 43 ? 51.796 56.670 96.242 1.00 51.46 65 ILE E N 1
ATOM 5477 C CA . ILE E 1 43 ? 50.835 55.777 95.643 1.00 51.40 65 ILE E CA 1
ATOM 5478 C C . ILE E 1 43 ? 51.542 54.517 95.164 1.00 51.64 65 ILE E C 1
ATOM 5479 O O . ILE E 1 43 ? 51.030 53.418 95.280 1.00 52.12 65 ILE E O 1
ATOM 5484 N N . ASP E 1 44 ? 52.724 54.693 94.597 1.00 52.06 66 ASP E N 1
ATOM 5485 C CA . ASP E 1 44 ? 53.479 53.608 93.993 1.00 52.20 66 ASP E CA 1
ATOM 5486 C C . ASP E 1 44 ? 54.252 52.904 95.109 1.00 51.98 66 ASP E C 1
ATOM 5487 O O . ASP E 1 44 ? 55.444 52.676 95.013 1.00 51.28 66 ASP E O 1
ATOM 5492 N N . SER E 1 45 ? 53.530 52.587 96.180 1.00 52.19 67 SER E N 1
ATOM 5493 C CA . SER E 1 45 ? 54.092 51.949 97.359 1.00 52.49 67 SER E CA 1
ATOM 5494 C C . SER E 1 45 ? 53.078 50.985 97.982 1.00 52.08 67 SER E C 1
ATOM 5495 O O . SER E 1 45 ? 51.889 51.001 97.631 1.00 51.73 67 SER E O 1
ATOM 5498 N N . PRO E 1 46 ? 53.560 50.128 98.892 1.00 51.98 68 PRO E N 1
ATOM 5499 C CA . PRO E 1 46 ? 52.688 49.235 99.609 1.00 51.92 68 PRO E CA 1
ATOM 5500 C C . PRO E 1 46 ? 51.948 49.915 100.736 1.00 51.82 68 PRO E C 1
ATOM 5501 O O . PRO E 1 46 ? 51.167 49.240 101.431 1.00 52.70 68 PRO E O 1
ATOM 5505 N N . ARG E 1 47 ? 52.181 51.212 100.937 1.00 51.03 69 ARG E N 1
ATOM 5506 C CA . ARG E 1 47 ? 51.531 51.919 102.051 1.00 50.42 69 ARG E CA 1
ATOM 5507 C C . ARG E 1 47 ? 50.114 52.403 101.668 1.00 48.55 69 ARG E C 1
ATOM 5508 O O . ARG E 1 47 ? 49.842 52.781 100.511 1.00 47.47 69 ARG E O 1
ATOM 5516 N N . ILE E 1 48 ? 49.195 52.319 102.626 1.00 46.55 70 ILE E N 1
ATOM 5517 C CA . ILE E 1 48 ? 47.796 52.624 102.349 1.00 44.99 70 ILE E CA 1
ATOM 5518 C C . ILE E 1 48 ? 47.486 54.073 102.663 1.00 44.84 70 ILE E C 1
ATOM 5519 O O . ILE E 1 48 ? 47.546 54.476 103.828 1.00 45.19 70 ILE E O 1
ATOM 5524 N N . ASN E 1 49 ? 47.163 54.847 101.625 1.00 44.05 71 ASN E N 1
ATOM 5525 C CA . ASN E 1 49 ? 46.940 56.273 101.778 1.00 43.62 71 ASN E CA 1
ATOM 5526 C C . ASN E 1 49 ? 45.574 56.512 102.313 1.00 42.81 71 ASN E C 1
ATOM 5527 O O . ASN E 1 49 ? 44.598 55.919 101.849 1.00 41.99 71 ASN E O 1
ATOM 5532 N N . VAL E 1 50 ? 45.525 57.409 103.285 1.00 42.63 72 VAL E N 1
ATOM 5533 C CA . VAL E 1 50 ? 44.274 57.897 103.843 1.00 42.76 72 VAL E CA 1
ATOM 5534 C C . VAL E 1 50 ? 44.298 59.428 103.965 1.00 43.49 72 VAL E C 1
ATOM 5535 O O . VAL E 1 50 ? 45.341 60.059 104.238 1.00 43.94 72 VAL E O 1
ATOM 5539 N N . ARG E 1 51 ? 43.131 60.004 103.761 1.00 43.79 73 ARG E N 1
ATOM 5540 C CA . ARG E 1 51 ? 42.949 61.437 103.694 1.00 44.13 73 ARG E CA 1
ATOM 5541 C C . ARG E 1 51 ? 41.905 61.831 104.761 1.00 44.51 73 ARG E C 1
ATOM 5542 O O . ARG E 1 51 ? 40.709 61.939 104.444 1.00 44.54 73 ARG E O 1
ATOM 5550 N N . PRO E 1 52 ? 42.346 61.999 106.030 1.00 44.91 74 PRO E N 1
ATOM 5551 C CA . PRO E 1 52 ? 41.391 62.120 107.144 1.00 45.45 74 PRO E CA 1
ATOM 5552 C C . PRO E 1 52 ? 40.600 63.399 107.136 1.00 46.03 74 PRO E C 1
ATOM 5553 O O . PRO E 1 52 ? 39.438 63.352 107.557 1.00 46.83 74 PRO E O 1
ATOM 5557 N N . THR E 1 53 ? 41.207 64.511 106.692 1.00 45.92 75 THR E N 1
ATOM 5558 C CA . THR E 1 53 ? 40.479 65.743 106.310 1.00 46.46 75 THR E CA 1
ATOM 5559 C C . THR E 1 53 ? 40.955 66.172 104.949 1.00 46.40 75 THR E C 1
ATOM 5560 O O . THR E 1 53 ? 42.069 65.822 104.549 1.00 46.41 75 THR E O 1
ATOM 5564 N N . PRO E 1 54 ? 40.155 66.994 104.253 1.00 46.33 76 PRO E N 1
ATOM 5565 C CA . PRO E 1 54 ? 40.301 67.246 102.809 1.00 46.30 76 PRO E CA 1
ATOM 5566 C C . PRO E 1 54 ? 41.685 67.606 102.214 1.00 46.52 76 PRO E C 1
ATOM 5567 O O . PRO E 1 54 ? 42.005 67.104 101.111 1.00 47.06 76 PRO E O 1
ATOM 5571 N N . GLY E 1 55 ? 42.487 68.432 102.889 1.00 45.67 77 GLY E N 1
ATOM 5572 C CA . GLY E 1 55 ? 43.732 68.892 102.267 1.00 45.60 77 GLY E CA 1
ATOM 5573 C C . GLY E 1 55 ? 44.993 68.129 102.624 1.00 46.02 77 GLY E C 1
ATOM 5574 O O . GLY E 1 55 ? 46.106 68.545 102.306 1.00 46.80 77 GLY E O 1
ATOM 5575 N N . GLU E 1 56 ? 44.825 66.975 103.235 1.00 46.46 78 GLU E N 1
ATOM 5576 C CA . GLU E 1 56 ? 45.895 66.356 104.015 1.00 47.16 78 GLU E CA 1
ATOM 5577 C C . GLU E 1 56 ? 45.995 64.841 103.777 1.00 46.87 78 GLU E C 1
ATOM 5578 O O . GLU E 1 56 ? 44.972 64.184 103.579 1.00 46.84 78 GLU E O 1
ATOM 5584 N N . LEU E 1 57 ? 47.208 64.288 103.816 1.00 46.51 79 LEU E N 1
ATOM 5585 C CA . LEU E 1 57 ? 47.401 62.867 103.496 1.00 46.03 79 LEU E CA 1
ATOM 5586 C C . LEU E 1 57 ? 48.262 62.173 104.562 1.00 46.44 79 LEU E C 1
ATOM 5587 O O . LEU E 1 57 ? 49.340 62.636 104.911 1.00 45.61 79 LEU E O 1
ATOM 5592 N N . GLN E 1 58 ? 47.755 61.076 105.113 1.00 47.24 80 GLN E N 1
ATOM 5593 C CA . GLN E 1 58 ? 48.584 60.192 105.964 1.00 47.79 80 GLN E CA 1
ATOM 5594 C C . GLN E 1 58 ? 48.563 58.791 105.384 1.00 46.45 80 GLN E C 1
ATOM 5595 O O . GLN E 1 58 ? 47.946 58.559 104.354 1.00 45.80 80 GLN E O 1
ATOM 5601 N N . VAL E 1 59 ? 49.239 57.873 106.067 1.00 45.84 81 VAL E N 1
ATOM 5602 C CA . VAL E 1 59 ? 49.139 56.454 105.770 1.00 45.40 81 VAL E CA 1
ATOM 5603 C C . VAL E 1 59 ? 48.572 55.784 107.033 1.00 45.48 81 VAL E C 1
ATOM 5604 O O . VAL E 1 59 ? 48.673 56.361 108.107 1.00 46.42 81 VAL E O 1
ATOM 5608 N N . TYR E 1 60 ? 47.925 54.620 106.901 1.00 45.00 82 TYR E N 1
ATOM 5609 C CA . TYR E 1 60 ? 47.542 53.782 108.058 1.00 44.50 82 TYR E CA 1
ATOM 5610 C C . TYR E 1 60 ? 48.797 53.098 108.606 1.00 45.45 82 TYR E C 1
ATOM 5611 O O . TYR E 1 60 ? 49.592 52.585 107.832 1.00 46.06 82 TYR E O 1
ATOM 5620 N N . HIS E 1 61 ? 48.974 53.056 109.923 1.00 47.13 83 HIS E N 1
ATOM 5621 C CA . HIS E 1 61 ? 50.142 52.354 110.504 1.00 49.03 83 HIS E CA 1
ATOM 5622 C C . HIS E 1 61 ? 49.822 50.888 110.761 1.00 48.79 83 HIS E C 1
ATOM 5623 O O . HIS E 1 61 ? 48.683 50.528 111.078 1.00 48.82 83 HIS E O 1
ATOM 5630 N N . GLY E 1 62 ? 50.807 50.023 110.588 1.00 48.80 84 GLY E N 1
ATOM 5631 C CA . GLY E 1 62 ? 50.581 48.596 110.880 1.00 49.66 84 GLY E CA 1
ATOM 5632 C C . GLY E 1 62 ? 49.534 47.901 110.003 1.00 49.77 84 GLY E C 1
ATOM 5633 O O . GLY E 1 62 ? 49.055 46.795 110.335 1.00 50.63 84 GLY E O 1
ATOM 5634 N N . ALA E 1 63 ? 49.171 48.571 108.903 1.00 48.82 85 ALA E N 1
ATOM 5635 C CA . ALA E 1 63 ? 48.472 47.987 107.756 1.00 47.47 85 ALA E CA 1
ATOM 5636 C C . ALA E 1 63 ? 49.280 48.340 106.494 1.00 46.71 85 ALA E C 1
ATOM 5637 O O . ALA E 1 63 ? 49.766 49.465 106.361 1.00 47.56 85 ALA E O 1
ATOM 5639 N N . GLY E 1 64 ? 49.439 47.385 105.586 1.00 45.11 86 GLY E N 1
ATOM 5640 C CA . GLY E 1 64 ? 50.090 47.624 104.283 1.00 42.81 86 GLY E CA 1
ATOM 5641 C C . GLY E 1 64 ? 49.467 46.746 103.203 1.00 41.36 86 GLY E C 1
ATOM 5642 O O . GLY E 1 64 ? 48.836 45.734 103.504 1.00 41.31 86 GLY E O 1
ATOM 5643 N N . TRP E 1 65 ? 49.632 47.127 101.947 1.00 39.86 87 TRP E N 1
ATOM 5644 C CA . TRP E 1 65 ? 49.168 46.300 100.838 1.00 38.66 87 TRP E CA 1
ATOM 5645 C C . TRP E 1 65 ? 50.128 45.126 100.623 1.00 38.81 87 TRP E C 1
ATOM 5646 O O . TRP E 1 65 ? 51.281 45.201 101.026 1.00 38.73 87 TRP E O 1
ATOM 5657 N N . ALA E 1 66 ? 49.690 44.075 99.926 1.00 39.04 88 ALA E N 1
ATOM 5658 C CA . ALA E 1 66 ? 50.576 42.919 99.605 1.00 38.49 88 ALA E CA 1
ATOM 5659 C C . ALA E 1 66 ? 51.635 43.241 98.598 1.00 38.81 88 ALA E C 1
ATOM 5660 O O . ALA E 1 66 ? 52.574 42.485 98.434 1.00 39.12 88 ALA E O 1
ATOM 5662 N N . GLN E 1 67 ? 51.506 44.408 97.974 1.00 40.01 89 GLN E N 1
ATOM 5663 C CA . GLN E 1 67 ? 52.024 44.699 96.636 1.00 40.99 89 GLN E CA 1
ATOM 5664 C C . GLN E 1 67 ? 51.698 46.188 96.367 1.00 40.42 89 GLN E C 1
ATOM 5665 O O . GLN E 1 67 ? 50.572 46.639 96.643 1.00 41.19 89 GLN E O 1
ATOM 5671 N N . PRO E 1 68 ? 52.643 46.950 95.798 1.00 39.44 90 PRO E N 1
ATOM 5672 C CA . PRO E 1 68 ? 52.395 48.384 95.597 1.00 38.17 90 PRO E CA 1
ATOM 5673 C C . PRO E 1 68 ? 51.140 48.594 94.750 1.00 38.02 90 PRO E C 1
ATOM 5674 O O . PRO E 1 68 ? 50.787 47.731 93.953 1.00 38.39 90 PRO E O 1
ATOM 5678 N N . ALA E 1 69 ? 50.456 49.713 94.920 1.00 37.55 91 ALA E N 1
ATOM 5679 C CA . ALA E 1 69 ? 49.152 49.882 94.307 1.00 38.06 91 ALA E CA 1
ATOM 5680 C C . ALA E 1 69 ? 49.184 49.835 92.785 1.00 38.75 91 ALA E C 1
ATOM 5681 O O . ALA E 1 69 ? 48.288 49.287 92.138 1.00 39.13 91 ALA E O 1
ATOM 5683 N N . THR E 1 70 ? 50.210 50.447 92.212 1.00 39.70 92 THR E N 1
ATOM 5684 C CA . THR E 1 70 ? 50.433 50.432 90.786 1.00 40.31 92 THR E CA 1
ATOM 5685 C C . THR E 1 70 ? 50.604 48.995 90.322 1.00 41.13 92 THR E C 1
ATOM 5686 O O . THR E 1 70 ? 50.194 48.668 89.229 1.00 42.00 92 THR E O 1
ATOM 5690 N N . ASP E 1 71 ? 51.210 48.128 91.136 1.00 41.50 93 ASP E N 1
ATOM 5691 C CA . ASP E 1 71 ? 51.261 46.717 90.774 1.00 41.91 93 ASP E CA 1
ATOM 5692 C C . ASP E 1 71 ? 49.914 45.998 90.915 1.00 42.16 93 ASP E C 1
ATOM 5693 O O . ASP E 1 71 ? 49.583 45.157 90.063 1.00 42.37 93 ASP E O 1
ATOM 5698 N N . MET E 1 72 ? 49.141 46.311 91.968 1.00 42.26 94 MET E N 1
ATOM 5699 C CA . MET E 1 72 ? 47.832 45.680 92.182 1.00 41.87 94 MET E CA 1
ATOM 5700 C C . MET E 1 72 ? 47.027 45.949 90.951 1.00 42.21 94 MET E C 1
ATOM 5701 O O . MET E 1 72 ? 46.300 45.075 90.460 1.00 42.46 94 MET E O 1
ATOM 5706 N N . LEU E 1 73 ? 47.181 47.166 90.437 1.00 42.09 95 LEU E N 1
ATOM 5707 C CA . LEU E 1 73 ? 46.412 47.618 89.322 1.00 42.08 95 LEU E CA 1
ATOM 5708 C C . LEU E 1 73 ? 46.872 46.981 88.007 1.00 42.37 95 LEU E C 1
ATOM 5709 O O . LEU E 1 73 ? 46.064 46.473 87.246 1.00 42.36 95 LEU E O 1
ATOM 5714 N N . GLU E 1 74 ? 48.171 46.981 87.746 1.00 42.88 96 GLU E N 1
ATOM 5715 C CA . GLU E 1 74 ? 48.699 46.242 86.607 1.00 43.33 96 GLU E CA 1
ATOM 5716 C C . GLU E 1 74 ? 48.175 44.809 86.589 1.00 43.00 96 GLU E C 1
ATOM 5717 O O . GLU E 1 74 ? 47.660 44.365 85.583 1.00 43.27 96 GLU E O 1
ATOM 5723 N N . ASP E 1 75 ? 48.309 44.093 87.701 1.00 43.05 97 ASP E N 1
ATOM 5724 C CA . ASP E 1 75 ? 47.884 42.686 87.783 1.00 43.02 97 ASP E CA 1
ATOM 5725 C C . ASP E 1 75 ? 46.411 42.483 87.517 1.00 42.14 97 ASP E C 1
ATOM 5726 O O . ASP E 1 75 ? 46.042 41.537 86.868 1.00 41.95 97 ASP E O 1
ATOM 5731 N N . SER E 1 76 ? 45.572 43.367 88.032 1.00 41.95 98 SER E N 1
ATOM 5732 C CA . SER E 1 76 ? 44.122 43.243 87.882 1.00 41.84 98 SER E CA 1
ATOM 5733 C C . SER E 1 76 ? 43.704 43.406 86.468 1.00 40.69 98 SER E C 1
ATOM 5734 O O . SER E 1 76 ? 42.819 42.714 86.017 1.00 41.20 98 SER E O 1
ATOM 5737 N N . VAL E 1 77 ? 44.313 44.364 85.794 1.00 39.58 99 VAL E N 1
ATOM 5738 C CA . VAL E 1 77 ? 43.897 44.739 84.491 1.00 39.41 99 VAL E CA 1
ATOM 5739 C C . VAL E 1 77 ? 44.269 43.594 83.542 1.00 40.76 99 VAL E C 1
ATOM 5740 O O . VAL E 1 77 ? 43.458 43.146 82.721 1.00 40.75 99 VAL E O 1
ATOM 5744 N N . VAL E 1 78 ? 45.488 43.090 83.690 1.00 41.52 100 VAL E N 1
ATOM 5745 C CA . VAL E 1 78 ? 45.981 42.036 82.811 1.00 41.76 100 VAL E CA 1
ATOM 5746 C C . VAL E 1 78 ? 45.224 40.756 83.067 1.00 42.33 100 VAL E C 1
ATOM 5747 O O . VAL E 1 78 ? 44.936 40.029 82.157 1.00 43.12 100 VAL E O 1
ATOM 5751 N N . ARG E 1 79 ? 44.889 40.491 84.315 1.00 43.27 101 ARG E N 1
ATOM 5752 C CA . ARG E 1 79 ? 44.164 39.287 84.655 1.00 43.91 101 ARG E CA 1
ATOM 5753 C C . ARG E 1 79 ? 42.747 39.397 84.144 1.00 44.81 101 ARG E C 1
ATOM 5754 O O . ARG E 1 79 ? 42.200 38.443 83.612 1.00 45.56 101 ARG E O 1
ATOM 5762 N N . ALA E 1 80 ? 42.179 40.589 84.236 1.00 45.71 102 ALA E N 1
ATOM 5763 C CA . ALA E 1 80 ? 40.831 40.821 83.755 1.00 46.19 102 ALA E CA 1
ATOM 5764 C C . ALA E 1 80 ? 40.697 40.552 82.252 1.00 46.64 102 ALA E C 1
ATOM 5765 O O . ALA E 1 80 ? 39.715 39.952 81.806 1.00 46.48 102 ALA E O 1
ATOM 5767 N N . PHE E 1 81 ? 41.688 41.002 81.485 1.00 47.22 103 PHE E N 1
ATOM 5768 C CA . PHE E 1 81 ? 41.725 40.759 80.059 1.00 47.85 103 PHE E CA 1
ATOM 5769 C C . PHE E 1 81 ? 41.880 39.274 79.797 1.00 49.19 103 PHE E C 1
ATOM 5770 O O . PHE E 1 81 ? 41.312 38.753 78.837 1.00 49.75 103 PHE E O 1
ATOM 5778 N N . GLU E 1 82 ? 42.608 38.582 80.673 1.00 50.25 104 GLU E N 1
ATOM 5779 C CA . GLU E 1 82 ? 42.867 37.159 80.478 1.00 51.59 104 GLU E CA 1
ATOM 5780 C C . GLU E 1 82 ? 41.661 36.305 80.834 1.00 52.41 104 GLU E C 1
ATOM 5781 O O . GLU E 1 82 ? 41.363 35.355 80.125 1.00 52.99 104 GLU E O 1
ATOM 5787 N N . ASP E 1 83 ? 40.948 36.654 81.909 1.00 53.56 105 ASP E N 1
ATOM 5788 C CA . ASP E 1 83 ? 39.747 35.897 82.330 1.00 54.23 105 ASP E CA 1
ATOM 5789 C C . ASP E 1 83 ? 38.538 36.276 81.465 1.00 54.55 105 ASP E C 1
ATOM 5790 O O . ASP E 1 83 ? 37.448 35.737 81.643 1.00 54.62 105 ASP E O 1
ATOM 5795 N N . SER E 1 84 ? 38.715 37.226 80.549 1.00 54.81 106 SER E N 1
ATOM 5796 C CA . SER E 1 84 ? 37.565 37.855 79.931 1.00 54.73 106 SER E CA 1
ATOM 5797 C C . SER E 1 84 ? 36.969 36.974 78.869 1.00 55.00 106 SER E C 1
ATOM 5798 O O . SER E 1 84 ? 35.776 37.072 78.579 1.00 55.94 106 SER E O 1
ATOM 5801 N N . GLY E 1 85 ? 37.810 36.125 78.284 1.00 55.10 107 GLY E N 1
ATOM 5802 C CA . GLY E 1 85 ? 37.465 35.382 77.079 1.00 54.59 107 GLY E CA 1
ATOM 5803 C C . GLY E 1 85 ? 37.334 36.278 75.853 1.00 54.64 107 GLY E C 1
ATOM 5804 O O . GLY E 1 85 ? 36.883 35.812 74.832 1.00 55.40 107 GLY E O 1
ATOM 5805 N N . LYS E 1 86 ? 37.728 37.553 75.924 1.00 54.28 108 LYS E N 1
ATOM 5806 C CA . LYS E 1 86 ? 37.486 38.481 74.804 1.00 53.54 108 LYS E CA 1
ATOM 5807 C C . LYS E 1 86 ? 38.717 38.876 73.995 1.00 53.21 108 LYS E C 1
ATOM 5808 O O . LYS E 1 86 ? 38.584 39.422 72.894 1.00 53.12 108 LYS E O 1
ATOM 5814 N N . ILE E 1 87 ? 39.906 38.612 74.533 1.00 52.54 109 ILE E N 1
ATOM 5815 C CA . ILE E 1 87 ? 41.172 38.920 73.844 1.00 51.90 109 ILE E CA 1
ATOM 5816 C C . ILE E 1 87 ? 42.134 37.810 74.166 1.00 52.52 109 ILE E C 1
ATOM 5817 O O . ILE E 1 87 ? 42.334 37.503 75.336 1.00 53.21 109 ILE E O 1
ATOM 5822 N N . ALA E 1 88 ? 42.724 37.163 73.176 1.00 52.94 110 ALA E N 1
ATOM 5823 C CA . ALA E 1 88 ? 43.553 36.013 73.561 1.00 53.05 110 ALA E CA 1
ATOM 5824 C C . ALA E 1 88 ? 45.056 36.334 73.581 1.00 53.07 110 ALA E C 1
ATOM 5825 O O . ALA E 1 88 ? 45.896 35.491 73.992 1.00 53.97 110 ALA E O 1
ATOM 5827 N N . ALA E 1 89 ? 45.381 37.559 73.175 1.00 51.66 111 ALA E N 1
ATOM 5828 C CA . ALA E 1 89 ? 46.721 38.072 73.330 1.00 50.84 111 ALA E CA 1
ATOM 5829 C C . ALA E 1 89 ? 46.724 39.379 74.148 1.00 50.80 111 ALA E C 1
ATOM 5830 O O . ALA E 1 89 ? 46.362 40.464 73.652 1.00 50.81 111 ALA E O 1
ATOM 5832 N N . VAL E 1 90 ? 47.114 39.246 75.419 1.00 50.40 112 VAL E N 1
ATOM 5833 C CA . VAL E 1 90 ? 47.339 40.379 76.335 1.00 49.43 112 VAL E CA 1
ATOM 5834 C C . VAL E 1 90 ? 48.554 40.062 77.183 1.00 48.77 112 VAL E C 1
ATOM 5835 O O . VAL E 1 90 ? 48.672 38.964 77.706 1.00 48.31 112 VAL E O 1
ATOM 5839 N N . ALA E 1 91 ? 49.449 41.029 77.329 1.00 48.95 113 ALA E N 1
ATOM 5840 C CA . ALA E 1 91 ? 50.746 40.774 77.960 1.00 49.01 113 ALA E CA 1
ATOM 5841 C C . ALA E 1 91 ? 51.444 42.015 78.504 1.00 48.85 113 ALA E C 1
ATOM 5842 O O . ALA E 1 91 ? 50.964 43.134 78.310 1.00 48.82 113 ALA E O 1
ATOM 5844 N N . ARG E 1 92 ? 52.614 41.798 79.124 1.00 48.78 114 ARG E N 1
ATOM 5845 C CA . ARG E 1 92 ? 53.462 42.859 79.647 1.00 48.67 114 ARG E CA 1
ATOM 5846 C C . ARG E 1 92 ? 54.818 42.919 78.922 1.00 48.90 114 ARG E C 1
ATOM 5847 O O . ARG E 1 92 ? 55.619 43.869 79.108 1.00 49.34 114 ARG E O 1
ATOM 5855 N N . SER E 1 99 ? 52.367 42.880 69.591 1.00 53.69 121 SER E N 1
ATOM 5856 C CA . SER E 1 99 ? 51.586 44.042 70.116 1.00 54.73 121 SER E CA 1
ATOM 5857 C C . SER E 1 99 ? 51.030 45.161 69.148 1.00 54.80 121 SER E C 1
ATOM 5858 O O . SER E 1 99 ? 51.797 45.924 68.536 1.00 54.37 121 SER E O 1
ATOM 5861 N N . ASP E 1 100 ? 49.696 45.284 69.084 1.00 54.84 122 ASP E N 1
ATOM 5862 C CA . ASP E 1 100 ? 48.998 46.301 68.263 1.00 54.59 122 ASP E CA 1
ATOM 5863 C C . ASP E 1 100 ? 48.661 47.583 69.041 1.00 54.31 122 ASP E C 1
ATOM 5864 O O . ASP E 1 100 ? 48.820 48.709 68.539 1.00 54.33 122 ASP E O 1
ATOM 5869 N N . TYR E 1 101 ? 48.181 47.393 70.267 1.00 53.61 123 TYR E N 1
ATOM 5870 C CA . TYR E 1 101 ? 47.769 48.489 71.127 1.00 52.65 123 TYR E CA 1
ATOM 5871 C C . TYR E 1 101 ? 48.468 48.360 72.441 1.00 51.34 123 TYR E C 1
ATOM 5872 O O . TYR E 1 101 ? 48.683 47.244 72.891 1.00 51.11 123 TYR E O 1
ATOM 5881 N N . LYS E 1 102 ? 48.811 49.507 73.034 1.00 49.91 124 LYS E N 1
ATOM 5882 C CA . LYS E 1 102 ? 49.344 49.589 74.389 1.00 48.39 124 LYS E CA 1
ATOM 5883 C C . LYS E 1 102 ? 48.386 50.392 75.278 1.00 47.08 124 LYS E C 1
ATOM 5884 O O . LYS E 1 102 ? 47.937 51.478 74.881 1.00 46.87 124 LYS E O 1
ATOM 5890 N N . LEU E 1 103 ? 48.072 49.853 76.462 1.00 44.83 125 LEU E N 1
ATOM 5891 C CA . LEU E 1 103 ? 47.188 50.521 77.438 1.00 43.38 125 LEU E CA 1
ATOM 5892 C C . LEU E 1 103 ? 48.048 51.116 78.521 1.00 42.60 125 LEU E C 1
ATOM 5893 O O . LEU E 1 103 ? 48.617 50.402 79.322 1.00 43.12 125 LEU E O 1
ATOM 5898 N N . ALA E 1 104 ? 48.166 52.431 78.523 1.00 42.03 126 ALA E N 1
ATOM 5899 C CA . ALA E 1 104 ? 49.013 53.126 79.484 1.00 41.52 126 ALA E CA 1
ATOM 5900 C C . ALA E 1 104 ? 48.132 53.854 80.507 1.00 41.25 126 ALA E C 1
ATOM 5901 O O . ALA E 1 104 ? 47.226 54.613 80.114 1.00 41.16 126 ALA E O 1
ATOM 5903 N N . ILE E 1 105 ? 48.391 53.594 81.802 1.00 40.30 127 ILE E N 1
ATOM 5904 C CA . ILE E 1 105 ? 47.596 54.141 82.917 1.00 38.84 127 ILE E CA 1
ATOM 5905 C C . ILE E 1 105 ? 48.441 55.047 83.805 1.00 39.17 127 ILE E C 1
ATOM 5906 O O . ILE E 1 105 ? 49.588 54.719 84.159 1.00 38.51 127 ILE E O 1
ATOM 5911 N N . ASP E 1 106 ? 47.861 56.197 84.153 1.00 39.11 128 ASP E N 1
ATOM 5912 C CA . ASP E 1 106 ? 48.433 57.103 85.130 1.00 39.48 128 ASP E CA 1
ATOM 5913 C C . ASP E 1 106 ? 47.573 57.069 86.390 1.00 39.45 128 ASP E C 1
ATOM 5914 O O . ASP E 1 106 ? 46.397 57.413 86.315 1.00 40.96 128 ASP E O 1
ATOM 5919 N N . VAL E 1 107 ? 48.108 56.679 87.544 1.00 38.98 129 VAL E N 1
ATOM 5920 C CA . VAL E 1 107 ? 47.274 56.674 88.777 1.00 38.29 129 VAL E CA 1
ATOM 5921 C C . VAL E 1 107 ? 47.308 58.027 89.488 1.00 39.08 129 VAL E C 1
ATOM 5922 O O . VAL E 1 107 ? 48.371 58.477 89.966 1.00 38.89 129 VAL E O 1
ATOM 5926 N N . ARG E 1 108 ? 46.142 58.666 89.595 1.00 39.49 130 ARG E N 1
ATOM 5927 C CA . ARG E 1 108 ? 46.047 59.980 90.275 1.00 39.57 130 ARG E CA 1
ATOM 5928 C C . ARG E 1 108 ? 45.723 59.882 91.767 1.00 40.02 130 ARG E C 1
ATOM 5929 O O . ARG E 1 108 ? 46.230 60.659 92.570 1.00 40.59 130 ARG E O 1
ATOM 5937 N N . ARG E 1 109 ? 44.839 58.961 92.133 1.00 40.00 131 ARG E N 1
ATOM 5938 C CA . ARG E 1 109 ? 44.496 58.759 93.527 1.00 39.80 131 ARG E CA 1
ATOM 5939 C C . ARG E 1 109 ? 44.238 57.285 93.801 1.00 39.28 131 ARG E C 1
ATOM 5940 O O . ARG E 1 109 ? 43.663 56.579 92.976 1.00 38.32 131 ARG E O 1
ATOM 5948 N N . PHE E 1 110 ? 44.719 56.828 94.953 1.00 38.83 132 PHE E N 1
ATOM 5949 C CA . PHE E 1 110 ? 44.494 55.478 95.433 1.00 38.10 132 PHE E CA 1
ATOM 5950 C C . PHE E 1 110 ? 44.472 55.595 96.959 1.00 38.12 132 PHE E C 1
ATOM 5951 O O . PHE E 1 110 ? 45.494 55.375 97.645 1.00 37.91 132 PHE E O 1
ATOM 5959 N N . GLU E 1 111 ? 43.315 55.974 97.491 1.00 37.43 133 GLU E N 1
ATOM 5960 C CA . GLU E 1 111 ? 43.239 56.333 98.892 1.00 37.64 133 GLU E CA 1
ATOM 5961 C C . GLU E 1 111 ? 41.878 56.092 99.539 1.00 37.56 133 GLU E C 1
ATOM 5962 O O . GLU E 1 111 ? 40.851 56.009 98.871 1.00 37.26 133 GLU E O 1
ATOM 5968 N N . SER E 1 112 ? 41.906 55.961 100.855 1.00 38.01 134 SER E N 1
ATOM 5969 C CA . SER E 1 112 ? 40.716 55.969 101.719 1.00 38.22 134 SER E CA 1
ATOM 5970 C C . SER E 1 112 ? 40.421 57.433 102.054 1.00 39.12 134 SER E C 1
ATOM 5971 O O . SER E 1 112 ? 41.209 58.095 102.736 1.00 38.48 134 SER E O 1
ATOM 5974 N N . ASP E 1 113 ? 39.312 57.947 101.533 1.00 40.95 135 ASP E N 1
ATOM 5975 C CA . ASP E 1 113 ? 39.030 59.376 101.572 1.00 42.86 135 ASP E CA 1
ATOM 5976 C C . ASP E 1 113 ? 37.803 59.589 102.448 1.00 44.43 135 ASP E C 1
ATOM 5977 O O . ASP E 1 113 ? 36.700 59.132 102.086 1.00 44.50 135 ASP E O 1
ATOM 5982 N N . TYR E 1 114 ? 38.002 60.252 103.603 1.00 45.74 136 TYR E N 1
ATOM 5983 C CA . TYR E 1 114 ? 36.898 60.533 104.517 1.00 47.40 136 TYR E CA 1
ATOM 5984 C C . TYR E 1 114 ? 35.932 61.501 103.847 1.00 49.35 136 TYR E C 1
ATOM 5985 O O . TYR E 1 114 ? 34.719 61.384 104.019 1.00 49.48 136 TYR E O 1
ATOM 5994 N N . ALA E 1 115 ? 36.482 62.419 103.043 1.00 52.04 137 ALA E N 1
ATOM 5995 C CA . ALA E 1 115 ? 35.707 63.383 102.267 1.00 54.67 137 ALA E CA 1
ATOM 5996 C C . ALA E 1 115 ? 34.719 64.171 103.160 1.00 57.06 137 ALA E C 1
ATOM 5997 O O . ALA E 1 115 ? 33.525 64.303 102.825 1.00 57.60 137 ALA E O 1
ATOM 5999 N N . GLY E 1 116 ? 35.235 64.680 104.299 1.00 59.14 138 GLY E N 1
ATOM 6000 C CA . GLY E 1 116 ? 34.443 65.434 105.303 1.00 60.24 138 GLY E CA 1
ATOM 6001 C C . GLY E 1 116 ? 33.656 64.507 106.237 1.00 61.24 138 GLY E C 1
ATOM 6002 O O . GLY E 1 116 ? 33.823 64.544 107.480 1.00 61.64 138 GLY E O 1
ATOM 6003 N N . GLN E 1 117 ? 32.808 63.679 105.621 1.00 60.69 139 GLN E N 1
ATOM 6004 C CA . GLN E 1 117 ? 31.969 62.697 106.292 1.00 60.40 139 GLN E CA 1
ATOM 6005 C C . GLN E 1 117 ? 32.670 61.707 107.192 1.00 59.25 139 GLN E C 1
ATOM 6006 O O . GLN E 1 117 ? 33.835 61.871 107.554 1.00 59.38 139 GLN E O 1
ATOM 6012 N N . SER E 1 118 ? 31.940 60.662 107.545 1.00 57.82 140 SER E N 1
ATOM 6013 C CA . SER E 1 118 ? 32.240 59.949 108.775 1.00 56.59 140 SER E CA 1
ATOM 6014 C C . SER E 1 118 ? 32.889 58.611 108.526 1.00 55.05 140 SER E C 1
ATOM 6015 O O . SER E 1 118 ? 33.829 58.236 109.202 1.00 55.17 140 SER E O 1
ATOM 6018 N N . LEU E 1 119 ? 32.356 57.888 107.560 1.00 53.12 141 LEU E N 1
ATOM 6019 C CA . LEU E 1 119 ? 32.996 56.700 107.083 1.00 51.08 141 LEU E CA 1
ATOM 6020 C C . LEU E 1 119 ? 33.790 57.033 105.796 1.00 49.41 141 LEU E C 1
ATOM 6021 O O . LEU E 1 119 ? 33.364 57.862 104.991 1.00 49.39 141 LEU E O 1
ATOM 6026 N N . PRO E 1 120 ? 34.953 56.390 105.602 1.00 47.09 142 PRO E N 1
ATOM 6027 C CA . PRO E 1 120 ? 35.774 56.743 104.454 1.00 45.32 142 PRO E CA 1
ATOM 6028 C C . PRO E 1 120 ? 35.340 55.989 103.197 1.00 43.66 142 PRO E C 1
ATOM 6029 O O . PRO E 1 120 ? 34.732 54.940 103.301 1.00 43.89 142 PRO E O 1
ATOM 6033 N N . ALA E 1 121 ? 35.625 56.544 102.023 1.00 41.81 143 ALA E N 1
ATOM 6034 C CA . ALA E 1 121 ? 35.397 55.883 100.744 1.00 39.52 143 ALA E CA 1
ATOM 6035 C C . ALA E 1 121 ? 36.744 55.427 100.177 1.00 38.82 143 ALA E C 1
ATOM 6036 O O . ALA E 1 121 ? 37.674 56.231 100.087 1.00 37.57 143 ALA E O 1
ATOM 6038 N N . ALA E 1 122 ? 36.851 54.157 99.786 1.00 37.96 144 ALA E N 1
ATOM 6039 C CA . ALA E 1 122 ? 37.995 53.707 98.976 1.00 37.95 144 ALA E CA 1
ATOM 6040 C C . ALA E 1 122 ? 37.914 54.331 97.602 1.00 38.13 144 ALA E C 1
ATOM 6041 O O . ALA E 1 122 ? 36.926 54.133 96.895 1.00 38.35 144 ALA E O 1
ATOM 6043 N N . THR E 1 123 ? 38.960 55.061 97.215 1.00 38.26 145 THR E N 1
ATOM 6044 C CA . THR E 1 123 ? 38.886 55.958 96.065 1.00 38.13 145 THR E CA 1
ATOM 6045 C C . THR E 1 123 ? 40.043 55.786 95.094 1.00 37.89 145 THR E C 1
ATOM 6046 O O . THR E 1 123 ? 41.194 56.015 95.468 1.00 38.27 145 THR E O 1
ATOM 6050 N N . ILE E 1 124 ? 39.721 55.412 93.854 1.00 37.07 146 ILE E N 1
ATOM 6051 C CA . ILE E 1 124 ? 40.705 55.270 92.801 1.00 36.08 146 ILE E CA 1
ATOM 6052 C C . ILE E 1 124 ? 40.404 56.242 91.671 1.00 36.44 146 ILE E C 1
ATOM 6053 O O . ILE E 1 124 ? 39.259 56.372 91.251 1.00 36.28 146 ILE E O 1
ATOM 6058 N N . GLU E 1 125 ? 41.440 56.912 91.168 1.00 36.62 147 GLU E N 1
ATOM 6059 C CA . GLU E 1 125 ? 41.293 57.841 90.057 1.00 37.75 147 GLU E CA 1
ATOM 6060 C C . GLU E 1 125 ? 42.488 57.720 89.130 1.00 37.74 147 GLU E C 1
ATOM 6061 O O . GLU E 1 125 ? 43.653 57.916 89.543 1.00 38.44 147 GLU E O 1
ATOM 6067 N N . LEU E 1 126 ? 42.213 57.393 87.872 1.00 37.34 148 LEU E N 1
ATOM 6068 C CA . LEU E 1 126 ? 43.288 57.168 86.942 1.00 37.15 148 LEU E CA 1
ATOM 6069 C C . LEU E 1 126 ? 42.944 57.696 85.562 1.00 37.89 148 LEU E C 1
ATOM 6070 O O . LEU E 1 126 ? 41.779 57.903 85.262 1.00 37.55 148 LEU E O 1
ATOM 6075 N N . ASN E 1 127 ? 43.977 57.931 84.751 1.00 38.54 149 ASN E N 1
ATOM 6076 C CA . ASN E 1 127 ? 43.820 58.276 83.361 1.00 39.30 149 ASN E CA 1
ATOM 6077 C C . ASN E 1 127 ? 44.423 57.178 82.533 1.00 39.72 149 ASN E C 1
ATOM 6078 O O . ASN E 1 127 ? 45.562 56.767 82.780 1.00 38.80 149 ASN E O 1
ATOM 6083 N N . ALA E 1 128 ? 43.662 56.718 81.543 1.00 40.42 150 ALA E N 1
ATOM 6084 C CA . ALA E 1 128 ? 44.148 55.681 80.646 1.00 41.61 150 ALA E CA 1
ATOM 6085 C C . ALA E 1 128 ? 44.292 56.175 79.198 1.00 42.45 150 ALA E C 1
ATOM 6086 O O . ALA E 1 128 ? 43.374 56.759 78.653 1.00 42.39 150 ALA E O 1
ATOM 6088 N N . LYS E 1 129 ? 45.448 55.954 78.591 1.00 43.95 151 LYS E N 1
ATOM 6089 C CA . LYS E 1 129 ? 45.602 56.135 77.145 1.00 46.25 151 LYS E CA 1
ATOM 6090 C C . LYS E 1 129 ? 45.590 54.786 76.424 1.00 47.02 151 LYS E C 1
ATOM 6091 O O . LYS E 1 129 ? 46.141 53.796 76.913 1.00 46.91 151 LYS E O 1
ATOM 6097 N N . LEU E 1 130 ? 44.955 54.748 75.261 1.00 48.56 152 LEU E N 1
ATOM 6098 C CA . LEU E 1 130 ? 45.112 53.611 74.352 1.00 49.93 152 LEU E CA 1
ATOM 6099 C C . LEU E 1 130 ? 45.844 54.084 73.104 1.00 50.88 152 LEU E C 1
ATOM 6100 O O . LEU E 1 130 ? 45.366 54.923 72.342 1.00 51.32 152 LEU E O 1
ATOM 6105 N N . LEU E 1 131 ? 47.049 53.577 72.945 1.00 52.51 153 LEU E N 1
ATOM 6106 C CA . LEU E 1 131 ? 47.881 53.928 71.811 1.00 53.84 153 LEU E CA 1
ATOM 6107 C C . LEU E 1 131 ? 47.922 52.772 70.841 1.00 54.79 153 LEU E C 1
ATOM 6108 O O . LEU E 1 131 ? 47.883 51.585 71.225 1.00 54.45 153 LEU E O 1
ATOM 6113 N N . HIS E 1 132 ? 48.000 53.143 69.570 1.00 56.22 154 HIS E N 1
ATOM 6114 C CA . HIS E 1 132 ? 48.302 52.214 68.504 1.00 57.07 154 HIS E CA 1
ATOM 6115 C C . HIS E 1 132 ? 49.834 52.208 68.365 1.00 57.28 154 HIS E C 1
ATOM 6116 O O . HIS E 1 132 ? 50.425 53.222 68.018 1.00 57.10 154 HIS E O 1
ATOM 6123 N N . SER E 1 133 ? 50.463 51.065 68.656 1.00 58.22 155 SER E N 1
ATOM 6124 C CA . SER E 1 133 ? 51.917 50.993 68.871 1.00 59.07 155 SER E CA 1
ATOM 6125 C C . SER E 1 133 ? 52.823 51.052 67.643 1.00 60.07 155 SER E C 1
ATOM 6126 O O . SER E 1 133 ? 54.019 51.309 67.808 1.00 60.66 155 SER E O 1
ATOM 6129 N N . SER E 1 134 ? 52.275 50.803 66.438 1.00 61.19 156 SER E N 1
ATOM 6130 C CA . SER E 1 134 ? 52.936 51.147 65.123 1.00 61.86 156 SER E CA 1
ATOM 6131 C C . SER E 1 134 ? 53.342 52.608 65.062 1.00 62.39 156 SER E C 1
ATOM 6132 O O . SER E 1 134 ? 54.531 52.936 65.073 1.00 62.26 156 SER E O 1
ATOM 6135 N N . ASP E 1 135 ? 52.302 53.453 64.985 1.00 62.96 157 ASP E N 1
ATOM 6136 C CA . ASP E 1 135 ? 52.389 54.909 64.914 1.00 63.63 157 ASP E CA 1
ATOM 6137 C C . ASP E 1 135 ? 52.955 55.568 66.187 1.00 63.09 157 ASP E C 1
ATOM 6138 O O . ASP E 1 135 ? 53.553 56.635 66.114 1.00 62.74 157 ASP E O 1
ATOM 6143 N N . GLN E 1 136 ? 52.746 54.940 67.348 1.00 62.88 158 GLN E N 1
ATOM 6144 C CA . GLN E 1 136 ? 52.694 55.665 68.646 1.00 62.87 158 GLN E CA 1
ATOM 6145 C C . GLN E 1 136 ? 51.593 56.739 68.574 1.00 61.32 158 GLN E C 1
ATOM 6146 O O . GLN E 1 136 ? 51.790 57.880 68.965 1.00 61.63 158 GLN E O 1
ATOM 6152 N N . ARG E 1 137 ? 50.440 56.336 68.052 1.00 59.88 159 ARG E N 1
ATOM 6153 C CA . ARG E 1 137 ? 49.290 57.196 67.819 1.00 58.67 159 ARG E CA 1
ATOM 6154 C C . ARG E 1 137 ? 48.258 57.023 68.942 1.00 58.46 159 ARG E C 1
ATOM 6155 O O . ARG E 1 137 ? 47.936 55.891 69.343 1.00 58.39 159 ARG E O 1
ATOM 6163 N N . VAL E 1 138 ? 47.718 58.142 69.431 1.00 57.50 160 VAL E N 1
ATOM 6164 C CA . VAL E 1 138 ? 46.721 58.103 70.505 1.00 56.25 160 VAL E CA 1
ATOM 6165 C C . VAL E 1 138 ? 45.291 57.934 69.976 1.00 55.75 160 VAL E C 1
ATOM 6166 O O . VAL E 1 138 ? 44.745 58.810 69.324 1.00 55.37 160 VAL E O 1
ATOM 6170 N N . VAL E 1 139 ? 44.690 56.799 70.269 1.00 55.55 161 VAL E N 1
ATOM 6171 C CA . VAL E 1 139 ? 43.329 56.533 69.835 1.00 55.63 161 VAL E CA 1
ATOM 6172 C C . VAL E 1 139 ? 42.312 57.232 70.740 1.00 55.97 161 VAL E C 1
ATOM 6173 O O . VAL E 1 139 ? 41.407 57.923 70.255 1.00 56.36 161 VAL E O 1
ATOM 6177 N N . ALA E 1 140 ? 42.433 57.014 72.052 1.00 55.60 162 ALA E N 1
ATOM 6178 C CA . ALA E 1 140 ? 41.552 57.659 73.022 1.00 55.06 162 ALA E CA 1
ATOM 6179 C C . ALA E 1 140 ? 42.170 57.751 74.417 1.00 55.13 162 ALA E C 1
ATOM 6180 O O . ALA E 1 140 ? 43.245 57.215 74.680 1.00 55.69 162 ALA E O 1
ATOM 6182 N N . SER E 1 141 ? 41.440 58.414 75.305 1.00 54.63 163 SER E N 1
ATOM 6183 C CA . SER E 1 141 ? 41.977 59.005 76.492 1.00 53.92 163 SER E CA 1
ATOM 6184 C C . SER E 1 141 ? 40.758 59.122 77.376 1.00 53.12 163 SER E C 1
ATOM 6185 O O . SER E 1 141 ? 39.786 59.752 76.959 1.00 52.90 163 SER E O 1
ATOM 6188 N N . ARG E 1 142 ? 40.781 58.507 78.561 1.00 51.73 164 ARG E N 1
ATOM 6189 C CA . ARG E 1 142 ? 39.674 58.604 79.521 1.00 50.74 164 ARG E CA 1
ATOM 6190 C C . ARG E 1 142 ? 40.160 58.521 80.967 1.00 49.63 164 ARG E C 1
ATOM 6191 O O . ARG E 1 142 ? 41.040 57.686 81.325 1.00 49.20 164 ARG E O 1
ATOM 6199 N N . THR E 1 143 ? 39.595 59.423 81.776 1.00 47.95 165 THR E N 1
ATOM 6200 C CA . THR E 1 143 ? 39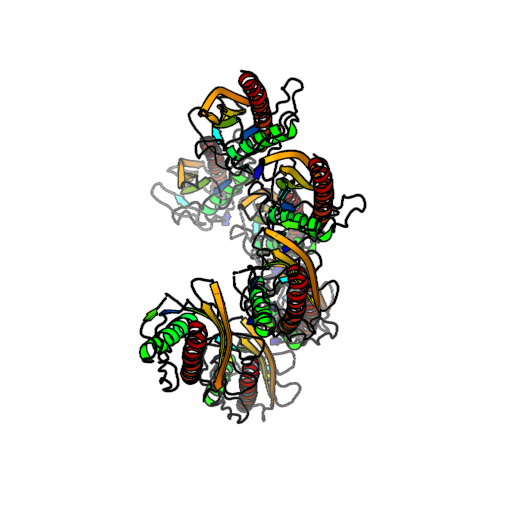.779 59.423 83.215 1.00 46.30 165 THR E CA 1
ATOM 6201 C C . THR E 1 143 ? 38.699 58.598 83.866 1.00 45.52 165 THR E C 1
ATOM 6202 O O . THR E 1 143 ? 37.529 58.751 83.544 1.00 45.86 165 THR E O 1
ATOM 6206 N N . PHE E 1 144 ? 39.101 57.714 84.775 1.00 44.80 166 PHE E N 1
ATOM 6207 C CA . PHE E 1 144 ? 38.165 56.884 85.534 1.00 44.13 166 PHE E CA 1
ATOM 6208 C C . PHE E 1 144 ? 38.256 57.248 86.978 1.00 44.25 166 PHE E C 1
ATOM 6209 O O . PHE E 1 144 ? 39.339 57.526 87.472 1.00 44.60 166 PHE E O 1
ATOM 6217 N N . THR E 1 145 ? 37.101 57.264 87.635 1.00 44.25 167 THR E N 1
ATOM 6218 C CA . THR E 1 145 ? 36.982 57.517 89.069 1.00 43.82 167 THR E CA 1
ATOM 6219 C C . THR E 1 145 ? 35.992 56.530 89.694 1.00 43.58 167 THR E C 1
ATOM 6220 O O . THR E 1 145 ? 34.874 56.328 89.195 1.00 43.24 167 THR E O 1
ATOM 6224 N N . VAL E 1 146 ? 36.406 55.911 90.787 1.00 43.07 168 VAL E N 1
ATOM 6225 C CA . VAL E 1 146 ? 35.518 55.032 91.517 1.00 43.12 168 VAL E CA 1
ATOM 6226 C C . VAL E 1 146 ? 35.674 55.327 93.003 1.00 43.94 168 VAL E C 1
ATOM 6227 O O . VAL E 1 146 ? 36.824 55.358 93.526 1.00 44.27 168 VAL E O 1
ATOM 6231 N N . ALA E 1 147 ? 34.545 55.552 93.685 1.00 43.47 169 ALA E N 1
ATOM 6232 C CA . ALA E 1 147 ? 34.597 55.729 95.134 1.00 43.87 169 ALA E CA 1
ATOM 6233 C C . ALA E 1 147 ? 33.687 54.709 95.764 1.00 44.29 169 ALA E C 1
ATOM 6234 O O . ALA E 1 147 ? 32.504 54.645 95.428 1.00 44.41 169 ALA E O 1
ATOM 6236 N N . ARG E 1 148 ? 34.225 53.878 96.646 1.00 44.43 170 ARG E N 1
ATOM 6237 C CA . ARG E 1 148 ? 33.357 52.888 97.271 1.00 45.75 170 ARG E CA 1
ATOM 6238 C C . ARG E 1 148 ? 33.354 53.010 98.775 1.00 46.23 170 ARG E C 1
ATOM 6239 O O . ARG E 1 148 ? 34.358 52.775 99.431 1.00 46.79 170 ARG E O 1
ATOM 6247 N N . PRO E 1 149 ? 32.198 53.370 99.329 1.00 46.91 171 PRO E N 1
ATOM 6248 C CA . PRO E 1 149 ? 32.148 53.790 100.731 1.00 46.67 171 PRO E CA 1
ATOM 6249 C C . PRO E 1 149 ? 32.378 52.592 101.626 1.00 45.99 171 PRO E C 1
ATOM 6250 O O . PRO E 1 149 ? 31.880 51.516 101.345 1.00 46.06 171 PRO E O 1
ATOM 6254 N N . SER E 1 150 ? 33.152 52.780 102.678 1.00 45.72 172 SER E N 1
ATOM 6255 C CA . SER E 1 150 ? 33.477 51.712 103.593 1.00 45.74 172 SER E CA 1
ATOM 6256 C C . SER E 1 150 ? 32.414 51.544 104.673 1.00 46.56 172 SER E C 1
ATOM 6257 O O . SER E 1 150 ? 31.793 52.503 105.133 1.00 46.37 172 SER E O 1
ATOM 6260 N N . SER E 1 151 ? 32.222 50.303 105.082 1.00 48.13 173 SER E N 1
ATOM 6261 C CA . SER E 1 151 ? 31.131 49.949 105.980 1.00 49.32 173 SER E CA 1
ATOM 6262 C C . SER E 1 151 ? 31.543 50.120 107.442 1.00 50.14 173 SER E C 1
ATOM 6263 O O . SER E 1 151 ? 30.721 49.964 108.341 1.00 51.23 173 SER E O 1
ATOM 6266 N N . SER E 1 152 ? 32.818 50.416 107.682 1.00 50.40 174 SER E N 1
ATOM 6267 C CA . SER E 1 152 ? 33.249 50.900 108.992 1.00 49.91 174 SER E CA 1
ATOM 6268 C C . SER E 1 152 ? 34.588 51.607 108.870 1.00 50.04 174 SER E C 1
ATOM 6269 O O . SER E 1 152 ? 35.129 51.740 107.795 1.00 50.93 174 SER E O 1
ATOM 6272 N N . THR E 1 153 ? 35.111 52.066 109.989 1.00 50.69 175 THR E N 1
ATOM 6273 C CA . THR E 1 153 ? 36.359 52.798 110.054 1.00 50.29 175 THR E CA 1
ATOM 6274 C C . THR E 1 153 ? 37.589 51.883 109.980 1.00 50.44 175 THR E C 1
ATOM 6275 O O . THR E 1 153 ? 38.669 52.353 109.630 1.00 50.48 175 THR E O 1
ATOM 6279 N N . ASP E 1 154 ? 37.423 50.595 110.320 1.00 50.34 176 ASP E N 1
ATOM 6280 C CA . ASP E 1 154 ? 38.550 49.650 110.445 1.00 50.79 176 ASP E CA 1
ATOM 6281 C C . ASP E 1 154 ? 39.223 49.390 109.114 1.00 49.35 176 ASP E C 1
ATOM 6282 O O . ASP E 1 154 ? 38.603 49.450 108.052 1.00 49.37 176 ASP E O 1
ATOM 6287 N N . THR E 1 155 ? 40.501 49.073 109.181 1.00 47.62 177 THR E N 1
ATOM 6288 C CA . THR E 1 155 ? 41.261 48.930 107.979 1.00 46.39 177 THR E CA 1
ATOM 6289 C C . THR E 1 155 ? 40.821 47.709 107.148 1.00 44.76 177 THR E C 1
ATOM 6290 O O . THR E 1 155 ? 40.677 47.831 105.936 1.00 44.99 177 THR E O 1
ATOM 6294 N N . ALA E 1 156 ? 40.585 46.558 107.773 1.00 42.67 178 ALA E N 1
ATOM 6295 C CA . ALA E 1 156 ? 39.958 45.426 107.055 1.00 40.41 178 ALA E CA 1
ATOM 6296 C C . ALA E 1 156 ? 38.721 45.850 106.251 1.00 39.25 178 ALA E C 1
ATOM 6297 O O . ALA E 1 156 ? 38.515 45.404 105.109 1.00 39.21 178 ALA E O 1
ATOM 6299 N N . ALA E 1 157 ? 37.922 46.744 106.807 1.00 38.20 179 ALA E N 1
ATOM 6300 C CA . ALA E 1 157 ? 36.747 47.214 106.076 1.00 37.60 179 ALA E CA 1
ATOM 6301 C C . ALA E 1 157 ? 37.131 48.139 104.909 1.00 37.18 179 ALA E C 1
ATOM 6302 O O . ALA E 1 157 ? 36.510 48.104 103.862 1.00 36.97 179 ALA E O 1
ATOM 6304 N N . VAL E 1 158 ? 38.141 48.975 105.110 1.00 36.88 180 VAL E N 1
ATOM 6305 C CA . VAL E 1 158 ? 38.624 49.845 104.067 1.00 37.49 180 VAL E CA 1
ATOM 6306 C C . VAL E 1 158 ? 39.214 48.994 102.948 1.00 37.85 180 VAL E C 1
ATOM 6307 O O . VAL E 1 158 ? 38.956 49.217 101.753 1.00 38.27 180 VAL E O 1
ATOM 6311 N N . ALA E 1 159 ? 39.982 47.990 103.335 1.00 37.97 181 ALA E N 1
ATOM 6312 C CA . ALA E 1 159 ? 40.602 47.128 102.359 1.00 38.09 181 ALA E CA 1
ATOM 6313 C C . ALA E 1 159 ? 39.518 46.407 101.579 1.00 38.51 181 ALA E C 1
ATOM 6314 O O . ALA E 1 159 ? 39.636 46.282 100.373 1.00 39.80 181 ALA E O 1
ATOM 6316 N N . ALA E 1 160 ? 38.450 45.957 102.237 1.00 38.18 182 ALA E N 1
ATOM 6317 C CA . ALA E 1 160 ? 37.322 45.367 101.511 1.00 37.64 182 ALA E CA 1
ATOM 6318 C C . ALA E 1 160 ? 36.721 46.366 100.485 1.00 37.58 182 ALA E C 1
ATOM 6319 O O . ALA E 1 160 ? 36.375 46.010 99.337 1.00 37.46 182 ALA E O 1
ATOM 6321 N N . ALA E 1 161 ? 36.604 47.616 100.897 1.00 36.83 183 ALA E N 1
ATOM 6322 C CA . ALA E 1 161 ? 36.086 48.626 100.018 1.00 37.22 183 ALA E CA 1
ATOM 6323 C C . ALA E 1 161 ? 37.032 48.773 98.819 1.00 37.95 183 ALA E C 1
ATOM 6324 O O . ALA E 1 161 ? 36.602 48.962 97.680 1.00 37.79 183 ALA E O 1
ATOM 6326 N N . PHE E 1 162 ? 38.329 48.673 99.070 1.00 38.64 184 PHE E N 1
ATOM 6327 C CA . PHE E 1 162 ? 39.268 48.770 97.976 1.00 39.20 184 PHE E CA 1
ATOM 6328 C C . PHE E 1 162 ? 39.117 47.631 97.002 1.00 39.00 184 PHE E C 1
ATOM 6329 O O . PHE E 1 162 ? 39.204 47.860 95.821 1.00 38.93 184 PHE E O 1
ATOM 6337 N N . GLU E 1 163 ? 38.895 46.413 97.486 1.00 39.60 185 GLU E N 1
ATOM 6338 C CA . GLU E 1 163 ? 38.523 45.320 96.584 1.00 41.20 185 GLU E CA 1
ATOM 6339 C C . GLU E 1 163 ? 37.375 45.694 95.668 1.00 40.98 185 GLU E C 1
ATOM 6340 O O . GLU E 1 163 ? 37.483 45.531 94.477 1.00 40.68 185 GLU E O 1
ATOM 6346 N N . GLN E 1 164 ? 36.278 46.181 96.224 1.00 41.74 186 GLN E N 1
ATOM 6347 C CA . GLN E 1 164 ? 35.168 46.650 95.398 1.00 43.70 186 GLN E CA 1
ATOM 6348 C C . GLN E 1 164 ? 35.604 47.678 94.297 1.00 42.93 186 GLN E C 1
ATOM 6349 O O . GLN E 1 164 ? 35.409 47.452 93.098 1.00 43.15 186 GLN E O 1
ATOM 6355 N N . ALA E 1 165 ? 36.222 48.779 94.710 1.00 42.48 187 ALA E N 1
ATOM 6356 C CA . ALA E 1 165 ? 36.726 49.798 93.800 1.00 41.68 187 ALA E CA 1
ATOM 6357 C C . ALA E 1 165 ? 37.691 49.261 92.697 1.00 41.83 187 ALA E C 1
ATOM 6358 O O . ALA E 1 165 ? 37.544 49.594 91.516 1.00 41.46 187 ALA E O 1
ATOM 6360 N N . LEU E 1 166 ? 38.666 48.434 93.073 1.00 41.58 188 LEU E N 1
ATOM 6361 C CA . LEU E 1 166 ? 39.509 47.786 92.074 1.00 41.78 188 LEU E CA 1
ATOM 6362 C C . LEU E 1 166 ? 38.676 47.050 91.062 1.00 41.74 188 LEU E C 1
ATOM 6363 O O . LEU E 1 166 ? 38.849 47.260 89.860 1.00 42.31 188 LEU E O 1
ATOM 6368 N N . THR E 1 167 ? 37.764 46.204 91.544 1.00 41.41 189 THR E N 1
ATOM 6369 C CA . THR E 1 167 ? 36.867 45.468 90.678 1.00 41.35 189 THR E CA 1
ATOM 6370 C C . THR E 1 167 ? 36.064 46.412 89.761 1.00 41.76 189 THR E C 1
ATOM 6371 O O . THR E 1 167 ? 36.095 46.209 88.560 1.00 41.98 189 THR E O 1
ATOM 6375 N N . GLN E 1 168 ? 35.408 47.459 90.293 1.00 42.25 190 GLN E N 1
ATOM 6376 C CA . GLN E 1 168 ? 34.665 48.418 89.446 1.00 42.89 190 GLN E CA 1
ATOM 6377 C C . GLN E 1 168 ? 35.602 49.048 88.413 1.00 41.44 190 GLN E C 1
ATOM 6378 O O . GLN E 1 168 ? 35.388 48.900 87.232 1.00 41.44 190 GLN E O 1
ATOM 6384 N N . VAL E 1 169 ? 36.669 49.707 88.837 1.00 40.98 191 VAL E N 1
ATOM 6385 C CA . VAL E 1 169 ? 37.523 50.388 87.877 1.00 40.18 191 VAL E CA 1
ATOM 6386 C C . VAL E 1 169 ? 38.137 49.466 86.809 1.00 40.72 191 VAL E C 1
ATOM 6387 O O . VAL E 1 169 ? 38.283 49.896 85.668 1.00 40.90 191 VAL E O 1
ATOM 6391 N N . THR E 1 170 ? 38.473 48.216 87.152 1.00 41.01 192 THR E N 1
ATOM 6392 C CA . THR E 1 170 ? 39.072 47.296 86.168 1.00 41.04 192 THR E CA 1
ATOM 6393 C C . THR E 1 170 ? 38.058 46.901 85.100 1.00 41.52 192 THR E C 1
ATOM 6394 O O . THR E 1 170 ? 38.365 46.914 83.914 1.00 41.38 192 THR E O 1
ATOM 6398 N N . THR E 1 171 ? 36.857 46.535 85.545 1.00 42.58 193 THR E N 1
ATOM 6399 C CA . THR E 1 171 ? 35.713 46.249 84.673 1.00 43.30 193 THR E CA 1
ATOM 6400 C C . THR E 1 171 ? 35.529 47.375 83.679 1.00 44.42 193 THR E C 1
ATOM 6401 O O . THR E 1 171 ? 35.548 47.162 82.472 1.00 45.23 193 THR E O 1
ATOM 6405 N N . GLU E 1 172 ? 35.388 48.589 84.178 1.00 45.01 194 GLU E N 1
ATOM 6406 C CA . GLU E 1 172 ? 35.232 49.712 83.286 1.00 46.05 194 GLU E CA 1
ATOM 6407 C C . GLU E 1 172 ? 36.416 49.815 82.306 1.00 46.04 194 GLU E C 1
ATOM 6408 O O . GLU E 1 172 ? 36.208 50.016 81.117 1.00 46.84 194 GLU E O 1
ATOM 6414 N N . LEU E 1 173 ? 37.644 49.654 82.791 1.00 45.98 195 LEU E N 1
ATOM 6415 C CA . LEU E 1 173 ? 38.819 49.712 81.926 1.00 46.03 195 LEU E CA 1
ATOM 6416 C C . LEU E 1 173 ? 38.829 48.617 80.841 1.00 46.13 195 LEU E C 1
ATOM 6417 O O . LEU E 1 173 ? 39.217 48.867 79.701 1.00 46.45 195 LEU E O 1
ATOM 6422 N N . VAL E 1 174 ? 38.429 47.404 81.196 1.00 45.89 196 VAL E N 1
ATOM 6423 C CA . VAL E 1 174 ? 38.496 46.314 80.241 1.00 46.06 196 VAL E CA 1
ATOM 6424 C C . VAL E 1 174 ? 37.452 46.498 79.142 1.00 46.15 196 VAL E C 1
ATOM 6425 O O . VAL E 1 174 ? 37.782 46.348 77.961 1.00 47.00 196 VAL E O 1
ATOM 6429 N N . GLY E 1 175 ? 36.227 46.865 79.525 1.00 45.42 197 GLY E N 1
ATOM 6430 C CA . GLY E 1 175 ? 35.205 47.291 78.581 1.00 44.43 197 GLY E CA 1
ATOM 6431 C C . GLY E 1 175 ? 35.624 48.464 77.716 1.00 44.24 197 GLY E C 1
ATOM 6432 O O . GLY E 1 175 ? 35.364 48.485 76.523 1.00 44.51 197 GLY E O 1
ATOM 6433 N N . TRP E 1 176 ? 36.275 49.462 78.292 1.00 43.74 198 TRP E N 1
ATOM 6434 C CA . TRP E 1 176 ? 36.687 50.590 77.457 1.00 43.51 198 TRP E CA 1
ATOM 6435 C C . TRP E 1 176 ? 37.841 50.250 76.476 1.00 44.06 198 TRP E C 1
ATOM 6436 O O . TRP E 1 176 ? 37.808 50.716 75.343 1.00 44.92 198 TRP E O 1
ATOM 6447 N N . THR E 1 177 ? 38.831 49.453 76.886 1.00 43.85 199 THR E N 1
ATOM 6448 C CA . THR E 1 177 ? 39.905 49.049 75.977 1.00 44.13 199 THR E CA 1
ATOM 6449 C C . THR E 1 177 ? 39.397 48.244 74.745 1.00 44.80 199 THR E C 1
ATOM 6450 O O . THR E 1 177 ? 39.628 48.627 73.605 1.00 44.25 199 THR E O 1
ATOM 6454 N N . LEU E 1 178 ? 38.694 47.146 74.993 1.00 45.01 200 LEU E N 1
ATOM 6455 C CA . LEU E 1 178 ? 38.172 46.324 73.937 1.00 45.42 200 LEU E CA 1
ATOM 6456 C C . LEU E 1 178 ? 37.305 47.097 72.937 1.00 46.85 200 LEU E C 1
ATOM 6457 O O . LEU E 1 178 ? 37.469 46.909 71.729 1.00 47.09 200 LEU E O 1
ATOM 6462 N N . ILE E 1 179 ? 36.378 47.929 73.425 1.00 47.96 201 ILE E N 1
ATOM 6463 C CA . ILE E 1 179 ? 35.415 48.637 72.557 1.00 49.30 201 ILE E CA 1
ATOM 6464 C C . ILE E 1 179 ? 36.114 49.728 71.748 1.00 51.02 201 ILE E C 1
ATOM 6465 O O . ILE E 1 179 ? 35.909 49.848 70.512 1.00 52.14 201 ILE E O 1
ATOM 6470 N N . THR E 1 180 ? 36.930 50.518 72.443 1.00 51.97 202 THR E N 1
ATOM 6471 C CA . THR E 1 180 ? 37.670 51.612 71.827 1.00 53.15 202 THR E CA 1
ATOM 6472 C C . THR E 1 180 ? 38.693 51.042 70.835 1.00 54.57 202 THR E C 1
ATOM 6473 O O . THR E 1 180 ? 38.889 51.584 69.746 1.00 54.98 202 THR E O 1
ATOM 6477 N N . GLY E 1 181 ? 39.323 49.935 71.211 1.00 55.72 203 GLY E N 1
ATOM 6478 C CA . GLY E 1 181 ? 40.333 49.304 70.374 1.00 57.40 203 GLY E CA 1
ATOM 6479 C C . GLY E 1 181 ? 39.768 48.716 69.096 1.00 58.73 203 GLY E C 1
ATOM 6480 O O . GLY E 1 181 ? 40.321 48.941 68.023 1.00 58.79 203 GLY E O 1
ATOM 6481 N N . GLN E 1 182 ? 38.663 47.977 69.224 1.00 59.93 204 GLN E N 1
ATOM 6482 C CA . GLN E 1 182 ? 37.913 47.431 68.092 1.00 61.34 204 GLN E CA 1
ATOM 6483 C C . GLN E 1 182 ? 37.548 48.517 67.091 1.00 62.11 204 GLN E C 1
ATOM 6484 O O . GLN E 1 182 ? 37.959 48.437 65.954 1.00 62.20 204 GLN E O 1
ATOM 6490 N N . GLN E 1 183 ? 36.805 49.536 67.532 1.00 63.43 205 GLN E N 1
ATOM 6491 C CA . GLN E 1 183 ? 36.438 50.688 66.693 1.00 64.51 205 GLN E CA 1
ATOM 6492 C C . GLN E 1 183 ? 37.640 51.236 65.935 1.00 64.21 205 GLN E C 1
ATOM 6493 O O . GLN E 1 183 ? 37.504 51.699 64.812 1.00 64.65 205 GLN E O 1
ATOM 6499 N N . ASP E 1 184 ? 38.819 51.157 66.532 1.00 64.15 206 ASP E N 1
ATOM 6500 C CA . ASP E 1 184 ? 40.026 51.581 65.837 1.00 64.20 206 ASP E CA 1
ATOM 6501 C C . ASP E 1 184 ? 40.454 50.552 64.786 1.00 64.97 206 ASP E C 1
ATOM 6502 O O . ASP E 1 184 ? 40.793 50.922 63.663 1.00 65.44 206 ASP E O 1
ATOM 6507 N N . SER E 1 185 ? 40.424 49.271 65.146 1.00 65.41 207 SER E N 1
ATOM 6508 C CA . SER E 1 185 ? 40.785 48.178 64.241 1.00 66.34 207 SER E CA 1
ATOM 6509 C C . SER E 1 185 ? 39.964 48.187 62.921 1.00 67.32 207 SER E C 1
ATOM 6510 O O . SER E 1 185 ? 40.407 47.664 61.890 1.00 67.27 207 SER E O 1
ATOM 6513 N N . GLN E 1 186 ? 38.784 48.796 62.940 1.00 68.04 208 GLN E N 1
ATOM 6514 C CA . GLN E 1 186 ? 37.992 48.855 61.723 1.00 69.47 208 GLN E CA 1
ATOM 6515 C C . GLN E 1 186 ? 38.187 50.070 60.791 1.00 69.71 208 GLN E C 1
ATOM 6516 O O . GLN E 1 186 ? 37.384 50.255 59.895 1.00 70.19 208 GLN E O 1
ATOM 6522 N N . THR E 1 187 ? 39.240 50.871 60.968 1.00 69.89 209 THR E N 1
ATOM 6523 C CA . THR E 1 187 ? 39.437 52.068 60.134 1.00 69.96 209 THR E CA 1
ATOM 6524 C C . THR E 1 187 ? 40.862 52.200 59.566 1.00 70.01 209 THR E C 1
ATOM 6525 O O . THR E 1 187 ? 41.681 51.259 59.635 1.00 70.21 209 THR E O 1
ATOM 6529 N N . ALA F 1 10 ? 65.068 27.248 111.673 1.00 44.02 32 ALA F N 1
ATOM 6530 C CA . ALA F 1 10 ? 64.180 27.564 110.486 1.00 44.92 32 ALA F CA 1
ATOM 6531 C C . ALA F 1 10 ? 64.034 26.339 109.548 1.00 44.57 32 ALA F C 1
ATOM 6532 O O . ALA F 1 10 ? 64.984 25.936 108.913 1.00 45.29 32 ALA F O 1
ATOM 6534 N N . THR F 1 11 ? 62.865 25.727 109.461 1.00 43.86 33 THR F N 1
ATOM 6535 C CA . THR F 1 11 ? 62.752 24.547 108.610 1.00 43.69 33 THR F CA 1
ATOM 6536 C C . THR F 1 11 ? 62.772 24.804 107.076 1.00 43.22 33 THR F C 1
ATOM 6537 O O . THR F 1 11 ? 62.136 25.744 106.562 1.00 43.37 33 THR F O 1
ATOM 6541 N N . ILE F 1 12 ? 63.526 23.996 106.340 1.00 42.28 34 ILE F N 1
ATOM 6542 C CA . ILE F 1 12 ? 63.507 24.157 104.875 1.00 41.21 34 ILE F CA 1
ATOM 6543 C C . ILE F 1 12 ? 62.868 22.956 104.195 1.00 41.11 34 ILE F C 1
ATOM 6544 O O . ILE F 1 12 ? 63.323 21.808 104.349 1.00 40.30 34 ILE F O 1
ATOM 6549 N N . TYR F 1 13 ? 61.786 23.265 103.476 1.00 40.85 35 TYR F N 1
ATOM 6550 C CA . TYR F 1 13 ? 60.971 22.309 102.738 1.00 40.47 35 TYR F CA 1
ATOM 6551 C C . TYR F 1 13 ? 61.428 22.295 101.299 1.00 40.29 35 TYR F C 1
ATOM 6552 O O . TYR F 1 13 ? 61.609 23.336 100.663 1.00 39.83 35 TYR F O 1
ATOM 6561 N N . ALA F 1 14 ? 61.646 21.086 100.823 1.00 40.15 36 ALA F N 1
ATOM 6562 C CA . ALA F 1 14 ? 62.200 20.857 99.534 1.00 40.16 36 ALA F CA 1
ATOM 6563 C C . ALA F 1 14 ? 61.278 19.843 98.869 1.00 40.32 36 ALA F C 1
ATOM 6564 O O . ALA F 1 14 ? 61.572 18.654 98.847 1.00 39.87 36 ALA F O 1
ATOM 6566 N N . PRO F 1 15 ? 60.133 20.301 98.353 1.00 40.89 37 PRO F N 1
ATOM 6567 C CA . PRO F 1 15 ? 59.276 19.363 97.629 1.00 41.45 37 PRO F CA 1
ATOM 6568 C C . PRO F 1 15 ? 59.991 18.650 96.489 1.00 41.81 37 PRO F C 1
ATOM 6569 O O . PRO F 1 15 ? 61.005 19.115 95.998 1.00 41.31 37 PRO F O 1
ATOM 6573 N N . THR F 1 16 ? 59.462 17.502 96.106 1.00 43.01 38 THR F N 1
ATOM 6574 C CA . THR F 1 16 ? 60.091 16.633 95.104 1.00 44.87 38 THR F CA 1
ATOM 6575 C C . THR F 1 16 ? 59.050 16.331 94.027 1.00 44.67 38 THR F C 1
ATOM 6576 O O . THR F 1 16 ? 58.126 15.535 94.234 1.00 45.04 38 THR F O 1
ATOM 6580 N N . VAL F 1 17 ? 59.181 17.012 92.898 1.00 44.24 39 VAL F N 1
ATOM 6581 C CA . VAL F 1 17 ? 58.180 16.905 91.877 1.00 43.99 39 VAL F CA 1
ATOM 6582 C C . VAL F 1 17 ? 58.604 15.909 90.796 1.00 44.74 39 VAL F C 1
ATOM 6583 O O . VAL F 1 17 ? 59.616 16.085 90.129 1.00 44.60 39 VAL F O 1
ATOM 6587 N N . ARG F 1 18 ? 57.829 14.850 90.631 1.00 45.69 40 ARG F N 1
ATOM 6588 C CA . ARG F 1 18 ? 58.068 13.928 89.549 1.00 47.25 40 ARG F CA 1
ATOM 6589 C C . ARG F 1 18 ? 56.753 13.735 88.793 1.00 46.64 40 ARG F C 1
ATOM 6590 O O . ARG F 1 18 ? 55.759 13.271 89.366 1.00 46.80 40 ARG F O 1
ATOM 6598 N N . VAL F 1 19 ? 56.762 14.117 87.515 1.00 46.29 41 VAL F N 1
ATOM 6599 C CA . VAL F 1 19 ? 55.625 13.969 86.602 1.00 46.10 41 VAL F CA 1
ATOM 6600 C C . VAL F 1 19 ? 55.683 12.652 85.832 1.00 46.74 41 VAL F C 1
ATOM 6601 O O . VAL F 1 19 ? 56.621 12.413 85.088 1.00 47.07 41 VAL F O 1
ATOM 6605 N N . THR F 1 20 ? 54.672 11.798 85.981 1.00 47.81 42 THR F N 1
ATOM 6606 C CA . THR F 1 20 ? 54.584 10.612 85.111 1.00 48.29 42 THR F CA 1
ATOM 6607 C C . THR F 1 20 ? 53.959 11.067 83.800 1.00 48.13 42 THR F C 1
ATOM 6608 O O . THR F 1 20 ? 52.829 11.578 83.820 1.00 47.92 42 THR F O 1
ATOM 6612 N N . PRO F 1 21 ? 54.703 10.926 82.664 1.00 47.98 43 PRO F N 1
ATOM 6613 C CA . PRO F 1 21 ? 54.189 11.284 81.325 1.00 47.24 43 PRO F CA 1
ATOM 6614 C C . PRO F 1 21 ? 52.891 10.557 80.932 1.00 47.56 43 PRO F C 1
ATOM 6615 O O . PRO F 1 21 ? 52.694 9.389 81.255 1.00 47.48 43 PRO F O 1
ATOM 6619 N N . ASN F 1 22 ? 52.006 11.265 80.240 1.00 48.04 44 ASN F N 1
ATOM 6620 C CA . ASN F 1 22 ? 50.799 10.672 79.683 1.00 47.41 44 ASN F CA 1
ATOM 6621 C C . ASN F 1 22 ? 51.031 10.208 78.252 1.00 46.83 44 ASN F C 1
ATOM 6622 O O . ASN F 1 22 ? 51.283 11.035 77.393 1.00 46.56 44 ASN F O 1
ATOM 6627 N N . PRO F 1 23 ? 50.948 8.884 77.995 1.00 46.99 45 PRO F N 1
ATOM 6628 C CA . PRO F 1 23 ? 51.003 8.250 76.646 1.00 46.27 45 PRO F CA 1
ATOM 6629 C C . PRO F 1 23 ? 50.306 9.021 75.499 1.00 45.96 45 PRO F C 1
ATOM 6630 O O . PRO F 1 23 ? 50.849 9.075 74.400 1.00 46.12 45 PRO F O 1
ATOM 6634 N N . ALA F 1 24 ? 49.135 9.612 75.750 1.00 45.55 46 ALA F N 1
ATOM 6635 C CA . ALA F 1 24 ? 48.408 10.460 74.774 1.00 45.11 46 ALA F CA 1
ATOM 6636 C C . ALA F 1 24 ? 49.127 11.775 74.336 1.00 45.27 46 ALA F C 1
ATOM 6637 O O . ALA F 1 24 ? 48.664 12.485 73.420 1.00 44.58 46 ALA F O 1
ATOM 6639 N N . TRP F 1 25 ? 50.222 12.116 75.025 1.00 45.50 47 TRP F N 1
ATOM 6640 C CA . TRP F 1 25 ? 50.944 13.376 74.796 1.00 45.92 47 TRP F CA 1
ATOM 6641 C C . TRP F 1 25 ? 51.794 13.216 73.557 1.00 46.70 47 TRP F C 1
ATOM 6642 O O . TRP F 1 25 ? 52.551 12.235 73.442 1.00 47.19 47 TRP F O 1
ATOM 6653 N N . PRO F 1 26 ? 51.709 14.180 72.642 1.00 46.98 48 PRO F N 1
ATOM 6654 C CA . PRO F 1 26 ? 52.396 14.048 71.362 1.00 47.85 48 PRO F CA 1
ATOM 6655 C C . PRO F 1 26 ? 53.914 14.105 71.516 1.00 48.74 48 PRO F C 1
ATOM 6656 O O . PRO F 1 26 ? 54.430 14.976 72.223 1.00 48.73 48 PRO F O 1
ATOM 6660 N N . GLN F 1 27 ? 54.634 13.203 70.859 1.00 49.83 49 GLN F N 1
ATOM 6661 C CA . GLN F 1 27 ? 56.065 13.447 70.677 1.00 51.08 49 GLN F CA 1
ATOM 6662 C C . GLN F 1 27 ? 56.301 14.544 69.651 1.00 50.99 49 GLN F C 1
ATOM 6663 O O . GLN F 1 27 ? 55.743 14.518 68.551 1.00 50.94 49 GLN F O 1
ATOM 6669 N N . VAL F 1 28 ? 57.106 15.527 70.024 1.00 51.30 50 VAL F N 1
ATOM 6670 C CA . VAL F 1 28 ? 57.319 16.704 69.181 1.00 51.64 50 VAL F CA 1
ATOM 6671 C C . VAL F 1 28 ? 58.789 16.804 68.772 1.00 52.27 50 VAL F C 1
ATOM 6672 O O . VAL F 1 28 ? 59.715 16.382 69.503 1.00 52.20 50 VAL F O 1
ATOM 6676 N N . SER F 1 29 ? 58.996 17.377 67.601 1.00 52.47 51 SER F N 1
ATOM 6677 C CA . SER F 1 29 ? 60.334 17.630 67.124 1.00 52.66 51 SER F CA 1
ATOM 6678 C C . SER F 1 29 ? 60.750 19.117 67.310 1.00 52.74 51 SER F C 1
ATOM 6679 O O . SER F 1 29 ? 61.897 19.469 67.060 1.00 53.79 51 SER F O 1
ATOM 6682 N N . TRP F 1 30 ? 59.845 19.984 67.761 1.00 52.09 52 TRP F N 1
ATOM 6683 C CA . TRP F 1 30 ? 60.203 21.390 67.935 1.00 51.52 52 TRP F CA 1
ATOM 6684 C C . TRP F 1 30 ? 60.873 21.663 69.291 1.00 50.90 52 TRP F C 1
ATOM 6685 O O . TRP F 1 30 ? 61.026 20.756 70.133 1.00 50.89 52 TRP F O 1
ATOM 6696 N N . GLN F 1 31 ? 61.297 22.910 69.476 1.00 49.71 53 GLN F N 1
ATOM 6697 C CA . GLN F 1 31 ? 62.233 23.263 70.532 1.00 48.78 53 GLN F CA 1
ATOM 6698 C C . GLN F 1 31 ? 61.603 24.338 71.382 1.00 47.24 53 GLN F C 1
ATOM 6699 O O . GLN F 1 31 ? 61.072 25.342 70.865 1.00 47.63 53 GLN F O 1
ATOM 6705 N N . LEU F 1 32 ? 61.650 24.123 72.687 1.00 44.88 54 LEU F N 1
ATOM 6706 C CA . LEU F 1 32 ? 60.883 24.938 73.584 1.00 42.74 54 LEU F CA 1
ATOM 6707 C C . LEU F 1 32 ? 61.732 25.673 74.594 1.00 42.14 54 LEU F C 1
ATOM 6708 O O . LEU F 1 32 ? 62.486 25.069 75.354 1.00 41.65 54 LEU F O 1
ATOM 6713 N N . LEU F 1 33 ? 61.562 26.982 74.622 1.00 41.49 55 LEU F N 1
ATOM 6714 C CA . LEU F 1 33 ? 62.090 27.803 75.701 1.00 41.53 55 LEU F CA 1
ATOM 6715 C C . LEU F 1 33 ? 61.056 27.996 76.831 1.00 41.11 55 LEU F C 1
ATOM 6716 O O . LEU F 1 33 ? 59.961 28.513 76.591 1.00 41.95 55 LEU F O 1
ATOM 6721 N N . VAL F 1 34 ? 61.399 27.574 78.052 1.00 40.61 56 VAL F N 1
ATOM 6722 C CA . VAL F 1 34 ? 60.611 27.895 79.265 1.00 39.19 56 VAL F CA 1
ATOM 6723 C C . VAL F 1 34 ? 61.118 29.191 79.902 1.00 39.48 56 VAL F C 1
ATOM 6724 O O . VAL F 1 34 ? 62.229 29.234 80.434 1.00 38.23 56 VAL F O 1
ATOM 6728 N N . ALA F 1 35 ? 60.292 30.237 79.856 1.00 39.97 57 ALA F N 1
ATOM 6729 C CA . ALA F 1 35 ? 60.656 31.557 80.406 1.00 41.12 57 ALA F CA 1
ATOM 6730 C C . ALA F 1 35 ? 60.675 31.611 81.942 1.00 42.54 57 ALA F C 1
ATOM 6731 O O . ALA F 1 35 ? 60.063 30.773 82.598 1.00 42.34 57 ALA F O 1
ATOM 6733 N N . LYS F 1 36 ? 61.372 32.589 82.526 1.00 45.02 58 LYS F N 1
ATOM 6734 C CA . LYS F 1 36 ? 61.295 32.790 84.003 1.00 47.93 58 LYS F CA 1
ATOM 6735 C C . LYS F 1 36 ? 59.894 33.265 84.356 1.00 46.56 58 LYS F C 1
ATOM 6736 O O . LYS F 1 36 ? 59.477 34.332 83.894 1.00 46.03 58 LYS F O 1
ATOM 6742 N N . PRO F 1 37 ? 59.175 32.480 85.182 1.00 45.70 59 PRO F N 1
ATOM 6743 C CA . PRO F 1 37 ? 57.790 32.811 85.522 1.00 45.10 59 PRO F CA 1
ATOM 6744 C C . PRO F 1 37 ? 57.725 34.186 86.187 1.00 44.32 59 PRO F C 1
ATOM 6745 O O . PRO F 1 37 ? 58.619 34.518 86.942 1.00 44.04 59 PRO F O 1
ATOM 6749 N N . SER F 1 38 ? 56.711 34.987 85.868 1.00 43.69 60 SER F N 1
ATOM 6750 C CA . SER F 1 38 ? 56.604 36.318 86.448 1.00 43.63 60 SER F CA 1
ATOM 6751 C C . SER F 1 38 ? 55.744 36.221 87.696 1.00 43.52 60 SER F C 1
ATOM 6752 O O . SER F 1 38 ? 54.981 35.276 87.789 1.00 43.80 60 SER F O 1
ATOM 6755 N N . ALA F 1 39 ? 55.875 37.159 88.643 1.00 43.05 61 ALA F N 1
ATOM 6756 C CA . ALA F 1 39 ? 55.093 37.132 89.887 1.00 43.33 61 ALA F CA 1
ATOM 6757 C C . ALA F 1 39 ? 55.349 38.306 90.833 1.00 43.88 61 ALA F C 1
ATOM 6758 O O . ALA F 1 39 ? 56.394 38.929 90.778 1.00 45.05 61 ALA F O 1
ATOM 6760 N N . ALA F 1 40 ? 54.391 38.590 91.713 1.00 44.04 62 ALA F N 1
ATOM 6761 C CA . ALA F 1 40 ? 54.581 39.507 92.851 1.00 44.16 62 ALA F CA 1
ATOM 6762 C C . ALA F 1 40 ? 55.746 39.098 93.748 1.00 44.98 62 ALA F C 1
ATOM 6763 O O . ALA F 1 40 ? 55.937 37.938 94.019 1.00 44.61 62 ALA F O 1
ATOM 6765 N N . ARG F 1 41 ? 56.504 40.072 94.228 1.00 47.08 63 ARG F N 1
ATOM 6766 C CA . ARG F 1 41 ? 57.577 39.844 95.184 1.00 49.56 63 ARG F CA 1
ATOM 6767 C C . ARG F 1 41 ? 57.230 38.853 96.278 1.00 48.56 63 ARG F C 1
ATOM 6768 O O . ARG F 1 41 ? 58.042 38.014 96.624 1.00 49.22 63 ARG F O 1
ATOM 6776 N N . ILE F 1 42 ? 56.041 38.966 96.862 1.00 48.55 64 ILE F N 1
ATOM 6777 C CA . ILE F 1 42 ? 55.684 38.118 98.001 1.00 47.97 64 ILE F CA 1
ATOM 6778 C C . ILE F 1 42 ? 55.589 36.640 97.569 1.00 47.09 64 ILE F C 1
ATOM 6779 O O . ILE F 1 42 ? 55.935 35.749 98.321 1.00 47.63 64 ILE F O 1
ATOM 6784 N N . ILE F 1 43 ? 55.163 36.403 96.338 1.00 45.64 65 ILE F N 1
ATOM 6785 C CA . ILE F 1 43 ? 55.198 35.088 95.744 1.00 44.74 65 ILE F CA 1
ATOM 6786 C C . ILE F 1 43 ? 56.625 34.707 95.294 1.00 45.26 65 ILE F C 1
ATOM 6787 O O . ILE F 1 43 ? 57.019 33.551 95.405 1.00 46.13 65 ILE F O 1
ATOM 6792 N N . ASP F 1 44 ? 57.381 35.674 94.777 1.00 45.17 66 ASP F N 1
ATOM 6793 C CA . ASP F 1 44 ? 58.725 35.474 94.230 1.00 45.20 66 ASP F CA 1
ATOM 6794 C C . ASP F 1 44 ? 59.766 35.506 95.356 1.00 45.19 66 ASP F C 1
ATOM 6795 O O . ASP F 1 44 ? 60.612 36.423 95.451 1.00 45.56 66 ASP F O 1
ATOM 6800 N N . SER F 1 45 ? 59.713 34.485 96.200 1.00 44.38 67 SER F N 1
ATOM 6801 C CA . SER F 1 45 ? 60.272 34.579 97.517 1.00 44.13 67 SER F CA 1
ATOM 6802 C C . SER F 1 45 ? 60.324 33.166 98.116 1.00 44.25 67 SER F C 1
ATOM 6803 O O . SER F 1 45 ? 59.495 32.321 97.779 1.00 44.28 67 SER F O 1
ATOM 6806 N N . PRO F 1 46 ? 61.306 32.891 98.998 1.00 44.33 68 PRO F N 1
ATOM 6807 C CA . PRO F 1 46 ? 61.196 31.582 99.653 1.00 44.13 68 PRO F CA 1
ATOM 6808 C C . PRO F 1 46 ? 60.316 31.625 100.926 1.00 44.18 68 PRO F C 1
ATOM 6809 O O . PRO F 1 46 ? 60.323 30.659 101.698 1.00 44.17 68 PRO F O 1
ATOM 6813 N N . ARG F 1 47 ? 59.587 32.723 101.142 1.00 43.92 69 ARG F N 1
ATOM 6814 C CA . ARG F 1 47 ? 58.647 32.825 102.274 1.00 44.35 69 ARG F CA 1
ATOM 6815 C C . ARG F 1 47 ? 57.415 32.009 101.882 1.00 42.18 69 ARG F C 1
ATOM 6816 O O . ARG F 1 47 ? 56.964 32.135 100.778 1.00 43.05 69 ARG F O 1
ATOM 6824 N N . ILE F 1 48 ? 56.905 31.131 102.733 1.00 40.22 70 ILE F N 1
ATOM 6825 C CA . ILE F 1 48 ? 55.663 30.412 102.404 1.00 38.10 70 ILE F CA 1
ATOM 6826 C C . ILE F 1 48 ? 54.425 31.235 102.771 1.00 37.52 70 ILE F C 1
ATOM 6827 O O . ILE F 1 48 ? 54.174 31.543 103.936 1.00 36.35 70 ILE F O 1
ATOM 6832 N N . ASN F 1 49 ? 53.641 31.571 101.765 1.00 37.79 71 ASN F N 1
ATOM 6833 C CA . ASN F 1 49 ? 52.487 32.421 101.970 1.00 38.31 71 ASN F CA 1
ATOM 6834 C C . ASN F 1 49 ? 51.291 31.653 102.494 1.00 37.44 71 ASN F C 1
ATOM 6835 O O . ASN F 1 49 ? 51.018 30.503 102.080 1.00 37.11 71 ASN F O 1
ATOM 6840 N N . VAL F 1 50 ? 50.583 32.293 103.409 1.00 36.27 72 VAL F N 1
ATOM 6841 C CA . VAL F 1 50 ? 49.354 31.722 103.922 1.00 35.89 72 VAL F CA 1
ATOM 6842 C C . VAL F 1 50 ? 48.239 32.782 104.034 1.00 36.27 72 VAL F C 1
ATOM 6843 O O . VAL F 1 50 ? 48.508 33.976 104.325 1.00 35.74 72 VAL F O 1
ATOM 6847 N N . ARG F 1 51 ? 46.999 32.342 103.796 1.00 35.81 73 ARG F N 1
ATOM 6848 C CA . ARG F 1 51 ? 45.849 33.227 103.850 1.00 35.89 73 ARG F CA 1
ATOM 6849 C C . ARG F 1 51 ? 44.836 32.761 104.906 1.00 36.61 73 ARG F C 1
ATOM 6850 O O . ARG F 1 51 ? 43.942 31.953 104.609 1.00 37.31 73 ARG F O 1
ATOM 6858 N N . PRO F 1 52 ? 44.977 33.265 106.146 1.00 37.04 74 PRO F N 1
ATOM 6859 C CA . PRO F 1 52 ? 44.136 32.815 107.267 1.00 37.80 74 PRO F CA 1
ATOM 6860 C C . PRO F 1 52 ? 42.704 33.356 107.228 1.00 38.57 74 PRO F C 1
ATOM 6861 O O . PRO F 1 52 ? 41.804 32.712 107.757 1.00 39.24 74 PRO F O 1
ATOM 6865 N N . THR F 1 53 ? 42.492 34.530 106.645 1.00 39.01 75 THR F N 1
ATOM 6866 C CA . THR F 1 53 ? 41.137 35.021 106.329 1.00 39.59 75 THR F CA 1
ATOM 6867 C C . THR F 1 53 ? 41.247 35.602 104.938 1.00 39.48 75 THR F C 1
ATOM 6868 O O . THR F 1 53 ? 42.317 36.095 104.531 1.00 38.50 75 THR F O 1
ATOM 6872 N N . PRO F 1 54 ? 40.148 35.535 104.191 1.00 39.42 76 PRO F N 1
ATOM 6873 C CA . PRO F 1 54 ? 40.128 35.752 102.742 1.00 39.93 76 PRO F CA 1
ATOM 6874 C C . PRO F 1 54 ? 40.930 36.958 102.227 1.00 40.67 76 PRO F C 1
ATOM 6875 O O . PRO F 1 54 ? 41.605 36.841 101.196 1.00 41.82 76 PRO F O 1
ATOM 6879 N N . GLY F 1 55 ? 40.880 38.085 102.934 1.00 40.60 77 GLY F N 1
ATOM 6880 C CA . GLY F 1 55 ? 41.436 39.303 102.419 1.00 40.00 77 GLY F CA 1
ATOM 6881 C C . GLY F 1 55 ? 42.794 39.674 102.968 1.00 40.27 77 GLY F C 1
ATOM 6882 O O . GLY F 1 55 ? 43.243 40.817 102.778 1.00 40.50 77 GLY F O 1
ATOM 6883 N N . GLU F 1 56 ? 43.477 38.716 103.594 1.00 40.09 78 GLU F N 1
ATOM 6884 C CA . GLU F 1 56 ? 44.762 38.990 104.237 1.00 41.30 78 GLU F CA 1
ATOM 6885 C C . GLU F 1 56 ? 45.883 37.928 104.041 1.00 39.97 78 GLU F C 1
ATOM 6886 O O . GLU F 1 56 ? 45.604 36.747 103.995 1.00 39.66 78 GLU F O 1
ATOM 6892 N N . LEU F 1 57 ? 47.138 38.372 103.887 1.00 39.61 79 LEU F N 1
ATOM 6893 C CA . LEU F 1 57 ? 48.282 37.475 103.666 1.00 39.12 79 LEU F CA 1
ATOM 6894 C C . LEU F 1 57 ? 49.286 37.582 104.761 1.00 39.74 79 LEU F C 1
ATOM 6895 O O . LEU F 1 57 ? 49.611 38.675 105.187 1.00 40.11 79 LEU F O 1
ATOM 6900 N N . GLN F 1 58 ? 49.799 36.427 105.181 1.00 40.52 80 GLN F N 1
ATOM 6901 C CA . GLN F 1 58 ? 50.868 36.290 106.181 1.00 40.60 80 GLN F CA 1
ATOM 6902 C C . GLN F 1 58 ? 51.879 35.279 105.667 1.00 39.99 80 GLN F C 1
ATOM 6903 O O . GLN F 1 58 ? 51.700 34.758 104.572 1.00 39.68 80 GLN F O 1
ATOM 6909 N N . VAL F 1 59 ? 52.923 34.993 106.445 1.00 40.00 81 VAL F N 1
ATOM 6910 C CA . VAL F 1 59 ? 53.868 33.931 106.081 1.00 40.70 81 VAL F CA 1
ATOM 6911 C C . VAL F 1 59 ? 53.959 32.950 107.227 1.00 41.66 81 VAL F C 1
ATOM 6912 O O . VAL F 1 59 ? 53.678 33.329 108.348 1.00 43.12 81 VAL F O 1
ATOM 6916 N N . TYR F 1 60 ? 54.302 31.688 106.995 1.00 42.17 82 TYR F N 1
ATOM 6917 C CA . TYR F 1 60 ? 54.597 30.833 108.132 1.00 42.62 82 TYR F CA 1
ATOM 6918 C C . TYR F 1 60 ? 55.922 31.312 108.738 1.00 44.27 82 TYR F C 1
ATOM 6919 O O . TYR F 1 60 ? 56.874 31.561 108.013 1.00 44.04 82 TYR F O 1
ATOM 6928 N N . HIS F 1 61 ? 55.985 31.474 110.056 1.00 46.72 83 HIS F N 1
ATOM 6929 C CA . HIS F 1 61 ? 57.268 31.823 110.679 1.00 48.89 83 HIS F CA 1
ATOM 6930 C C . HIS F 1 61 ? 58.020 30.537 110.971 1.00 48.95 83 HIS F C 1
ATOM 6931 O O . HIS F 1 61 ? 57.400 29.455 111.087 1.00 48.95 83 HIS F O 1
ATOM 6938 N N . GLY F 1 62 ? 59.343 30.615 111.017 1.00 48.65 84 GLY F N 1
ATOM 6939 C CA . GLY F 1 62 ? 60.116 29.400 111.304 1.00 49.26 84 GLY F CA 1
ATOM 6940 C C . GLY F 1 62 ? 60.090 28.323 110.202 1.00 49.50 84 GLY F C 1
ATOM 6941 O O . GLY F 1 62 ? 60.430 27.156 110.448 1.00 50.37 84 GLY F O 1
ATOM 6942 N N . ALA F 1 63 ? 59.720 28.723 108.978 1.00 48.43 85 ALA F N 1
ATOM 6943 C CA . ALA F 1 63 ? 59.673 27.833 107.843 1.00 46.38 85 ALA F CA 1
ATOM 6944 C C . ALA F 1 63 ? 59.864 28.615 106.549 1.00 45.14 85 ALA F C 1
ATOM 6945 O O . ALA F 1 63 ? 59.396 29.742 106.425 1.00 45.41 85 ALA F O 1
ATOM 6947 N N . GLY F 1 64 ? 60.537 27.999 105.583 1.00 43.73 86 GLY F N 1
ATOM 6948 C CA . GLY F 1 64 ? 60.578 28.500 104.200 1.00 41.04 86 GLY F CA 1
ATOM 6949 C C . GLY F 1 64 ? 60.908 27.410 103.177 1.00 39.60 86 GLY F C 1
ATOM 6950 O O . GLY F 1 64 ? 61.306 26.278 103.529 1.00 38.85 86 GLY F O 1
ATOM 6951 N N . TRP F 1 65 ? 60.721 27.754 101.909 1.00 37.97 87 TRP F N 1
ATOM 6952 C CA . TRP F 1 65 ? 61.037 26.885 100.796 1.00 37.05 87 TRP F CA 1
ATOM 6953 C C . TRP F 1 65 ? 62.536 26.824 100.613 1.00 37.99 87 TRP F C 1
ATOM 6954 O O . TRP F 1 65 ? 63.255 27.733 101.012 1.00 38.34 87 TRP F O 1
ATOM 6965 N N . ALA F 1 66 ? 63.000 25.744 99.988 1.00 39.15 88 ALA F N 1
ATOM 6966 C CA . ALA F 1 66 ? 64.388 25.589 99.553 1.00 39.30 88 ALA F CA 1
ATOM 6967 C C . ALA F 1 66 ? 64.802 26.620 98.502 1.00 40.16 88 ALA F C 1
ATOM 6968 O O . ALA F 1 66 ? 65.987 26.963 98.427 1.00 41.09 88 ALA F O 1
ATOM 6970 N N . GLN F 1 67 ? 63.845 27.088 97.686 1.00 39.81 89 GLN F N 1
ATOM 6971 C CA . GLN F 1 67 ? 64.084 28.111 96.662 1.00 39.47 89 GLN F CA 1
ATOM 6972 C C . GLN F 1 67 ? 62.837 28.944 96.445 1.00 38.66 89 GLN F C 1
ATOM 6973 O O . GLN F 1 67 ? 61.753 28.529 96.846 1.00 38.79 89 GLN F O 1
ATOM 6979 N N . PRO F 1 68 ? 62.955 30.124 95.812 1.00 38.37 90 PRO F N 1
ATOM 6980 C CA . PRO F 1 68 ? 61.714 30.910 95.669 1.00 37.98 90 PRO F CA 1
ATOM 6981 C C . PRO F 1 68 ? 60.695 30.140 94.849 1.00 37.98 90 PRO F C 1
ATOM 6982 O O . PRO F 1 68 ? 61.086 29.364 93.963 1.00 38.43 90 PRO F O 1
ATOM 6986 N N . ALA F 1 69 ? 59.409 30.361 95.132 1.00 37.46 91 ALA F N 1
ATOM 6987 C CA . ALA F 1 69 ? 58.333 29.574 94.543 1.00 36.97 91 ALA F CA 1
ATOM 6988 C C . ALA F 1 69 ? 58.316 29.658 93.023 1.00 37.01 91 ALA F C 1
ATOM 6989 O O . ALA F 1 69 ? 58.130 28.626 92.383 1.00 36.85 91 ALA F O 1
ATOM 6991 N N . THR F 1 70 ? 58.541 30.856 92.457 1.00 36.64 92 THR F N 1
ATOM 6992 C CA . THR F 1 70 ? 58.703 31.017 91.011 1.00 37.22 92 THR F CA 1
ATOM 6993 C C . THR F 1 70 ? 59.721 30.005 90.507 1.00 37.88 92 THR F C 1
ATOM 6994 O O . THR F 1 70 ? 59.485 29.316 89.504 1.00 37.80 92 THR F O 1
ATOM 6998 N N . ASP F 1 71 ? 60.856 29.904 91.206 1.00 38.32 93 ASP F N 1
ATOM 6999 C CA . ASP F 1 71 ? 61.899 28.988 90.770 1.00 38.30 93 ASP F CA 1
ATOM 7000 C C . ASP F 1 71 ? 61.493 27.551 90.938 1.00 37.92 93 ASP F C 1
ATOM 7001 O O . ASP F 1 71 ? 61.867 26.743 90.091 1.00 38.64 93 ASP F O 1
ATOM 7006 N N . MET F 1 72 ? 60.752 27.197 92.000 1.00 37.48 94 MET F N 1
ATOM 7007 C CA . MET F 1 72 ? 60.349 25.789 92.161 1.00 36.57 94 MET F CA 1
ATOM 7008 C C . MET F 1 72 ? 59.534 25.412 90.958 1.00 37.02 94 MET F C 1
ATOM 7009 O O . MET F 1 72 ? 59.702 24.325 90.429 1.00 38.04 94 MET F O 1
ATOM 7014 N N . LEU F 1 73 ? 58.677 26.326 90.504 1.00 37.14 95 LEU F N 1
ATOM 7015 C CA . LEU F 1 73 ? 57.809 26.099 89.370 1.00 37.59 95 LEU F CA 1
ATOM 7016 C C . LEU F 1 73 ? 58.560 25.987 88.065 1.00 38.08 95 LEU F C 1
ATOM 7017 O O . LEU F 1 73 ? 58.332 25.071 87.272 1.00 37.87 95 LEU F O 1
ATOM 7022 N N . GLU F 1 74 ? 59.479 26.913 87.844 1.00 39.52 96 GLU F N 1
ATOM 7023 C CA . GLU F 1 74 ? 60.363 26.839 86.667 1.00 40.69 96 GLU F CA 1
ATOM 7024 C C . GLU F 1 74 ? 61.104 25.514 86.616 1.00 40.25 96 GLU F C 1
ATOM 7025 O O . GLU F 1 74 ? 61.174 24.870 85.570 1.00 40.95 96 GLU F O 1
ATOM 7031 N N . ASP F 1 75 ? 61.643 25.085 87.739 1.00 39.92 97 ASP F N 1
ATOM 7032 C CA . ASP F 1 75 ? 62.414 23.861 87.715 1.00 40.70 97 ASP F CA 1
ATOM 7033 C C . ASP F 1 75 ? 61.481 22.701 87.487 1.00 40.09 97 ASP F C 1
ATOM 7034 O O . ASP F 1 75 ? 61.762 21.857 86.638 1.00 40.27 97 ASP F O 1
ATOM 7039 N N . SER F 1 76 ? 60.379 22.650 88.235 1.00 39.32 98 SER F N 1
ATOM 7040 C CA . SER F 1 76 ? 59.392 21.597 88.041 1.00 39.26 98 SER F CA 1
ATOM 7041 C C . SER F 1 76 ? 59.009 21.486 86.610 1.00 38.84 98 SER F C 1
ATOM 7042 O O . SER F 1 76 ? 59.008 20.379 86.065 1.00 38.97 98 SER F O 1
ATOM 7045 N N . VAL F 1 77 ? 58.700 22.634 85.996 1.00 38.05 99 VAL F N 1
ATOM 7046 C CA . VAL F 1 77 ? 58.288 22.632 84.616 1.00 37.99 99 VAL F CA 1
ATOM 7047 C C . VAL F 1 77 ? 59.381 22.041 83.694 1.00 38.70 99 VAL F C 1
ATOM 7048 O O . VAL F 1 77 ? 59.128 21.027 83.025 1.00 38.73 99 VAL F O 1
ATOM 7052 N N . VAL F 1 78 ? 60.582 22.629 83.701 1.00 38.76 100 VAL F N 1
ATOM 7053 C CA . VAL F 1 78 ? 61.649 22.199 82.790 1.00 39.50 100 VAL F CA 1
ATOM 7054 C C . VAL F 1 78 ? 61.940 20.719 83.022 1.00 39.87 100 VAL F C 1
ATOM 7055 O O . VAL F 1 78 ? 62.004 19.911 82.083 1.00 40.53 100 VAL F O 1
ATOM 7059 N N . ARG F 1 79 ? 62.082 20.328 84.273 1.00 39.68 101 ARG F N 1
ATOM 7060 C CA . ARG F 1 79 ? 62.503 18.956 84.511 1.00 39.46 101 ARG F CA 1
ATOM 7061 C C . ARG F 1 79 ? 61.402 18.014 84.110 1.00 39.29 101 ARG F C 1
ATOM 7062 O O . ARG F 1 79 ? 61.687 16.889 83.716 1.00 39.29 101 ARG F O 1
ATOM 7070 N N . ALA F 1 80 ? 60.143 18.475 84.162 1.00 39.03 102 ALA F N 1
ATOM 7071 C CA . ALA F 1 80 ? 59.027 17.592 83.793 1.00 38.05 102 ALA F CA 1
ATOM 7072 C C . ALA F 1 80 ? 58.977 17.381 82.274 1.00 38.48 102 ALA F C 1
ATOM 7073 O O . ALA F 1 80 ? 58.694 16.276 81.798 1.00 37.96 102 ALA F O 1
ATOM 7075 N N . PHE F 1 81 ? 59.273 18.436 81.513 1.00 39.02 103 PHE F N 1
ATOM 7076 C CA . PHE F 1 81 ? 59.463 18.273 80.104 1.00 40.04 103 PHE F CA 1
ATOM 7077 C C . PHE F 1 81 ? 60.625 17.316 79.898 1.00 42.46 103 PHE F C 1
ATOM 7078 O O . PHE F 1 81 ? 60.520 16.390 79.090 1.00 43.26 103 PHE F O 1
ATOM 7086 N N . GLU F 1 82 ? 61.721 17.503 80.644 1.00 44.32 104 GLU F N 1
ATOM 7087 C CA . GLU F 1 82 ? 62.939 16.723 80.355 1.00 46.10 104 GLU F CA 1
ATOM 7088 C C . GLU F 1 82 ? 62.689 15.233 80.499 1.00 46.52 104 GLU F C 1
ATOM 7089 O O . GLU F 1 82 ? 63.151 14.450 79.695 1.00 47.58 104 GLU F O 1
ATOM 7095 N N . ASP F 1 83 ? 61.923 14.840 81.497 1.00 47.40 105 ASP F N 1
ATOM 7096 C CA . ASP F 1 83 ? 61.793 13.413 81.810 1.00 48.30 105 ASP F CA 1
ATOM 7097 C C . ASP F 1 83 ? 60.541 12.807 81.157 1.00 47.82 105 ASP F C 1
ATOM 7098 O O . ASP F 1 83 ? 60.192 11.666 81.407 1.00 47.15 105 ASP F O 1
ATOM 7103 N N . SER F 1 84 ? 59.866 13.586 80.321 1.00 47.97 106 SER F N 1
ATOM 7104 C CA . SER F 1 84 ? 58.609 13.134 79.750 1.00 47.96 106 SER F CA 1
ATOM 7105 C C . SER F 1 84 ? 58.875 12.171 78.628 1.00 48.53 106 SER F C 1
ATOM 7106 O O . SER F 1 84 ? 58.064 11.271 78.370 1.00 49.43 106 SER F O 1
ATOM 7109 N N . GLY F 1 85 ? 60.016 12.364 77.966 1.00 48.40 107 GLY F N 1
ATOM 7110 C CA . GLY F 1 85 ? 60.386 11.574 76.799 1.00 47.64 107 GLY F CA 1
ATOM 7111 C C . GLY F 1 85 ? 59.634 12.079 75.583 1.00 47.13 107 GLY F C 1
ATOM 7112 O O . GLY F 1 85 ? 59.597 11.416 74.535 1.00 47.78 107 GLY F O 1
ATOM 7113 N N . LYS F 1 86 ? 59.022 13.247 75.711 1.00 46.09 108 LYS F N 1
ATOM 7114 C CA . LYS F 1 86 ? 58.166 13.754 74.651 1.00 45.59 108 LYS F CA 1
ATOM 7115 C C . LYS F 1 86 ? 58.763 14.922 73.886 1.00 45.29 108 LYS F C 1
ATOM 7116 O O . LYS F 1 86 ? 58.205 15.360 72.898 1.00 45.52 108 LYS F O 1
ATOM 7122 N N . ILE F 1 87 ? 59.888 15.442 74.350 1.00 45.27 109 ILE F N 1
ATOM 7123 C CA . ILE F 1 87 ? 60.483 16.612 73.733 1.00 45.15 109 ILE F CA 1
ATOM 7124 C C . ILE F 1 87 ? 61.960 16.559 73.982 1.00 46.36 109 ILE F C 1
ATOM 7125 O O . ILE F 1 87 ? 62.394 16.602 75.126 1.00 47.10 109 ILE F O 1
ATOM 7130 N N . ALA F 1 88 ? 62.722 16.438 72.899 1.00 47.65 110 ALA F N 1
ATOM 7131 C CA . ALA F 1 88 ? 64.188 16.294 72.966 1.00 48.32 110 ALA F CA 1
ATOM 7132 C C . ALA F 1 88 ? 64.909 17.642 73.235 1.00 48.37 110 ALA F C 1
ATOM 7133 O O . ALA F 1 88 ? 66.075 17.634 73.628 1.00 48.95 110 ALA F O 1
ATOM 7135 N N . ALA F 1 89 ? 64.219 18.775 73.058 1.00 47.67 111 ALA F N 1
ATOM 7136 C CA . ALA F 1 89 ? 64.834 20.079 73.277 1.00 47.30 111 ALA F CA 1
ATOM 7137 C C . ALA F 1 89 ? 63.981 21.112 74.099 1.00 47.64 111 ALA F C 1
ATOM 7138 O O . ALA F 1 89 ? 63.086 21.796 73.559 1.00 47.44 111 ALA F O 1
ATOM 7140 N N . VAL F 1 90 ? 64.288 21.223 75.400 1.00 47.57 112 VAL F N 1
ATOM 7141 C CA . VAL F 1 90 ? 63.677 22.213 76.311 1.00 47.27 112 VAL F CA 1
ATOM 7142 C C . VAL F 1 90 ? 64.801 22.960 76.971 1.00 47.55 112 VAL F C 1
ATOM 7143 O O . VAL F 1 90 ? 65.804 22.357 77.332 1.00 47.43 112 VAL F O 1
ATOM 7147 N N . ALA F 1 91 ? 64.633 24.252 77.195 1.00 48.29 113 ALA F N 1
ATOM 7148 C CA . ALA F 1 91 ? 65.744 25.036 77.728 1.00 49.50 113 ALA F CA 1
ATOM 7149 C C . ALA F 1 91 ? 65.302 26.217 78.556 1.00 50.18 113 ALA F C 1
ATOM 7150 O O . ALA F 1 91 ? 64.209 26.736 78.355 1.00 49.60 113 ALA F O 1
ATOM 7152 N N . ARG F 1 92 ? 66.184 26.660 79.454 1.00 51.51 114 ARG F N 1
ATOM 7153 C CA . ARG F 1 92 ? 65.983 27.930 80.157 1.00 52.98 114 ARG F CA 1
ATOM 7154 C C . ARG F 1 92 ? 66.594 29.061 79.326 1.00 53.85 114 ARG F C 1
ATOM 7155 O O . ARG F 1 92 ? 66.794 28.898 78.144 1.00 54.63 114 ARG F O 1
ATOM 7163 N N . ILE F 1 93 ? 66.908 30.197 79.936 1.00 55.53 115 ILE F N 1
ATOM 7164 C CA . ILE F 1 93 ? 67.380 31.371 79.209 1.00 56.13 115 ILE F CA 1
ATOM 7165 C C . ILE F 1 93 ? 68.912 31.585 79.239 1.00 56.41 115 ILE F C 1
ATOM 7166 O O . ILE F 1 93 ? 69.704 30.638 79.419 1.00 56.62 115 ILE F O 1
ATOM 7171 N N . ILE F 1 97 ? 70.218 28.360 72.840 1.00 55.53 119 ILE F N 1
ATOM 7172 C CA . ILE F 1 97 ? 69.259 27.483 72.181 1.00 56.31 119 ILE F CA 1
ATOM 7173 C C . ILE F 1 97 ? 68.196 28.264 71.395 1.00 56.76 119 ILE F C 1
ATOM 7174 O O . ILE F 1 97 ? 67.620 29.226 71.897 1.00 56.85 119 ILE F O 1
ATOM 7179 N N . ARG F 1 98 ? 67.950 27.845 70.152 1.00 57.13 120 ARG F N 1
ATOM 7180 C CA . ARG F 1 98 ? 66.949 28.486 69.311 1.00 57.51 120 ARG F CA 1
ATOM 7181 C C . ARG F 1 98 ? 65.592 27.850 69.551 1.00 56.29 120 ARG F C 1
ATOM 7182 O O . ARG F 1 98 ? 65.424 26.630 69.380 1.00 55.79 120 ARG F O 1
ATOM 7190 N N . SER F 1 99 ? 64.628 28.684 69.938 1.00 55.30 121 SER F N 1
ATOM 7191 C CA . SER F 1 99 ? 63.294 28.205 70.321 1.00 54.11 121 SER F CA 1
ATOM 7192 C C . SER F 1 99 ? 62.241 28.352 69.219 1.00 53.50 121 SER F C 1
ATOM 7193 O O . SER F 1 99 ? 62.092 29.411 68.619 1.00 52.75 121 SER F O 1
ATOM 7196 N N . ASP F 1 100 ? 61.508 27.280 68.972 1.00 52.73 122 ASP F N 1
ATOM 7197 C CA . ASP F 1 100 ? 60.314 27.364 68.136 1.00 52.50 122 ASP F CA 1
ATOM 7198 C C . ASP F 1 100 ? 59.124 27.961 68.909 1.00 51.23 122 ASP F C 1
ATOM 7199 O O . ASP F 1 100 ? 58.420 28.856 68.401 1.00 51.20 122 ASP F O 1
ATOM 7204 N N . TYR F 1 101 ? 58.915 27.479 70.139 1.00 49.20 123 TYR F N 1
ATOM 7205 C CA . TYR F 1 101 ? 57.921 28.074 71.026 1.00 46.71 123 TYR F CA 1
ATOM 7206 C C . TYR F 1 101 ? 58.589 28.495 72.339 1.00 45.92 123 TYR F C 1
ATOM 7207 O O . TYR F 1 101 ? 59.678 28.011 72.690 1.00 45.55 123 TYR F O 1
ATOM 7216 N N . LYS F 1 102 ? 57.947 29.432 73.029 1.00 44.96 124 LYS F N 1
ATOM 7217 C CA . LYS F 1 102 ? 58.363 29.926 74.337 1.00 44.11 124 LYS F CA 1
ATOM 7218 C C . LYS F 1 102 ? 57.177 29.834 75.299 1.00 43.60 124 LYS F C 1
ATOM 7219 O O . LYS F 1 102 ? 56.095 30.372 74.989 1.00 44.28 124 LYS F O 1
ATOM 7225 N N . LEU F 1 103 ? 57.338 29.148 76.433 1.00 41.92 125 LEU F N 1
ATOM 7226 C CA . LEU F 1 103 ? 56.256 29.099 77.444 1.00 41.09 125 LEU F CA 1
ATOM 7227 C C . LEU F 1 103 ? 56.444 30.138 78.582 1.00 41.59 125 LEU F C 1
ATOM 7228 O O . LEU F 1 103 ? 57.439 30.107 79.331 1.00 42.04 125 LEU F O 1
ATOM 7233 N N . ALA F 1 104 ? 55.478 31.047 78.708 1.00 41.02 126 ALA F N 1
ATOM 7234 C CA . ALA F 1 104 ? 55.522 32.119 79.689 1.00 40.01 126 ALA F CA 1
ATOM 7235 C C . ALA F 1 104 ? 54.429 31.909 80.750 1.00 40.56 126 ALA F C 1
ATOM 7236 O O . ALA F 1 104 ? 53.224 31.883 80.438 1.00 41.46 126 ALA F O 1
ATOM 7238 N N . ILE F 1 105 ? 54.843 31.748 82.003 1.00 39.55 127 ILE F N 1
ATOM 7239 C CA . ILE F 1 105 ? 53.919 31.535 83.089 1.00 37.95 127 ILE F CA 1
ATOM 7240 C C . ILE F 1 105 ? 53.913 32.778 83.956 1.00 38.60 127 ILE F C 1
ATOM 7241 O O . ILE F 1 105 ? 54.981 33.281 84.294 1.00 38.53 127 ILE F O 1
ATOM 7246 N N . ASP F 1 106 ? 52.724 33.266 84.312 1.00 39.08 128 ASP F N 1
ATOM 7247 C CA . ASP F 1 106 ? 52.551 34.242 85.386 1.00 40.12 128 ASP F CA 1
ATOM 7248 C C . ASP F 1 106 ? 51.840 33.611 86.611 1.00 40.79 128 ASP F C 1
ATOM 7249 O O . ASP F 1 106 ? 50.752 33.040 86.461 1.00 42.76 128 ASP F O 1
ATOM 7254 N N . VAL F 1 107 ? 52.420 33.721 87.808 1.00 39.92 129 VAL F N 1
ATOM 7255 C CA . VAL F 1 107 ? 51.900 33.034 89.010 1.00 39.00 129 VAL F CA 1
ATOM 7256 C C . VAL F 1 107 ? 51.037 34.011 89.823 1.00 38.83 129 VAL F C 1
ATOM 7257 O O . VAL F 1 107 ? 51.528 35.041 90.280 1.00 38.87 129 VAL F O 1
ATOM 7261 N N . ARG F 1 108 ? 49.764 33.666 90.001 1.00 38.20 130 ARG F N 1
ATOM 7262 C CA . ARG F 1 108 ? 48.759 34.552 90.577 1.00 37.76 130 ARG F CA 1
ATOM 7263 C C . ARG F 1 108 ? 48.634 34.358 92.078 1.00 37.71 130 ARG F C 1
ATOM 7264 O O . ARG F 1 108 ? 48.519 35.318 92.840 1.00 36.52 130 ARG F O 1
ATOM 7272 N N . ARG F 1 109 ? 48.606 33.084 92.480 1.00 38.17 131 ARG F N 1
ATOM 7273 C CA . ARG F 1 109 ? 48.623 32.678 93.882 1.00 38.03 131 ARG F CA 1
ATOM 7274 C C . ARG F 1 109 ? 49.540 31.477 94.030 1.00 38.06 131 ARG F C 1
ATOM 7275 O O . ARG F 1 109 ? 49.681 30.666 93.094 1.00 37.34 131 ARG F O 1
ATOM 7283 N N . PHE F 1 110 ? 50.145 31.364 95.220 1.00 38.21 132 PHE F N 1
ATOM 7284 C CA . PHE F 1 110 ? 51.015 30.227 95.592 1.00 37.62 132 PHE F CA 1
ATOM 7285 C C . PHE F 1 110 ? 51.095 30.237 97.117 1.00 37.25 132 PHE F C 1
ATOM 7286 O O . PHE F 1 110 ? 52.004 30.810 97.703 1.00 38.49 132 PHE F O 1
ATOM 7294 N N . GLU F 1 111 ? 50.116 29.616 97.756 1.00 36.72 133 GLU F N 1
ATOM 7295 C CA . GLU F 1 111 ? 49.766 29.934 99.142 1.00 35.53 133 GLU F CA 1
ATOM 7296 C C . GLU F 1 111 ? 48.936 28.839 99.809 1.00 35.31 133 GLU F C 1
ATOM 7297 O O . GLU F 1 111 ? 48.153 28.129 99.164 1.00 35.06 133 GLU F O 1
ATOM 7303 N N . SER F 1 112 ? 49.130 28.705 101.106 1.00 34.59 134 SER F N 1
ATOM 7304 C CA . SER F 1 112 ? 48.260 27.904 101.914 1.00 34.53 134 SER F CA 1
ATOM 7305 C C . SER F 1 112 ? 47.001 28.723 102.211 1.00 35.20 134 SER F C 1
ATOM 7306 O O . SER F 1 112 ? 47.060 29.709 102.945 1.00 35.94 134 SER F O 1
ATOM 7309 N N . ASP F 1 113 ? 45.873 28.327 101.630 1.00 35.75 135 ASP F N 1
ATOM 7310 C CA . ASP F 1 113 ? 44.612 29.087 101.716 1.00 36.69 135 ASP F CA 1
ATOM 7311 C C . ASP F 1 113 ? 43.653 28.481 102.743 1.00 36.06 135 ASP F C 1
ATOM 7312 O O . ASP F 1 113 ? 43.288 27.332 102.610 1.00 36.27 135 ASP F O 1
ATOM 7317 N N . TYR F 1 114 ? 43.207 29.215 103.754 1.00 36.09 136 TYR F N 1
ATOM 7318 C CA . TYR F 1 114 ? 42.251 28.592 104.687 1.00 35.70 136 TYR F CA 1
ATOM 7319 C C . TYR F 1 114 ? 40.846 28.478 104.118 1.00 36.39 136 TYR F C 1
ATOM 7320 O O . TYR F 1 114 ? 40.156 27.475 104.365 1.00 35.29 136 TYR F O 1
ATOM 7329 N N . ALA F 1 115 ? 40.444 29.486 103.326 1.00 37.59 137 ALA F N 1
ATOM 7330 C CA . ALA F 1 115 ? 39.155 29.504 102.612 1.00 38.78 137 ALA F CA 1
ATOM 7331 C C . ALA F 1 115 ? 37.916 29.156 103.528 1.00 40.15 137 ALA F C 1
ATOM 7332 O O . ALA F 1 115 ? 37.085 28.288 103.224 1.00 40.14 137 ALA F O 1
ATOM 7334 N N . GLY F 1 116 ? 37.825 29.839 104.671 1.00 42.05 138 GLY F N 1
ATOM 7335 C CA . GLY F 1 116 ? 36.797 29.579 105.694 1.00 43.41 138 GLY F CA 1
ATOM 7336 C C . GLY F 1 116 ? 36.840 28.183 106.304 1.00 44.81 138 GLY F C 1
ATOM 7337 O O . GLY F 1 116 ? 35.920 27.792 107.024 1.00 45.55 138 GLY F O 1
ATOM 7338 N N . GLN F 1 117 ? 37.881 27.409 106.012 1.00 44.98 139 GLN F N 1
ATOM 7339 C CA . GLN F 1 117 ? 37.964 26.042 106.550 1.00 45.43 139 GLN F CA 1
ATOM 7340 C C . GLN F 1 117 ? 39.015 25.893 107.639 1.00 45.14 139 GLN F C 1
ATOM 7341 O O . GLN F 1 117 ? 39.790 26.789 107.957 1.00 45.76 139 GLN F O 1
ATOM 7347 N N . SER F 1 118 ? 39.050 24.712 108.190 1.00 44.63 140 SER F N 1
ATOM 7348 C CA . SER F 1 118 ? 39.731 24.501 109.420 1.00 44.08 140 SER F CA 1
ATOM 7349 C C . SER F 1 118 ? 41.096 23.837 109.094 1.00 43.58 140 SER F C 1
ATOM 7350 O O . SER F 1 118 ? 42.069 24.052 109.774 1.00 43.89 140 SER F O 1
ATOM 7353 N N . LEU F 1 119 ? 41.161 23.101 107.986 1.00 42.94 141 LEU F N 1
ATOM 7354 C CA . LEU F 1 119 ? 42.417 22.714 107.348 1.00 41.52 141 LEU F CA 1
ATOM 7355 C C . LEU F 1 119 ? 42.628 23.468 106.013 1.00 40.62 141 LEU F C 1
ATOM 7356 O O . LEU F 1 119 ? 41.731 23.494 105.145 1.00 40.74 141 LEU F O 1
ATOM 7361 N N . PRO F 1 120 ? 43.825 24.045 105.814 1.00 38.96 142 PRO F N 1
ATOM 7362 C CA . PRO F 1 120 ? 44.019 24.838 104.608 1.00 37.98 142 PRO F CA 1
ATOM 7363 C C . PRO F 1 120 ? 44.364 23.980 103.360 1.00 36.93 142 PRO F C 1
ATOM 7364 O O . PRO F 1 120 ? 44.672 22.791 103.484 1.00 36.22 142 PRO F O 1
ATOM 7368 N N . ALA F 1 121 ? 44.298 24.610 102.184 1.00 35.85 143 ALA F N 1
ATOM 7369 C CA . ALA F 1 121 ? 44.538 23.989 100.880 1.00 35.09 143 ALA F CA 1
ATOM 7370 C C . ALA F 1 121 ? 45.787 24.610 100.288 1.00 35.16 143 ALA F C 1
ATOM 7371 O O . ALA F 1 121 ? 45.822 25.836 100.107 1.00 35.29 143 ALA F O 1
ATOM 7373 N N . ALA F 1 122 ? 46.809 23.806 99.977 1.00 34.75 144 ALA F N 1
ATOM 7374 C CA . ALA F 1 122 ? 47.962 24.360 99.251 1.00 34.55 144 ALA F CA 1
ATOM 7375 C C . ALA F 1 122 ? 47.431 24.696 97.877 1.00 34.81 144 ALA F C 1
ATOM 7376 O O . ALA F 1 122 ? 46.808 23.855 97.230 1.00 34.61 144 ALA F O 1
ATOM 7378 N N . THR F 1 123 ? 47.663 25.934 97.448 1.00 35.00 145 THR F N 1
ATOM 7379 C CA . THR F 1 123 ? 46.940 26.482 96.324 1.00 35.05 145 THR F CA 1
ATOM 7380 C C . THR F 1 123 ? 47.859 27.143 95.310 1.00 35.12 145 THR F C 1
ATOM 7381 O O . THR F 1 123 ? 48.631 28.055 95.634 1.00 34.47 145 THR F O 1
ATOM 7385 N N . ILE F 1 124 ? 47.725 26.707 94.063 1.00 35.10 146 ILE F N 1
ATOM 7386 C CA . ILE F 1 124 ? 48.445 27.360 92.981 1.00 35.35 146 ILE F CA 1
ATOM 7387 C C . ILE F 1 124 ? 47.485 27.821 91.890 1.00 35.86 146 ILE F C 1
ATOM 7388 O O . ILE F 1 124 ? 46.730 27.023 91.361 1.00 36.95 146 ILE F O 1
ATOM 7393 N N . GLU F 1 125 ? 47.503 29.101 91.564 1.00 36.14 147 GLU F N 1
ATOM 7394 C CA . GLU F 1 125 ? 46.804 29.584 90.387 1.00 37.38 147 GLU F CA 1
ATOM 7395 C C . GLU F 1 125 ? 47.790 30.320 89.479 1.00 37.28 147 GLU F C 1
ATOM 7396 O O . GLU F 1 125 ? 48.524 31.209 89.955 1.00 38.37 147 GLU F O 1
ATOM 7402 N N . LEU F 1 126 ? 47.799 29.991 88.189 1.00 36.69 148 LEU F N 1
ATOM 7403 C CA . LEU F 1 126 ? 48.698 30.659 87.238 1.00 36.94 148 LEU F CA 1
ATOM 7404 C C . LEU F 1 126 ? 48.136 30.728 85.805 1.00 38.11 148 LEU F C 1
ATOM 7405 O O . LEU F 1 126 ? 47.328 29.852 85.397 1.00 38.16 148 LEU F O 1
ATOM 7410 N N . ASN F 1 127 ? 48.538 31.765 85.057 1.00 38.03 149 ASN F N 1
ATOM 7411 C CA . ASN F 1 127 ? 48.245 31.863 83.629 1.00 38.70 149 ASN F CA 1
ATOM 7412 C C . ASN F 1 127 ? 49.471 31.478 82.822 1.00 39.16 149 ASN F C 1
ATOM 7413 O O . ASN F 1 127 ? 50.578 31.870 83.167 1.00 39.79 149 ASN F O 1
ATOM 7418 N N . ALA F 1 128 ? 49.274 30.723 81.747 1.00 39.24 150 ALA F N 1
ATOM 7419 C CA . ALA F 1 128 ? 50.371 30.249 80.917 1.00 39.62 150 ALA F CA 1
ATOM 7420 C C . ALA F 1 128 ? 50.103 30.724 79.524 1.00 40.60 150 ALA F C 1
ATOM 7421 O O . ALA F 1 128 ? 48.949 30.671 79.074 1.00 41.95 150 ALA F O 1
ATOM 7423 N N . LYS F 1 129 ? 51.129 31.231 78.848 1.00 41.05 151 LYS F N 1
ATOM 7424 C CA . LYS F 1 129 ? 51.003 31.621 77.439 1.00 41.67 151 LYS F CA 1
ATOM 7425 C C . LYS F 1 129 ? 51.973 30.841 76.631 1.00 41.95 151 LYS F C 1
ATOM 7426 O O . LYS F 1 129 ? 53.136 30.691 77.018 1.00 42.32 151 LYS F O 1
ATOM 7432 N N . LEU F 1 130 ? 51.513 30.336 75.502 1.00 42.44 152 LEU F N 1
ATOM 7433 C CA . LEU F 1 130 ? 52.413 29.703 74.572 1.00 43.39 152 LEU F CA 1
ATOM 7434 C C . LEU F 1 130 ? 52.617 30.711 73.440 1.00 44.69 152 LEU F C 1
ATOM 7435 O O . LEU F 1 130 ? 51.657 31.210 72.857 1.00 44.11 152 LEU F O 1
ATOM 7440 N N . LEU F 1 131 ? 53.872 31.078 73.193 1.00 46.43 153 LEU F N 1
ATOM 7441 C CA . LEU F 1 131 ? 54.190 32.031 72.123 1.00 47.84 153 LEU F CA 1
ATOM 7442 C C . LEU F 1 131 ? 54.975 31.327 71.060 1.00 48.88 153 LEU F C 1
ATOM 7443 O O . LEU F 1 131 ? 55.783 30.472 71.378 1.00 49.33 153 LEU F O 1
ATOM 7448 N N . HIS F 1 132 ? 54.719 31.646 69.797 1.00 50.65 154 HIS F N 1
ATOM 7449 C CA . HIS F 1 132 ? 55.616 31.228 68.711 1.00 52.27 154 HIS F CA 1
ATOM 7450 C C . HIS F 1 132 ? 56.707 32.294 68.582 1.00 52.73 154 HIS F C 1
ATOM 7451 O O . HIS F 1 132 ? 56.397 33.488 68.405 1.00 52.60 154 HIS F O 1
ATOM 7458 N N . SER F 1 133 ? 57.966 31.864 68.704 1.00 53.46 155 SER F N 1
ATOM 7459 C CA . SER F 1 133 ? 59.111 32.767 68.871 1.00 54.71 155 SER F CA 1
ATOM 7460 C C . SER F 1 133 ? 59.441 33.708 67.702 1.00 55.80 155 SER F C 1
ATOM 7461 O O . SER F 1 133 ? 59.745 34.885 67.963 1.00 55.72 155 SER F O 1
ATOM 7464 N N . SER F 1 134 ? 59.424 33.197 66.446 1.00 56.89 156 SER F N 1
ATOM 7465 C CA . SER F 1 134 ? 59.606 34.030 65.195 1.00 56.86 156 SER F CA 1
ATOM 7466 C C . SER F 1 134 ? 58.815 35.316 65.249 1.00 57.43 156 SER F C 1
ATOM 7467 O O . SER F 1 134 ? 59.379 36.409 65.310 1.00 57.73 156 SER F O 1
ATOM 7470 N N . ASP F 1 135 ? 57.492 35.171 65.187 1.00 57.60 157 ASP F N 1
ATOM 7471 C CA . ASP F 1 135 ? 56.595 36.312 65.039 1.00 57.96 157 ASP F CA 1
ATOM 7472 C C . ASP F 1 135 ? 56.047 36.836 66.350 1.00 57.48 157 ASP F C 1
ATOM 7473 O O . ASP F 1 135 ? 55.171 37.691 66.328 1.00 57.51 157 ASP F O 1
ATOM 7478 N N . GLN F 1 136 ? 56.578 36.356 67.479 1.00 56.83 158 GLN F N 1
ATOM 7479 C CA . GLN F 1 136 ? 56.143 36.817 68.801 1.00 56.66 158 GLN F CA 1
ATOM 7480 C C . GLN F 1 136 ? 54.578 36.807 68.820 1.00 54.81 158 GLN F C 1
ATOM 7481 O O . GLN F 1 136 ? 53.909 37.819 69.030 1.00 53.92 158 GLN F O 1
ATOM 7487 N N . ARG F 1 137 ? 54.011 35.641 68.556 1.00 52.98 159 ARG F N 1
ATOM 7488 C CA . ARG F 1 137 ? 52.583 35.515 68.387 1.00 51.23 159 ARG F CA 1
ATOM 7489 C C . ARG F 1 137 ? 52.018 34.563 69.449 1.00 50.58 159 ARG F C 1
ATOM 7490 O O . ARG F 1 137 ? 52.526 33.437 69.603 1.00 50.19 159 ARG F O 1
ATOM 7498 N N . VAL F 1 138 ? 50.976 35.007 70.166 1.00 49.14 160 VAL F N 1
ATOM 7499 C CA . VAL F 1 138 ? 50.312 34.147 71.146 1.00 48.03 160 VAL F CA 1
ATOM 7500 C C . VAL F 1 138 ? 49.627 32.969 70.440 1.00 47.38 160 VAL F C 1
ATOM 7501 O O . VAL F 1 138 ? 48.630 33.153 69.767 1.00 48.11 160 VAL F O 1
ATOM 7505 N N . VAL F 1 139 ? 50.175 31.766 70.568 1.00 46.13 161 VAL F N 1
ATOM 7506 C CA . VAL F 1 139 ? 49.470 30.590 70.100 1.00 44.85 161 VAL F CA 1
ATOM 7507 C C . VAL F 1 139 ? 48.174 30.424 70.903 1.00 45.20 161 VAL F C 1
ATOM 7508 O O . VAL F 1 139 ? 47.107 30.187 70.304 1.00 46.07 161 VAL F O 1
ATOM 7512 N N . ALA F 1 140 ? 48.270 30.569 72.239 1.00 44.45 162 ALA F N 1
ATOM 7513 C CA . ALA F 1 140 ? 47.217 30.194 73.217 1.00 43.47 162 ALA F CA 1
ATOM 7514 C C . ALA F 1 140 ? 47.597 30.596 74.626 1.00 43.11 162 ALA F C 1
ATOM 7515 O O . ALA F 1 140 ? 48.742 30.890 74.916 1.00 43.31 162 ALA F O 1
ATOM 7517 N N . SER F 1 141 ? 46.614 30.596 75.510 1.00 43.16 163 SER F N 1
ATOM 7518 C CA . SER F 1 141 ? 46.739 31.192 76.824 1.00 42.85 163 SER F CA 1
ATOM 7519 C C . SER F 1 141 ? 45.731 30.453 77.675 1.00 42.24 163 SER F C 1
ATOM 7520 O O . SER F 1 141 ? 44.605 30.295 77.222 1.00 43.22 163 SER F O 1
ATOM 7523 N N . ARG F 1 142 ? 46.099 29.997 78.877 1.00 40.71 164 ARG F N 1
ATOM 7524 C CA . ARG F 1 142 ? 45.161 29.241 79.726 1.00 39.29 164 ARG F CA 1
ATOM 7525 C C . ARG F 1 142 ? 45.489 29.343 81.207 1.00 39.08 164 ARG F C 1
ATOM 7526 O O . ARG F 1 142 ? 46.626 29.221 81.620 1.00 39.13 164 ARG F O 1
ATOM 7534 N N . THR F 1 143 ? 44.460 29.572 82.009 1.00 38.89 165 THR F N 1
ATOM 7535 C CA . THR F 1 143 ? 44.592 29.645 83.450 1.00 37.41 165 THR F CA 1
ATOM 7536 C C . THR F 1 143 ? 44.420 28.278 84.069 1.00 37.12 165 THR F C 1
ATOM 7537 O O . THR F 1 143 ? 43.498 27.532 83.732 1.00 36.77 165 THR F O 1
ATOM 7541 N N . PHE F 1 144 ? 45.340 27.941 84.961 1.00 36.77 166 PHE F N 1
ATOM 7542 C CA . PHE F 1 144 ? 45.355 26.654 85.593 1.00 36.41 166 PHE F CA 1
ATOM 7543 C C . PHE F 1 144 ? 45.190 26.876 87.060 1.00 36.50 166 PHE F C 1
ATOM 7544 O O . PHE F 1 144 ? 45.818 27.755 87.616 1.00 36.57 166 PHE F O 1
ATOM 7552 N N . THR F 1 145 ? 44.383 26.060 87.714 1.00 37.38 167 THR F N 1
ATOM 7553 C CA . THR F 1 145 ? 44.162 26.241 89.160 1.00 38.48 167 THR F CA 1
ATOM 7554 C C . THR F 1 145 ? 44.189 24.897 89.880 1.00 37.76 167 THR F C 1
ATOM 7555 O O . THR F 1 145 ? 43.507 23.950 89.472 1.00 38.56 167 THR F O 1
ATOM 7559 N N . VAL F 1 146 ? 44.987 24.805 90.934 1.00 37.06 168 VAL F N 1
ATOM 7560 C CA . VAL F 1 146 ? 45.030 23.600 91.791 1.00 37.10 168 VAL F CA 1
ATOM 7561 C C . VAL F 1 146 ? 44.970 23.951 93.282 1.00 36.80 168 VAL F C 1
ATOM 7562 O O . VAL F 1 146 ? 45.689 24.844 93.772 1.00 37.13 168 VAL F O 1
ATOM 7566 N N . ALA F 1 147 ? 44.143 23.231 94.017 1.00 36.90 169 ALA F N 1
ATOM 7567 C CA . ALA F 1 147 ? 43.990 23.446 95.478 1.00 37.17 169 ALA F CA 1
ATOM 7568 C C . ALA F 1 147 ? 43.893 22.087 96.127 1.00 37.46 169 ALA F C 1
ATOM 7569 O O . ALA F 1 147 ? 42.965 21.362 95.804 1.00 39.29 169 ALA F O 1
ATOM 7571 N N . ARG F 1 148 ? 44.851 21.723 96.984 1.00 37.64 170 ARG F N 1
ATOM 7572 C CA . ARG F 1 148 ? 44.904 20.409 97.657 1.00 38.58 170 ARG F CA 1
ATOM 7573 C C . ARG F 1 148 ? 44.944 20.613 99.156 1.00 38.95 170 ARG F C 1
ATOM 7574 O O . ARG F 1 148 ? 45.892 21.193 99.686 1.00 39.50 170 ARG F O 1
ATOM 7582 N N . PRO F 1 149 ? 43.870 20.224 99.838 1.00 39.41 171 PRO F N 1
ATOM 7583 C CA . PRO F 1 149 ? 43.734 20.385 101.278 1.00 39.31 171 PRO F CA 1
ATOM 7584 C C . PRO F 1 149 ? 44.807 19.674 102.043 1.00 38.46 171 PRO F C 1
ATOM 7585 O O . PRO F 1 149 ? 45.227 18.623 101.639 1.00 39.45 171 PRO F O 1
ATOM 7589 N N . SER F 1 150 ? 45.248 20.238 103.143 1.00 37.77 172 SER F N 1
ATOM 7590 C CA . SER F 1 150 ? 46.227 19.556 103.930 1.00 38.36 172 SER F CA 1
ATOM 7591 C C . SER F 1 150 ? 45.629 18.631 104.990 1.00 38.85 172 SER F C 1
ATOM 7592 O O . SER F 1 150 ? 44.557 18.904 105.521 1.00 39.24 172 SER F O 1
ATOM 7595 N N . SER F 1 151 ? 46.332 17.548 105.314 1.00 38.96 173 SER F N 1
ATOM 7596 C CA . SER F 1 151 ? 45.888 16.642 106.375 1.00 39.69 173 SER F CA 1
ATOM 7597 C C . SER F 1 151 ? 45.919 17.286 107.747 1.00 39.56 173 SER F C 1
ATOM 7598 O O . SER F 1 151 ? 45.209 16.866 108.616 1.00 40.32 173 SER F O 1
ATOM 7601 N N . SER F 1 152 ? 46.754 18.288 107.946 1.00 39.52 174 SER F N 1
ATOM 7602 C CA . SER F 1 152 ? 46.721 19.040 109.175 1.00 40.12 174 SER F CA 1
ATOM 7603 C C . SER F 1 152 ? 47.247 20.440 108.961 1.00 40.69 174 SER F C 1
ATOM 7604 O O . SER F 1 152 ? 47.451 20.895 107.835 1.00 40.63 174 SER F O 1
ATOM 7607 N N . THR F 1 153 ? 47.510 21.076 110.090 1.00 41.14 175 THR F N 1
ATOM 7608 C CA . THR F 1 153 ? 47.741 22.481 110.198 1.00 41.42 175 THR F CA 1
ATOM 7609 C C . THR F 1 153 ? 49.239 22.749 110.291 1.00 42.01 175 THR F C 1
ATOM 7610 O O . THR F 1 153 ? 49.658 23.880 110.060 1.00 41.77 175 THR F O 1
ATOM 7614 N N . ASP F 1 154 ? 50.040 21.712 110.592 1.00 42.79 176 ASP F N 1
ATOM 7615 C CA . ASP F 1 154 ? 51.498 21.844 110.635 1.00 44.35 176 ASP F CA 1
ATOM 7616 C C . ASP F 1 154 ? 52.033 22.164 109.241 1.00 43.65 176 ASP F C 1
ATOM 7617 O O . ASP F 1 154 ? 51.510 21.690 108.243 1.00 43.42 176 ASP F O 1
ATOM 7622 N N . THR F 1 155 ? 53.120 22.923 109.194 1.00 43.17 177 THR F N 1
ATOM 7623 C CA . THR F 1 155 ? 53.789 23.238 107.944 1.00 42.48 177 THR F CA 1
ATOM 7624 C C . THR F 1 155 ? 54.256 21.974 107.179 1.00 41.68 177 THR F C 1
ATOM 7625 O O . THR F 1 155 ? 54.202 21.959 105.958 1.00 41.69 177 THR F O 1
ATOM 7629 N N . ALA F 1 156 ? 54.667 20.907 107.866 1.00 40.57 178 ALA F N 1
ATOM 7630 C CA . ALA F 1 156 ? 55.084 19.692 107.127 1.00 39.33 178 ALA F CA 1
ATOM 7631 C C . ALA F 1 156 ? 53.926 19.142 106.277 1.00 38.74 178 ALA F C 1
ATOM 7632 O O . ALA F 1 156 ? 54.093 18.925 105.068 1.00 38.86 178 ALA F O 1
ATOM 7634 N N . ALA F 1 157 ? 52.758 18.943 106.896 1.00 37.08 179 ALA F N 1
ATOM 7635 C CA . ALA F 1 157 ? 51.550 18.566 106.159 1.00 34.73 179 ALA F CA 1
ATOM 7636 C C . ALA F 1 157 ? 51.206 19.570 105.016 1.00 33.74 179 ALA F C 1
ATOM 7637 O O . ALA F 1 157 ? 50.720 19.174 103.950 1.00 33.67 179 ALA F O 1
ATOM 7639 N N . VAL F 1 158 ? 51.433 20.860 105.245 1.00 32.59 180 VAL F N 1
ATOM 7640 C CA . VAL F 1 158 ? 51.092 21.883 104.251 1.00 31.60 180 VAL F CA 1
ATOM 7641 C C . VAL F 1 158 ? 52.139 21.805 103.136 1.00 32.00 180 VAL F C 1
ATOM 7642 O O . VAL F 1 158 ? 51.785 21.913 101.942 1.00 31.82 180 VAL F O 1
ATOM 7646 N N . ALA F 1 159 ? 53.405 21.579 103.517 1.00 31.40 181 ALA F N 1
ATOM 7647 C CA . ALA F 1 159 ? 54.476 21.409 102.513 1.00 31.63 181 ALA F CA 1
ATOM 7648 C C . ALA F 1 159 ? 54.247 20.159 101.649 1.00 31.41 181 ALA F C 1
ATOM 7649 O O . ALA F 1 159 ? 54.404 20.219 100.425 1.00 31.23 181 ALA F O 1
ATOM 7651 N N . ALA F 1 160 ? 53.830 19.056 102.282 1.00 30.89 182 ALA F N 1
ATOM 7652 C CA . ALA F 1 160 ? 53.430 17.857 101.546 1.00 30.45 182 ALA F CA 1
ATOM 7653 C C . ALA F 1 160 ? 52.255 18.181 100.600 1.00 31.31 182 ALA F C 1
ATOM 7654 O O . ALA F 1 160 ? 52.258 17.720 99.438 1.00 31.41 182 ALA F O 1
ATOM 7656 N N . ALA F 1 161 ? 51.277 18.985 101.046 1.00 31.20 183 ALA F N 1
ATOM 7657 C CA . ALA F 1 161 ? 50.164 19.291 100.135 1.00 31.83 183 ALA F CA 1
ATOM 7658 C C . ALA F 1 161 ? 50.672 20.092 98.899 1.00 32.73 183 ALA F C 1
ATOM 7659 O O . ALA F 1 161 ? 50.272 19.839 97.747 1.00 32.51 183 ALA F O 1
ATOM 7661 N N . PHE F 1 162 ? 51.609 21.006 99.145 1.00 33.45 184 PHE F N 1
ATOM 7662 C CA . PHE F 1 162 ? 52.168 21.820 98.089 1.00 33.87 184 PHE F CA 1
ATOM 7663 C C . PHE F 1 162 ? 52.884 20.954 97.072 1.00 34.97 184 PHE F C 1
ATOM 7664 O O . PHE F 1 162 ? 52.793 21.193 95.867 1.00 36.96 184 PHE F O 1
ATOM 7672 N N . GLU F 1 163 ? 53.576 19.928 97.533 1.00 35.00 185 GLU F N 1
ATOM 7673 C CA . GLU F 1 163 ? 54.187 19.007 96.610 1.00 35.65 185 GLU F CA 1
ATOM 7674 C C . GLU F 1 163 ? 53.116 18.398 95.669 1.00 36.37 185 GLU F C 1
ATOM 7675 O O . GLU F 1 163 ? 53.336 18.298 94.454 1.00 36.20 185 GLU F O 1
ATOM 7681 N N . GLN F 1 164 ? 51.962 18.010 96.221 1.00 36.95 186 GLN F N 1
ATOM 7682 C CA . GLN F 1 164 ? 50.859 17.482 95.389 1.00 38.29 186 GLN F CA 1
ATOM 7683 C C . GLN F 1 164 ? 50.367 18.524 94.408 1.00 36.97 186 GLN F C 1
ATOM 7684 O O . GLN F 1 164 ? 50.138 18.210 93.246 1.00 37.70 186 GLN F O 1
ATOM 7690 N N . ALA F 1 165 ? 50.249 19.766 94.870 1.00 35.25 187 ALA F N 1
ATOM 7691 C CA . ALA F 1 165 ? 49.695 20.818 94.063 1.00 34.28 187 ALA F CA 1
ATOM 7692 C C . ALA F 1 165 ? 50.631 21.149 92.920 1.00 33.96 187 ALA F C 1
ATOM 7693 O O . ALA F 1 165 ? 50.179 21.357 91.775 1.00 33.21 187 ALA F O 1
ATOM 7695 N N . LEU F 1 166 ? 51.932 21.203 93.231 1.00 33.11 188 LEU F N 1
ATOM 7696 C CA . LEU F 1 166 ? 52.935 21.540 92.230 1.00 32.91 188 LEU F CA 1
ATOM 7697 C C . LEU F 1 166 ? 52.989 20.463 91.134 1.00 32.30 188 LEU F C 1
ATOM 7698 O O . LEU F 1 166 ? 53.097 20.772 89.981 1.00 31.91 188 LEU F O 1
ATOM 7703 N N . THR F 1 167 ? 52.870 19.200 91.531 1.00 31.96 189 THR F N 1
ATOM 7704 C CA . THR F 1 167 ? 52.906 18.083 90.636 1.00 32.28 189 THR F CA 1
ATOM 7705 C C . THR F 1 167 ? 51.739 18.131 89.632 1.00 33.92 189 THR F C 1
ATOM 7706 O O . THR F 1 167 ? 51.953 18.063 88.405 1.00 34.11 189 THR F O 1
ATOM 7710 N N . GLN F 1 168 ? 50.516 18.259 90.137 1.00 34.71 190 GLN F N 1
ATOM 7711 C CA . GLN F 1 168 ? 49.346 18.358 89.266 1.00 36.23 190 GLN F CA 1
ATOM 7712 C C . GLN F 1 168 ? 49.445 19.551 88.288 1.00 34.87 190 GLN F C 1
ATOM 7713 O O . GLN F 1 168 ? 49.268 19.366 87.086 1.00 35.17 190 GLN F O 1
ATOM 7719 N N . VAL F 1 169 ? 49.761 20.751 88.773 1.00 33.30 191 VAL F N 1
ATOM 7720 C CA . VAL F 1 169 ? 49.780 21.898 87.871 1.00 32.76 191 VAL F CA 1
ATOM 7721 C C . VAL F 1 169 ? 50.879 21.744 86.820 1.00 33.47 191 VAL F C 1
ATOM 7722 O O . VAL F 1 169 ? 50.688 22.146 85.636 1.00 33.19 191 VAL F O 1
ATOM 7726 N N . THR F 1 170 ? 52.028 21.181 87.251 1.00 34.09 192 THR F N 1
ATOM 7727 C CA . THR F 1 170 ? 53.136 20.887 86.312 1.00 33.73 192 THR F CA 1
ATOM 7728 C C . THR F 1 170 ? 52.626 19.917 85.262 1.00 34.51 192 THR F C 1
ATOM 7729 O O . THR F 1 170 ? 52.801 20.167 84.069 1.00 35.22 192 THR F O 1
ATOM 7733 N N . THR F 1 171 ? 51.978 18.839 85.700 1.00 34.92 193 THR F N 1
ATOM 7734 C CA . THR F 1 171 ? 51.473 17.836 84.772 1.00 35.57 193 THR F CA 1
ATOM 7735 C C . THR F 1 171 ? 50.610 18.515 83.732 1.00 36.78 193 THR F C 1
ATOM 7736 O O . THR F 1 171 ? 50.830 18.378 82.526 1.00 37.60 193 THR F O 1
ATOM 7740 N N . GLU F 1 172 ? 49.677 19.315 84.209 1.00 37.78 194 GLU F N 1
ATOM 7741 C CA . GLU F 1 172 ? 48.745 19.988 83.349 1.00 39.00 194 GLU F CA 1
ATOM 7742 C C . GLU F 1 172 ? 49.421 20.925 82.376 1.00 39.17 194 GLU F C 1
ATOM 7743 O O . GLU F 1 172 ? 49.024 20.960 81.211 1.00 40.85 194 GLU F O 1
ATOM 7749 N N . LEU F 1 173 ? 50.431 21.664 82.821 1.00 38.94 195 LEU F N 1
ATOM 7750 C CA . LEU F 1 173 ? 51.189 22.543 81.920 1.00 39.31 195 LEU F CA 1
ATOM 7751 C C . LEU F 1 173 ? 51.946 21.805 80.814 1.00 38.94 195 LEU F C 1
ATOM 7752 O O . LEU F 1 173 ? 51.978 22.238 79.674 1.00 39.59 195 LEU F O 1
ATOM 7757 N N . VAL F 1 174 ? 52.598 20.715 81.163 1.00 38.45 196 VAL F N 1
ATOM 7758 C CA . VAL F 1 174 ? 53.387 19.983 80.190 1.00 38.48 196 VAL F CA 1
ATOM 7759 C C . VAL F 1 174 ? 52.448 19.489 79.077 1.00 39.12 196 VAL F C 1
ATOM 7760 O O . VAL F 1 174 ? 52.589 19.898 77.901 1.00 39.00 196 VAL F O 1
ATOM 7764 N N . GLY F 1 175 ? 51.467 18.662 79.471 1.00 39.48 197 GLY F N 1
ATOM 7765 C CA . GLY F 1 175 ? 50.370 18.211 78.602 1.00 38.71 197 GLY F CA 1
ATOM 7766 C C . GLY F 1 175 ? 49.817 19.288 77.684 1.00 38.54 197 GLY F C 1
ATOM 7767 O O . GLY F 1 175 ? 49.854 19.157 76.468 1.00 38.68 197 GLY F O 1
ATOM 7768 N N . TRP F 1 176 ? 49.324 20.370 78.257 1.00 37.92 198 TRP F N 1
ATOM 7769 C CA . TRP F 1 176 ? 48.754 21.409 77.453 1.00 37.81 198 TRP F CA 1
ATOM 7770 C C . TRP F 1 176 ? 49.781 21.975 76.476 1.00 39.22 198 TRP F C 1
ATOM 7771 O O . TRP F 1 176 ? 49.441 22.206 75.295 1.00 39.41 198 TRP F O 1
ATOM 7782 N N . THR F 1 177 ? 51.010 22.211 76.964 1.00 39.40 199 THR F N 1
ATOM 7783 C CA . THR F 1 177 ? 52.080 22.747 76.119 1.00 40.00 199 THR F CA 1
ATOM 7784 C C . THR F 1 177 ? 52.401 21.818 74.953 1.00 40.18 199 THR F C 1
ATOM 7785 O O . THR F 1 177 ? 52.507 22.300 73.815 1.00 40.90 199 THR F O 1
ATOM 7789 N N . LEU F 1 178 ? 52.519 20.516 75.216 1.00 39.42 200 LEU F N 1
ATOM 7790 C CA . LEU F 1 178 ? 52.866 19.564 74.172 1.00 39.81 200 LEU F CA 1
ATOM 7791 C C . LEU F 1 178 ? 51.788 19.540 73.106 1.00 41.36 200 LEU F C 1
ATOM 7792 O O . LEU F 1 178 ? 52.079 19.668 71.930 1.00 42.29 200 LEU F O 1
ATOM 7797 N N . ILE F 1 179 ? 50.534 19.414 73.539 1.00 42.32 201 ILE F N 1
ATOM 7798 C CA . ILE F 1 179 ? 49.373 19.304 72.677 1.00 42.08 201 ILE F CA 1
ATOM 7799 C C . ILE F 1 179 ? 49.104 20.598 71.900 1.00 43.93 201 ILE F C 1
ATOM 7800 O O . ILE F 1 179 ? 48.793 20.549 70.702 1.00 45.38 201 ILE F O 1
ATOM 7805 N N . THR F 1 180 ? 49.203 21.742 72.560 1.00 44.37 202 THR F N 1
ATOM 7806 C CA . THR F 1 180 ? 48.812 22.993 71.934 1.00 45.70 202 THR F CA 1
ATOM 7807 C C . THR F 1 180 ? 49.864 23.528 70.947 1.00 47.54 202 THR F C 1
ATOM 7808 O O . THR F 1 180 ? 49.501 24.093 69.906 1.00 47.76 202 THR F O 1
ATOM 7812 N N . GLY F 1 181 ? 51.152 23.371 71.273 1.00 49.16 203 GLY F N 1
ATOM 7813 C CA . GLY F 1 181 ? 52.242 23.756 70.352 1.00 50.73 203 GLY F CA 1
ATOM 7814 C C . GLY F 1 181 ? 52.204 22.898 69.087 1.00 51.99 203 GLY F C 1
ATOM 7815 O O . GLY F 1 181 ? 52.327 23.425 67.973 1.00 52.38 203 GLY F O 1
ATOM 7816 N N . GLN F 1 182 ? 51.982 21.589 69.268 1.00 52.31 204 GLN F N 1
ATOM 7817 C CA . GLN F 1 182 ? 51.871 20.640 68.173 1.00 53.22 204 GLN F CA 1
ATOM 7818 C C . GLN F 1 182 ? 50.729 20.938 67.219 1.00 54.49 204 GLN F C 1
ATOM 7819 O O . GLN F 1 182 ? 50.872 20.728 66.032 1.00 55.55 204 GLN F O 1
ATOM 7825 N N . GLN F 1 183 ? 49.590 21.409 67.717 1.00 55.53 205 GLN F N 1
ATOM 7826 C CA . GLN F 1 183 ? 48.524 21.820 66.819 1.00 56.39 205 GLN F CA 1
ATOM 7827 C C . GLN F 1 183 ? 48.935 23.058 66.039 1.00 55.95 205 GLN F C 1
ATOM 7828 O O . GLN F 1 183 ? 48.589 23.170 64.877 1.00 56.24 205 GLN F O 1
ATOM 7834 N N . ASP F 1 184 ? 49.676 23.976 66.659 1.00 55.81 206 ASP F N 1
ATOM 7835 C CA . ASP F 1 184 ? 50.100 25.180 65.950 1.00 56.25 206 ASP F CA 1
ATOM 7836 C C . ASP F 1 184 ? 51.105 24.829 64.864 1.00 57.35 206 ASP F C 1
ATOM 7837 O O . ASP F 1 184 ? 51.044 25.409 63.767 1.00 56.89 206 ASP F O 1
ATOM 7842 N N . SER F 1 185 ? 51.994 23.871 65.152 1.00 57.88 207 SER F N 1
ATOM 7843 C CA . SER F 1 185 ? 53.093 23.600 64.258 1.00 58.99 207 SER F CA 1
ATOM 7844 C C . SER F 1 185 ? 52.600 22.971 62.943 1.00 60.29 207 SER F C 1
ATOM 7845 O O . SER F 1 185 ? 53.014 23.398 61.859 1.00 60.62 207 SER F O 1
ATOM 7848 N N . GLN F 1 186 ? 51.686 21.999 63.036 1.00 61.31 208 GLN F N 1
ATOM 7849 C CA . GLN F 1 186 ? 51.068 21.371 61.862 1.00 62.05 208 GLN F CA 1
ATOM 7850 C C . GLN F 1 186 ? 50.249 22.330 60.952 1.00 61.25 208 GLN F C 1
ATOM 7851 O O . GLN F 1 186 ? 49.729 21.904 59.927 1.00 61.33 208 GLN F O 1
ATOM 7857 N N . THR F 1 187 ? 50.139 23.605 61.324 1.00 60.89 209 THR F N 1
ATOM 7858 C CA . THR F 1 187 ? 49.535 24.636 60.456 1.00 60.64 209 THR F CA 1
ATOM 7859 C C . THR F 1 187 ? 50.579 25.565 59.808 1.00 60.95 209 THR F C 1
ATOM 7860 O O . THR F 1 187 ? 51.803 25.463 60.064 1.00 61.33 209 THR F O 1
ATOM 7864 N N . THR G 1 11 ? 85.519 22.766 109.234 1.00 43.92 33 THR G N 1
ATOM 7865 C CA . THR G 1 11 ? 86.045 21.629 108.435 1.00 45.00 33 THR G CA 1
ATOM 7866 C C . THR G 1 11 ? 85.720 21.808 106.951 1.00 44.89 33 THR G C 1
ATOM 7867 O O . THR G 1 11 ? 84.547 21.969 106.576 1.00 45.30 33 THR G O 1
ATOM 7871 N N . ILE G 1 12 ? 86.765 21.808 106.119 1.00 44.13 34 ILE G N 1
ATOM 7872 C CA . ILE G 1 12 ? 86.595 21.956 104.680 1.00 43.26 34 ILE G CA 1
ATOM 7873 C C . ILE G 1 12 ? 86.961 20.636 104.028 1.00 43.67 34 ILE G C 1
ATOM 7874 O O . ILE G 1 12 ? 88.077 20.123 104.197 1.00 43.28 34 ILE G O 1
ATOM 7879 N N . TYR G 1 13 ? 86.002 20.064 103.313 1.00 43.70 35 TYR G N 1
ATOM 7880 C CA . TYR G 1 13 ? 86.273 18.829 102.602 1.00 44.04 35 TYR G CA 1
ATOM 7881 C C . TYR G 1 13 ? 86.619 19.146 101.149 1.00 44.64 35 TYR G C 1
ATOM 7882 O O . TYR G 1 13 ? 85.969 19.982 100.497 1.00 44.51 35 TYR G O 1
ATOM 7891 N N . ALA G 1 14 ? 87.686 18.523 100.671 1.00 45.06 36 ALA G N 1
ATOM 7892 C CA . ALA G 1 14 ? 88.109 18.725 99.304 1.00 45.79 36 ALA G CA 1
ATOM 7893 C C . ALA G 1 14 ? 88.312 17.350 98.769 1.00 46.56 36 ALA G C 1
ATOM 7894 O O . ALA G 1 14 ? 89.367 16.776 98.924 1.00 46.91 36 ALA G O 1
ATOM 7896 N N . PRO G 1 15 ? 87.280 16.796 98.155 1.00 47.39 37 PRO G N 1
ATOM 7897 C CA . PRO G 1 15 ? 87.421 15.490 97.545 1.00 48.03 37 PRO G CA 1
ATOM 7898 C C . PRO G 1 15 ? 88.356 15.589 96.341 1.00 48.35 37 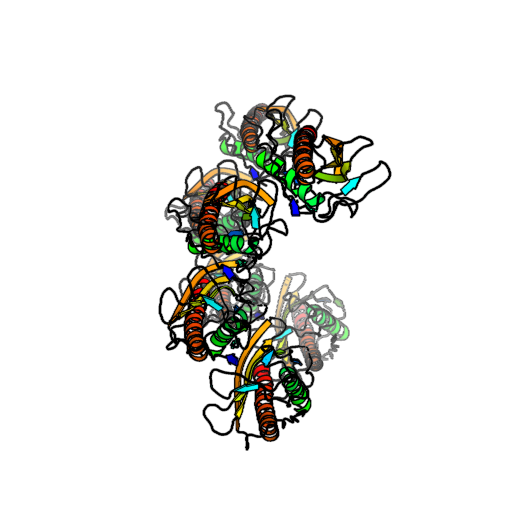PRO G C 1
ATOM 7899 O O . PRO G 1 15 ? 88.631 16.683 95.862 1.00 47.82 37 PRO G O 1
ATOM 7903 N N . THR G 1 16 ? 88.813 14.445 95.855 1.00 49.28 38 THR G N 1
ATOM 7904 C CA . THR G 1 16 ? 89.757 14.379 94.735 1.00 50.61 38 THR G CA 1
ATOM 7905 C C . THR G 1 16 ? 89.225 13.411 93.673 1.00 50.42 38 THR G C 1
ATOM 7906 O O . THR G 1 16 ? 89.131 12.193 93.877 1.00 50.48 38 THR G O 1
ATOM 7910 N N . VAL G 1 17 ? 88.866 13.972 92.534 1.00 50.39 39 VAL G N 1
ATOM 7911 C CA . VAL G 1 17 ? 88.171 13.204 91.527 1.00 50.12 39 VAL G CA 1
ATOM 7912 C C . VAL G 1 17 ? 89.181 12.923 90.430 1.00 50.96 39 VAL G C 1
ATOM 7913 O O . VAL G 1 17 ? 89.707 13.852 89.789 1.00 50.80 39 VAL G O 1
ATOM 7917 N N . ARG G 1 18 ? 89.487 11.641 90.255 1.00 51.43 40 ARG G N 1
ATOM 7918 C CA . ARG G 1 18 ? 90.359 11.192 89.167 1.00 52.29 40 ARG G CA 1
ATOM 7919 C C . ARG G 1 18 ? 89.603 10.148 88.354 1.00 52.17 40 ARG G C 1
ATOM 7920 O O . ARG G 1 18 ? 89.327 9.040 88.849 1.00 52.11 40 ARG G O 1
ATOM 7928 N N . VAL G 1 19 ? 89.264 10.491 87.115 1.00 51.97 41 VAL G N 1
ATOM 7929 C CA . VAL G 1 19 ? 88.628 9.517 86.243 1.00 52.04 41 VAL G CA 1
ATOM 7930 C C . VAL G 1 19 ? 89.647 8.737 85.418 1.00 53.01 41 VAL G C 1
ATOM 7931 O O . VAL G 1 19 ? 90.470 9.318 84.721 1.00 52.83 41 VAL G O 1
ATOM 7935 N N . THR G 1 20 ? 89.607 7.417 85.500 1.00 54.27 42 THR G N 1
ATOM 7936 C CA . THR G 1 20 ? 90.484 6.630 84.644 1.00 56.07 42 THR G CA 1
ATOM 7937 C C . THR G 1 20 ? 89.791 6.512 83.288 1.00 56.26 42 THR G C 1
ATOM 7938 O O . THR G 1 20 ? 88.616 6.144 83.229 1.00 56.33 42 THR G O 1
ATOM 7942 N N . PRO G 1 21 ? 90.488 6.881 82.199 1.00 56.77 43 PRO G N 1
ATOM 7943 C CA . PRO G 1 21 ? 89.824 6.890 80.904 1.00 57.32 43 PRO G CA 1
ATOM 7944 C C . PRO G 1 21 ? 89.454 5.486 80.472 1.00 57.94 43 PRO G C 1
ATOM 7945 O O . PRO G 1 21 ? 90.174 4.534 80.782 1.00 57.84 43 PRO G O 1
ATOM 7949 N N . ASN G 1 22 ? 88.323 5.374 79.787 1.00 58.68 44 ASN G N 1
ATOM 7950 C CA . ASN G 1 22 ? 87.922 4.127 79.153 1.00 59.55 44 ASN G CA 1
ATOM 7951 C C . ASN G 1 22 ? 88.535 3.950 77.743 1.00 59.76 44 ASN G C 1
ATOM 7952 O O . ASN G 1 22 ? 88.231 4.719 76.815 1.00 59.72 44 ASN G O 1
ATOM 7957 N N . PRO G 1 23 ? 89.360 2.901 77.559 1.00 59.91 45 PRO G N 1
ATOM 7958 C CA . PRO G 1 23 ? 89.907 2.643 76.214 1.00 59.47 45 PRO G CA 1
ATOM 7959 C C . PRO G 1 23 ? 88.816 2.715 75.144 1.00 59.23 45 PRO G C 1
ATOM 7960 O O . PRO G 1 23 ? 89.028 3.267 74.069 1.00 58.90 45 PRO G O 1
ATOM 7964 N N . ALA G 1 24 ? 87.637 2.204 75.459 1.00 59.13 46 ALA G N 1
ATOM 7965 C CA . ALA G 1 24 ? 86.594 2.078 74.455 1.00 59.10 46 ALA G CA 1
ATOM 7966 C C . ALA G 1 24 ? 85.957 3.412 74.008 1.00 58.97 46 ALA G C 1
ATOM 7967 O O . ALA G 1 24 ? 85.038 3.396 73.182 1.00 58.90 46 ALA G O 1
ATOM 7969 N N . TRP G 1 25 ? 86.435 4.551 74.539 1.00 58.71 47 TRP G N 1
ATOM 7970 C CA . TRP G 1 25 ? 85.869 5.875 74.175 1.00 58.30 47 TRP G CA 1
ATOM 7971 C C . TRP G 1 25 ? 86.462 6.409 72.860 1.00 58.28 47 TRP G C 1
ATOM 7972 O O . TRP G 1 25 ? 87.674 6.308 72.615 1.00 58.22 47 TRP G O 1
ATOM 7983 N N . PRO G 1 26 ? 85.622 7.014 72.015 1.00 57.97 48 PRO G N 1
ATOM 7984 C CA . PRO G 1 26 ? 86.200 7.552 70.801 1.00 57.92 48 PRO G CA 1
ATOM 7985 C C . PRO G 1 26 ? 87.244 8.621 71.104 1.00 58.48 48 PRO G C 1
ATOM 7986 O O . PRO G 1 26 ? 86.988 9.541 71.900 1.00 58.52 48 PRO G O 1
ATOM 7990 N N . GLN G 1 27 ? 88.420 8.510 70.498 1.00 59.07 49 GLN G N 1
ATOM 7991 C CA . GLN G 1 27 ? 89.262 9.701 70.406 1.00 59.62 49 GLN G CA 1
ATOM 7992 C C . GLN G 1 27 ? 88.686 10.608 69.319 1.00 59.18 49 GLN G C 1
ATOM 7993 O O . GLN G 1 27 ? 88.204 10.140 68.295 1.00 59.43 49 GLN G O 1
ATOM 7999 N N . VAL G 1 28 ? 88.690 11.905 69.572 1.00 58.78 50 VAL G N 1
ATOM 8000 C CA . VAL G 1 28 ? 87.847 12.808 68.808 1.00 58.12 50 VAL G CA 1
ATOM 8001 C C . VAL G 1 28 ? 88.643 14.051 68.570 1.00 58.19 50 VAL G C 1
ATOM 8002 O O . VAL G 1 28 ? 89.559 14.368 69.329 1.00 57.92 50 VAL G O 1
ATOM 8006 N N . SER G 1 29 ? 88.261 14.779 67.533 1.00 58.71 51 SER G N 1
ATOM 8007 C CA . SER G 1 29 ? 89.050 15.930 67.102 1.00 59.11 51 SER G CA 1
ATOM 8008 C C . SER G 1 29 ? 88.265 17.252 67.073 1.00 58.31 51 SER G C 1
ATOM 8009 O O . SER G 1 29 ? 88.850 18.295 66.750 1.00 58.00 51 SER G O 1
ATOM 8012 N N . TRP G 1 30 ? 86.969 17.201 67.425 1.00 57.48 52 TRP G N 1
ATOM 8013 C CA . TRP G 1 30 ? 86.167 18.429 67.648 1.00 56.54 52 TRP G CA 1
ATOM 8014 C C . TRP G 1 30 ? 86.525 19.161 68.970 1.00 55.88 52 TRP G C 1
ATOM 8015 O O . TRP G 1 30 ? 87.282 18.656 69.795 1.00 55.71 52 TRP G O 1
ATOM 8026 N N . GLN G 1 31 ? 85.993 20.359 69.150 1.00 55.02 53 GLN G N 1
ATOM 8027 C CA . GLN G 1 31 ? 86.287 21.160 70.328 1.00 54.31 53 GLN G CA 1
ATOM 8028 C C . GLN G 1 31 ? 85.057 21.327 71.213 1.00 53.45 53 GLN G C 1
ATOM 8029 O O . GLN G 1 31 ? 83.939 21.626 70.718 1.00 53.36 53 GLN G O 1
ATOM 8035 N N . LEU G 1 32 ? 85.267 21.174 72.524 1.00 51.62 54 LEU G N 1
ATOM 8036 C CA . LEU G 1 32 ? 84.157 21.167 73.466 1.00 49.77 54 LEU G CA 1
ATOM 8037 C C . LEU G 1 32 ? 84.235 22.303 74.465 1.00 49.28 54 LEU G C 1
ATOM 8038 O O . LEU G 1 32 ? 85.210 22.400 75.212 1.00 49.90 54 LEU G O 1
ATOM 8043 N N . LEU G 1 33 ? 83.213 23.160 74.473 1.00 48.26 55 LEU G N 1
ATOM 8044 C CA . LEU G 1 33 ? 82.970 24.100 75.572 1.00 47.81 55 LEU G CA 1
ATOM 8045 C C . LEU G 1 33 ? 82.239 23.373 76.708 1.00 47.65 55 LEU G C 1
ATOM 8046 O O . LEU G 1 33 ? 81.218 22.754 76.427 1.00 48.64 55 LEU G O 1
ATOM 8051 N N . VAL G 1 34 ? 82.744 23.421 77.949 1.00 46.47 56 VAL G N 1
ATOM 8052 C CA . VAL G 1 34 ? 82.013 22.889 79.117 1.00 46.38 56 VAL G CA 1
ATOM 8053 C C . VAL G 1 34 ? 81.411 24.077 79.868 1.00 46.49 56 VAL G C 1
ATOM 8054 O O . VAL G 1 34 ? 82.147 24.798 80.539 1.00 47.10 56 VAL G O 1
ATOM 8058 N N . ALA G 1 35 ? 80.093 24.286 79.763 1.00 45.93 57 ALA G N 1
ATOM 8059 C CA . ALA G 1 35 ? 79.443 25.447 80.380 1.00 45.47 57 ALA G CA 1
ATOM 8060 C C . ALA G 1 35 ? 79.445 25.421 81.928 1.00 45.51 57 ALA G C 1
ATOM 8061 O O . ALA G 1 35 ? 79.727 24.387 82.526 1.00 44.31 57 ALA G O 1
ATOM 8063 N N . LYS G 1 36 ? 79.169 26.563 82.568 1.00 46.16 58 LYS G N 1
ATOM 8064 C CA . LYS G 1 36 ? 78.902 26.564 84.020 1.00 47.90 58 LYS G CA 1
ATOM 8065 C C . LYS G 1 36 ? 77.650 25.781 84.331 1.00 45.25 58 LYS G C 1
ATOM 8066 O O . LYS G 1 36 ? 76.596 26.119 83.841 1.00 45.37 58 LYS G O 1
ATOM 8072 N N . PRO G 1 37 ? 77.759 24.723 85.139 1.00 44.18 59 PRO G N 1
ATOM 8073 C CA . PRO G 1 37 ? 76.527 24.076 85.502 1.00 43.82 59 PRO G CA 1
ATOM 8074 C C . PRO G 1 37 ? 75.559 25.032 86.237 1.00 43.86 59 PRO G C 1
ATOM 8075 O O . PRO G 1 37 ? 75.996 25.904 87.014 1.00 43.87 59 PRO G O 1
ATOM 8079 N N . SER G 1 38 ? 74.272 24.873 85.935 1.00 43.22 60 SER G N 1
ATOM 8080 C CA . SER G 1 38 ? 73.168 25.598 86.554 1.00 43.06 60 SER G CA 1
ATOM 8081 C C . SER G 1 38 ? 72.600 24.809 87.777 1.00 43.26 60 SER G C 1
ATOM 8082 O O . SER G 1 38 ? 72.453 23.570 87.729 1.00 43.25 60 SER G O 1
ATOM 8085 N N . ALA G 1 39 ? 72.298 25.523 88.862 1.00 42.89 61 ALA G N 1
ATOM 8086 C CA . ALA G 1 39 ? 71.637 24.936 90.028 1.00 42.66 61 ALA G CA 1
ATOM 8087 C C . ALA G 1 39 ? 70.926 25.988 90.859 1.00 43.22 61 ALA G C 1
ATOM 8088 O O . ALA G 1 39 ? 71.059 27.175 90.611 1.00 43.52 61 ALA G O 1
ATOM 8090 N N . ALA G 1 40 ? 70.153 25.545 91.847 1.00 44.48 62 ALA G N 1
ATOM 8091 C CA . ALA G 1 40 ? 69.513 26.427 92.821 1.00 44.42 62 ALA G CA 1
ATOM 8092 C C . ALA G 1 40 ? 70.548 26.852 93.828 1.00 45.47 62 ALA G C 1
ATOM 8093 O O . ALA G 1 40 ? 71.380 26.049 94.211 1.00 46.21 62 ALA G O 1
ATOM 8095 N N . ARG G 1 41 ? 70.491 28.096 94.275 1.00 46.82 63 ARG G N 1
ATOM 8096 C CA . ARG G 1 41 ? 71.473 28.626 95.218 1.00 49.74 63 ARG G CA 1
ATOM 8097 C C . ARG G 1 41 ? 71.801 27.748 96.427 1.00 49.24 63 ARG G C 1
ATOM 8098 O O . ARG G 1 41 ? 72.901 27.821 96.953 1.00 49.56 63 ARG G O 1
ATOM 8106 N N . ILE G 1 42 ? 70.872 26.899 96.861 1.00 49.59 64 ILE G N 1
ATOM 8107 C CA . ILE G 1 42 ? 71.140 26.008 97.995 1.00 49.19 64 ILE G CA 1
ATOM 8108 C C . ILE G 1 42 ? 72.219 24.986 97.599 1.00 49.48 64 ILE G C 1
ATOM 8109 O O . ILE G 1 42 ? 73.035 24.603 98.445 1.00 50.22 64 ILE G O 1
ATOM 8114 N N . ILE G 1 43 ? 72.245 24.591 96.321 1.00 48.79 65 ILE G N 1
ATOM 8115 C CA . ILE G 1 43 ? 73.281 23.699 95.788 1.00 48.50 65 ILE G CA 1
ATOM 8116 C C . ILE G 1 43 ? 74.539 24.457 95.369 1.00 49.31 65 ILE G C 1
ATOM 8117 O O . ILE G 1 43 ? 75.646 23.943 95.522 1.00 49.91 65 ILE G O 1
ATOM 8122 N N . ASP G 1 44 ? 74.376 25.668 94.838 1.00 49.71 66 ASP G N 1
ATOM 8123 C CA . ASP G 1 44 ? 75.509 26.478 94.362 1.00 50.14 66 ASP G CA 1
ATOM 8124 C C . ASP G 1 44 ? 76.165 27.197 95.546 1.00 50.21 66 ASP G C 1
ATOM 8125 O O . ASP G 1 44 ? 76.242 28.430 95.571 1.00 50.53 66 ASP G O 1
ATOM 8130 N N . SER G 1 45 ? 76.603 26.430 96.538 1.00 49.57 67 SER G N 1
ATOM 8131 C CA . SER G 1 45 ? 77.205 26.993 97.729 1.00 49.29 67 SER G CA 1
ATOM 8132 C C . SER G 1 45 ? 78.211 25.978 98.263 1.00 49.14 67 SER G C 1
ATOM 8133 O O . SER G 1 45 ? 78.270 24.836 97.783 1.00 48.34 67 SER G O 1
ATOM 8136 N N . PRO G 1 46 ? 79.034 26.396 99.226 1.00 48.78 68 PRO G N 1
ATOM 8137 C CA . PRO G 1 46 ? 79.923 25.433 99.830 1.00 48.99 68 PRO G CA 1
ATOM 8138 C C . PRO G 1 46 ? 79.232 24.666 100.967 1.00 49.29 68 PRO G C 1
ATOM 8139 O O . PRO G 1 46 ? 79.864 23.839 101.649 1.00 49.15 68 PRO G O 1
ATOM 8143 N N . ARG G 1 47 ? 77.944 24.939 101.166 1.00 49.55 69 ARG G N 1
ATOM 8144 C CA . ARG G 1 47 ? 77.191 24.282 102.227 1.00 49.50 69 ARG G CA 1
ATOM 8145 C C . ARG G 1 47 ? 76.825 22.869 101.791 1.00 47.43 69 ARG G C 1
ATOM 8146 O O . ARG G 1 47 ? 76.458 22.667 100.643 1.00 46.96 69 ARG G O 1
ATOM 8154 N N . ILE G 1 48 ? 76.970 21.892 102.687 1.00 45.01 70 ILE G N 1
ATOM 8155 C CA . ILE G 1 48 ? 76.739 20.501 102.333 1.00 42.98 70 ILE G CA 1
ATOM 8156 C C . ILE G 1 48 ? 75.335 20.096 102.681 1.00 41.97 70 ILE G C 1
ATOM 8157 O O . ILE G 1 48 ? 74.984 20.002 103.849 1.00 42.18 70 ILE G O 1
ATOM 8162 N N . ASN G 1 49 ? 74.536 19.829 101.661 1.00 41.35 71 ASN G N 1
ATOM 8163 C CA . ASN G 1 49 ? 73.111 19.546 101.838 1.00 40.47 71 ASN G CA 1
ATOM 8164 C C . ASN G 1 49 ? 72.829 18.173 102.397 1.00 39.75 71 ASN G C 1
ATOM 8165 O O . ASN G 1 49 ? 73.466 17.198 102.014 1.00 40.37 71 ASN G O 1
ATOM 8170 N N . VAL G 1 50 ? 71.848 18.091 103.279 1.00 38.76 72 VAL G N 1
ATOM 8171 C CA . VAL G 1 50 ? 71.416 16.814 103.810 1.00 37.83 72 VAL G CA 1
ATOM 8172 C C . VAL G 1 50 ? 69.875 16.812 103.924 1.00 38.16 72 VAL G C 1
ATOM 8173 O O . VAL G 1 50 ? 69.245 17.849 104.151 1.00 37.19 72 VAL G O 1
ATOM 8177 N N . ARG G 1 51 ? 69.297 15.635 103.744 1.00 38.47 73 ARG G N 1
ATOM 8178 C CA . ARG G 1 51 ? 67.878 15.448 103.692 1.00 39.12 73 ARG G CA 1
ATOM 8179 C C . ARG G 1 51 ? 67.553 14.337 104.670 1.00 40.19 73 ARG G C 1
ATOM 8180 O O . ARG G 1 51 ? 67.608 13.158 104.288 1.00 40.01 73 ARG G O 1
ATOM 8188 N N . PRO G 1 52 ? 67.244 14.691 105.952 1.00 41.19 74 PRO G N 1
ATOM 8189 C CA . PRO G 1 52 ? 66.958 13.670 107.008 1.00 41.33 74 PRO G CA 1
ATOM 8190 C C . PRO G 1 52 ? 65.547 13.053 106.967 1.00 41.84 74 PRO G C 1
ATOM 8191 O O . PRO G 1 52 ? 65.350 11.956 107.494 1.00 42.58 74 PRO G O 1
ATOM 8195 N N . THR G 1 53 ? 64.570 13.764 106.410 1.00 41.34 75 THR G N 1
ATOM 8196 C CA . THR G 1 53 ? 63.317 13.130 105.963 1.00 41.51 75 THR G CA 1
ATOM 8197 C C . THR G 1 53 ? 63.038 13.569 104.530 1.00 40.33 75 THR G C 1
ATOM 8198 O O . THR G 1 53 ? 63.507 14.619 104.098 1.00 40.48 75 THR G O 1
ATOM 8202 N N . PRO G 1 54 ? 62.224 12.798 103.811 1.00 39.00 76 PRO G N 1
ATOM 8203 C CA . PRO G 1 54 ? 61.993 13.105 102.409 1.00 38.31 76 PRO G CA 1
ATOM 8204 C C . PRO G 1 54 ? 61.616 14.564 102.093 1.00 38.10 76 PRO G C 1
ATOM 8205 O O . PRO G 1 54 ? 62.069 15.086 101.098 1.00 38.05 76 PRO G O 1
ATOM 8209 N N . GLY G 1 55 ? 60.805 15.233 102.904 1.00 38.28 77 GLY G N 1
ATOM 8210 C CA . GLY G 1 55 ? 60.328 16.547 102.493 1.00 38.13 77 GLY G CA 1
ATOM 8211 C C . GLY G 1 55 ? 61.181 17.740 102.869 1.00 38.62 77 GLY G C 1
ATOM 8212 O O . GLY G 1 55 ? 60.852 18.872 102.518 1.00 37.99 77 GLY G O 1
ATOM 8213 N N . GLU G 1 56 ? 62.279 17.505 103.581 1.00 39.47 78 GLU G N 1
ATOM 8214 C CA . GLU G 1 56 ? 63.011 18.607 104.206 1.00 41.00 78 GLU G CA 1
ATOM 8215 C C . GLU G 1 56 ? 64.541 18.671 103.890 1.00 39.76 78 GLU G C 1
ATOM 8216 O O . GLU G 1 56 ? 65.181 17.649 103.768 1.00 40.04 78 GLU G O 1
ATOM 8222 N N . LEU G 1 57 ? 65.105 19.862 103.708 1.00 39.53 79 LEU G N 1
ATOM 8223 C CA . LEU G 1 57 ? 66.556 20.003 103.516 1.00 39.59 79 LEU G CA 1
ATOM 8224 C C . LEU G 1 57 ? 67.224 20.744 104.659 1.00 40.32 79 LEU G C 1
ATOM 8225 O O . LEU G 1 57 ? 66.760 21.819 105.079 1.00 40.74 79 LEU G O 1
ATOM 8230 N N . GLN G 1 58 ? 68.319 20.159 105.154 1.00 40.94 80 GLN G N 1
ATOM 8231 C CA . GLN G 1 58 ? 69.219 20.777 106.160 1.00 41.30 80 GLN G CA 1
ATOM 8232 C C . GLN G 1 58 ? 70.637 20.902 105.595 1.00 40.94 80 GLN G C 1
ATOM 8233 O O . GLN G 1 58 ? 70.890 20.444 104.475 1.00 40.81 80 GLN G O 1
ATOM 8239 N N . VAL G 1 59 ? 71.524 21.553 106.354 1.00 41.17 81 VAL G N 1
ATOM 8240 C CA . VAL G 1 59 ? 72.964 21.588 106.078 1.00 41.53 81 VAL G CA 1
ATOM 8241 C C . VAL G 1 59 ? 73.736 21.039 107.283 1.00 43.16 81 VAL G C 1
ATOM 8242 O O . VAL G 1 59 ? 73.347 21.234 108.434 1.00 43.72 81 VAL G O 1
ATOM 8246 N N . TYR G 1 60 ? 74.799 20.290 107.020 1.00 44.53 82 TYR G N 1
ATOM 8247 C CA . TYR G 1 60 ? 75.676 19.853 108.092 1.00 45.35 82 TYR G CA 1
ATOM 8248 C C . TYR G 1 60 ? 76.305 21.105 108.696 1.00 46.97 82 TYR G C 1
ATOM 8249 O O . TYR G 1 60 ? 76.775 21.981 107.971 1.00 47.50 82 TYR G O 1
ATOM 8258 N N . HIS G 1 61 ? 76.299 21.197 110.017 1.00 48.71 83 HIS G N 1
ATOM 8259 C CA . HIS G 1 61 ? 76.934 22.325 110.687 1.00 50.19 83 HIS G CA 1
ATOM 8260 C C . HIS G 1 61 ? 78.385 21.998 110.979 1.00 49.94 83 HIS G C 1
ATOM 8261 O O . HIS G 1 61 ? 78.764 20.817 111.166 1.00 49.84 83 HIS G O 1
ATOM 8268 N N . GLY G 1 62 ? 79.217 23.028 110.933 1.00 49.69 84 GLY G N 1
ATOM 8269 C CA . GLY G 1 62 ? 80.643 22.835 111.185 1.00 49.55 84 GLY G CA 1
ATOM 8270 C C . GLY G 1 62 ? 81.374 22.046 110.103 1.00 49.51 84 GLY G C 1
ATOM 8271 O O . GLY G 1 62 ? 82.492 21.550 110.357 1.00 50.05 84 GLY G O 1
ATOM 8272 N N . ALA G 1 63 ? 80.741 21.906 108.921 1.00 48.50 85 ALA G N 1
ATOM 8273 C CA . ALA G 1 63 ? 81.401 21.425 107.681 1.00 47.57 85 ALA G CA 1
ATOM 8274 C C . ALA G 1 63 ? 81.002 22.207 106.402 1.00 46.85 85 ALA G C 1
ATOM 8275 O O . ALA G 1 63 ? 79.858 22.638 106.258 1.00 48.12 85 ALA G O 1
ATOM 8277 N N . GLY G 1 64 ? 81.945 22.397 105.487 1.00 44.76 86 GLY G N 1
ATOM 8278 C CA . GLY G 1 64 ? 81.614 22.861 104.148 1.00 42.48 86 GLY G CA 1
ATOM 8279 C C . GLY G 1 64 ? 82.502 22.251 103.071 1.00 40.95 86 GLY G C 1
ATOM 8280 O O . GLY G 1 64 ? 83.432 21.470 103.369 1.00 40.43 86 GLY G O 1
ATOM 8281 N N . TRP G 1 65 ? 82.227 22.623 101.823 1.00 39.37 87 TRP G N 1
ATOM 8282 C CA . TRP G 1 65 ? 83.018 22.179 100.666 1.00 39.14 87 TRP G CA 1
ATOM 8283 C C . TRP G 1 65 ? 84.176 23.165 100.417 1.00 39.65 87 TRP G C 1
ATOM 8284 O O . TRP G 1 65 ? 84.126 24.299 100.878 1.00 39.97 87 TRP G O 1
ATOM 8295 N N . ALA G 1 66 ? 85.201 22.773 99.659 1.00 39.91 88 ALA G N 1
ATOM 8296 C CA . ALA G 1 66 ? 86.253 23.743 99.334 1.00 39.96 88 ALA G CA 1
ATOM 8297 C C . ALA G 1 66 ? 85.739 24.785 98.362 1.00 40.11 88 ALA G C 1
ATOM 8298 O O . ALA G 1 66 ? 86.238 25.902 98.302 1.00 39.67 88 ALA G O 1
ATOM 8300 N N . GLN G 1 67 ? 84.746 24.395 97.578 1.00 40.70 89 GLN G N 1
ATOM 8301 C CA . GLN G 1 67 ? 84.137 25.295 96.605 1.00 41.61 89 GLN G CA 1
ATOM 8302 C C . GLN G 1 67 ? 82.641 24.952 96.443 1.00 41.09 89 GLN G C 1
ATOM 8303 O O . GLN G 1 67 ? 82.215 23.870 96.830 1.00 40.72 89 GLN G O 1
ATOM 8309 N N . PRO G 1 68 ? 81.854 25.867 95.857 1.00 40.78 90 PRO G N 1
ATOM 8310 C CA . PRO G 1 68 ? 80.471 25.508 95.541 1.00 40.66 90 PRO G CA 1
ATOM 8311 C C . PRO G 1 68 ? 80.380 24.170 94.803 1.00 41.38 90 PRO G C 1
ATOM 8312 O O . PRO G 1 68 ? 81.238 23.854 93.960 1.00 42.03 90 PRO G O 1
ATOM 8316 N N . ALA G 1 69 ? 79.348 23.389 95.130 1.00 41.50 91 ALA G N 1
ATOM 8317 C CA . ALA G 1 69 ? 79.083 22.120 94.496 1.00 41.46 91 ALA G CA 1
ATOM 8318 C C . ALA G 1 69 ? 79.109 22.209 92.966 1.00 42.48 91 ALA G C 1
ATOM 8319 O O . ALA G 1 69 ? 79.681 21.327 92.306 1.00 42.85 91 ALA G O 1
ATOM 8321 N N . THR G 1 70 ? 78.505 23.259 92.405 1.00 42.80 92 THR G N 1
ATOM 8322 C CA . THR G 1 70 ? 78.522 23.468 90.962 1.00 43.13 92 THR G CA 1
ATOM 8323 C C . THR G 1 70 ? 79.949 23.495 90.417 1.00 43.42 92 THR G C 1
ATOM 8324 O O . THR G 1 70 ? 80.263 22.738 89.475 1.00 43.61 92 THR G O 1
ATOM 8328 N N . ASP G 1 71 ? 80.819 24.288 91.052 1.00 42.75 93 ASP G N 1
ATOM 8329 C CA . ASP G 1 71 ? 82.230 24.349 90.684 1.00 42.50 93 ASP G CA 1
ATOM 8330 C C . ASP G 1 71 ? 82.945 23.005 90.835 1.00 42.55 93 ASP G C 1
ATOM 8331 O O . ASP G 1 71 ? 83.769 22.627 89.981 1.00 42.39 93 ASP G O 1
ATOM 8336 N N . MET G 1 72 ? 82.647 22.271 91.912 1.00 42.53 94 MET G N 1
ATOM 8337 C CA . MET G 1 72 ? 83.292 20.982 92.100 1.00 41.69 94 MET G CA 1
ATOM 8338 C C . MET G 1 72 ? 83.001 20.154 90.845 1.00 42.30 94 MET G C 1
ATOM 8339 O O . MET G 1 72 ? 83.875 19.445 90.336 1.00 43.02 94 MET G O 1
ATOM 8344 N N . LEU G 1 73 ? 81.779 20.268 90.341 1.00 41.77 95 LEU G N 1
ATOM 8345 C CA . LEU G 1 73 ? 81.351 19.458 89.241 1.00 42.16 95 LEU G CA 1
ATOM 8346 C C . LEU G 1 73 ? 81.921 19.995 87.933 1.00 42.05 95 LEU G C 1
ATOM 8347 O O . LEU G 1 73 ? 82.371 19.237 87.069 1.00 41.86 95 LEU G O 1
ATOM 8352 N N . GLU G 1 74 ? 81.934 21.310 87.801 1.00 42.14 96 GLU G N 1
ATOM 8353 C CA . GLU G 1 74 ? 82.530 21.910 86.648 1.00 42.76 96 GLU G CA 1
ATOM 8354 C C . GLU G 1 74 ? 83.972 21.450 86.537 1.00 43.26 96 GLU G C 1
ATOM 8355 O O . GLU G 1 74 ? 84.392 21.018 85.484 1.00 44.05 96 GLU G O 1
ATOM 8361 N N . ASP G 1 75 ? 84.727 21.514 87.628 1.00 43.46 97 ASP G N 1
ATOM 8362 C CA . ASP G 1 75 ? 86.139 21.128 87.596 1.00 43.40 97 ASP G CA 1
ATOM 8363 C C . ASP G 1 75 ? 86.376 19.624 87.336 1.00 42.30 97 ASP G C 1
ATOM 8364 O O . ASP G 1 75 ? 87.333 19.241 86.675 1.00 41.71 97 ASP G O 1
ATOM 8369 N N . SER G 1 76 ? 85.520 18.766 87.849 1.00 41.55 98 SER G N 1
ATOM 8370 C CA . SER G 1 76 ? 85.768 17.363 87.673 1.00 41.52 98 SER G CA 1
ATOM 8371 C C . SER G 1 76 ? 85.577 16.959 86.247 1.00 42.02 98 SER G C 1
ATOM 8372 O O . SER G 1 76 ? 86.288 16.104 85.766 1.00 42.47 98 SER G O 1
ATOM 8375 N N . VAL G 1 77 ? 84.629 17.607 85.579 1.00 42.41 99 VAL G N 1
ATOM 8376 C CA . VAL G 1 77 ? 84.237 17.255 84.256 1.00 42.94 99 VAL G CA 1
ATOM 8377 C C . VAL G 1 77 ? 85.323 17.772 83.329 1.00 43.73 99 VAL G C 1
ATOM 8378 O O . VAL G 1 77 ? 85.886 17.015 82.546 1.00 44.65 99 VAL G O 1
ATOM 8382 N N . VAL G 1 78 ? 85.619 19.066 83.416 1.00 44.13 100 VAL G N 1
ATOM 8383 C CA . VAL G 1 78 ? 86.658 19.672 82.596 1.00 44.43 100 VAL G CA 1
ATOM 8384 C C . VAL G 1 78 ? 87.982 18.896 82.726 1.00 45.43 100 VAL G C 1
ATOM 8385 O O . VAL G 1 78 ? 88.591 18.530 81.715 1.00 45.64 100 VAL G O 1
ATOM 8389 N N . ARG G 1 79 ? 88.401 18.615 83.958 1.00 45.44 101 ARG G N 1
ATOM 8390 C CA . ARG G 1 79 ? 89.646 17.923 84.168 1.00 46.08 101 ARG G CA 1
ATOM 8391 C C . ARG G 1 79 ? 89.591 16.450 83.831 1.00 46.74 101 ARG G C 1
ATOM 8392 O O . ARG G 1 79 ? 90.645 15.803 83.789 1.00 47.50 101 ARG G O 1
ATOM 8400 N N . ALA G 1 80 ? 88.402 15.891 83.606 1.00 46.62 102 ALA G N 1
ATOM 8401 C CA . ALA G 1 80 ? 88.345 14.455 83.261 1.00 46.61 102 ALA G CA 1
ATOM 8402 C C . ALA G 1 80 ? 88.379 14.279 81.743 1.00 46.79 102 ALA G C 1
ATOM 8403 O O . ALA G 1 80 ? 88.877 13.262 81.219 1.00 46.59 102 ALA G O 1
ATOM 8405 N N . PHE G 1 81 ? 87.881 15.288 81.043 1.00 46.86 103 PHE G N 1
ATOM 8406 C CA . PHE G 1 81 ? 88.113 15.356 79.619 1.00 47.64 103 PHE G CA 1
ATOM 8407 C C . PHE G 1 81 ? 89.608 15.476 79.365 1.00 48.74 103 PHE G C 1
ATOM 8408 O O . PHE G 1 81 ? 90.176 14.640 78.660 1.00 49.18 103 PHE G O 1
ATOM 8416 N N . GLU G 1 82 ? 90.241 16.464 80.008 1.00 49.86 104 GLU G N 1
ATOM 8417 C CA . GLU G 1 82 ? 91.647 16.793 79.781 1.00 50.63 104 GLU G CA 1
ATOM 8418 C C . GLU G 1 82 ? 92.572 15.623 80.090 1.00 50.87 104 GLU G C 1
ATOM 8419 O O . GLU G 1 82 ? 93.472 15.294 79.315 1.00 51.59 104 GLU G O 1
ATOM 8425 N N . ASP G 1 83 ? 92.338 14.964 81.204 1.00 50.60 105 ASP G N 1
ATOM 8426 C CA . ASP G 1 83 ? 93.252 13.936 81.610 1.00 50.93 105 ASP G CA 1
ATOM 8427 C C . ASP G 1 83 ? 92.914 12.569 81.028 1.00 51.31 105 ASP G C 1
ATOM 8428 O O . ASP G 1 83 ? 93.403 11.538 81.517 1.00 51.96 105 ASP G O 1
ATOM 8433 N N . SER G 1 84 ? 92.080 12.548 79.997 1.00 50.93 106 SER G N 1
ATOM 8434 C CA . SER G 1 84 ? 91.615 11.291 79.454 1.00 51.19 106 SER G CA 1
ATOM 8435 C C . SER G 1 84 ? 92.345 10.918 78.163 1.00 52.23 106 SER G C 1
ATOM 8436 O O . SER G 1 84 ? 92.411 9.737 77.795 1.00 52.79 106 SER G O 1
ATOM 8439 N N . GLY G 1 85 ? 92.857 11.927 77.459 1.00 52.48 107 GLY G N 1
ATOM 8440 C CA . GLY G 1 85 ? 93.582 11.705 76.231 1.00 52.52 107 GLY G CA 1
ATOM 8441 C C . GLY G 1 85 ? 92.682 11.344 75.078 1.00 52.92 107 GLY G C 1
ATOM 8442 O O . GLY G 1 85 ? 93.130 10.725 74.113 1.00 53.63 107 GLY G O 1
ATOM 8443 N N . LYS G 1 86 ? 91.411 11.732 75.157 1.00 52.79 108 LYS G N 1
ATOM 8444 C CA . LYS G 1 86 ? 90.479 11.452 74.065 1.00 52.13 108 LYS G CA 1
ATOM 8445 C C . LYS G 1 86 ? 90.074 12.718 73.376 1.00 52.10 108 LYS G C 1
ATOM 8446 O O . LYS G 1 86 ? 89.469 12.680 72.299 1.00 52.24 108 LYS G O 1
ATOM 8452 N N . ILE G 1 87 ? 90.405 13.848 73.990 1.00 52.06 109 ILE G N 1
ATOM 8453 C CA . ILE G 1 87 ? 90.025 15.133 73.424 1.00 51.92 109 ILE G CA 1
ATOM 8454 C C . ILE G 1 87 ? 91.087 16.168 73.755 1.00 52.46 109 ILE G C 1
ATOM 8455 O O . ILE G 1 87 ? 91.453 16.366 74.894 1.00 52.88 109 ILE G O 1
ATOM 8460 N N . ALA G 1 88 ? 91.604 16.814 72.737 1.00 53.30 110 ALA G N 1
ATOM 8461 C CA . ALA G 1 88 ? 92.713 17.699 72.958 1.00 53.72 110 ALA G CA 1
ATOM 8462 C C . ALA G 1 88 ? 92.268 19.145 72.961 1.00 53.71 110 ALA G C 1
ATOM 8463 O O . ALA G 1 88 ? 93.081 20.024 73.210 1.00 54.50 110 ALA G O 1
ATOM 8465 N N . ALA G 1 89 ? 90.993 19.407 72.701 1.00 53.18 111 ALA G N 1
ATOM 8466 C CA . ALA G 1 89 ? 90.474 20.766 72.886 1.00 52.62 111 ALA G CA 1
ATOM 8467 C C . ALA G 1 89 ? 89.213 20.841 73.774 1.00 52.33 111 ALA G C 1
ATOM 8468 O O . ALA G 1 89 ? 88.104 20.645 73.295 1.00 52.20 111 ALA G O 1
ATOM 8470 N N . VAL G 1 90 ? 89.405 21.124 75.065 1.00 51.94 112 VAL G N 1
ATOM 8471 C CA . VAL G 1 90 ? 88.310 21.314 76.004 1.00 51.46 112 VAL G CA 1
ATOM 8472 C C . VAL G 1 90 ? 88.435 22.670 76.636 1.00 51.82 112 VAL G C 1
ATOM 8473 O O . VAL G 1 90 ? 89.468 22.979 77.199 1.00 52.08 112 VAL G O 1
ATOM 8477 N N . ALA G 1 91 ? 87.367 23.452 76.646 1.00 52.25 113 ALA G N 1
ATOM 8478 C CA . ALA G 1 91 ? 87.456 24.799 77.219 1.00 52.62 113 ALA G CA 1
ATOM 8479 C C . ALA G 1 91 ? 86.367 25.109 78.253 1.00 52.41 113 ALA G C 1
ATOM 8480 O O . ALA G 1 91 ? 85.330 24.478 78.255 1.00 52.75 113 ALA G O 1
ATOM 8482 N N . ARG G 1 92 ? 86.611 26.099 79.101 1.00 51.60 114 ARG G N 1
ATOM 8483 C CA . ARG G 1 92 ? 85.587 26.693 79.918 1.00 51.63 114 ARG G CA 1
ATOM 8484 C C . ARG G 1 92 ? 85.142 27.971 79.223 1.00 52.33 114 ARG G C 1
ATOM 8485 O O . ARG G 1 92 ? 85.685 28.330 78.175 1.00 53.74 114 ARG G O 1
ATOM 8493 N N . ILE G 1 93 ? 84.176 28.676 79.798 1.00 52.08 115 ILE G N 1
ATOM 8494 C CA . ILE G 1 93 ? 83.864 30.007 79.330 1.00 52.49 115 ILE G CA 1
ATOM 8495 C C . ILE G 1 93 ? 85.021 30.968 79.601 1.00 52.16 115 ILE G C 1
ATOM 8496 O O . ILE G 1 93 ? 85.575 31.530 78.666 1.00 52.25 115 ILE G O 1
ATOM 8501 N N . SER G 1 99 ? 85.184 26.185 69.453 1.00 53.58 121 SER G N 1
ATOM 8502 C CA . SER G 1 99 ? 84.022 25.543 70.118 1.00 54.97 121 SER G CA 1
ATOM 8503 C C . SER G 1 99 ? 82.933 24.827 69.259 1.00 54.76 121 SER G C 1
ATOM 8504 O O . SER G 1 99 ? 82.020 25.500 68.773 1.00 54.45 121 SER G O 1
ATOM 8507 N N . ASP G 1 100 ? 82.992 23.492 69.116 1.00 54.69 122 ASP G N 1
ATOM 8508 C CA . ASP G 1 100 ? 82.043 22.749 68.230 1.00 55.19 122 ASP G CA 1
ATOM 8509 C C . ASP G 1 100 ? 80.745 22.284 68.922 1.00 55.04 122 ASP G C 1
ATOM 8510 O O . ASP G 1 100 ? 79.649 22.446 68.369 1.00 55.52 122 ASP G O 1
ATOM 8515 N N . TYR G 1 101 ? 80.890 21.674 70.106 1.00 54.07 123 TYR G N 1
ATOM 8516 C CA . TYR G 1 101 ? 79.772 21.339 70.997 1.00 52.38 123 TYR G CA 1
ATOM 8517 C C . TYR G 1 101 ? 79.897 22.053 72.342 1.00 50.65 123 TYR G C 1
ATOM 8518 O O . TYR G 1 101 ? 80.986 22.399 72.771 1.00 50.76 123 TYR G O 1
ATOM 8527 N N . LYS G 1 102 ? 78.761 22.279 72.984 1.00 48.49 124 LYS G N 1
ATOM 8528 C CA . LYS G 1 102 ? 78.684 22.866 74.306 1.00 46.43 124 LYS G CA 1
ATOM 8529 C C . LYS G 1 102 ? 77.942 21.868 75.196 1.00 45.22 124 LYS G C 1
ATOM 8530 O O . LYS G 1 102 ? 76.986 21.266 74.766 1.00 44.77 124 LYS G O 1
ATOM 8536 N N . LEU G 1 103 ? 78.426 21.656 76.414 1.00 44.37 125 LEU G N 1
ATOM 8537 C CA . LEU G 1 103 ? 77.873 20.645 77.329 1.00 43.04 125 LEU G CA 1
ATOM 8538 C C . LEU G 1 103 ? 77.296 21.418 78.490 1.00 41.99 125 LEU G C 1
ATOM 8539 O O . LEU G 1 103 ? 78.040 22.021 79.252 1.00 41.36 125 LEU G O 1
ATOM 8544 N N . ALA G 1 104 ? 75.972 21.431 78.592 1.00 41.48 126 ALA G N 1
ATOM 8545 C CA . ALA G 1 104 ? 75.253 22.222 79.608 1.00 40.95 126 ALA G CA 1
ATOM 8546 C C . ALA G 1 104 ? 74.629 21.278 80.622 1.00 40.91 126 ALA G C 1
ATOM 8547 O O . ALA G 1 104 ? 73.863 20.371 80.264 1.00 40.91 126 ALA G O 1
ATOM 8549 N N . ILE G 1 105 ? 74.995 21.476 81.882 1.00 40.61 127 ILE G N 1
ATOM 8550 C CA . ILE G 1 105 ? 74.590 20.596 82.955 1.00 39.66 127 ILE G CA 1
ATOM 8551 C C . ILE G 1 105 ? 73.708 21.397 83.870 1.00 40.33 127 ILE G C 1
ATOM 8552 O O . ILE G 1 105 ? 74.076 22.514 84.248 1.00 40.09 127 ILE G O 1
ATOM 8557 N N . ASP G 1 106 ? 72.543 20.832 84.210 1.00 40.71 128 ASP G N 1
ATOM 8558 C CA . ASP G 1 106 ? 71.673 21.402 85.242 1.00 41.45 128 ASP G CA 1
ATOM 8559 C C . ASP G 1 106 ? 71.628 20.438 86.429 1.00 41.26 128 ASP G C 1
ATOM 8560 O O . ASP G 1 106 ? 71.256 19.248 86.281 1.00 42.16 128 ASP G O 1
ATOM 8565 N N . VAL G 1 107 ? 72.017 20.928 87.601 1.00 39.94 129 VAL G N 1
ATOM 8566 C CA . VAL G 1 107 ? 72.134 20.064 88.781 1.00 38.85 129 VAL G CA 1
ATOM 8567 C C . VAL G 1 107 ? 70.830 20.081 89.596 1.00 38.67 129 VAL G C 1
ATOM 8568 O O . VAL G 1 107 ? 70.364 21.160 90.003 1.00 39.08 129 VAL G O 1
ATOM 8572 N N . ARG G 1 108 ? 70.226 18.905 89.813 1.00 37.75 130 ARG G N 1
ATOM 8573 C CA . ARG G 1 108 ? 68.939 18.829 90.545 1.00 36.94 130 ARG G CA 1
ATOM 8574 C C . ARG G 1 108 ? 69.155 18.451 92.010 1.00 36.76 130 ARG G C 1
ATOM 8575 O O . ARG G 1 108 ? 68.642 19.089 92.904 1.00 36.53 130 ARG G O 1
ATOM 8583 N N . ARG G 1 109 ? 69.917 17.409 92.277 1.00 36.92 131 ARG G N 1
ATOM 8584 C CA . ARG G 1 109 ? 70.245 17.143 93.665 1.00 37.54 131 ARG G CA 1
ATOM 8585 C C . ARG G 1 109 ? 71.761 17.088 93.860 1.00 37.95 131 ARG G C 1
ATOM 8586 O O . ARG G 1 109 ? 72.507 16.700 92.964 1.00 37.65 131 ARG G O 1
ATOM 8594 N N . PHE G 1 110 ? 72.209 17.553 95.019 1.00 38.43 132 PHE G N 1
ATOM 8595 C CA . PHE G 1 110 ? 73.603 17.377 95.445 1.00 38.47 132 PHE G CA 1
ATOM 8596 C C . PHE G 1 110 ? 73.604 17.286 96.960 1.00 38.29 132 PHE G C 1
ATOM 8597 O O . PHE G 1 110 ? 73.882 18.272 97.670 1.00 38.36 132 PHE G O 1
ATOM 8605 N N . GLU G 1 111 ? 73.268 16.115 97.460 1.00 37.77 133 GLU G N 1
ATOM 8606 C CA . GLU G 1 111 ? 72.861 16.069 98.846 1.00 38.82 133 GLU G CA 1
ATOM 8607 C C . GLU G 1 111 ? 73.186 14.732 99.476 1.00 38.13 133 GLU G C 1
ATOM 8608 O O . GLU G 1 111 ? 73.343 13.714 98.795 1.00 38.44 133 GLU G O 1
ATOM 8614 N N . SER G 1 112 ? 73.281 14.756 100.788 1.00 38.09 134 SER G N 1
ATOM 8615 C CA . SER G 1 112 ? 73.389 13.556 101.590 1.00 38.95 134 SER G CA 1
ATOM 8616 C C . SER G 1 112 ? 71.9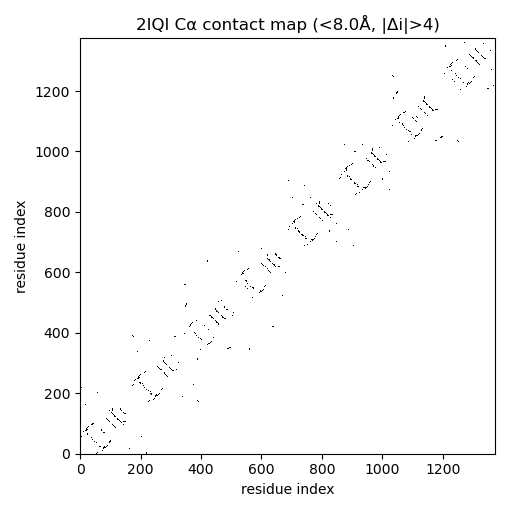72 13.119 101.928 1.00 38.99 134 SER G C 1
ATOM 8617 O O . SER G 1 112 ? 71.255 13.844 102.597 1.00 39.90 134 SER G O 1
ATOM 8620 N N . ASP G 1 113 ? 71.563 11.956 101.460 1.00 39.26 135 ASP G N 1
ATOM 8621 C CA . ASP G 1 113 ? 70.152 11.589 101.446 1.00 40.20 135 ASP G CA 1
ATOM 8622 C C . ASP G 1 113 ? 69.905 10.335 102.281 1.00 40.07 135 ASP G C 1
ATOM 8623 O O . ASP G 1 113 ? 70.460 9.244 102.010 1.00 39.91 135 ASP G O 1
ATOM 8628 N N . TYR G 1 114 ? 69.064 10.484 103.296 1.00 39.86 136 TYR G N 1
ATOM 8629 C CA . TYR G 1 114 ? 68.794 9.370 104.173 1.00 40.44 136 TYR G CA 1
ATOM 8630 C C . TYR G 1 114 ? 67.874 8.382 103.504 1.00 41.02 136 TYR G C 1
ATOM 8631 O O . TYR G 1 114 ? 68.026 7.189 103.685 1.00 40.74 136 TYR G O 1
ATOM 8640 N N . ALA G 1 115 ? 66.967 8.876 102.673 1.00 42.53 137 ALA G N 1
ATOM 8641 C CA . ALA G 1 115 ? 66.044 8.004 101.926 1.00 44.77 137 ALA G CA 1
ATOM 8642 C C . ALA G 1 115 ? 65.572 6.863 102.816 1.00 46.23 137 ALA G C 1
ATOM 8643 O O . ALA G 1 115 ? 65.674 5.700 102.428 1.00 46.73 137 ALA G O 1
ATOM 8645 N N . GLY G 1 116 ? 65.097 7.219 104.019 1.00 47.97 138 GLY G N 1
ATOM 8646 C CA . GLY G 1 116 ? 64.503 6.281 104.991 1.00 49.39 138 GLY G CA 1
ATOM 8647 C C . GLY G 1 116 ? 65.419 5.176 105.488 1.00 50.42 138 GLY G C 1
ATOM 8648 O O . GLY G 1 116 ? 64.955 4.089 105.840 1.00 51.16 138 GLY G O 1
ATOM 8649 N N . GLN G 1 117 ? 66.720 5.447 105.506 1.00 50.53 139 GLN G N 1
ATOM 8650 C CA . GLN G 1 117 ? 67.701 4.486 105.964 1.00 50.76 139 GLN G CA 1
ATOM 8651 C C . GLN G 1 117 ? 68.423 5.042 107.177 1.00 50.40 139 GLN G C 1
ATOM 8652 O O . GLN G 1 117 ? 68.405 6.236 107.456 1.00 50.26 139 GLN G O 1
ATOM 8658 N N . SER G 1 118 ? 69.091 4.153 107.885 1.00 50.41 140 SER G N 1
ATOM 8659 C CA . SER G 1 118 ? 69.880 4.516 109.028 1.00 49.45 140 SER G CA 1
ATOM 8660 C C . SER G 1 118 ? 71.217 5.194 108.621 1.00 49.13 140 SER G C 1
ATOM 8661 O O . SER G 1 118 ? 71.782 5.921 109.429 1.00 49.89 140 SER G O 1
ATOM 8664 N N . LEU G 1 119 ? 71.722 4.963 107.396 1.00 47.65 141 LEU G N 1
ATOM 8665 C CA . LEU G 1 119 ? 72.918 5.690 106.860 1.00 46.20 141 LEU G CA 1
ATOM 8666 C C . LEU G 1 119 ? 72.593 6.365 105.535 1.00 44.32 141 LEU G C 1
ATOM 8667 O O . LEU G 1 119 ? 71.984 5.739 104.671 1.00 44.67 141 LEU G O 1
ATOM 8672 N N . PRO G 1 120 ? 73.045 7.616 105.341 1.00 42.74 142 PRO G N 1
ATOM 8673 C CA . PRO G 1 120 ? 72.673 8.379 104.158 1.00 41.65 142 PRO G CA 1
ATOM 8674 C C . PRO G 1 120 ? 73.544 8.061 102.966 1.00 40.44 142 PRO G C 1
ATOM 8675 O O . PRO G 1 120 ? 74.670 7.627 103.139 1.00 40.88 142 PRO G O 1
ATOM 8679 N N . ALA G 1 121 ? 73.004 8.272 101.769 1.00 39.02 143 ALA G N 1
ATOM 8680 C CA . ALA G 1 121 ? 73.716 8.091 100.511 1.00 37.51 143 ALA G CA 1
ATOM 8681 C C . ALA G 1 121 ? 74.090 9.447 99.881 1.00 36.88 143 ALA G C 1
ATOM 8682 O O . ALA G 1 121 ? 73.230 10.310 99.683 1.00 36.29 143 ALA G O 1
ATOM 8684 N N . ALA G 1 122 ? 75.361 9.646 99.556 1.00 36.41 144 ALA G N 1
ATOM 8685 C CA . ALA G 1 122 ? 75.718 10.825 98.771 1.00 36.59 144 ALA G CA 1
ATOM 8686 C C . ALA G 1 122 ? 75.084 10.637 97.401 1.00 36.98 144 ALA G C 1
ATOM 8687 O O . ALA G 1 122 ? 75.342 9.648 96.706 1.00 36.56 144 ALA G O 1
ATOM 8689 N N . THR G 1 123 ? 74.220 11.583 97.054 1.00 37.32 145 THR G N 1
ATOM 8690 C CA . THR G 1 123 ? 73.342 11.475 95.904 1.00 37.55 145 THR G CA 1
ATOM 8691 C C . THR G 1 123 ? 73.568 12.688 95.012 1.00 37.72 145 THR G C 1
ATOM 8692 O O . THR G 1 123 ? 73.547 13.834 95.507 1.00 38.07 145 THR G O 1
ATOM 8696 N N . ILE G 1 124 ? 73.789 12.434 93.718 1.00 37.24 146 ILE G N 1
ATOM 8697 C CA . ILE G 1 124 ? 73.865 13.494 92.745 1.00 37.44 146 ILE G CA 1
ATOM 8698 C C . ILE G 1 124 ? 72.921 13.228 91.585 1.00 38.48 146 ILE G C 1
ATOM 8699 O O . ILE G 1 124 ? 72.964 12.162 90.958 1.00 38.90 146 ILE G O 1
ATOM 8704 N N . GLU G 1 125 ? 72.060 14.191 91.298 1.00 38.94 147 GLU G N 1
ATOM 8705 C CA . GLU G 1 125 ? 71.165 14.079 90.163 1.00 40.45 147 GLU G CA 1
ATOM 8706 C C . GLU G 1 125 ? 71.315 15.306 89.271 1.00 39.98 147 GLU G C 1
ATOM 8707 O O . GLU G 1 125 ? 71.171 16.444 89.742 1.00 40.18 147 GLU G O 1
ATOM 8713 N N . LEU G 1 126 ? 71.584 15.084 87.984 1.00 39.87 148 LEU G N 1
ATOM 8714 C CA . LEU G 1 126 ? 71.760 16.197 87.044 1.00 39.77 148 LEU G CA 1
ATOM 8715 C C . LEU G 1 126 ? 71.239 15.849 85.643 1.00 39.56 148 LEU G C 1
ATOM 8716 O O . LEU G 1 126 ? 71.109 14.690 85.296 1.00 39.73 148 LEU G O 1
ATOM 8721 N N . ASN G 1 127 ? 70.950 16.857 84.840 1.00 39.46 149 ASN G N 1
ATOM 8722 C CA . ASN G 1 127 ? 70.597 16.654 83.436 1.00 39.29 149 ASN G CA 1
ATOM 8723 C C . ASN G 1 127 ? 71.578 17.366 82.514 1.00 39.12 149 ASN G C 1
ATOM 8724 O O . ASN G 1 127 ? 71.758 18.571 82.612 1.00 38.83 149 ASN G O 1
ATOM 8729 N N . ALA G 1 128 ? 72.192 16.617 81.619 1.00 39.75 150 ALA G N 1
ATOM 8730 C CA . ALA G 1 128 ? 73.204 17.144 80.707 1.00 40.67 150 ALA G CA 1
ATOM 8731 C C . ALA G 1 128 ? 72.609 17.350 79.335 1.00 41.84 150 ALA G C 1
ATOM 8732 O O . ALA G 1 128 ? 72.021 16.432 78.787 1.00 42.80 150 ALA G O 1
ATOM 8734 N N . LYS G 1 129 ? 72.734 18.544 78.785 1.00 43.34 151 LYS G N 1
ATOM 8735 C CA . LYS G 1 129 ? 72.426 18.747 77.373 1.00 45.87 151 LYS G CA 1
ATOM 8736 C C . LYS G 1 129 ? 73.702 19.030 76.586 1.00 47.43 151 LYS G C 1
ATOM 8737 O O . LYS G 1 129 ? 74.448 19.972 76.913 1.00 47.78 151 LYS G O 1
ATOM 8743 N N . LEU G 1 130 ? 73.934 18.225 75.551 1.00 48.91 152 LEU G N 1
ATOM 8744 C CA . LEU G 1 130 ? 74.914 18.530 74.531 1.00 49.98 152 LEU G CA 1
ATOM 8745 C C . LEU G 1 130 ? 74.293 19.280 73.332 1.00 51.62 152 LEU G C 1
ATOM 8746 O O . LEU G 1 130 ? 73.505 18.711 72.563 1.00 52.03 152 LEU G O 1
ATOM 8751 N N . LEU G 1 131 ? 74.671 20.553 73.175 1.00 52.92 153 LEU G N 1
ATOM 8752 C CA . LEU G 1 131 ? 74.296 21.357 72.018 1.00 53.77 153 LEU G CA 1
ATOM 8753 C C . LEU G 1 131 ? 75.372 21.331 70.952 1.00 54.68 153 LEU G C 1
ATOM 8754 O O . LEU G 1 131 ? 76.513 21.000 71.219 1.00 54.27 153 LEU G O 1
ATOM 8759 N N . HIS G 1 132 ? 74.977 21.675 69.724 1.00 56.60 154 HIS G N 1
ATOM 8760 C CA . HIS G 1 132 ? 75.893 21.898 68.600 1.00 57.00 154 HIS G CA 1
ATOM 8761 C C . HIS G 1 132 ? 75.976 23.399 68.433 1.00 57.32 154 HIS G C 1
ATOM 8762 O O . HIS G 1 132 ? 74.982 24.027 68.089 1.00 57.45 154 HIS G O 1
ATOM 8769 N N . SER G 1 133 ? 77.151 23.970 68.700 1.00 58.44 155 SER G N 1
ATOM 8770 C CA . SER G 1 133 ? 77.302 25.427 68.903 1.00 59.59 155 SER G CA 1
ATOM 8771 C C . SER G 1 133 ? 76.809 26.310 67.745 1.00 60.86 155 SER G C 1
ATOM 8772 O O . SER G 1 133 ? 76.173 27.342 68.001 1.00 60.50 155 SER G O 1
ATOM 8775 N N . SER G 1 134 ? 77.086 25.900 66.491 1.00 62.25 156 SER G N 1
ATOM 8776 C CA . SER G 1 134 ? 76.709 26.701 65.297 1.00 63.42 156 SER G CA 1
ATOM 8777 C C . SER G 1 134 ? 75.195 26.845 65.042 1.00 64.28 156 SER G C 1
ATOM 8778 O O . SER G 1 134 ? 74.713 27.977 64.940 1.00 64.77 156 SER G O 1
ATOM 8781 N N . ASP G 1 135 ? 74.457 25.725 64.943 1.00 64.81 157 ASP G N 1
ATOM 8782 C CA . ASP G 1 135 ? 72.986 25.760 64.823 1.00 65.04 157 ASP G CA 1
ATOM 8783 C C . ASP G 1 135 ? 72.310 26.143 66.137 1.00 64.72 157 ASP G C 1
ATOM 8784 O O . ASP G 1 135 ? 71.202 26.689 66.109 1.00 64.78 157 ASP G O 1
ATOM 8789 N N . GLN G 1 136 ? 72.950 25.825 67.279 1.00 64.03 158 GLN G N 1
ATOM 8790 C CA . GLN G 1 136 ? 72.291 25.837 68.608 1.00 63.29 158 GLN G CA 1
ATOM 8791 C C . GLN G 1 136 ? 71.195 24.747 68.634 1.00 62.65 158 GLN G C 1
ATOM 8792 O O . GLN G 1 136 ? 69.979 25.005 68.789 1.00 62.95 158 GLN G O 1
ATOM 8798 N N . ARG G 1 137 ? 71.647 23.518 68.452 1.00 61.04 159 ARG G N 1
ATOM 8799 C CA . ARG G 1 137 ? 70.767 22.437 68.132 1.00 59.94 159 ARG G CA 1
ATOM 8800 C C . ARG G 1 137 ? 71.047 21.479 69.247 1.00 59.66 159 ARG G C 1
ATOM 8801 O O . ARG G 1 137 ? 72.229 21.190 69.490 1.00 59.69 159 ARG G O 1
ATOM 8809 N N . VAL G 1 138 ? 70.003 20.984 69.925 1.00 57.97 160 VAL G N 1
ATOM 8810 C CA . VAL G 1 138 ? 70.222 19.910 70.882 1.00 56.58 160 VAL G CA 1
ATOM 8811 C C . VAL G 1 138 ? 70.649 18.609 70.181 1.00 56.06 160 VAL G C 1
ATOM 8812 O O . VAL G 1 138 ? 69.946 18.066 69.356 1.00 56.26 160 VAL G O 1
ATOM 8816 N N . VAL G 1 139 ? 71.833 18.126 70.489 1.00 55.54 161 VAL G N 1
ATOM 8817 C CA . VAL G 1 139 ? 72.193 16.828 69.996 1.00 55.19 161 VAL G CA 1
ATOM 8818 C C . VAL G 1 139 ? 71.413 15.810 70.795 1.00 55.24 161 VAL G C 1
ATOM 8819 O O . VAL G 1 139 ? 70.708 15.002 70.200 1.00 55.63 161 VAL G O 1
ATOM 8823 N N . ALA G 1 140 ? 71.541 15.849 72.133 1.00 54.80 162 ALA G N 1
ATOM 8824 C CA . ALA G 1 140 ? 70.828 14.918 73.039 1.00 53.76 162 ALA G CA 1
ATOM 8825 C C . ALA G 1 140 ? 70.721 15.427 74.448 1.00 53.52 162 ALA G C 1
ATOM 8826 O O . ALA G 1 140 ? 71.331 16.420 74.825 1.00 53.42 162 ALA G O 1
ATOM 8828 N N . SER G 1 141 ? 69.941 14.699 75.232 1.00 53.82 163 SER G N 1
ATOM 8829 C CA . SER G 1 141 ? 69.607 15.056 76.595 1.00 53.23 163 SER G CA 1
ATOM 8830 C C . SER G 1 141 ? 69.690 13.747 77.369 1.00 52.51 163 SER G C 1
ATOM 8831 O O . SER G 1 141 ? 69.224 12.732 76.866 1.00 52.99 163 SER G O 1
ATOM 8834 N N . ARG G 1 142 ? 70.286 13.753 78.567 1.00 51.08 164 ARG G N 1
ATOM 8835 C CA . ARG G 1 142 ? 70.172 12.611 79.476 1.00 49.26 164 ARG G CA 1
ATOM 8836 C C . ARG G 1 142 ? 70.202 13.107 80.900 1.00 48.05 164 ARG G C 1
ATOM 8837 O O . ARG G 1 142 ? 70.894 14.089 81.202 1.00 47.73 164 ARG G O 1
ATOM 8845 N N . THR G 1 143 ? 69.429 12.436 81.763 1.00 46.64 165 THR G N 1
ATOM 8846 C CA . THR G 1 143 ? 69.439 12.672 83.208 1.00 45.10 165 THR G CA 1
ATOM 8847 C C . THR G 1 143 ? 70.291 11.595 83.847 1.00 44.41 165 THR G C 1
ATOM 8848 O O . THR G 1 143 ? 70.151 10.438 83.510 1.00 44.25 165 THR G O 1
ATOM 8852 N N . PHE G 1 144 ? 71.197 11.993 84.741 1.00 44.28 166 PHE G N 1
ATOM 8853 C CA . PHE G 1 144 ? 72.140 11.072 85.432 1.00 43.94 166 PHE G CA 1
ATOM 8854 C C . PHE G 1 144 ? 71.883 11.137 86.923 1.00 44.26 166 PHE G C 1
ATOM 8855 O O . PHE G 1 144 ? 71.686 12.227 87.484 1.00 44.93 166 PHE G O 1
ATOM 8863 N N . THR G 1 145 ? 71.858 9.972 87.558 1.00 44.37 167 THR G N 1
ATOM 8864 C CA . THR G 1 145 ? 71.614 9.863 88.999 1.00 44.68 167 THR G CA 1
ATOM 8865 C C . THR G 1 145 ? 72.600 8.874 89.579 1.00 44.39 167 THR G C 1
ATOM 8866 O O . THR G 1 145 ? 72.773 7.781 89.022 1.00 45.27 167 THR G O 1
ATOM 8870 N N . VAL G 1 146 ? 73.253 9.251 90.670 1.00 43.66 168 VAL G N 1
ATOM 8871 C CA . VAL G 1 146 ? 74.252 8.409 91.283 1.00 43.92 168 VAL G CA 1
ATOM 8872 C C . VAL G 1 146 ? 74.078 8.511 92.779 1.00 44.29 168 VAL G C 1
ATOM 8873 O O . VAL G 1 146 ? 74.033 9.618 93.331 1.00 44.14 168 VAL G O 1
ATOM 8877 N N . ALA G 1 147 ? 73.973 7.366 93.447 1.00 44.81 169 ALA G N 1
ATOM 8878 C CA . ALA G 1 147 ? 73.790 7.379 94.901 1.00 45.39 169 ALA G CA 1
ATOM 8879 C C . ALA G 1 147 ? 74.785 6.461 95.601 1.00 46.23 169 ALA G C 1
ATOM 8880 O O . ALA G 1 147 ? 74.761 5.254 95.406 1.00 46.60 169 ALA G O 1
ATOM 8882 N N . ARG G 1 148 ? 75.671 7.023 96.413 1.00 47.38 170 ARG G N 1
ATOM 8883 C CA . ARG G 1 148 ? 76.707 6.196 97.058 1.00 48.84 170 ARG G CA 1
ATOM 8884 C C . ARG G 1 148 ? 76.569 6.161 98.567 1.00 49.00 170 ARG G C 1
ATOM 8885 O O . ARG G 1 148 ? 76.788 7.161 99.244 1.00 48.63 170 ARG G O 1
ATOM 8893 N N . PRO G 1 149 ? 76.156 5.006 99.098 1.00 50.00 171 PRO G N 1
ATOM 8894 C CA . PRO G 1 149 ? 75.928 4.878 100.551 1.00 50.33 171 PRO G CA 1
ATOM 8895 C C . PRO G 1 149 ? 77.192 5.203 101.333 1.00 49.72 171 PRO G C 1
ATOM 8896 O O . PRO G 1 149 ? 78.267 4.748 100.965 1.00 49.72 171 PRO G O 1
ATOM 8900 N N . SER G 1 150 ? 77.055 6.005 102.382 1.00 49.08 172 SER G N 1
ATOM 8901 C CA . SER G 1 150 ? 78.177 6.297 103.241 1.00 48.46 172 SER G CA 1
ATOM 8902 C C . SER G 1 150 ? 78.400 5.176 104.242 1.00 48.43 172 SER G C 1
ATOM 8903 O O . SER G 1 150 ? 77.471 4.456 104.599 1.00 48.04 172 SER G O 1
ATOM 8906 N N . SER G 1 151 ? 79.635 5.030 104.705 1.00 48.80 173 SER G N 1
ATOM 8907 C CA . SER G 1 151 ? 79.949 3.939 105.626 1.00 49.15 173 SER G CA 1
ATOM 8908 C C . SER G 1 151 ? 79.576 4.319 107.048 1.00 49.91 173 SER G C 1
ATOM 8909 O O . SER G 1 151 ? 79.434 3.453 107.931 1.00 50.82 173 SER G O 1
ATOM 8912 N N . SER G 1 152 ? 79.412 5.614 107.272 1.00 49.62 174 SER G N 1
ATOM 8913 C CA . SER G 1 152 ? 79.143 6.090 108.590 1.00 50.01 174 SER G CA 1
ATOM 8914 C C . SER G 1 152 ? 78.287 7.357 108.524 1.00 50.54 174 SER G C 1
ATOM 8915 O O . SER G 1 152 ? 78.052 7.932 107.461 1.00 50.76 174 SER G O 1
ATOM 8918 N N . THR G 1 153 ? 77.806 7.781 109.675 1.00 50.74 175 THR G N 1
ATOM 8919 C CA . THR G 1 153 ? 76.995 8.971 109.748 1.00 50.70 175 THR G CA 1
ATOM 8920 C C . THR G 1 153 ? 77.875 10.240 109.827 1.00 51.42 175 THR G C 1
ATOM 8921 O O . THR G 1 153 ? 77.370 11.350 109.600 1.00 51.01 175 THR G O 1
ATOM 8925 N N . ASP G 1 154 ? 79.173 10.061 110.134 1.00 51.79 176 ASP G N 1
ATOM 8926 C CA . ASP G 1 154 ? 80.137 11.179 110.217 1.00 52.83 176 ASP G CA 1
ATOM 8927 C C . ASP G 1 154 ? 80.236 11.902 108.893 1.00 51.77 176 ASP G C 1
ATOM 8928 O O . ASP G 1 154 ? 80.130 11.286 107.846 1.00 51.44 176 ASP G O 1
ATOM 8933 N N . THR G 1 155 ? 80.471 13.207 108.954 1.00 51.13 177 THR G N 1
ATOM 8934 C CA . THR G 1 155 ? 80.539 14.009 107.755 1.00 50.55 177 THR G CA 1
ATOM 8935 C C . THR G 1 155 ? 81.780 13.656 106.909 1.00 49.34 177 THR G C 1
ATOM 8936 O O . THR G 1 155 ? 81.680 13.613 105.690 1.00 49.74 177 THR G O 1
ATOM 8940 N N . ALA G 1 156 ? 82.923 13.364 107.522 1.00 47.99 178 ALA G N 1
ATOM 8941 C CA . ALA G 1 156 ? 84.071 12.819 106.748 1.00 46.90 178 ALA G CA 1
ATOM 8942 C C . ALA G 1 156 ? 83.709 11.570 105.877 1.00 46.34 178 ALA G C 1
ATOM 8943 O O . ALA G 1 156 ? 84.230 11.407 104.752 1.00 46.27 178 ALA G O 1
ATOM 8945 N N . ALA G 1 157 ? 82.820 10.706 106.376 1.00 44.95 179 ALA G N 1
ATOM 8946 C CA . ALA G 1 157 ? 82.439 9.517 105.623 1.00 43.63 179 ALA G CA 1
ATOM 8947 C C . ALA G 1 157 ? 81.447 9.851 104.538 1.00 43.08 179 ALA G C 1
ATOM 8948 O O . ALA G 1 157 ? 81.450 9.210 103.485 1.00 43.57 179 ALA G O 1
ATOM 8950 N N . VAL G 1 158 ? 80.604 10.848 104.794 1.00 41.85 180 VAL G N 1
ATOM 8951 C CA . VAL G 1 158 ? 79.642 11.330 103.811 1.00 40.77 180 VAL G CA 1
ATOM 8952 C C . VAL G 1 158 ? 80.438 11.995 102.653 1.00 40.60 180 VAL G C 1
ATOM 8953 O O . VAL G 1 158 ? 80.155 11.787 101.458 1.00 40.34 180 VAL G O 1
ATOM 8957 N N . ALA G 1 159 ? 81.450 12.771 103.016 1.00 39.88 181 ALA G N 1
ATOM 8958 C CA . ALA G 1 159 ? 82.285 13.446 102.034 1.00 39.92 181 ALA G CA 1
ATOM 8959 C C . ALA G 1 159 ? 83.082 12.448 101.172 1.00 39.81 181 ALA G C 1
ATOM 8960 O O . ALA G 1 159 ? 83.352 12.690 100.001 1.00 39.04 181 ALA G O 1
ATOM 8962 N N . ALA G 1 160 ? 83.433 11.317 101.757 1.00 40.12 182 ALA G N 1
ATOM 8963 C CA . ALA G 1 160 ? 84.182 10.313 101.032 1.00 40.67 182 ALA G CA 1
ATOM 8964 C C . ALA G 1 160 ? 83.217 9.630 100.062 1.00 40.93 182 ALA G C 1
ATOM 8965 O O . ALA G 1 160 ? 83.601 9.270 98.947 1.00 41.84 182 ALA G O 1
ATOM 8967 N N . ALA G 1 161 ? 81.959 9.472 100.473 1.00 40.81 183 ALA G N 1
ATOM 8968 C CA . ALA G 1 161 ? 80.926 8.979 99.548 1.00 40.31 183 ALA G CA 1
ATOM 8969 C C . ALA G 1 161 ? 80.702 9.936 98.348 1.00 40.47 183 ALA G C 1
ATOM 8970 O O . ALA G 1 161 ? 80.490 9.475 97.236 1.00 40.49 183 ALA G O 1
ATOM 8972 N N . PHE G 1 162 ? 80.755 11.252 98.568 1.00 40.58 184 PHE G N 1
ATOM 8973 C CA . PHE G 1 162 ? 80.548 12.199 97.486 1.00 40.95 184 PHE G CA 1
ATOM 8974 C C . PHE G 1 162 ? 81.675 12.095 96.459 1.00 41.91 184 PHE G C 1
ATOM 8975 O O . PHE G 1 162 ? 81.441 12.193 95.248 1.00 42.03 184 PHE G O 1
ATOM 8983 N N . GLU G 1 163 ? 82.895 11.904 96.953 1.00 42.95 185 GLU G N 1
ATOM 8984 C CA . GLU G 1 163 ? 84.049 11.681 96.109 1.00 44.11 185 GLU G CA 1
ATOM 8985 C C . GLU G 1 163 ? 83.766 10.509 95.184 1.00 44.03 185 GLU G C 1
ATOM 8986 O O . GLU G 1 163 ? 83.981 10.616 93.971 1.00 44.29 185 GLU G O 1
ATOM 8992 N N . GLN G 1 164 ? 83.263 9.410 95.738 1.00 43.80 186 GLN G N 1
ATOM 8993 C CA . GLN G 1 164 ? 82.858 8.281 94.906 1.00 44.73 186 GLN G CA 1
ATOM 8994 C C . GLN G 1 164 ? 81.767 8.647 93.899 1.00 44.18 186 GLN G C 1
ATOM 8995 O O . GLN G 1 164 ? 81.907 8.364 92.717 1.00 44.97 186 GLN G O 1
ATOM 9001 N N . ALA G 1 165 ? 80.701 9.291 94.372 1.00 43.51 187 ALA G N 1
ATOM 9002 C CA . ALA G 1 165 ? 79.576 9.676 93.538 1.00 42.64 187 ALA G CA 1
ATOM 9003 C C . ALA G 1 165 ? 79.977 10.647 92.427 1.00 42.31 187 ALA G C 1
ATOM 9004 O O . ALA G 1 165 ? 79.564 10.484 91.262 1.00 41.51 187 ALA G O 1
ATOM 9006 N N . LEU G 1 166 ? 80.774 11.655 92.781 1.00 41.99 188 LEU G N 1
ATOM 9007 C CA . LEU G 1 166 ? 81.312 12.572 91.773 1.00 41.93 188 LEU G CA 1
ATOM 9008 C C . LEU G 1 166 ? 82.143 11.849 90.691 1.00 42.48 188 LEU G C 1
ATOM 9009 O O . LEU G 1 166 ? 82.056 12.185 89.492 1.00 42.16 188 LEU G O 1
ATOM 9014 N N . THR G 1 167 ? 82.922 10.847 91.119 1.00 42.71 189 THR G N 1
ATOM 9015 C CA . THR G 1 167 ? 83.752 10.087 90.211 1.00 43.33 189 THR G CA 1
ATOM 9016 C C . THR G 1 167 ? 82.849 9.285 89.280 1.00 43.59 189 THR G C 1
ATOM 9017 O O . THR G 1 167 ? 83.036 9.309 88.059 1.00 44.75 189 THR G O 1
ATOM 9021 N N . GLN G 1 168 ? 81.840 8.617 89.818 1.00 43.20 190 GLN G N 1
ATOM 9022 C CA . GLN G 1 168 ? 80.899 7.922 88.946 1.00 43.51 190 GLN G CA 1
ATOM 9023 C C . GLN G 1 168 ? 80.140 8.866 87.964 1.00 42.61 190 GLN G C 1
ATOM 9024 O O . GLN G 1 168 ? 80.162 8.649 86.773 1.00 42.58 190 GLN G O 1
ATOM 9030 N N . VAL G 1 169 ? 79.499 9.926 88.441 1.00 42.22 191 VAL G N 1
ATOM 9031 C CA . VAL G 1 169 ? 78.757 10.769 87.520 1.00 41.87 191 VAL G CA 1
ATOM 9032 C C . VAL G 1 169 ? 79.700 11.416 86.482 1.00 42.38 191 VAL G C 1
ATOM 9033 O O . VAL G 1 169 ? 79.297 11.667 85.349 1.00 42.90 191 VAL G O 1
ATOM 9037 N N . THR G 1 170 ? 80.952 11.682 86.856 1.00 42.03 192 THR G N 1
ATOM 9038 C CA . THR G 1 170 ? 81.846 12.336 85.916 1.00 41.52 192 THR G CA 1
ATOM 9039 C C . THR G 1 170 ? 82.253 11.352 84.826 1.00 41.48 192 THR G C 1
ATOM 9040 O O . THR G 1 170 ? 82.269 11.700 83.672 1.00 41.23 192 THR G O 1
ATOM 9044 N N . THR G 1 171 ? 82.600 10.131 85.225 1.00 41.71 193 THR G N 1
ATOM 9045 C CA . THR G 1 171 ? 82.925 9.056 84.315 1.00 41.60 193 THR G CA 1
ATOM 9046 C C . THR G 1 171 ? 81.787 8.836 83.306 1.00 41.98 193 THR G C 1
ATOM 9047 O O . THR G 1 171 ? 82.040 8.682 82.113 1.00 42.90 193 THR G O 1
ATOM 9051 N N . GLU G 1 172 ? 80.539 8.834 83.762 1.00 41.92 194 GLU G N 1
ATOM 9052 C CA . GLU G 1 172 ? 79.412 8.588 82.857 1.00 41.99 194 GLU G CA 1
ATOM 9053 C C . GLU G 1 172 ? 79.190 9.759 81.917 1.00 42.01 194 GLU G C 1
ATOM 9054 O O . GLU G 1 172 ? 78.825 9.553 80.759 1.00 43.01 194 GLU G O 1
ATOM 9060 N N . LEU G 1 173 ? 79.366 10.975 82.424 1.00 41.32 195 LEU G N 1
ATOM 9061 C CA . LEU G 1 173 ? 79.180 12.170 81.641 1.00 41.61 195 LEU G CA 1
ATOM 9062 C C . LEU G 1 173 ? 80.220 12.300 80.508 1.00 41.71 195 LEU G C 1
ATOM 9063 O O . LEU G 1 173 ? 79.932 12.818 79.427 1.00 41.46 195 LEU G O 1
ATOM 9068 N N . VAL G 1 174 ? 81.440 11.858 80.773 1.00 41.99 196 VAL G N 1
ATOM 9069 C CA . VAL G 1 174 ? 82.522 12.079 79.833 1.00 42.39 196 VAL G CA 1
ATOM 9070 C C . VAL G 1 174 ? 82.299 11.102 78.677 1.00 42.50 196 VAL G C 1
ATOM 9071 O O . VAL G 1 174 ? 82.154 11.518 77.512 1.00 41.89 196 VAL G O 1
ATOM 9075 N N . GLY G 1 175 ? 82.179 9.824 79.044 1.00 42.41 197 GLY G N 1
ATOM 9076 C CA . GLY G 1 175 ? 81.786 8.761 78.128 1.00 42.19 197 GLY G CA 1
ATOM 9077 C C . GLY G 1 175 ? 80.573 9.160 77.325 1.00 42.15 197 GLY G C 1
ATOM 9078 O O . GLY G 1 175 ? 80.569 9.070 76.116 1.00 43.81 197 GLY G O 1
ATOM 9079 N N . TRP G 1 176 ? 79.536 9.645 77.969 1.00 41.56 198 TRP G N 1
ATOM 9080 C CA . TRP G 1 176 ? 78.344 9.979 77.210 1.00 41.11 198 TRP G CA 1
ATOM 9081 C C . TRP G 1 176 ? 78.656 11.067 76.205 1.00 42.44 198 TRP G C 1
ATOM 9082 O O . TRP G 1 176 ? 78.178 11.008 75.085 1.00 43.12 198 TRP G O 1
ATOM 9093 N N . THR G 1 177 ? 79.450 12.061 76.601 1.00 43.94 199 THR G N 1
ATOM 9094 C CA . THR G 1 177 ? 79.651 13.242 75.746 1.00 45.13 199 THR G CA 1
ATOM 9095 C C . THR G 1 177 ? 80.533 12.903 74.540 1.00 46.11 199 THR G C 1
ATOM 9096 O O . THR G 1 177 ? 80.274 13.335 73.418 1.00 45.74 199 THR G O 1
ATOM 9100 N N . LEU G 1 178 ? 81.557 12.094 74.788 1.00 47.28 200 LEU G N 1
ATOM 9101 C CA . LEU G 1 178 ? 82.439 11.645 73.736 1.00 48.09 200 LEU G CA 1
ATOM 9102 C C . LEU G 1 178 ? 81.614 10.844 72.725 1.00 49.78 200 LEU G C 1
ATOM 9103 O O . LEU G 1 178 ? 81.397 11.319 71.604 1.00 50.91 200 LEU G O 1
ATOM 9108 N N . ILE G 1 179 ? 81.108 9.678 73.120 1.00 50.75 201 ILE G N 1
ATOM 9109 C CA . ILE G 1 179 ? 80.242 8.898 72.236 1.00 51.82 201 ILE G CA 1
ATOM 9110 C C . ILE G 1 179 ? 79.186 9.765 71.541 1.00 52.84 201 ILE G C 1
ATOM 9111 O O . ILE G 1 179 ? 78.987 9.650 70.341 1.00 53.68 201 ILE G O 1
ATOM 9116 N N . THR G 1 180 ? 78.540 10.657 72.270 1.00 53.81 202 THR G N 1
ATOM 9117 C CA . THR G 1 180 ? 77.364 11.296 71.715 1.00 55.35 202 THR G CA 1
ATOM 9118 C C . THR G 1 180 ? 77.719 12.411 70.753 1.00 56.90 202 THR G C 1
ATOM 9119 O O . THR G 1 180 ? 77.092 12.545 69.723 1.00 57.92 202 THR G O 1
ATOM 9123 N N . GLY G 1 181 ? 78.717 13.214 71.087 1.00 58.26 203 GLY G N 1
ATOM 9124 C CA . GLY G 1 181 ? 79.254 14.173 70.138 1.00 59.11 203 GLY G CA 1
ATOM 9125 C C . GLY G 1 181 ? 79.891 13.507 68.918 1.00 59.92 203 GLY G C 1
ATOM 9126 O O . GLY G 1 181 ? 79.738 13.986 67.798 1.00 59.54 203 GLY G O 1
ATOM 9127 N N . GLN G 1 182 ? 80.604 12.407 69.116 1.00 60.74 204 GLN G N 1
ATOM 9128 C CA . GLN G 1 182 ? 81.253 11.763 67.990 1.00 62.53 204 GLN G CA 1
ATOM 9129 C C . GLN G 1 182 ? 80.204 11.332 66.963 1.00 64.14 204 GLN G C 1
ATOM 9130 O O . GLN G 1 182 ? 80.270 11.722 65.791 1.00 64.61 204 GLN G O 1
ATOM 9136 N N . GLN G 1 183 ? 79.209 10.573 67.431 1.00 65.44 205 GLN G N 1
ATOM 9137 C CA . GLN G 1 183 ? 78.132 10.066 66.593 1.00 66.15 205 GLN G CA 1
ATOM 9138 C C . GLN G 1 183 ? 77.318 11.155 65.922 1.00 65.56 205 GLN G C 1
ATOM 9139 O O . GLN G 1 183 ? 76.747 10.917 64.884 1.00 65.98 205 GLN G O 1
ATOM 9145 N N . ASP G 1 184 ? 77.260 12.349 66.492 1.00 65.70 206 ASP G N 1
ATOM 9146 C CA . ASP G 1 184 ? 76.569 13.454 65.825 1.00 65.74 206 ASP G CA 1
ATOM 9147 C C . ASP G 1 184 ? 77.393 14.000 64.665 1.00 66.97 206 ASP G C 1
ATOM 9148 O O . ASP G 1 184 ? 76.836 14.312 63.610 1.00 67.31 206 ASP G O 1
ATOM 9153 N N . SER G 1 185 ? 78.712 14.109 64.865 1.00 67.79 207 SER G N 1
ATOM 9154 C CA . SER G 1 185 ? 79.614 14.717 63.884 1.00 68.37 207 SER G CA 1
ATOM 9155 C C . SER G 1 185 ? 80.101 13.745 62.797 1.00 69.11 207 SER G C 1
ATOM 9156 O O . SER G 1 185 ? 81.075 14.016 62.093 1.00 69.17 207 SER G O 1
ATOM 9159 N N . GLN G 1 186 ? 79.436 12.607 62.674 1.00 70.04 208 GLN G N 1
ATOM 9160 C CA . GLN G 1 186 ? 79.599 11.769 61.492 1.00 71.24 208 GLN G CA 1
ATOM 9161 C C . GLN G 1 186 ? 78.335 11.858 60.621 1.00 71.35 208 GLN G C 1
ATOM 9162 O O . GLN G 1 186 ? 77.900 10.856 60.066 1.00 71.62 208 GLN G O 1
ATOM 9168 N N . THR G 1 187 ? 77.756 13.062 60.515 1.00 71.64 209 THR G N 1
ATOM 9169 C CA . THR G 1 187 ? 76.486 13.283 59.810 1.00 71.88 209 THR G CA 1
ATOM 9170 C C . THR G 1 187 ? 76.385 14.706 59.211 1.00 72.34 209 THR G C 1
ATOM 9171 O O . THR G 1 187 ? 77.207 15.600 59.497 1.00 72.86 209 THR G O 1
ATOM 9175 N N . THR H 1 11 ? 102.912 36.690 109.547 1.00 41.85 33 THR H N 1
ATOM 9176 C CA . THR H 1 11 ? 104.137 36.265 108.773 1.00 42.90 33 THR H CA 1
ATOM 9177 C C . THR H 1 11 ? 103.938 36.154 107.234 1.00 42.56 33 THR H C 1
ATOM 9178 O O . THR H 1 11 ? 103.221 35.261 106.764 1.00 41.88 33 THR H O 1
ATOM 9182 N N . ILE H 1 12 ? 104.594 37.024 106.455 1.00 41.85 34 ILE H N 1
ATOM 9183 C CA . ILE H 1 12 ? 104.371 37.024 105.010 1.00 41.70 34 ILE H CA 1
ATOM 9184 C C . ILE H 1 12 ? 105.494 36.343 104.201 1.00 42.08 34 ILE H C 1
ATOM 9185 O O . ILE H 1 12 ? 106.622 36.856 104.130 1.00 42.90 34 ILE H O 1
ATOM 9190 N N . TYR H 1 13 ? 105.206 35.206 103.575 1.00 41.70 35 TYR H N 1
ATOM 9191 C CA . TYR H 1 13 ? 106.229 34.551 102.725 1.00 41.54 35 TYR H CA 1
ATOM 9192 C C . TYR H 1 13 ? 106.260 35.047 101.273 1.00 41.82 35 TYR H C 1
ATOM 9193 O O . TYR H 1 13 ? 105.218 35.197 100.643 1.00 41.97 35 TYR H O 1
ATOM 9202 N N . ALA H 1 14 ? 107.463 35.285 100.749 1.00 41.84 36 ALA H N 1
ATOM 9203 C CA . ALA H 1 14 ? 107.634 35.805 99.388 1.00 41.91 36 ALA H CA 1
ATOM 9204 C C . ALA H 1 14 ? 108.765 35.062 98.632 1.00 42.19 36 ALA H C 1
ATOM 9205 O O . ALA H 1 14 ? 109.904 35.505 98.628 1.00 42.12 36 ALA H O 1
ATOM 9207 N N . PRO H 1 15 ? 108.457 33.900 98.023 1.00 42.78 37 PRO H N 1
ATOM 9208 C CA . PRO H 1 15 ? 109.434 33.115 97.236 1.00 43.28 37 PRO H CA 1
ATOM 9209 C C . PRO H 1 15 ? 110.077 33.953 96.131 1.00 43.51 37 PRO H C 1
ATOM 9210 O O . PRO H 1 15 ? 109.506 34.941 95.720 1.00 44.61 37 PRO H O 1
ATOM 9214 N N . THR H 1 16 ? 111.267 33.591 95.683 1.00 43.65 38 THR H N 1
ATOM 9215 C CA . THR H 1 16 ? 111.919 34.283 94.575 1.00 44.15 38 THR H CA 1
ATOM 9216 C C . THR H 1 16 ? 112.115 33.214 93.526 1.00 44.00 38 THR H C 1
ATOM 9217 O O . THR H 1 16 ? 112.819 32.251 93.784 1.00 44.48 38 THR H O 1
ATOM 9221 N N . VAL H 1 17 ? 111.470 33.359 92.375 1.00 43.25 39 VAL H N 1
ATOM 9222 C CA . VAL H 1 17 ? 111.582 32.360 91.342 1.00 43.69 39 VAL H CA 1
ATOM 9223 C C . VAL H 1 17 ? 112.453 32.905 90.220 1.00 44.05 39 VAL H C 1
ATOM 9224 O O . VAL H 1 17 ? 112.156 33.956 89.647 1.00 44.21 39 VAL H O 1
ATOM 9228 N N . ARG H 1 18 ? 113.561 32.210 89.972 1.00 44.39 40 ARG H N 1
ATOM 9229 C CA . ARG H 1 18 ? 114.502 32.530 88.899 1.00 44.85 40 ARG H CA 1
ATOM 9230 C C . ARG H 1 18 ? 114.694 31.265 88.097 1.00 44.05 40 ARG H C 1
ATOM 9231 O O . ARG H 1 18 ? 115.061 30.218 88.673 1.00 43.59 40 ARG H O 1
ATOM 9239 N N . VAL H 1 19 ? 114.409 31.350 86.792 1.00 42.81 41 VAL H N 1
ATOM 9240 C CA . VAL H 1 19 ? 114.465 30.186 85.924 1.00 41.91 41 VAL H CA 1
ATOM 9241 C C . VAL H 1 19 ? 115.715 30.296 85.054 1.00 42.30 41 VAL H C 1
ATOM 9242 O O . VAL H 1 19 ? 115.869 31.304 84.346 1.00 41.51 41 VAL H O 1
ATOM 9246 N N . THR H 1 20 ? 116.591 29.279 85.105 1.00 42.36 42 THR H N 1
ATOM 9247 C CA . THR H 1 20 ? 117.830 29.317 84.325 1.00 43.88 42 THR H CA 1
ATOM 9248 C C . THR H 1 20 ? 117.501 29.027 82.880 1.00 44.09 42 THR H C 1
ATOM 9249 O O . THR H 1 20 ? 116.915 27.994 82.603 1.00 44.53 42 THR H O 1
ATOM 9253 N N . PRO H 1 21 ? 117.847 29.938 81.952 1.00 44.66 43 PRO H N 1
ATOM 9254 C CA . PRO H 1 21 ? 117.577 29.655 80.546 1.00 45.36 43 PRO H CA 1
ATOM 9255 C C . PRO H 1 21 ? 118.116 28.293 80.099 1.00 46.61 43 PRO H C 1
ATOM 9256 O O . PRO H 1 21 ? 119.216 27.884 80.487 1.00 46.61 43 PRO H O 1
ATOM 9260 N N . ASN H 1 22 ? 117.324 27.587 79.301 1.00 47.59 44 ASN H N 1
ATOM 9261 C CA . ASN H 1 22 ? 117.781 26.346 78.707 1.00 48.65 44 ASN H CA 1
ATOM 9262 C C . ASN H 1 22 ? 118.384 26.593 77.316 1.00 49.28 44 ASN H C 1
ATOM 9263 O O . ASN H 1 22 ? 117.711 27.117 76.428 1.00 49.58 44 ASN H O 1
ATOM 9268 N N . PRO H 1 23 ? 119.664 26.221 77.131 1.00 49.89 45 PRO H N 1
ATOM 9269 C CA . PRO H 1 23 ? 120.386 26.325 75.850 1.00 50.10 45 PRO H CA 1
ATOM 9270 C C . PRO H 1 23 ? 119.652 25.703 74.668 1.00 49.63 45 PRO H C 1
ATOM 9271 O O . PRO H 1 23 ? 119.884 26.124 73.541 1.00 50.29 45 PRO H O 1
ATOM 9275 N N . ALA H 1 24 ? 118.785 24.724 74.930 1.00 48.52 46 ALA H N 1
ATOM 9276 C CA . ALA H 1 24 ? 118.122 23.946 73.888 1.00 47.36 46 ALA H CA 1
ATOM 9277 C C . ALA H 1 24 ? 116.705 24.392 73.572 1.00 46.98 46 ALA H C 1
ATOM 9278 O O . ALA H 1 24 ? 116.024 23.752 72.746 1.00 47.00 46 ALA H O 1
ATOM 9280 N N . TRP H 1 25 ? 116.242 25.437 74.256 1.00 45.77 47 TRP H N 1
ATOM 9281 C CA . TRP H 1 25 ? 114.937 25.996 73.980 1.00 44.99 47 TRP H CA 1
ATOM 9282 C C . TRP H 1 25 ? 115.062 26.746 72.676 1.00 45.62 47 TRP H C 1
ATOM 9283 O O . TRP H 1 25 ? 116.034 27.484 72.497 1.00 46.29 47 TRP H O 1
ATOM 9294 N N . PRO H 1 26 ? 114.087 26.596 71.757 1.00 46.07 48 PRO H N 1
ATOM 9295 C CA . PRO H 1 26 ? 114.272 27.313 70.484 1.00 45.94 48 PRO H CA 1
ATOM 9296 C C . PRO H 1 26 ? 114.177 28.783 70.751 1.00 46.71 48 PRO H C 1
ATOM 9297 O O . PRO H 1 26 ? 113.419 29.201 71.626 1.00 47.24 48 PRO H O 1
ATOM 9301 N N . GLN H 1 27 ? 114.985 29.555 70.045 1.00 47.87 49 GLN H N 1
ATOM 9302 C CA . GLN H 1 27 ? 114.828 31.020 69.957 1.00 48.99 49 GLN H CA 1
ATOM 9303 C C . GLN H 1 27 ? 113.685 31.343 68.951 1.00 48.34 49 GLN H C 1
ATOM 9304 O O . GLN H 1 27 ? 113.824 31.065 67.765 1.00 48.89 49 GLN H O 1
ATOM 9310 N N . VAL H 1 28 ? 112.563 31.891 69.408 1.00 47.66 50 VAL H N 1
ATOM 9311 C CA . VAL H 1 28 ? 111.384 32.042 68.534 1.00 47.95 50 VAL H CA 1
ATOM 9312 C C . VAL H 1 28 ? 111.074 33.489 68.214 1.00 48.13 50 VAL H C 1
ATOM 9313 O O . VAL H 1 28 ? 111.483 34.376 68.923 1.00 49.21 50 VAL H O 1
ATOM 9317 N N . SER H 1 29 ? 110.300 33.731 67.169 1.00 48.68 51 SER H N 1
ATOM 9318 C CA . SER H 1 29 ? 109.899 35.106 66.846 1.00 48.36 51 SER H CA 1
ATOM 9319 C C . SER H 1 29 ? 108.364 35.338 66.821 1.00 47.77 51 SER H C 1
ATOM 9320 O O . SER H 1 29 ? 107.907 36.460 66.598 1.00 47.65 51 SER H O 1
ATOM 9323 N N . TRP H 1 30 ? 107.570 34.315 67.095 1.00 46.86 52 TRP H N 1
ATOM 9324 C CA . TRP H 1 30 ? 106.173 34.585 67.399 1.00 47.15 52 TRP H CA 1
ATOM 9325 C C . TRP H 1 30 ? 106.012 35.360 68.733 1.00 47.54 52 TRP H C 1
ATOM 9326 O O . TRP H 1 30 ? 106.977 35.527 69.492 1.00 47.36 52 TRP H O 1
ATOM 9337 N N . GLN H 1 31 ? 104.803 35.852 69.001 1.00 47.87 53 GLN H N 1
ATOM 9338 C CA . GLN H 1 31 ? 104.540 36.669 70.191 1.00 48.22 53 GLN H CA 1
ATOM 9339 C C . GLN H 1 31 ? 103.531 36.011 71.099 1.00 47.62 53 GLN H C 1
ATOM 9340 O O . GLN H 1 31 ? 102.529 35.434 70.646 1.00 46.97 53 GLN H O 1
ATOM 9346 N N . LEU H 1 32 ? 103.794 36.090 72.396 1.00 47.34 54 LEU H N 1
ATOM 9347 C CA . LEU H 1 32 ? 103.026 35.268 73.325 1.00 47.43 54 LEU H CA 1
ATOM 9348 C C . LEU H 1 32 ? 102.299 36.108 74.331 1.00 47.07 54 LEU H C 1
ATOM 9349 O O . LEU H 1 32 ? 102.862 37.061 74.846 1.00 47.33 54 LEU H O 1
ATOM 9354 N N . LEU H 1 33 ? 101.045 35.768 74.589 1.00 46.81 55 LEU H N 1
ATOM 9355 C CA . LEU H 1 33 ? 100.307 36.398 75.678 1.00 47.22 55 LEU H CA 1
ATOM 9356 C C . LEU H 1 33 ? 100.195 35.391 76.815 1.00 47.23 55 LEU H C 1
ATOM 9357 O O . LEU H 1 33 ? 99.957 34.190 76.566 1.00 48.14 55 LEU H O 1
ATOM 9362 N N . VAL H 1 34 ? 100.340 35.863 78.057 1.00 46.53 56 VAL H N 1
ATOM 9363 C CA . VAL H 1 34 ? 100.063 35.006 79.229 1.00 45.43 56 VAL H CA 1
ATOM 9364 C C . VAL H 1 34 ? 98.749 35.383 79.940 1.00 44.70 56 VAL H C 1
ATOM 9365 O O . VAL H 1 34 ? 98.677 36.369 80.641 1.00 44.36 56 VAL H O 1
ATOM 9369 N N . ALA H 1 35 ? 97.714 34.583 79.746 1.00 44.75 57 ALA H N 1
ATOM 9370 C CA . ALA H 1 35 ? 96.427 34.778 80.427 1.00 45.18 57 ALA H CA 1
ATOM 9371 C C . ALA H 1 35 ? 96.530 34.716 81.968 1.00 46.11 57 ALA H C 1
ATOM 9372 O O . ALA H 1 35 ? 97.509 34.142 82.517 1.00 46.76 57 ALA H O 1
ATOM 9374 N N . LYS H 1 36 ? 95.560 35.307 82.677 1.00 46.39 58 LYS H N 1
ATOM 9375 C CA . LYS H 1 36 ? 95.538 35.153 84.143 1.00 47.32 58 LYS H CA 1
ATOM 9376 C C . LYS H 1 36 ? 95.282 33.702 84.431 1.00 45.99 58 LYS H C 1
ATOM 9377 O O . LYS H 1 36 ? 94.384 33.117 83.877 1.00 45.87 58 LYS H O 1
ATOM 9383 N N . PRO H 1 37 ? 96.119 33.090 85.255 1.00 45.52 59 PRO H N 1
ATOM 9384 C CA . PRO H 1 37 ? 95.781 31.746 85.635 1.00 45.79 59 PRO H CA 1
ATOM 9385 C C . PRO H 1 37 ? 94.427 31.712 86.369 1.00 46.17 59 PRO H C 1
ATOM 9386 O O . PRO H 1 37 ? 93.997 32.738 86.946 1.00 46.96 59 PRO H O 1
ATOM 9390 N N . SER H 1 38 ? 93.761 30.566 86.315 1.00 45.53 60 SER H N 1
ATOM 9391 C CA . SER H 1 38 ? 92.461 30.417 86.932 1.00 45.94 60 SER H CA 1
ATOM 9392 C C . SER H 1 38 ? 92.453 29.325 87.996 1.00 46.02 60 SER H C 1
ATOM 9393 O O . SER H 1 38 ? 93.090 28.286 87.850 1.00 46.02 60 SER H O 1
ATOM 9396 N N . ALA H 1 39 ? 91.716 29.575 89.068 1.00 46.65 61 ALA H N 1
ATOM 9397 C CA . ALA H 1 39 ? 91.659 28.684 90.230 1.00 47.23 61 ALA H CA 1
ATOM 9398 C C . ALA H 1 39 ? 90.375 28.881 91.028 1.00 47.62 61 ALA H C 1
ATOM 9399 O O . ALA H 1 39 ? 89.756 29.940 90.973 1.00 48.17 61 ALA H O 1
ATOM 9401 N N . ALA H 1 40 ? 89.996 27.881 91.809 1.00 47.87 62 ALA H N 1
ATOM 9402 C CA . ALA H 1 40 ? 89.026 28.111 92.869 1.00 47.90 62 ALA H CA 1
ATOM 9403 C C . ALA H 1 40 ? 89.498 29.213 93.854 1.00 48.15 62 ALA H C 1
ATOM 9404 O O . ALA H 1 40 ? 90.685 29.341 94.085 1.00 47.41 62 ALA H O 1
ATOM 9406 N N . ARG H 1 41 ? 88.569 29.986 94.434 1.00 49.59 63 ARG H N 1
ATOM 9407 C CA . ARG H 1 41 ? 88.904 31.064 95.399 1.00 51.40 63 ARG H CA 1
ATOM 9408 C C . ARG H 1 41 ? 89.897 30.663 96.488 1.00 50.24 63 ARG H C 1
ATOM 9409 O O . ARG H 1 41 ? 90.780 31.415 96.814 1.00 49.76 63 ARG H O 1
ATOM 9417 N N . ILE H 1 42 ? 89.754 29.467 97.038 1.00 50.58 64 ILE H N 1
ATOM 9418 C CA . ILE H 1 42 ? 90.637 28.975 98.097 1.00 50.56 64 ILE H CA 1
ATOM 9419 C C . ILE H 1 42 ? 92.134 28.918 97.704 1.00 51.20 64 ILE H C 1
ATOM 9420 O O . ILE H 1 42 ? 92.986 29.168 98.539 1.00 51.55 64 ILE H O 1
ATOM 9425 N N . ILE H 1 43 ? 92.446 28.601 96.447 1.00 51.83 65 ILE H N 1
ATOM 9426 C CA . ILE H 1 43 ? 93.825 28.640 95.936 1.00 52.42 65 ILE H CA 1
ATOM 9427 C C . ILE H 1 43 ? 94.243 30.081 95.603 1.00 52.80 65 ILE H C 1
ATOM 9428 O O . ILE H 1 43 ? 95.424 30.435 95.725 1.00 53.01 65 ILE H O 1
ATOM 9433 N N . ASP H 1 44 ? 93.270 30.880 95.153 1.00 52.69 66 ASP H N 1
ATOM 9434 C CA . ASP H 1 44 ? 93.483 32.236 94.615 1.00 53.04 66 ASP H CA 1
ATOM 9435 C C . ASP H 1 44 ? 93.343 33.224 95.776 1.00 53.29 66 ASP H C 1
ATOM 9436 O O . ASP H 1 44 ? 92.592 34.203 95.715 1.00 52.97 66 ASP H O 1
ATOM 9441 N N . SER H 1 45 ? 94.061 32.915 96.847 1.00 53.26 67 SER H N 1
ATOM 9442 C CA . SER H 1 45 ? 94.101 33.708 98.039 1.00 53.56 67 SER H CA 1
ATOM 9443 C C . SER H 1 45 ? 95.569 33.833 98.466 1.00 53.79 67 SER H C 1
ATOM 9444 O O . SER H 1 45 ? 96.451 33.110 97.955 1.00 54.53 67 SER H O 1
ATOM 9447 N N . PRO H 1 46 ? 95.863 34.755 99.386 1.00 53.35 68 PRO H N 1
ATOM 9448 C CA . PRO H 1 46 ? 97.186 34.645 99.990 1.00 52.64 68 PRO H CA 1
ATOM 9449 C C . PRO H 1 46 ? 97.227 33.639 101.129 1.00 51.92 68 PRO H C 1
ATOM 9450 O O . PRO H 1 46 ? 98.235 33.526 101.805 1.00 51.63 68 PRO H O 1
ATOM 9454 N N . ARG H 1 47 ? 96.143 32.908 101.328 1.00 51.63 69 ARG H N 1
ATOM 9455 C CA . ARG H 1 47 ? 96.101 31.900 102.373 1.00 51.50 69 ARG H CA 1
ATOM 9456 C C . ARG H 1 47 ? 96.845 30.669 101.887 1.00 49.84 69 ARG H C 1
ATOM 9457 O O . ARG H 1 47 ? 96.901 30.401 100.707 1.00 49.66 69 ARG H O 1
ATOM 9465 N N . ILE H 1 48 ? 97.504 29.967 102.791 1.00 48.54 70 ILE H N 1
ATOM 9466 C CA . ILE H 1 48 ? 98.364 28.876 102.368 1.00 46.70 70 ILE H CA 1
ATOM 9467 C C . ILE H 1 48 ? 97.659 27.601 102.747 1.00 46.81 70 ILE H C 1
ATOM 9468 O O . ILE H 1 48 ? 97.379 27.378 103.933 1.00 47.32 70 ILE H O 1
ATOM 9473 N N . ASN H 1 49 ? 97.321 26.802 101.737 1.00 45.79 71 ASN H N 1
ATOM 9474 C CA . ASN H 1 49 ? 96.489 25.648 101.933 1.00 45.32 71 ASN H CA 1
ATOM 9475 C C . ASN H 1 49 ? 97.337 24.480 102.339 1.00 45.14 71 ASN H C 1
ATOM 9476 O O . ASN H 1 49 ? 98.508 24.377 101.909 1.00 46.05 71 ASN H O 1
ATOM 9481 N N . VAL H 1 50 ? 96.742 23.584 103.132 1.00 43.91 72 VAL H N 1
ATOM 9482 C CA . VAL H 1 50 ? 97.428 22.428 103.694 1.00 42.41 72 VAL H CA 1
ATOM 9483 C C . VAL H 1 50 ? 96.453 21.273 103.887 1.00 42.73 72 VAL H C 1
ATOM 9484 O O . VAL H 1 50 ? 95.337 21.448 104.370 1.00 42.48 72 VAL H O 1
ATOM 9488 N N . ARG H 1 51 ? 96.898 20.087 103.498 1.00 42.72 73 ARG H N 1
ATOM 9489 C CA . ARG H 1 51 ? 96.076 18.908 103.470 1.00 42.42 73 ARG H CA 1
ATOM 9490 C C . ARG H 1 51 ? 96.602 17.914 104.481 1.00 43.18 73 ARG H C 1
ATOM 9491 O O . ARG H 1 51 ? 97.450 17.073 104.158 1.00 42.98 73 ARG H O 1
ATOM 9499 N N . PRO H 1 52 ? 96.096 17.992 105.720 1.00 44.00 74 PRO H N 1
ATOM 9500 C CA . PRO H 1 52 ? 96.605 17.078 106.773 1.00 44.17 74 PRO H CA 1
ATOM 9501 C C . PRO H 1 52 ? 96.078 15.642 106.679 1.00 44.95 74 PRO H C 1
ATOM 9502 O O . PRO H 1 52 ? 96.673 14.714 107.278 1.00 45.96 74 PRO H O 1
ATOM 9506 N N . THR H 1 53 ? 94.952 15.468 105.991 1.00 44.41 75 THR H N 1
ATOM 9507 C CA . THR H 1 53 ? 94.370 14.151 105.705 1.00 44.39 75 THR H CA 1
ATOM 9508 C C . THR H 1 53 ? 93.852 14.255 104.288 1.00 43.82 75 THR H C 1
ATOM 9509 O O . THR H 1 53 ? 93.405 15.340 103.887 1.00 43.32 75 THR H O 1
ATOM 9513 N N . PRO H 1 54 ? 93.899 13.144 103.521 1.00 43.23 76 PRO H N 1
ATOM 9514 C CA . PRO H 1 54 ? 93.530 13.254 102.087 1.00 42.56 76 PRO H CA 1
ATOM 9515 C C . PRO H 1 54 ? 92.191 13.938 101.785 1.00 42.76 76 PRO H C 1
ATOM 9516 O O . PRO H 1 54 ? 92.117 14.667 100.808 1.00 43.24 76 PRO H O 1
ATOM 9520 N N . GLY H 1 55 ? 91.155 13.772 102.604 1.00 42.66 77 GLY H N 1
ATOM 9521 C CA . GLY H 1 55 ? 89.859 14.336 102.209 1.00 42.29 77 GLY H CA 1
ATOM 9522 C C . GLY H 1 55 ? 89.599 15.789 102.586 1.00 42.33 77 GLY H C 1
ATOM 9523 O O . GLY H 1 55 ? 88.522 16.323 102.303 1.00 42.49 77 GLY H O 1
ATOM 9524 N N . GLU H 1 56 ? 90.585 16.450 103.182 1.00 42.42 78 GLU H N 1
ATOM 9525 C CA . GLU H 1 56 ? 90.344 17.680 103.949 1.00 43.06 78 GLU H CA 1
ATOM 9526 C C . GLU H 1 56 ? 91.333 18.855 103.708 1.00 42.49 78 GLU H C 1
ATOM 9527 O O . GLU H 1 56 ? 92.501 18.629 103.450 1.00 42.95 78 GLU H O 1
ATOM 9533 N N . LEU H 1 57 ? 90.869 20.105 103.774 1.00 42.18 79 LEU H N 1
ATOM 9534 C CA . LEU H 1 57 ? 91.763 21.286 103.626 1.00 41.45 79 LEU H CA 1
ATOM 9535 C C . LEU H 1 57 ? 91.679 22.262 104.797 1.00 41.19 79 LEU H C 1
ATOM 9536 O O . LEU H 1 57 ? 90.608 22.537 105.316 1.00 41.41 79 LEU H O 1
ATOM 9541 N N . GLN H 1 58 ? 92.838 22.769 105.198 1.00 41.13 80 GLN H N 1
ATOM 9542 C CA . GLN H 1 58 ? 92.965 23.830 106.196 1.00 41.30 80 GLN H CA 1
ATOM 9543 C C . GLN H 1 58 ? 93.894 24.897 105.649 1.00 40.98 80 GLN H C 1
ATOM 9544 O O . GLN H 1 58 ? 94.420 24.743 104.563 1.00 39.81 80 GLN H O 1
ATOM 9550 N N . VAL H 1 59 ? 94.043 25.996 106.388 1.00 41.96 81 VAL H N 1
ATOM 9551 C CA . VAL H 1 59 ? 94.988 27.071 106.038 1.00 42.76 81 VAL H CA 1
ATOM 9552 C C . VAL H 1 59 ? 95.944 27.149 107.187 1.00 42.63 81 VAL H C 1
ATOM 9553 O O . VAL H 1 59 ? 95.548 26.878 108.319 1.00 43.48 81 VAL H O 1
ATOM 9557 N N . TYR H 1 60 ? 97.204 27.471 106.925 1.00 42.19 82 TYR H N 1
ATOM 9558 C CA . TYR H 1 60 ? 98.139 27.629 108.039 1.00 42.28 82 TYR H CA 1
ATOM 9559 C C . TYR H 1 60 ? 97.756 28.935 108.659 1.00 43.68 82 TYR H C 1
ATOM 9560 O O . TYR H 1 60 ? 97.573 29.925 107.943 1.00 43.83 82 TYR H O 1
ATOM 9569 N N . HIS H 1 61 ? 97.624 28.957 109.976 1.00 45.62 83 HIS H N 1
ATOM 9570 C CA . HIS H 1 61 ? 97.178 30.184 110.617 1.00 47.65 83 HIS H CA 1
ATOM 9571 C C . HIS H 1 61 ? 98.393 31.091 110.824 1.00 47.74 83 HIS H C 1
ATOM 9572 O O . HIS H 1 61 ? 99.540 30.603 110.954 1.00 47.17 83 HIS H O 1
ATOM 9579 N N . GLY H 1 62 ? 98.161 32.405 110.783 1.00 47.71 84 GLY H N 1
ATOM 9580 C CA . GLY H 1 62 ? 99.291 33.360 110.825 1.00 48.23 84 GLY H CA 1
ATOM 9581 C C . GLY H 1 62 ? 100.448 32.988 109.881 1.00 48.00 84 GLY H C 1
ATOM 9582 O O . GLY H 1 62 ? 101.612 32.785 110.297 1.00 48.55 84 GLY H O 1
ATOM 9583 N N . ALA H 1 63 ? 100.099 32.850 108.606 1.00 46.99 85 ALA H N 1
ATOM 9584 C CA . ALA H 1 63 ? 101.059 32.702 107.513 1.00 45.85 85 ALA H CA 1
ATOM 9585 C C . ALA H 1 63 ? 100.268 32.914 106.226 1.00 45.37 85 ALA H C 1
ATOM 9586 O O . ALA H 1 63 ? 99.170 32.364 106.053 1.00 46.67 85 ALA H O 1
ATOM 9588 N N . GLY H 1 64 ? 100.805 33.749 105.353 1.00 43.95 86 GLY H N 1
ATOM 9589 C CA . GLY H 1 64 ? 100.285 33.912 104.020 1.00 41.87 86 GLY H CA 1
ATOM 9590 C C . GLY H 1 64 ? 101.379 34.244 103.029 1.00 40.71 86 GLY H C 1
ATOM 9591 O O . GLY H 1 64 ? 102.558 34.380 103.386 1.00 40.00 86 GLY H O 1
ATOM 9592 N N . TRP H 1 65 ? 100.949 34.392 101.786 1.00 39.83 87 TRP H N 1
ATOM 9593 C CA . TRP H 1 65 ? 101.790 34.728 100.665 1.00 39.20 87 TRP H CA 1
ATOM 9594 C C . TRP H 1 65 ? 101.719 36.255 100.447 1.00 39.78 87 TRP H C 1
ATOM 9595 O O . TRP H 1 65 ? 100.717 36.883 100.792 1.00 39.91 87 TRP H O 1
ATOM 9606 N N . ALA H 1 66 ? 102.742 36.835 99.814 1.00 39.93 88 ALA H N 1
ATOM 9607 C CA . ALA H 1 66 ? 102.820 38.282 99.608 1.00 40.23 88 ALA H CA 1
ATOM 9608 C C . ALA H 1 66 ? 101.806 38.623 98.561 1.00 41.25 88 ALA H C 1
ATOM 9609 O O . ALA H 1 66 ? 101.588 39.775 98.212 1.00 42.04 88 ALA H O 1
ATOM 9611 N N . GLN H 1 67 ? 101.189 37.588 98.031 1.00 42.05 89 GLN H N 1
ATOM 9612 C CA . GLN H 1 67 ? 100.570 37.716 96.753 1.00 42.12 89 GLN H CA 1
ATOM 9613 C C . GLN H 1 67 ? 99.878 36.383 96.501 1.00 41.64 89 GLN H C 1
ATOM 9614 O O . GLN H 1 67 ? 100.434 35.324 96.786 1.00 41.54 89 GLN H O 1
ATOM 9620 N N . PRO H 1 68 ? 98.652 36.434 95.987 1.00 41.39 90 PRO H N 1
ATOM 9621 C CA . PRO H 1 68 ? 97.881 35.223 95.720 1.00 41.16 90 PRO H CA 1
ATOM 9622 C C . PRO H 1 68 ? 98.649 34.243 94.843 1.00 41.18 90 PRO H C 1
ATOM 9623 O O . PRO H 1 68 ? 99.447 34.660 94.017 1.00 40.94 90 PRO H O 1
ATOM 9627 N N . ALA H 1 69 ? 98.389 32.949 95.021 1.00 41.26 91 ALA H N 1
ATOM 9628 C CA . ALA H 1 69 ? 99.093 31.901 94.302 1.00 41.09 91 ALA H CA 1
ATOM 9629 C C . ALA H 1 69 ? 99.009 32.087 92.804 1.00 41.83 91 ALA H C 1
ATOM 9630 O O . ALA H 1 69 ? 99.996 31.905 92.088 1.00 42.29 91 ALA H O 1
ATOM 9632 N N . THR H 1 70 ? 97.818 32.439 92.326 1.00 42.63 92 THR H N 1
ATOM 9633 C CA . THR H 1 70 ? 97.596 32.692 90.901 1.00 43.05 92 THR H CA 1
ATOM 9634 C C . THR H 1 70 ? 98.478 33.818 90.400 1.00 43.21 92 THR H C 1
ATOM 9635 O O . THR H 1 70 ? 98.980 33.760 89.282 1.00 43.91 92 THR H O 1
ATOM 9639 N N . ASP H 1 71 ? 98.717 34.815 91.237 1.00 43.27 93 ASP H N 1
ATOM 9640 C CA . ASP H 1 71 ? 99.612 35.886 90.858 1.00 43.31 93 ASP H CA 1
ATOM 9641 C C . ASP H 1 71 ? 101.066 35.490 90.978 1.00 43.32 93 ASP H C 1
ATOM 9642 O O . ASP H 1 71 ? 101.884 35.972 90.189 1.00 44.07 93 ASP H O 1
ATOM 9647 N N . MET H 1 72 ? 101.409 34.618 91.937 1.00 42.71 94 MET H N 1
ATOM 9648 C CA . MET H 1 72 ? 102.807 34.197 92.097 1.00 41.49 94 MET H CA 1
ATOM 9649 C C . MET H 1 72 ? 103.189 33.470 90.825 1.00 41.93 94 MET H C 1
ATOM 9650 O O . MET H 1 72 ? 104.298 33.639 90.322 1.00 43.23 94 MET H O 1
ATOM 9655 N N . LEU H 1 73 ? 102.266 32.679 90.304 1.00 41.40 95 LEU H N 1
ATOM 9656 C CA . LEU H 1 73 ? 102.502 31.910 89.117 1.00 42.11 95 LEU H CA 1
ATOM 9657 C C . LEU H 1 73 ? 102.486 32.747 87.833 1.00 42.57 95 LEU H C 1
ATOM 9658 O O . LEU H 1 73 ? 103.384 32.630 86.999 1.00 42.08 95 LEU H O 1
ATOM 9663 N N . GLU H 1 74 ? 101.458 33.575 87.653 1.00 43.45 96 GLU H N 1
ATOM 9664 C CA . GLU H 1 74 ? 101.475 34.524 86.568 1.00 44.92 96 GLU H CA 1
ATOM 9665 C C . GLU H 1 74 ? 102.844 35.193 86.448 1.00 45.76 96 GLU H C 1
ATOM 9666 O O . GLU H 1 74 ? 103.455 35.136 85.364 1.00 46.53 96 GLU H O 1
ATOM 9672 N N . ASP H 1 75 ? 103.325 35.819 87.539 1.00 45.37 97 ASP H N 1
ATOM 9673 C CA . ASP H 1 75 ? 104.619 36.549 87.541 1.00 45.45 97 ASP H CA 1
ATOM 9674 C C . ASP H 1 75 ? 105.845 35.723 87.225 1.00 45.15 97 ASP H C 1
ATOM 9675 O O . ASP H 1 75 ? 106.707 36.167 86.487 1.00 45.31 97 ASP H O 1
ATOM 9680 N N . SER H 1 76 ? 105.947 34.540 87.819 1.00 44.67 98 SER H N 1
ATOM 9681 C CA . SER H 1 76 ? 107.030 33.624 87.531 1.00 44.06 98 SER H CA 1
ATOM 9682 C C . SER H 1 76 ? 107.162 33.251 86.047 1.00 44.01 98 SER H C 1
ATOM 9683 O O . SER H 1 76 ? 108.273 33.259 85.472 1.00 44.20 98 SER H O 1
ATOM 9686 N N . VAL H 1 77 ? 106.020 32.908 85.449 1.00 43.05 99 VAL H N 1
ATOM 9687 C CA . VAL H 1 77 ? 105.969 32.425 84.103 1.00 41.98 99 VAL H CA 1
ATOM 9688 C C . VAL H 1 77 ? 106.407 33.561 83.184 1.00 41.89 99 VAL H C 1
ATOM 9689 O O . VAL H 1 77 ? 107.352 33.418 82.404 1.00 41.91 99 VAL H O 1
ATOM 9693 N N . VAL H 1 78 ? 105.752 34.710 83.323 1.00 41.61 100 VAL H N 1
ATOM 9694 C CA . VAL H 1 78 ? 106.021 35.871 82.495 1.00 40.90 100 VAL H CA 1
ATOM 9695 C C . VAL H 1 78 ? 107.496 36.280 82.604 1.00 40.99 100 VAL H C 1
ATOM 9696 O O . VAL H 1 78 ? 108.174 36.407 81.599 1.00 41.59 100 VAL H O 1
ATOM 9700 N N . ARG H 1 79 ? 107.995 36.427 83.832 1.00 40.73 101 ARG H N 1
ATOM 9701 C CA . ARG H 1 79 ? 109.387 36.752 84.113 1.00 40.19 101 ARG H CA 1
ATOM 9702 C C . ARG H 1 79 ? 110.352 35.721 83.617 1.00 39.89 101 ARG H C 1
ATOM 9703 O O . ARG H 1 79 ? 111.402 36.071 83.153 1.00 39.05 101 ARG H O 1
ATOM 9711 N N . ALA H 1 80 ? 109.996 34.446 83.706 1.00 40.55 102 ALA H N 1
ATOM 9712 C CA . ALA H 1 80 ? 110.862 33.389 83.166 1.00 41.20 102 ALA H CA 1
ATOM 9713 C C . ALA H 1 80 ? 111.023 33.475 81.618 1.00 41.91 102 ALA H C 1
ATOM 9714 O O . ALA H 1 80 ? 112.150 33.311 81.083 1.00 41.80 102 ALA H O 1
ATOM 9716 N N . PHE H 1 81 ? 109.914 33.762 80.921 1.00 42.26 103 PHE H N 1
ATOM 9717 C CA . PHE H 1 81 ? 109.954 34.098 79.480 1.00 42.71 103 PHE H CA 1
ATOM 9718 C C . PHE H 1 81 ? 110.799 35.340 79.191 1.00 43.86 103 PHE H C 1
ATOM 9719 O O . PHE H 1 81 ? 111.681 35.289 78.322 1.00 44.29 103 PHE H O 1
ATOM 9727 N N . GLU H 1 82 ? 110.523 36.4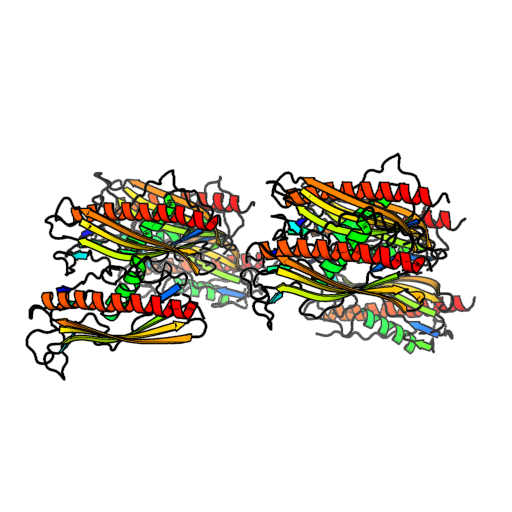35 79.916 1.00 44.33 104 GLU H N 1
ATOM 9728 C CA . GLU H 1 82 ? 111.362 37.632 79.882 1.00 45.70 104 GLU H CA 1
ATOM 9729 C C . GLU H 1 82 ? 112.849 37.330 80.099 1.00 45.85 104 GLU H C 1
ATOM 9730 O O . GLU H 1 82 ? 113.668 37.844 79.364 1.00 47.13 104 GLU H O 1
ATOM 9736 N N . ASP H 1 83 ? 113.198 36.501 81.084 1.00 46.25 105 ASP H N 1
ATOM 9737 C CA . ASP H 1 83 ? 114.599 36.254 81.449 1.00 46.77 105 ASP H CA 1
ATOM 9738 C C . ASP H 1 83 ? 115.283 35.237 80.541 1.00 46.58 105 ASP H C 1
ATOM 9739 O O . ASP H 1 83 ? 116.494 35.096 80.604 1.00 46.38 105 ASP H O 1
ATOM 9744 N N . SER H 1 84 ? 114.512 34.509 79.727 1.00 46.25 106 SER H N 1
ATOM 9745 C CA . SER H 1 84 ? 115.027 33.336 79.006 1.00 45.24 106 SER H CA 1
ATOM 9746 C C . SER H 1 84 ? 115.901 33.674 77.848 1.00 44.44 106 SER H C 1
ATOM 9747 O O . SER H 1 84 ? 116.781 32.893 77.523 1.00 45.07 106 SER H O 1
ATOM 9750 N N . GLY H 1 85 ? 115.645 34.804 77.204 1.00 43.87 107 GLY H N 1
ATOM 9751 C CA . GLY H 1 85 ? 116.419 35.209 76.023 1.00 44.03 107 GLY H CA 1
ATOM 9752 C C . GLY H 1 85 ? 115.745 34.710 74.758 1.00 44.72 107 GLY H C 1
ATOM 9753 O O . GLY H 1 85 ? 115.963 35.232 73.659 1.00 44.76 107 GLY H O 1
ATOM 9754 N N . LYS H 1 86 ? 114.876 33.719 74.934 1.00 45.04 108 LYS H N 1
ATOM 9755 C CA . LYS H 1 86 ? 114.261 33.007 73.842 1.00 45.30 108 LYS H CA 1
ATOM 9756 C C . LYS H 1 86 ? 113.050 33.685 73.185 1.00 46.16 108 LYS H C 1
ATOM 9757 O O . LYS H 1 86 ? 112.593 33.238 72.130 1.00 47.17 108 LYS H O 1
ATOM 9763 N N . ILE H 1 87 ? 112.519 34.750 73.775 1.00 46.43 109 ILE H N 1
ATOM 9764 C CA . ILE H 1 87 ? 111.331 35.399 73.199 1.00 46.13 109 ILE H CA 1
ATOM 9765 C C . ILE H 1 87 ? 111.307 36.936 73.347 1.00 47.13 109 ILE H C 1
ATOM 9766 O O . ILE H 1 87 ? 111.276 37.483 74.444 1.00 47.45 109 ILE H O 1
ATOM 9771 N N . ALA H 1 88 ? 111.324 37.616 72.215 1.00 48.11 110 ALA H N 1
ATOM 9772 C CA . ALA H 1 88 ? 111.239 39.063 72.166 1.00 48.84 110 ALA H CA 1
ATOM 9773 C C . ALA H 1 88 ? 109.958 39.632 72.778 1.00 49.18 110 ALA H C 1
ATOM 9774 O O . ALA H 1 88 ? 109.986 40.722 73.324 1.00 50.02 110 ALA H O 1
ATOM 9776 N N . ALA H 1 89 ? 108.843 38.918 72.690 1.00 49.24 111 ALA H N 1
ATOM 9777 C CA . ALA H 1 89 ? 107.549 39.548 72.908 1.00 49.44 111 ALA H CA 1
ATOM 9778 C C . ALA H 1 89 ? 106.575 38.726 73.761 1.00 50.12 111 ALA H C 1
ATOM 9779 O O . ALA H 1 89 ? 105.833 37.863 73.242 1.00 50.86 111 ALA H O 1
ATOM 9781 N N . VAL H 1 90 ? 106.553 38.996 75.062 1.00 50.31 112 VAL H N 1
ATOM 9782 C CA . VAL H 1 90 ? 105.621 38.315 75.961 1.00 50.19 112 VAL H CA 1
ATOM 9783 C C . VAL H 1 90 ? 104.845 39.355 76.693 1.00 50.00 112 VAL H C 1
ATOM 9784 O O . VAL H 1 90 ? 105.418 40.358 77.062 1.00 50.79 112 VAL H O 1
ATOM 9788 N N . ALA H 1 91 ? 103.558 39.129 76.938 1.00 50.07 113 ALA H N 1
ATOM 9789 C CA . ALA H 1 91 ? 102.769 40.118 77.652 1.00 50.06 113 ALA H CA 1
ATOM 9790 C C . ALA H 1 91 ? 101.539 39.571 78.345 1.00 50.71 113 ALA H C 1
ATOM 9791 O O . ALA H 1 91 ? 101.301 38.362 78.337 1.00 49.74 113 ALA H O 1
ATOM 9793 N N . ARG H 1 92 ? 100.749 40.501 78.912 1.00 51.99 114 ARG H N 1
ATOM 9794 C CA . ARG H 1 92 ? 99.485 40.216 79.590 1.00 52.86 114 ARG H CA 1
ATOM 9795 C C . ARG H 1 92 ? 98.316 41.072 79.058 1.00 52.96 114 ARG H C 1
ATOM 9796 O O . ARG H 1 92 ? 97.161 40.961 79.544 1.00 53.50 114 ARG H O 1
ATOM 9804 N N . SER H 1 99 ? 99.992 39.472 69.406 1.00 54.54 121 SER H N 1
ATOM 9805 C CA . SER H 1 99 ? 99.783 38.201 70.142 1.00 54.76 121 SER H CA 1
ATOM 9806 C C . SER H 1 99 ? 99.420 36.977 69.288 1.00 54.51 121 SER H C 1
ATOM 9807 O O . SER H 1 99 ? 98.243 36.749 68.999 1.00 53.91 121 SER H O 1
ATOM 9810 N N . ASP H 1 100 ? 100.428 36.175 68.932 1.00 54.34 122 ASP H N 1
ATOM 9811 C CA . ASP H 1 100 ? 100.241 34.978 68.088 1.00 53.59 122 ASP H CA 1
ATOM 9812 C C . ASP H 1 100 ? 99.769 33.761 68.852 1.00 52.61 122 ASP H C 1
ATOM 9813 O O . ASP H 1 100 ? 98.927 33.029 68.353 1.00 53.84 122 ASP H O 1
ATOM 9818 N N . TYR H 1 101 ? 100.305 33.519 70.048 1.00 51.18 123 TYR H N 1
ATOM 9819 C CA . TYR H 1 101 ? 99.822 32.395 70.892 1.00 48.93 123 TYR H CA 1
ATOM 9820 C C . TYR H 1 101 ? 99.422 32.890 72.285 1.00 47.61 123 TYR H C 1
ATOM 9821 O O . TYR H 1 101 ? 99.962 33.906 72.775 1.00 47.49 123 TYR H O 1
ATOM 9830 N N . LYS H 1 102 ? 98.486 32.174 72.913 1.00 46.19 124 LYS H N 1
ATOM 9831 C CA . LYS H 1 102 ? 97.983 32.488 74.271 1.00 45.44 124 LYS H CA 1
ATOM 9832 C C . LYS H 1 102 ? 98.256 31.309 75.216 1.00 44.74 124 LYS H C 1
ATOM 9833 O O . LYS H 1 102 ? 97.876 30.181 74.918 1.00 44.93 124 LYS H O 1
ATOM 9839 N N . LEU H 1 103 ? 98.945 31.564 76.331 1.00 43.71 125 LEU H N 1
ATOM 9840 C CA . LEU H 1 103 ? 99.175 30.516 77.319 1.00 42.62 125 LEU H CA 1
ATOM 9841 C C . LEU H 1 103 ? 98.155 30.637 78.411 1.00 41.95 125 LEU H C 1
ATOM 9842 O O . LEU H 1 103 ? 98.075 31.680 79.080 1.00 42.00 125 LEU H O 1
ATOM 9847 N N . ALA H 1 104 ? 97.374 29.576 78.588 1.00 41.32 126 ALA H N 1
ATOM 9848 C CA . ALA H 1 104 ? 96.286 29.560 79.593 1.00 41.27 126 ALA H CA 1
ATOM 9849 C C . ALA H 1 104 ? 96.457 28.447 80.634 1.00 40.62 126 ALA H C 1
ATOM 9850 O O . ALA H 1 104 ? 96.483 27.255 80.300 1.00 41.46 126 ALA H O 1
ATOM 9852 N N . ILE H 1 105 ? 96.556 28.846 81.888 1.00 39.63 127 ILE H N 1
ATOM 9853 C CA . ILE H 1 105 ? 96.866 27.931 82.947 1.00 38.98 127 ILE H CA 1
ATOM 9854 C C . ILE H 1 105 ? 95.679 27.894 83.885 1.00 39.57 127 ILE H C 1
ATOM 9855 O O . ILE H 1 105 ? 95.160 28.930 84.286 1.00 39.15 127 ILE H O 1
ATOM 9860 N N . ASP H 1 106 ? 95.253 26.683 84.225 1.00 40.32 128 ASP H N 1
ATOM 9861 C CA . ASP H 1 106 ? 94.255 26.456 85.233 1.00 41.40 128 ASP H CA 1
ATOM 9862 C C . ASP H 1 106 ? 94.958 25.746 86.410 1.00 41.21 128 ASP H C 1
ATOM 9863 O O . ASP H 1 106 ? 95.545 24.692 86.219 1.00 41.31 128 ASP H O 1
ATOM 9868 N N . VAL H 1 107 ? 94.927 26.339 87.606 1.00 41.14 129 VAL H N 1
ATOM 9869 C CA . VAL H 1 107 ? 95.553 25.765 88.820 1.00 40.98 129 VAL H CA 1
ATOM 9870 C C . VAL H 1 107 ? 94.608 24.797 89.590 1.00 41.31 129 VAL H C 1
ATOM 9871 O O . VAL H 1 107 ? 93.503 25.188 90.004 1.00 41.78 129 VAL H O 1
ATOM 9875 N N . ARG H 1 108 ? 95.052 23.552 89.792 1.00 40.25 130 ARG H N 1
ATOM 9876 C CA . ARG H 1 108 ? 94.202 22.506 90.327 1.00 39.73 130 ARG H CA 1
ATOM 9877 C C . ARG H 1 108 ? 94.432 22.291 91.802 1.00 40.11 130 ARG H C 1
ATOM 9878 O O . ARG H 1 108 ? 93.491 22.262 92.584 1.00 40.63 130 ARG H O 1
ATOM 9886 N N . ARG H 1 109 ? 95.697 22.078 92.159 1.00 40.06 131 ARG H N 1
ATOM 9887 C CA . ARG H 1 109 ? 96.155 22.098 93.533 1.00 39.20 131 ARG H CA 1
ATOM 9888 C C . ARG H 1 109 ? 97.291 23.100 93.685 1.00 39.31 131 ARG H C 1
ATOM 9889 O O . ARG H 1 109 ? 98.100 23.309 92.744 1.00 39.11 131 ARG H O 1
ATOM 9897 N N . PHE H 1 110 ? 97.320 23.738 94.852 1.00 38.36 132 PHE H N 1
ATOM 9898 C CA . PHE H 1 110 ? 98.414 24.604 95.230 1.00 38.73 132 PHE H CA 1
ATOM 9899 C C . PHE H 1 110 ? 98.540 24.574 96.771 1.00 39.31 132 PHE H C 1
ATOM 9900 O O . PHE H 1 110 ? 98.091 25.504 97.477 1.00 39.60 132 PHE H O 1
ATOM 9908 N N . GLU H 1 111 ? 99.180 23.526 97.284 1.00 38.24 133 GLU H N 1
ATOM 9909 C CA . GLU H 1 111 ? 98.982 23.189 98.663 1.00 38.46 133 GLU H CA 1
ATOM 9910 C C . GLU H 1 111 ? 100.173 22.419 99.237 1.00 37.75 133 GLU H C 1
ATOM 9911 O O . GLU H 1 111 ? 100.967 21.809 98.533 1.00 37.33 133 GLU H O 1
ATOM 9917 N N . SER H 1 112 ? 100.267 22.451 100.545 1.00 37.07 134 SER H N 1
ATOM 9918 C CA . SER H 1 112 ? 101.242 21.683 101.251 1.00 36.73 134 SER H CA 1
ATOM 9919 C C . SER H 1 112 ? 100.521 20.382 101.624 1.00 36.79 134 SER H C 1
ATOM 9920 O O . SER H 1 112 ? 99.612 20.386 102.462 1.00 36.13 134 SER H O 1
ATOM 9923 N N . ASP H 1 113 ? 100.918 19.288 100.957 1.00 37.05 135 ASP H N 1
ATOM 9924 C CA . ASP H 1 113 ? 100.230 17.992 101.003 1.00 37.35 135 ASP H CA 1
ATOM 9925 C C . ASP H 1 113 ? 100.994 17.011 101.908 1.00 37.35 135 ASP H C 1
ATOM 9926 O O . ASP H 1 113 ? 102.148 16.713 101.663 1.00 37.20 135 ASP H O 1
ATOM 9931 N N . TYR H 1 114 ? 100.345 16.518 102.959 1.00 37.60 136 TYR H N 1
ATOM 9932 C CA . TYR H 1 114 ? 100.994 15.611 103.881 1.00 38.07 136 TYR H CA 1
ATOM 9933 C C . TYR H 1 114 ? 101.068 14.238 103.241 1.00 39.41 136 TYR H C 1
ATOM 9934 O O . TYR H 1 114 ? 101.966 13.442 103.545 1.00 38.27 136 TYR H O 1
ATOM 9943 N N . ALA H 1 115 ? 100.131 13.985 102.315 1.00 41.58 137 ALA H N 1
ATOM 9944 C CA . ALA H 1 115 ? 100.090 12.749 101.499 1.00 43.69 137 ALA H CA 1
ATOM 9945 C C . ALA H 1 115 ? 100.455 11.491 102.279 1.00 45.33 137 ALA H C 1
ATOM 9946 O O . ALA H 1 115 ? 101.255 10.678 101.802 1.00 46.32 137 ALA H O 1
ATOM 9948 N N . GLY H 1 116 ? 99.904 11.353 103.483 1.00 46.85 138 GLY H N 1
ATOM 9949 C CA . GLY H 1 116 ? 100.129 10.159 104.295 1.00 48.39 138 GLY H CA 1
ATOM 9950 C C . GLY H 1 116 ? 101.477 10.109 104.975 1.00 49.06 138 GLY H C 1
ATOM 9951 O O . GLY H 1 116 ? 101.784 9.149 105.693 1.00 49.80 138 GLY H O 1
ATOM 9952 N N . GLN H 1 117 ? 102.274 11.153 104.759 1.00 49.27 139 GLN H N 1
ATOM 9953 C CA . GLN H 1 117 ? 103.652 11.209 105.233 1.00 49.04 139 GLN H CA 1
ATOM 9954 C C . GLN H 1 117 ? 103.778 12.065 106.472 1.00 48.02 139 GLN H C 1
ATOM 9955 O O . GLN H 1 117 ? 102.822 12.656 106.962 1.00 47.74 139 GLN H O 1
ATOM 9961 N N . SER H 1 118 ? 104.976 12.118 107.005 1.00 47.53 140 SER H N 1
ATOM 9962 C CA . SER H 1 118 ? 105.172 12.759 108.293 1.00 45.98 140 SER H CA 1
ATOM 9963 C C . SER H 1 118 ? 105.524 14.215 108.070 1.00 44.85 140 SER H C 1
ATOM 9964 O O . SER H 1 118 ? 105.229 15.035 108.896 1.00 44.49 140 SER H O 1
ATOM 9967 N N . LEU H 1 119 ? 106.183 14.498 106.940 1.00 43.90 141 LEU H N 1
ATOM 9968 C CA . LEU H 1 119 ? 106.565 15.841 106.487 1.00 42.66 141 LEU H CA 1
ATOM 9969 C C . LEU H 1 119 ? 105.891 16.065 105.124 1.00 42.04 141 LEU H C 1
ATOM 9970 O O . LEU H 1 119 ? 105.846 15.144 104.298 1.00 41.78 141 LEU H O 1
ATOM 9975 N N . PRO H 1 120 ? 105.323 17.271 104.895 1.00 41.34 142 PRO H N 1
ATOM 9976 C CA . PRO H 1 120 ? 104.506 17.478 103.708 1.00 40.68 142 PRO H CA 1
ATOM 9977 C C . PRO H 1 120 ? 105.298 17.944 102.484 1.00 40.20 142 PRO H C 1
ATOM 9978 O O . PRO H 1 120 ? 106.498 18.249 102.565 1.00 41.35 142 PRO H O 1
ATOM 9982 N N . ALA H 1 121 ? 104.613 17.988 101.356 1.00 38.53 143 ALA H N 1
ATOM 9983 C CA . ALA H 1 121 ? 105.218 18.268 100.110 1.00 37.40 143 ALA H CA 1
ATOM 9984 C C . ALA H 1 121 ? 104.502 19.489 99.528 1.00 37.53 143 ALA H C 1
ATOM 9985 O O . ALA H 1 121 ? 103.277 19.462 99.322 1.00 37.82 143 ALA H O 1
ATOM 9987 N N . ALA H 1 122 ? 105.240 20.565 99.273 1.00 36.44 144 ALA H N 1
ATOM 9988 C CA . ALA H 1 122 ? 104.634 21.674 98.581 1.00 36.40 144 ALA H CA 1
ATOM 9989 C C . ALA H 1 122 ? 104.251 21.112 97.213 1.00 36.51 144 ALA H C 1
ATOM 9990 O O . ALA H 1 122 ? 105.067 20.471 96.553 1.00 36.98 144 ALA H O 1
ATOM 9992 N N . THR H 1 123 ? 102.993 21.279 96.824 1.00 36.07 145 THR H N 1
ATOM 9993 C CA . THR H 1 123 ? 102.478 20.615 95.643 1.00 35.79 145 THR H CA 1
ATOM 9994 C C . THR H 1 123 ? 101.769 21.589 94.698 1.00 35.91 145 THR H C 1
ATOM 9995 O O . THR H 1 123 ? 100.838 22.296 95.091 1.00 35.96 145 THR H O 1
ATOM 9999 N N . ILE H 1 124 ? 102.212 21.622 93.446 1.00 35.76 146 ILE H N 1
ATOM 10000 C CA . ILE H 1 124 ? 101.540 22.406 92.423 1.00 34.79 146 ILE H CA 1
ATOM 10001 C C . ILE H 1 124 ? 101.095 21.473 91.300 1.00 35.54 146 ILE H C 1
ATOM 10002 O O . ILE H 1 124 ? 101.898 20.766 90.674 1.00 35.31 146 ILE H O 1
ATOM 10007 N N . GLU H 1 125 ? 99.792 21.419 91.085 1.00 36.53 147 GLU H N 1
ATOM 10008 C CA . GLU H 1 125 ? 99.267 20.726 89.923 1.00 38.04 147 GLU H CA 1
ATOM 10009 C C . GLU H 1 125 ? 98.508 21.703 89.041 1.00 37.55 147 GLU H C 1
ATOM 10010 O O . GLU H 1 125 ? 97.585 22.369 89.524 1.00 38.74 147 GLU H O 1
ATOM 10016 N N . LEU H 1 126 ? 98.879 21.784 87.767 1.00 36.62 148 LEU H N 1
ATOM 10017 C CA . LEU H 1 126 ? 98.178 22.662 86.842 1.00 36.48 148 LEU H CA 1
ATOM 10018 C C . LEU H 1 126 ? 98.041 22.040 85.440 1.00 37.18 148 LEU H C 1
ATOM 10019 O O . LEU H 1 126 ? 98.658 21.009 85.162 1.00 36.80 148 LEU H O 1
ATOM 10024 N N . ASN H 1 127 ? 97.219 22.652 84.579 1.00 37.42 149 ASN H N 1
ATOM 10025 C CA . ASN H 1 127 ? 97.056 22.222 83.192 1.00 38.02 149 ASN H CA 1
ATOM 10026 C C . ASN H 1 127 ? 97.224 23.419 82.292 1.00 38.66 149 ASN H C 1
ATOM 10027 O O . ASN H 1 127 ? 96.573 24.413 82.496 1.00 38.92 149 ASN H O 1
ATOM 10032 N N . ALA H 1 128 ? 98.110 23.343 81.314 1.00 39.94 150 ALA H N 1
ATOM 10033 C CA . ALA H 1 128 ? 98.348 24.499 80.444 1.00 41.87 150 ALA H CA 1
ATOM 10034 C C . ALA H 1 128 ? 97.766 24.271 79.070 1.00 43.10 150 ALA H C 1
ATOM 10035 O O . ALA H 1 128 ? 97.787 23.149 78.548 1.00 42.76 150 ALA H O 1
ATOM 10037 N N . LYS H 1 129 ? 97.237 25.327 78.479 1.00 44.89 151 LYS H N 1
ATOM 10038 C CA . LYS H 1 129 ? 96.807 25.217 77.104 1.00 47.28 151 LYS H CA 1
ATOM 10039 C C . LYS H 1 129 ? 97.565 26.225 76.309 1.00 47.87 151 LYS H C 1
ATOM 10040 O O . LYS H 1 129 ? 97.701 27.374 76.733 1.00 48.55 151 LYS H O 1
ATOM 10046 N N . LEU H 1 130 ? 98.039 25.814 75.148 1.00 48.59 152 LEU H N 1
ATOM 10047 C CA . LEU H 1 130 ? 98.485 26.782 74.173 1.00 49.63 152 LEU H CA 1
ATOM 10048 C C . LEU H 1 130 ? 97.421 26.966 73.068 1.00 50.74 152 LEU H C 1
ATOM 10049 O O . LEU H 1 130 ? 97.101 26.047 72.305 1.00 49.79 152 LEU H O 1
ATOM 10054 N N . LEU H 1 131 ? 96.871 28.170 73.009 1.00 52.62 153 LEU H N 1
ATOM 10055 C CA . LEU H 1 131 ? 95.916 28.536 71.960 1.00 54.65 153 LEU H CA 1
ATOM 10056 C C . LEU H 1 131 ? 96.609 29.290 70.855 1.00 54.99 153 LEU H C 1
ATOM 10057 O O . LEU H 1 131 ? 97.516 30.041 71.122 1.00 55.50 153 LEU H O 1
ATOM 10062 N N . HIS H 1 132 ? 96.194 29.062 69.616 1.00 56.38 154 HIS H N 1
ATOM 10063 C CA . HIS H 1 132 ? 96.530 29.949 68.500 1.00 57.59 154 HIS H CA 1
ATOM 10064 C C . HIS H 1 132 ? 95.406 30.984 68.428 1.00 58.29 154 HIS H C 1
ATOM 10065 O O . HIS H 1 132 ? 94.224 30.612 68.357 1.00 57.93 154 HIS H O 1
ATOM 10072 N N . SER H 1 133 ? 95.781 32.268 68.436 1.00 59.46 155 SER H N 1
ATOM 10073 C CA . SER H 1 133 ? 94.834 33.395 68.648 1.00 60.84 155 SER H CA 1
ATOM 10074 C C . SER H 1 133 ? 93.777 33.666 67.558 1.00 61.70 155 SER H C 1
ATOM 10075 O O . SER H 1 133 ? 92.604 33.892 67.886 1.00 61.93 155 SER H O 1
ATOM 10078 N N . SER H 1 134 ? 94.180 33.630 66.283 1.00 62.34 156 SER H N 1
ATOM 10079 C CA . SER H 1 134 ? 93.264 33.918 65.165 1.00 62.91 156 SER H CA 1
ATOM 10080 C C . SER H 1 134 ? 92.129 32.905 65.035 1.00 63.20 156 SER H C 1
ATOM 10081 O O . SER H 1 134 ? 91.005 33.292 64.719 1.00 63.25 156 SER H O 1
ATOM 10084 N N . ASP H 1 135 ? 92.413 31.618 65.241 1.00 63.64 157 ASP H N 1
ATOM 10085 C CA . ASP H 1 135 ? 91.375 30.590 65.041 1.00 64.37 157 ASP H CA 1
ATOM 10086 C C . ASP H 1 135 ? 90.846 29.983 66.324 1.00 64.38 157 ASP H C 1
ATOM 10087 O O . ASP H 1 135 ? 90.086 28.988 66.274 1.00 64.63 157 ASP H O 1
ATOM 10092 N N . GLN H 1 136 ? 91.234 30.588 67.454 1.00 63.86 158 GLN H N 1
ATOM 10093 C CA . GLN H 1 136 ? 90.939 30.050 68.789 1.00 63.60 158 GLN H CA 1
ATOM 10094 C C . GLN H 1 136 ? 91.065 28.513 68.758 1.00 61.59 158 GLN H C 1
ATOM 10095 O O . GLN H 1 136 ? 90.075 27.777 68.968 1.00 61.63 158 GLN H O 1
ATOM 10101 N N . ARG H 1 137 ? 92.271 28.032 68.439 1.00 59.20 159 ARG H N 1
ATOM 10102 C CA . ARG H 1 137 ? 92.504 26.589 68.335 1.00 56.79 159 ARG H CA 1
ATOM 10103 C C . ARG H 1 137 ? 93.602 26.155 69.282 1.00 55.80 159 ARG H C 1
ATOM 10104 O O . ARG H 1 137 ? 94.724 26.677 69.260 1.00 55.86 159 ARG H O 1
ATOM 10112 N N . VAL H 1 138 ? 93.243 25.218 70.146 1.00 54.07 160 VAL H N 1
ATOM 10113 C CA . VAL H 1 138 ? 94.168 24.641 71.074 1.00 52.07 160 VAL H CA 1
ATOM 10114 C C . VAL H 1 138 ? 95.239 23.988 70.243 1.00 51.32 160 VAL H C 1
ATOM 10115 O O . VAL H 1 138 ? 94.935 23.238 69.342 1.00 51.49 160 VAL H O 1
ATOM 10119 N N . VAL H 1 139 ? 96.492 24.335 70.511 1.00 50.56 161 VAL H N 1
ATOM 10120 C CA . VAL H 1 139 ? 97.639 23.710 69.867 1.00 49.44 161 VAL H CA 1
ATOM 10121 C C . VAL H 1 139 ? 97.859 22.382 70.566 1.00 49.45 161 VAL H C 1
ATOM 10122 O O . VAL H 1 139 ? 97.615 21.325 70.005 1.00 49.82 161 VAL H O 1
ATOM 10126 N N . ALA H 1 140 ? 98.315 22.443 71.810 1.00 49.17 162 ALA H N 1
ATOM 10127 C CA . ALA H 1 140 ? 98.325 21.293 72.680 1.00 48.16 162 ALA H CA 1
ATOM 10128 C C . ALA H 1 140 ? 97.962 21.779 74.063 1.00 48.18 162 ALA H C 1
ATOM 10129 O O . ALA H 1 140 ? 97.602 22.946 74.277 1.00 47.75 162 ALA H O 1
ATOM 10131 N N . SER H 1 141 ? 98.061 20.861 75.007 1.00 48.46 163 SER H N 1
ATOM 10132 C CA . SER H 1 141 ? 97.485 21.030 76.327 1.00 48.20 163 SER H CA 1
ATOM 10133 C C . SER H 1 141 ? 98.125 19.976 77.201 1.00 47.43 163 SER H C 1
ATOM 10134 O O . SER H 1 141 ? 98.284 18.822 76.752 1.00 47.20 163 SER H O 1
ATOM 10137 N N . ARG H 1 142 ? 98.510 20.378 78.420 1.00 46.28 164 ARG H N 1
ATOM 10138 C CA . ARG H 1 142 ? 99.167 19.480 79.356 1.00 45.40 164 ARG H CA 1
ATOM 10139 C C . ARG H 1 142 ? 99.048 19.791 80.853 1.00 44.77 164 ARG H C 1
ATOM 10140 O O . ARG H 1 142 ? 99.177 20.941 81.303 1.00 44.73 164 ARG H O 1
ATOM 10148 N N . THR H 1 143 ? 98.843 18.715 81.605 1.00 43.36 165 THR H N 1
ATOM 10149 C CA . THR H 1 143 ? 98.913 18.691 83.044 1.00 42.55 165 THR H CA 1
ATOM 10150 C C . THR H 1 143 ? 100.339 18.503 83.528 1.00 42.30 165 THR H C 1
ATOM 10151 O O . THR H 1 143 ? 101.002 17.534 83.168 1.00 42.82 165 THR H O 1
ATOM 10155 N N . PHE H 1 144 ? 100.791 19.457 84.344 1.00 41.72 166 PHE H N 1
ATOM 10156 C CA . PHE H 1 144 ? 102.027 19.392 85.111 1.00 40.37 166 PHE H CA 1
ATOM 10157 C C . PHE H 1 144 ? 101.768 19.177 86.591 1.00 39.91 166 PHE H C 1
ATOM 10158 O O . PHE H 1 144 ? 100.980 19.876 87.216 1.00 40.14 166 PHE H O 1
ATOM 10166 N N . THR H 1 145 ? 102.457 18.220 87.166 1.00 39.80 167 THR H N 1
ATOM 10167 C CA . THR H 1 145 ? 102.371 17.993 88.607 1.00 39.82 167 THR H CA 1
ATOM 10168 C C . THR H 1 145 ? 103.796 18.062 89.159 1.00 39.59 167 THR H C 1
ATOM 10169 O O . THR H 1 145 ? 104.665 17.335 88.700 1.00 39.96 167 THR H O 1
ATOM 10173 N N . VAL H 1 146 ? 104.019 18.941 90.124 1.00 38.53 168 VAL H N 1
ATOM 10174 C CA . VAL H 1 146 ? 105.269 18.982 90.834 1.00 38.14 168 VAL H CA 1
ATOM 10175 C C . VAL H 1 146 ? 105.078 18.943 92.348 1.00 37.68 168 VAL H C 1
ATOM 10176 O O . VAL H 1 146 ? 104.472 19.864 92.914 1.00 37.66 168 VAL H O 1
ATOM 10180 N N . ALA H 1 147 ? 105.588 17.891 92.997 1.00 37.23 169 ALA H N 1
ATOM 10181 C CA . ALA H 1 147 ? 105.634 17.818 94.478 1.00 37.43 169 ALA H CA 1
ATOM 10182 C C . ALA H 1 147 ? 107.087 17.866 94.993 1.00 38.02 169 ALA H C 1
ATOM 10183 O O . ALA H 1 147 ? 107.948 17.112 94.516 1.00 39.00 169 ALA H O 1
ATOM 10185 N N . ARG H 1 148 ? 107.365 18.757 95.944 1.00 38.11 170 ARG H N 1
ATOM 10186 C CA . ARG H 1 148 ? 108.708 18.863 96.536 1.00 38.15 170 ARG H CA 1
ATOM 10187 C C . ARG H 1 148 ? 108.601 18.790 98.055 1.00 38.75 170 ARG H C 1
ATOM 10188 O O . ARG H 1 148 ? 107.843 19.540 98.640 1.00 38.57 170 ARG H O 1
ATOM 10196 N N . PRO H 1 149 ? 109.330 17.859 98.705 1.00 40.03 171 PRO H N 1
ATOM 10197 C CA . PRO H 1 149 ? 109.130 17.672 100.148 1.00 40.06 171 PRO H CA 1
ATOM 10198 C C . PRO H 1 149 ? 109.800 18.747 100.980 1.00 39.83 171 PRO H C 1
ATOM 10199 O O . PRO H 1 149 ? 110.895 19.166 100.691 1.00 39.02 171 PRO H O 1
ATOM 10203 N N . SER H 1 150 ? 109.087 19.201 101.998 1.00 40.71 172 SER H N 1
ATOM 10204 C CA . SER H 1 150 ? 109.575 20.147 102.990 1.00 40.87 172 SER H CA 1
ATOM 10205 C C . SER H 1 150 ? 110.590 19.490 103.944 1.00 41.46 172 SER H C 1
ATOM 10206 O O . SER H 1 150 ? 110.544 18.272 104.207 1.00 41.61 172 SER H O 1
ATOM 10209 N N . SER H 1 151 ? 111.511 20.271 104.489 1.00 42.40 173 SER H N 1
ATOM 10210 C CA . SER H 1 151 ? 112.449 19.643 105.405 1.00 43.34 173 SER H CA 1
ATOM 10211 C C . SER H 1 151 ? 111.897 19.609 106.818 1.00 43.97 173 SER H C 1
ATOM 10212 O O . SER H 1 151 ? 112.246 18.745 107.622 1.00 44.97 173 SER H O 1
ATOM 10215 N N . SER H 1 152 ? 110.994 20.515 107.129 1.00 44.03 174 SER H N 1
ATOM 10216 C CA . SER H 1 152 ? 110.374 20.420 108.433 1.00 43.61 174 SER H CA 1
ATOM 10217 C C . SER H 1 152 ? 108.927 20.781 108.336 1.00 44.19 174 SER H C 1
ATOM 10218 O O . SER H 1 152 ? 108.382 21.027 107.267 1.00 44.85 174 SER H O 1
ATOM 10221 N N . THR H 1 153 ? 108.305 20.770 109.483 1.00 44.75 175 THR H N 1
ATOM 10222 C CA . THR H 1 153 ? 106.900 21.033 109.623 1.00 44.67 175 THR H CA 1
ATOM 10223 C C . THR H 1 153 ? 106.608 22.546 109.602 1.00 44.83 175 THR H C 1
ATOM 10224 O O . THR H 1 153 ? 105.480 22.940 109.316 1.00 44.64 175 THR H O 1
ATOM 10228 N N . ASP H 1 154 ? 107.639 23.357 109.876 1.00 45.08 176 ASP H N 1
ATOM 10229 C CA . ASP H 1 154 ? 107.540 24.812 109.982 1.00 46.71 176 ASP H CA 1
ATOM 10230 C C . ASP H 1 154 ? 107.094 25.481 108.679 1.00 46.32 176 ASP H C 1
ATOM 10231 O O . ASP H 1 154 ? 107.586 25.147 107.594 1.00 46.36 176 ASP H O 1
ATOM 10236 N N . THR H 1 155 ? 106.192 26.451 108.788 1.00 44.94 177 THR H N 1
ATOM 10237 C CA . THR H 1 155 ? 105.783 27.178 107.610 1.00 44.38 177 THR H CA 1
ATOM 10238 C C . THR H 1 155 ? 106.989 27.717 106.792 1.00 43.12 177 THR H C 1
ATOM 10239 O O . THR H 1 155 ? 106.964 27.690 105.558 1.00 42.40 177 THR H O 1
ATOM 10243 N N . ALA H 1 156 ? 108.027 28.202 107.469 1.00 41.72 178 ALA H N 1
ATOM 10244 C CA . ALA H 1 156 ? 109.195 28.707 106.741 1.00 40.15 178 ALA H CA 1
ATOM 10245 C C . ALA H 1 156 ? 109.788 27.591 105.911 1.00 39.28 178 ALA H C 1
ATOM 10246 O O . ALA H 1 156 ? 110.285 27.829 104.811 1.00 40.56 178 ALA H O 1
ATOM 10248 N N . ALA H 1 157 ? 109.695 26.366 106.397 1.00 37.94 179 ALA H N 1
ATOM 10249 C CA . ALA H 1 157 ? 110.206 25.227 105.630 1.00 36.70 179 ALA H CA 1
ATOM 10250 C C . ALA H 1 157 ? 109.320 24.952 104.396 1.00 35.41 179 ALA H C 1
ATOM 10251 O O . ALA H 1 157 ? 109.820 24.745 103.310 1.00 35.42 179 ALA H O 1
ATOM 10253 N N . VAL H 1 158 ? 108.007 24.945 104.616 1.00 34.40 180 VAL H N 1
ATOM 10254 C CA . VAL H 1 158 ? 106.975 24.758 103.596 1.00 33.57 180 VAL H CA 1
ATOM 10255 C C . VAL H 1 158 ? 107.070 25.850 102.506 1.00 33.67 180 VAL H C 1
ATOM 10256 O O . VAL H 1 158 ? 106.988 25.562 101.324 1.00 33.96 180 VAL H O 1
ATOM 10260 N N . ALA H 1 159 ? 107.269 27.095 102.904 1.00 33.45 181 ALA H N 1
ATOM 10261 C CA . ALA H 1 159 ? 107.479 28.173 101.936 1.00 33.47 181 ALA H CA 1
ATOM 10262 C C . ALA H 1 159 ? 108.708 27.938 101.060 1.00 33.86 181 ALA H C 1
ATOM 10263 O O . ALA H 1 159 ? 108.646 28.171 99.852 1.00 33.23 181 ALA H O 1
ATOM 10265 N N . ALA H 1 160 ? 109.813 27.481 101.672 1.00 33.77 182 ALA H N 1
ATOM 10266 C CA . ALA H 1 160 ? 111.009 27.102 100.943 1.00 33.26 182 ALA H CA 1
ATOM 10267 C C . ALA H 1 160 ? 110.676 26.039 99.925 1.00 33.97 182 ALA H C 1
ATOM 10268 O O . ALA H 1 160 ? 111.125 26.110 98.804 1.00 34.51 182 ALA H O 1
ATOM 10270 N N . ALA H 1 161 ? 109.886 25.043 100.302 1.00 34.13 183 ALA H N 1
ATOM 10271 C CA . ALA H 1 161 ? 109.560 23.995 99.340 1.00 34.36 183 ALA H CA 1
ATOM 10272 C C . ALA H 1 161 ? 108.684 24.533 98.196 1.00 35.30 183 ALA H C 1
ATOM 10273 O O . ALA H 1 161 ? 108.873 24.132 97.050 1.00 36.00 183 ALA H O 1
ATOM 10275 N N . PHE H 1 162 ? 107.753 25.447 98.497 1.00 35.60 184 PHE H N 1
ATOM 10276 C CA . PHE H 1 162 ? 106.917 26.021 97.467 1.00 36.60 184 PHE H CA 1
ATOM 10277 C C . PHE H 1 162 ? 107.780 26.721 96.447 1.00 36.87 184 PHE H C 1
ATOM 10278 O O . PHE H 1 162 ? 107.556 26.551 95.270 1.00 37.91 184 PHE H O 1
ATOM 10286 N N . GLU H 1 163 ? 108.767 27.487 96.902 1.00 36.78 185 GLU H N 1
ATOM 10287 C CA . GLU H 1 163 ? 109.664 28.206 96.028 1.00 36.92 185 GLU H CA 1
ATOM 10288 C C . GLU H 1 163 ? 110.278 27.243 95.042 1.00 37.04 185 GLU H C 1
ATOM 10289 O O . GLU H 1 163 ? 110.313 27.529 93.821 1.00 37.18 185 GLU H O 1
ATOM 10295 N N . GLN H 1 164 ? 110.780 26.121 95.571 1.00 36.25 186 GLN H N 1
ATOM 10296 C CA . GLN H 1 164 ? 111.336 25.070 94.746 1.00 36.48 186 GLN H CA 1
ATOM 10297 C C . GLN H 1 164 ? 110.310 24.457 93.724 1.00 36.29 186 GLN H C 1
ATOM 10298 O O . GLN H 1 164 ? 110.588 24.340 92.528 1.00 35.62 186 GLN H O 1
ATOM 10304 N N . ALA H 1 165 ? 109.127 24.083 94.195 1.00 35.98 187 ALA H N 1
ATOM 10305 C CA . ALA H 1 165 ? 108.066 23.596 93.305 1.00 35.54 187 ALA H CA 1
ATOM 10306 C C . ALA H 1 165 ? 107.726 24.630 92.235 1.00 35.82 187 ALA H C 1
ATOM 10307 O O . ALA H 1 165 ? 107.565 24.295 91.039 1.00 34.73 187 ALA H O 1
ATOM 10309 N N . LEU H 1 166 ? 107.618 25.888 92.678 1.00 36.01 188 LEU H N 1
ATOM 10310 C CA . LEU H 1 166 ? 107.234 26.966 91.803 1.00 36.24 188 LEU H CA 1
ATOM 10311 C C . LEU H 1 166 ? 108.259 27.102 90.764 1.00 35.72 188 LEU H C 1
ATOM 10312 O O . LEU H 1 166 ? 107.911 27.312 89.627 1.00 36.68 188 LEU H O 1
ATOM 10317 N N . THR H 1 167 ? 109.525 26.981 91.143 1.00 34.90 189 THR H N 1
ATOM 10318 C CA . THR H 1 167 ? 110.597 27.196 90.179 1.00 34.12 189 THR H CA 1
ATOM 10319 C C . THR H 1 167 ? 110.619 26.071 89.166 1.00 33.80 189 THR H C 1
ATOM 10320 O O . THR H 1 167 ? 110.677 26.323 87.973 1.00 34.61 189 THR H O 1
ATOM 10324 N N . GLN H 1 168 ? 110.524 24.837 89.639 1.00 32.99 190 GLN H N 1
ATOM 10325 C CA . GLN H 1 168 ? 110.427 23.676 88.759 1.00 33.04 190 GLN H CA 1
ATOM 10326 C C . GLN H 1 168 ? 109.238 23.710 87.763 1.00 33.38 190 GLN H C 1
ATOM 10327 O O . GLN H 1 168 ? 109.463 23.577 86.548 1.00 33.70 190 GLN H O 1
ATOM 10333 N N . VAL H 1 169 ? 108.003 23.879 88.249 1.00 32.66 191 VAL H N 1
ATOM 10334 C CA . VAL H 1 169 ? 106.852 23.856 87.332 1.00 32.30 191 VAL H CA 1
ATOM 10335 C C . VAL H 1 169 ? 106.952 24.972 86.296 1.00 32.56 191 VAL H C 1
ATOM 10336 O O . VAL H 1 169 ? 106.506 24.794 85.150 1.00 32.40 191 VAL H O 1
ATOM 10340 N N . THR H 1 170 ? 107.534 26.109 86.690 1.00 32.61 192 THR H N 1
ATOM 10341 C CA . THR H 1 170 ? 107.639 27.252 85.790 1.00 33.00 192 THR H CA 1
ATOM 10342 C C . THR H 1 170 ? 108.643 26.964 84.704 1.00 33.25 192 THR H C 1
ATOM 10343 O O . THR H 1 170 ? 108.392 27.233 83.540 1.00 33.47 192 THR H O 1
ATOM 10347 N N . THR H 1 171 ? 109.783 26.420 85.098 1.00 34.01 193 THR H N 1
ATOM 10348 C CA . THR H 1 171 ? 110.788 25.942 84.154 1.00 35.28 193 THR H CA 1
ATOM 10349 C C . THR H 1 171 ? 110.143 24.980 83.151 1.00 35.90 193 THR H C 1
ATOM 10350 O O . THR H 1 171 ? 110.323 25.113 81.946 1.00 36.67 193 THR H O 1
ATOM 10354 N N . GLU H 1 172 ? 109.400 23.997 83.648 1.00 36.50 194 GLU H N 1
ATOM 10355 C CA . GLU H 1 172 ? 108.766 23.027 82.771 1.00 37.02 194 GLU H CA 1
ATOM 10356 C C . GLU H 1 172 ? 107.829 23.720 81.771 1.00 36.72 194 GLU H C 1
ATOM 10357 O O . GLU H 1 172 ? 107.909 23.457 80.566 1.00 36.69 194 GLU H O 1
ATOM 10363 N N . LEU H 1 173 ? 107.000 24.638 82.263 1.00 36.47 195 LEU H N 1
ATOM 10364 C CA . LEU H 1 173 ? 106.074 25.396 81.422 1.00 36.68 195 LEU H CA 1
ATOM 10365 C C . LEU H 1 173 ? 106.702 26.214 80.319 1.00 36.77 195 LEU H C 1
ATOM 10366 O O . LEU H 1 173 ? 106.271 26.148 79.171 1.00 36.90 195 LEU H O 1
ATOM 10371 N N . VAL H 1 174 ? 107.680 27.032 80.676 1.00 36.84 196 VAL H N 1
ATOM 10372 C CA . VAL H 1 174 ? 108.315 27.859 79.686 1.00 36.79 196 VAL H CA 1
ATOM 10373 C C . VAL H 1 174 ? 108.852 26.983 78.555 1.00 37.49 196 VAL H C 1
ATOM 10374 O O . VAL H 1 174 ? 108.651 27.301 77.375 1.00 38.62 196 VAL H O 1
ATOM 10378 N N . GLY H 1 175 ? 109.487 25.868 78.897 1.00 36.50 197 GLY H N 1
ATOM 10379 C CA . GLY H 1 175 ? 110.042 25.025 77.877 1.00 36.98 197 GLY H CA 1
ATOM 10380 C C . GLY H 1 175 ? 109.022 24.422 76.922 1.00 37.31 197 GLY H C 1
ATOM 10381 O O . GLY H 1 175 ? 109.301 24.254 75.745 1.00 37.58 197 GLY H O 1
ATOM 10382 N N . TRP H 1 176 ? 107.858 24.057 77.450 1.00 37.79 198 TRP H N 1
ATOM 10383 C CA . TRP H 1 176 ? 106.859 23.298 76.732 1.00 37.72 198 TRP H CA 1
ATOM 10384 C C . TRP H 1 176 ? 106.149 24.322 75.868 1.00 39.23 198 TRP H C 1
ATOM 10385 O O . TRP H 1 176 ? 105.784 24.040 74.692 1.00 39.37 198 TRP H O 1
ATOM 10396 N N . THR H 1 177 ? 106.001 25.528 76.433 1.00 39.56 199 THR H N 1
ATOM 10397 C CA . THR H 1 177 ? 105.435 26.634 75.678 1.00 40.20 199 THR H CA 1
ATOM 10398 C C . THR H 1 177 ? 106.320 26.959 74.498 1.00 40.43 199 THR H C 1
ATOM 10399 O O . THR H 1 177 ? 105.832 26.965 73.376 1.00 40.80 199 THR H O 1
ATOM 10403 N N . LEU H 1 178 ? 107.609 27.216 74.731 1.00 40.61 200 LEU H N 1
ATOM 10404 C CA . LEU H 1 178 ? 108.491 27.555 73.603 1.00 40.51 200 LEU H CA 1
ATOM 10405 C C . LEU H 1 178 ? 108.426 26.417 72.557 1.00 41.26 200 LEU H C 1
ATOM 10406 O O . LEU H 1 178 ? 108.078 26.655 71.392 1.00 42.03 200 LEU H O 1
ATOM 10411 N N . ILE H 1 179 ? 108.675 25.185 72.993 1.00 41.61 201 ILE H N 1
ATOM 10412 C CA . ILE H 1 179 ? 108.842 24.060 72.068 1.00 42.08 201 ILE H CA 1
ATOM 10413 C C . ILE H 1 179 ? 107.558 23.746 71.314 1.00 42.78 201 ILE H C 1
ATOM 10414 O O . ILE H 1 179 ? 107.595 23.596 70.080 1.00 41.66 201 ILE H O 1
ATOM 10419 N N . THR H 1 180 ? 106.447 23.645 72.050 1.00 43.58 202 THR H N 1
ATOM 10420 C CA . THR H 1 180 ? 105.169 23.324 71.423 1.00 45.31 202 THR H CA 1
ATOM 10421 C C . THR H 1 180 ? 104.764 24.418 70.442 1.00 46.39 202 THR H C 1
ATOM 10422 O O . THR H 1 180 ? 104.368 24.133 69.316 1.00 46.96 202 THR H O 1
ATOM 10426 N N . GLY H 1 181 ? 104.898 25.664 70.870 1.00 47.93 203 GLY H N 1
ATOM 10427 C CA . GLY H 1 181 ? 104.598 26.822 70.057 1.00 49.99 203 GLY H CA 1
ATOM 10428 C C . GLY H 1 181 ? 105.324 26.827 68.733 1.00 51.91 203 GLY H C 1
ATOM 10429 O O . GLY H 1 181 ? 104.675 27.015 67.678 1.00 51.89 203 GLY H O 1
ATOM 10430 N N . GLN H 1 182 ? 106.650 26.623 68.788 1.00 53.44 204 GLN H N 1
ATOM 10431 C CA . GLN H 1 182 ? 107.510 26.582 67.598 1.00 55.39 204 GLN H CA 1
ATOM 10432 C C . GLN H 1 182 ? 107.239 25.394 66.656 1.00 57.01 204 GLN H C 1
ATOM 10433 O O . GLN H 1 182 ? 107.356 25.540 65.444 1.00 57.83 204 GLN H O 1
ATOM 10439 N N . GLN H 1 183 ? 106.868 24.231 67.193 1.00 58.83 205 GLN H N 1
ATOM 10440 C CA . GLN H 1 183 ? 106.412 23.091 66.372 1.00 60.55 205 GLN H CA 1
ATOM 10441 C C . GLN H 1 183 ? 105.102 23.375 65.618 1.00 61.22 205 GLN H C 1
ATOM 10442 O O . GLN H 1 183 ? 104.866 22.832 64.533 1.00 61.79 205 GLN H O 1
ATOM 10448 N N . ASP H 1 184 ? 104.242 24.192 66.210 1.00 61.66 206 ASP H N 1
ATOM 10449 C CA . ASP H 1 184 ? 103.051 24.635 65.539 1.00 62.22 206 ASP H CA 1
ATOM 10450 C C . ASP H 1 184 ? 103.434 25.726 64.563 1.00 63.15 206 ASP H C 1
ATOM 10451 O O . ASP H 1 184 ? 102.977 25.734 63.439 1.00 63.85 206 ASP H O 1
ATOM 10456 N N . SER H 1 185 ? 104.293 26.645 64.982 1.00 64.05 207 SER H N 1
ATOM 10457 C CA . SER H 1 185 ? 104.674 27.783 64.140 1.00 64.40 207 SER H CA 1
ATOM 10458 C C . SER H 1 185 ? 105.168 27.404 62.748 1.00 65.07 207 SER H C 1
ATOM 10459 O O . SER H 1 185 ? 105.283 28.265 61.879 1.00 65.65 207 SER H O 1
ATOM 10462 N N . GLN H 1 186 ? 105.486 26.132 62.549 1.00 65.44 208 GLN H N 1
ATOM 10463 C CA . GLN H 1 186 ? 106.181 25.708 61.351 1.00 66.04 208 GLN H CA 1
ATOM 10464 C C . GLN H 1 186 ? 105.330 24.857 60.446 1.00 66.01 208 GLN H C 1
ATOM 10465 O O . GLN H 1 186 ? 105.851 24.203 59.553 1.00 66.21 208 GLN H O 1
ATOM 10471 N N . THR H 1 187 ? 104.026 24.840 60.682 1.00 65.93 209 THR H N 1
ATOM 10472 C CA . THR H 1 187 ? 103.129 24.109 59.801 1.00 66.16 209 THR H CA 1
ATOM 10473 C C . THR H 1 187 ? 102.002 25.041 59.296 1.00 66.49 209 THR H C 1
ATOM 10474 O O . THR H 1 187 ? 102.202 26.269 59.105 1.00 66.66 209 THR H O 1
#

Sequence (1375 aa):
ATIYAPTVRVTPNPAWPQVSWQLLVAKPSAARIIDSPRINVRPTPGELQVYHGAGWAQPATDMLEDSVVRAFEDSGKIAAVARISDYKLAIDVRRFESDYAGQSLPAATIELNAKLLHSSDQRVVASRTFTVARPSSSTDTAAVAAAFEQALTQVTTELVGWTLITGQQDSQTTIYAPTVRVTPNPAWPQVSWQLLVAKPSAARIIDSPRINVRPTPGELQVYHGAGWAQPATDMLEDSVVRAFEDSGKIAAVARSDYKLAIDVRRFESDYAGQSLPAATIELNAKLLHSSDQRVVASRTFTVARPSSSTDTAAVAAAFEQALTQVTTELVGWTLITGQQDSQTTIYAPTVRVTPNPAWPQVSWQLLVAKPSAARIIDSPRINVRPTPGELQVYHGAGWAQPATDMLEDSVVRAFEDSGKIAAVARSDYKLAIDVRRFESDYAGQSLPAATIELNAKLLHSSDQRVVASRTFTVARPSSSTDTAAVAAAFEQALTQVTTELVGWTLITGQQDSQTTIYAPTVRVTPNPAWPQVSWQLLVAKPSAARIIDSPRINVRPTPGELQVYHGAGWAQPATDMLEDSVVRAFEDSGKIAAVARSDYKLAIDVRRFESDYAGQSLPAATIELNAKLLHSSDQRVVASRTFTVARPSSSTDTAAVAAAFEQALTQVTTELVGWTLITGQQDSQTTIYAPTVRVTPNPAWPQVSWQLLVAKPSAARIIDSPRINVRPTPGELQVYHGAGWAQPATDMLEDSVVRAFEDSGKIAAVARSDYKLAIDVRRFESDYAGQSLPAATIELNAKLLHSSDQRVVASRTFTVARPSSSTDTAAVAAAFEQALTQVTTELVGWTLITGQQDSQTATIYAPTVRVTPNPAWPQVSWQLLVAKPSAARIIDSPRINVRPTPGELQVYHGAGWAQPATDMLEDSVVRAFEDSGKIAAVARIIRSDYKLAIDVRRFESDYAGQSLPAATIELNAKLLHSSDQRVVASRTFTVARPSSSTDTAAVAAAFEQALTQVTTELVGWTLITGQQDSQTTIYAPTVRVTPNPAWPQVSWQLLVAKPSAARIIDSPRINVRPTPGELQVYHGAGWAQPATDMLEDSVVRAFEDSGKIAAVARISDYKLAIDVRRFESDYAGQSLPAATIELNAKLLHSSDQRVVASRTFTVARPSSSTDTAAVAAAFEQALTQVTTELVGWTLITGQQDSQTTIYAPTVRVTPNPAWPQVSWQLLVAKPSAARIIDSPRINVRPTPGELQVYHGAGWAQPATDMLEDSVVRAFEDSGKIAAVARSDYKLAIDVRRFESDYAGQSLPAATIELNAKLLHSSDQRVVASRTFTVARPSSSTDTAAVAAAFEQALTQVTTELVGWTLITGQQDSQT

Foldseek 3Di:
DAEDEFDADAEADPPQAQDEWAEEEEQAAEDPVQQDQWAWAPPDDVDIDTDPPYGYPGRNSVSLVVNLQVNLVPHNRYDHYYYVTQKYKYKYWDDQHFYCPPHQFTWGKTKMKIWIAGVVVSHTLDMDIDIDTFTFDDRDVVSNSVRNSVRSNVRSNVRNRCNRVSVVVVVVD/DEQEFDAEAEADPPFAQDEFAEAEEQEAEDPVQQAQWAWEDPDVPDIDTDPPYGYPGRNSVSLSVNQQVNLVVHNSYPHYYVGFKYKYKYWYDFHFYCVVPPWTWGKTKMKIFIAGPPVSHTQDIDIDIFTFTFPDNDPVSRSVRSNVRSNVVSNVVSRCNRVSVVVVVVD/DEFEFDADAEADPPFAQDDWAEAEAQEDEDVCQQAQFAWEDPDPPDIDTDPPYGYPHGNSVVLSCNQQVCLCVRNRYPHYYVGQKYKYKYWYDQHFYCPVPPWTWGKTKMKIWIAGPVVRHTQDIDIDIFTGTFPDRDPVSNSVRSSVRSNVRSNVVNSVCRVSVVVPVVD/DEFEFDAEAAADPVFAQDEFAEAEEQEAEDVVQQAFFAWAAPDDPDIDTDPPYGYPHRNSVSLSCNQQVNLCPRNRYPHYDVHFKYKYKYKDDQHFYCPPHPWTWRKTKIKIFIAGVPVRHGLDMDIDIDTFTFPDDDVVRNSVNSSVRSNVVSNVVSRCNRVSVVVVVVD/DEQEFDADADADPPQAQDEFAEAEAQEAEDPVQQAQWAWEDQDDPDIDTDPPYTYPHRNSVSLSVNLQVHLVVRNRYPHYYPGQKYKYKYWDDQHFYCHPPDFTWGKTKMKIWIAGVVVSHTQDIDIDIDTFTFPDNDPVRSSVNSSVRSNVVSNVVNSVCRVSVVVVVVD/DAEFEFDAEAAADPPFAQDAFAEEEEQEAEDPVQQDQFAWAAPDDPDIDGDPPYGYPHRNSVVLSVNQQVNLVPNNRYPHYDYPPDGQKYKYKYWDDQHFYCPPHDWTWGKTKMKIFIAGDPVRHTLDMDIDIFTHTFPDDDVVSSSVNSSVRSRVRSNVVSRCNRVSVVVVVVD/DEDEFDAEAAADPPFAQDEWAEEEEQEAEDVVQQFQWAWEDPDDPDIDTDPPYGYPGRNSVSLSVNQQVRLCVHNRYPHYHYVHFKYKYKYWDDQHFYCVVHPWTWGKTKMKIWIAGPPVRHTLDIDIDMFTFTFPDNDVVRNSNRSSVRSNVVSNVVNRCCRVSVVVVVVD/DEFEFDAEAEADPPQAQDEFAEEEAQEAEDVVQQFQWAWEDPDVVDIDTDPPYGYPGGPSVSLSVNLQVNLVVRNRYPHYYPHQKYKYKYWDDQHFYCPVHPWTWGKTKMKIWIAGPPVRDTLDMDIDIDTHTFPDNDVVSSSVRSSVSSNVVSNVVNRCCSVSVVVVVVD

InterPro domains:
  IPR005586 ABC-type transport auxiliary lipoprotein component [PF03886] (36-195)

Solvent-accessible surface area: 60144 Å² total; per-residue (Å²): 115,50,51,14,9,27,59,28,121,9,110,60,58,129,82,15,34,138,15,110,20,54,3,38,0,12,150,12,59,31,63,222,89,10,60,20,71,151,2,4,10,48,47,79,98,83,87,64,90,39,30,168,51,10,9,6,24,30,40,2,5,44,14,1,15,16,10,0,1,41,3,0,28,53,7,53,39,11,70,10,3,54,59,172,86,61,5,76,0,26,4,65,6,112,63,5,4,0,22,44,67,74,128,97,82,0,22,1,3,0,33,0,20,0,86,0,32,47,46,93,90,158,89,82,31,32,55,120,61,10,78,3,58,77,102,6,103,39,64,98,32,54,19,2,9,52,2,0,58,73,0,0,43,64,0,0,49,69,0,0,6,23,0,0,71,22,0,39,121,23,51,133,151,90,61,13,7,25,54,27,139,8,117,50,64,122,89,17,35,119,5,114,17,42,3,45,2,17,171,11,55,27,21,230,54,10,66,18,68,98,4,5,9,27,46,73,94,36,40,11,92,37,30,146,61,6,6,5,24,26,37,2,4,50,13,0,14,14,12,0,1,39,4,0,30,59,9,54,38,10,74,10,3,48,116,72,55,4,71,0,28,4,13,1,23,54,4,3,0,21,46,65,70,130,100,78,0,22,0,4,0,5,0,4,0,28,0,30,48,39,98,87,139,89,29,35,33,56,126,53,6,73,5,53,87,95,2,101,35,81,86,36,56,17,2,7,60,2,1,57,101,0,0,37,55,0,0,46,64,0,0,8,25,0,0,77,18,0,35,122,22,57,145,157,85,68,15,8,26,52,28,122,11,111,48,65,112,87,19,35,130,15,116,16,43,2,46,1,18,170,14,52,28,21,222,40,10,69,23,62,134,4,3,10,21,52,74,104,32,40,10,97,35,31,164,70,13,8,6,23,31,40,3,4,56,11,1,12,18,9,0,1,36,4,0,31,61,8,50,38,5,76,11,3,50,114,79,59,4,71,0,28,5,14,2,28,40,4,4,0,20,50,69,80,127,100,77,0,19,0,4,0,12,0,5,0,24,0,24,39,38,101,78,122,89,30,35,27,45,137,55,12,75,5,58,73,103,3,102,37,82,89,32,58,22,2,11,53,3,0,54,83,0,0,39,69,0,0,48,68,0,0,6,20,0,0,84,24,0,40,128,25,55,127,148,105,122,44,72,27,71,34,180,17,114,48,66,123,87,18,34,140,11,112,18,89,3,50,2,18,164,12,51,31,19,225,41,11,68,26,61,114,1,2,10,23,50,77,104,32,37,10,92,36,31,158,66,8,11,7,61,63,45,2,4,51,16,0,9,19,9,0,1,130,8,0,95,106,6,56,30,10,114,32,20,57,140,83,58,5,72,0,26,3,12,0,25,41,4,3,0,17,48,66,80,127,93,84,0,16,1,2,0,7,0,4,0,25,0,34,41,40,96,87,136,80,28,34,30,43,132,47,12,81,4,58,78,96,3,100,32,73,92,30,60,20,2,6,60,4,1,63,86,0,2,37,66,0,0,44,63,0,0,6,31,0,0,72,22,0,41,122,21,52,142,147,75,62,18,8,28,57,30,119,9,113,56,63,122,84,16,34,144,9,118,15,39,4,48,1,23,169,9,58,30,68,214,76,11,67,23,68,119,4,1,8,50,45,76,91,82,96,68,89,32,30,147,62,7,11,7,23,31,39,2,4,48,12,0,18,19,9,0,0,36,3,0,29,52,5,60,32,9,71,9,3,40,106,88,59,6,70,0,25,5,60,5,115,65,4,3,0,20,44,61,64,144,92,90,0,20,0,5,0,31,0,25,0,96,0,29,42,43,98,89,154,96,85,41,29,68,128,59,14,77,4,60,67,105,4,103,38,73,92,37,61,20,3,7,56,2,0,58,86,0,1,42,71,0,0,46,66,0,0,6,18,0,0,76,18,0,45,124,19,62,134,157,123,41,50,16,7,25,58,33,133,17,122,48,67,122,85,14,33,137,9,117,18,28,1,36,0,10,152,10,49,33,20,218,40,12,71,17,69,131,3,5,10,19,48,78,94,34,38,11,88,25,29,155,58,9,10,7,22,34,41,3,5,53,10,0,10,17,10,0,0,44,8,0,23,69,8,57,33,10,76,5,2,9,59,150,71,185,23,58,4,71,0,26,4,12,1,23,48,4,5,0,19,49,68,80,128,94,87,0,18,0,4,0,7,0,4,0,19,0,34,44,39,96,74,141,86,23,34,25,40,137,50,12,76,4,59,75,94,4,103,34,79,92,32,60,19,2,8,59,3,2,54,87,0,2,38,60,0,0,45,66,0,0,4,36,0,0,69,22,0,38,117,21,51,137,146,82,59,14,9,24,51,30,120,18,116,58,65,122,88,19,32,142,13,116,20,36,2,35,0,9,148,9,51,29,22,225,40,11,64,22,66,133,3,3,10,20,53,81,99,35,35,10,85,35,27,154,67,10,12,4,24,30,38,3,4,53,12,0,17,15,12,0,1,42,6,0,26,66,9,54,29,9,73,11,2,42,64,148,81,62,4,66,0,28,2,10,1,21,46,3,2,0,17,48,70,76,125,106,83,0,20,0,5,0,9,0,3,0,17,0,10,40,40,95,73,86,87,18,36,28,45,124,45,5,75,5,56,76,96,4,100,33,76,89,38,58,19,2,7,52,3,0,60,76,0,0,38,71,0,0,46,65,0,0,6,24,0,0,76,21,0,41,123,26,55,132,154,105,123,36,71,30,75,25,181,9,117,60,63,128,83,14,37,126,7,108,19,83,4,52,2,19,163,11,51,29,23,228,43,12,67,22,68,104,4,4,10,19,56,75,102,34,35,12,89,32,29,144,62,6,10,7,63,67,40,2,5,53,16,0,14,22,9,0,5,123,3,0,111,86,6,54,29,13,106,27,24,58,150,78,61,7,77,0,26,4,14,1,22,42,4,4,0,19,47,67,79,131,90,83,0,19,0,4,0,6,0,4,0,26,0,35,40,48,102,78,143,91,22,32,32,40,124,44,8,80,4,62,78,101,7,103,40,78,94,37,61,17,3,10,52,1,0,62,75,0,0,35,61,0,0,49,72,0,0,7,27,0,0,70,16,0,41,120,25,52,136,157

Radius of gyration: 43.81 Å; Cα contacts (8 Å, |Δi|>4): 3283; chains: 8; bounding box: 99×68×112 Å

B-factor: mean 46.96, std 8.6, range [27.17, 87.07]

Organism: Xanthomonas campestris pv. campestris (strain ATCC 33913 / DSM 3586 / NCPPB 528 / LMG 568 / P 25) (NCBI:txid190485)

Nearest PDB structures (foldseek):
  2iqi-assembly6_F  TM=1.006E+00  e=1.543E-37  Xanthomonas campestris pv. campestris
  2iqi-assembly7_G  TM=1.004E+00  e=5.332E-35  Xanthomonas campestris pv. campestris
  2iqi-assembly8_H  TM=9.989E-01  e=4.150E-34  Xanthomonas campestris pv. campestris
  6osx-assembly1_A  TM=8.008E-01  e=5.097E-10  Enterobacter cloacae
  8q2c-assembly1_B  TM=7.975E-01  e=4.493E-09  Escherichia coli